Protein AF-0000000081449554 (afdb_homodimer)

Foldseek 3Di:
DPPVPPVVPPPPVVCPPPAQPDFDALQCQVVVVVVPAAQVVGDQDRPDPDPPPPPPDPPDDDDDDPDPPPPPPPDPPPPPVPPPLPPFWDFPDPPPPPVPPPDPPDPPLCQQVVLLVLLVVLPTDTDGDPVPADPLQRLLVLLLNLVVQLQLVLLQVLPDDPPPPSGFAADEDQAAELVVQLVSLVVSSSSVSNSVCSRPPLVPDDSLVNLVLCLQLVLLCQLLVQLLVQCVPVHLPLPDQWTADSSNYIYNLVRHHYDQPVWAPDDPVSVCVRDDALSNVSSVVQNNLCSVLVDDSSLVSLLSLLSSLPCVVPCVSDDPVSVVVSVVSNVSSVSSLVVCCVPVPVPDDSVVSVVSSVVSSVVSVVSSVSLVSVQSSCVRNVRTNDCSPSCSNSVPD/DPPVPPVVPPPPVVPPPPAQPDFDALQCLVVVVVVPAAQVPGDQDRDDPPPPPPCPDPPDDDDDCVDDPPPPPPDPPVPPPCPPPPDFWPFPDPPPPPVPVDDQPDPPLCQQVVLLVLLVVLPTDTDGDPVPADPLQRLLVLLLNLVVQLQLVLLQVLPDDPPPPSGAAADEDQEAELVVQLVSLVVSSSSVSNSVCSRPPLVPDDSLVNLVLCLQLVLLCQLLVQLLVQCVPVHLPLPDQWTADSSNYIYNLVRHHYDQPVWAPDDPVSVCVRDDASSNVSSVVQNNLCSVLVDDSSLVSLLSLLSSLPCPVPCVSDDPVSVVVSVVSNVSSVSSLVVCCVPVPVPDDSVVSVVSSVVSSVVSVVSVVSLVSVQSSCVNNVRTNHCSPSCSNSVPD

Organism: NCBI:txid290746

Nearest PDB structures (foldseek):
  9beq-assembly1_A  TM=7.292E-01  e=2.921E-02  Homo sapiens
  8ch8-assembly1_A  TM=5.381E-01  e=1.999E-02  Homo sapiens
  8f5y-assembly1_A  TM=5.276E-01  e=3.531E-02  Homo sapiens
  8svt-assembly1_B  TM=5.145E-01  e=9.112E-02  Homo sapiens
  8svr-assembly1_A  TM=4.822E-01  e=3.276E-01  Homo sapiens

InterPro domains:
  IPR000536 Nuclear hormone receptor, ligand-binding domain [PF00104] (173-381)
  IPR000536 Nuclear hormone receptor, ligand-binding domain [PS51843] (132-397)
  IPR000536 Nuclear hormone receptor, ligand-binding domain [SM00430] (183-368)
  IPR013088 Zinc finger, NHR/GATA-type [G3DSA:3.30.50.10] (13-66)
  IPR035500 Nuclear hormone receptor-like domain superfamily [G3DSA:1.10.565.10] (162-394)
  IPR035500 Nuclear hormone receptor-like domain superfamily [SSF48508] (166-395)
  IPR051152 Caenorhabditis elegans Orphan Nuclear Receptors [PTHR45680] (16-388)

Structure (mmCIF, N/CA/C/O backbone):
data_AF-0000000081449554-model_v1
#
loop_
_entity.id
_entity.type
_entity.pdbx_description
1 polymer 'NR LBD domain-containing protein'
#
loop_
_atom_site.group_PDB
_atom_site.id
_atom_site.type_symbol
_atom_site.label_atom_id
_atom_site.label_alt_id
_atom_site.label_comp_id
_atom_site.label_asym_id
_atom_site.label_entity_id
_atom_site.label_seq_id
_atom_site.pdbx_PDB_ins_code
_atom_site.Cartn_x
_atom_site.Cartn_y
_atom_site.Cartn_z
_atom_site.occupancy
_atom_site.B_iso_or_equiv
_atom_site.auth_seq_id
_atom_site.auth_comp_id
_atom_site.auth_asym_id
_atom_site.auth_atom_id
_atom_site.pdbx_PDB_model_num
ATOM 1 N N . MET A 1 1 ? -59.5 10.688 22.969 1 19.78 1 MET A N 1
ATOM 2 C CA . MET A 1 1 ? -58.781 9.461 22.703 1 19.78 1 MET A CA 1
ATOM 3 C C . MET A 1 1 ? -58.5 9.289 21.203 1 19.78 1 MET A C 1
ATOM 5 O O . MET A 1 1 ? -57.469 8.727 20.812 1 19.78 1 MET A O 1
ATOM 9 N N . ASP A 1 2 ? -59.469 9.609 20.312 1 19.92 2 ASP A N 1
ATOM 10 C CA . ASP A 1 2 ? -59.719 9.344 18.891 1 19.92 2 ASP A CA 1
ATOM 11 C C . ASP A 1 2 ? -58.781 10.156 18 1 19.92 2 ASP A C 1
ATOM 13 O O . ASP A 1 2 ? -58.406 9.703 16.922 1 19.92 2 ASP A O 1
ATOM 17 N N . THR A 1 3 ? -58.656 11.344 18.219 1 21.67 3 THR A N 1
ATOM 18 C CA . THR A 1 3 ? -58.156 12.352 17.297 1 21.67 3 THR A CA 1
ATOM 19 C C . THR A 1 3 ? -56.656 12.102 16.984 1 21.67 3 THR A C 1
ATOM 21 O O . THR A 1 3 ? -56.094 12.758 16.109 1 21.67 3 THR A O 1
ATOM 24 N N . ILE A 1 4 ? -56 11.57 17.969 1 20.39 4 ILE A N 1
ATOM 25 C CA . ILE A 1 4 ? -54.562 11.461 17.828 1 20.39 4 ILE A CA 1
ATOM 26 C C . ILE A 1 4 ? -54.219 10.555 16.656 1 20.39 4 ILE A C 1
ATOM 28 O O . ILE A 1 4 ? -53.094 10.555 16.156 1 20.39 4 ILE A O 1
ATOM 32 N N . LEU A 1 5 ? -55.156 9.727 16.188 1 21.58 5 LEU A N 1
ATOM 33 C CA . LEU A 1 5 ? -55.031 8.648 15.219 1 21.58 5 LEU A CA 1
ATOM 34 C C . LEU A 1 5 ? -54.875 9.211 13.805 1 21.58 5 LEU A C 1
ATOM 36 O O . LEU A 1 5 ? -54.406 8.516 12.906 1 21.58 5 LEU A O 1
ATOM 40 N N . GLU A 1 6 ? -55.625 10.312 13.469 1 21.84 6 GLU A N 1
ATOM 41 C CA . GLU A 1 6 ? -55.938 10.734 12.102 1 21.84 6 GLU A CA 1
ATOM 42 C C . GLU A 1 6 ? -54.656 11.109 11.352 1 21.84 6 GLU A C 1
ATOM 44 O O . GLU A 1 6 ? -54.562 10.945 10.133 1 21.84 6 GLU A O 1
ATOM 49 N N . LEU A 1 7 ? -53.875 11.922 12.008 1 22.88 7 LEU A N 1
ATOM 50 C CA . LEU A 1 7 ? -52.875 12.602 11.211 1 22.88 7 LEU A CA 1
ATOM 51 C C . LEU A 1 7 ? -51.906 11.602 10.586 1 22.88 7 LEU A C 1
ATOM 53 O O . LEU A 1 7 ? -51 11.984 9.828 1 22.88 7 LEU A O 1
ATOM 57 N N . PHE A 1 8 ? -51.875 10.406 11.109 1 23.97 8 PHE A N 1
ATOM 58 C CA . PHE A 1 8 ? -50.812 9.453 10.734 1 23.97 8 PHE A CA 1
ATOM 59 C C . PHE A 1 8 ? -51.094 8.883 9.344 1 23.97 8 PHE A C 1
ATOM 61 O O . PHE A 1 8 ? -50.344 8.047 8.852 1 23.97 8 PHE A O 1
ATOM 68 N N . HIS A 1 9 ? -52.344 9.016 8.781 1 22.59 9 HIS A N 1
ATOM 69 C CA . HIS A 1 9 ? -52.812 8.281 7.613 1 22.59 9 HIS A CA 1
ATOM 70 C C . HIS A 1 9 ? -52.219 8.836 6.324 1 22.59 9 HIS A C 1
ATOM 72 O O . HIS A 1 9 ? -52.688 8.539 5.23 1 22.59 9 HIS A O 1
ATOM 78 N N . VAL A 1 10 ? -51.812 10.055 6.281 1 23.67 10 VAL A N 1
ATOM 79 C CA . VAL A 1 10 ? -51.594 10.453 4.898 1 23.67 10 VAL A CA 1
ATOM 80 C C . VAL A 1 10 ? -50.688 9.438 4.215 1 23.67 10 VAL A C 1
ATOM 82 O O . VAL A 1 10 ? -49.531 9.234 4.641 1 23.67 10 VAL A O 1
ATOM 85 N N . GLU A 1 11 ? -51.219 8.461 3.512 1 24.45 11 GLU A N 1
ATOM 86 C CA . GLU A 1 11 ? -50.75 7.383 2.633 1 24.45 11 GLU A CA 1
ATOM 87 C C . GLU A 1 11 ? -49.812 7.91 1.554 1 24.45 11 GLU A C 1
ATOM 89 O O . GLU A 1 11 ? -50.25 8.352 0.492 1 24.45 11 GLU A O 1
ATOM 94 N N . HIS A 1 12 ? -49.156 9.008 1.671 1 23.81 12 HIS A N 1
ATOM 95 C CA . HIS A 1 12 ? -48.375 9.352 0.476 1 23.81 12 HIS A CA 1
ATOM 96 C C . HIS A 1 12 ? -47.688 8.125 -0.1 1 23.81 12 HIS A C 1
ATOM 98 O O . HIS A 1 12 ? -46.781 7.574 0.523 1 23.81 12 HIS A O 1
ATOM 104 N N . VAL A 1 13 ? -48.438 7.273 -0.812 1 22.92 13 VAL A N 1
ATOM 105 C CA . VAL A 1 13 ? -48.094 6.207 -1.741 1 22.92 13 VAL A CA 1
ATOM 106 C C . VAL A 1 13 ? -46.906 6.648 -2.617 1 22.92 13 VAL A C 1
ATOM 108 O O . VAL A 1 13 ? -47.031 7.609 -3.379 1 22.92 13 VAL A O 1
ATOM 111 N N . LEU A 1 14 ? -45.812 6.762 -2.068 1 24.5 14 LEU A N 1
ATOM 112 C CA . LEU A 1 14 ? -44.656 7 -2.908 1 24.5 14 LEU A CA 1
ATOM 113 C C . LEU A 1 14 ? -44.719 6.18 -4.191 1 24.5 14 LEU A C 1
ATOM 115 O O . LEU A 1 14 ? -44.812 4.949 -4.145 1 24.5 14 LEU A O 1
ATOM 119 N N . HIS A 1 15 ? -45.438 6.535 -5.164 1 24.03 15 HIS A N 1
ATOM 120 C CA . HIS A 1 15 ? -45.531 5.949 -6.496 1 24.03 15 HIS A CA 1
ATOM 121 C C . HIS A 1 15 ? -44.125 5.629 -7.059 1 24.03 15 HIS A C 1
ATOM 123 O O . HIS A 1 15 ? -43.375 6.539 -7.355 1 24.03 15 HIS A O 1
ATOM 129 N N . PHE A 1 16 ? -43.531 4.523 -6.527 1 24.06 16 PHE A N 1
ATOM 130 C CA . PHE A 1 16 ? -42.438 3.787 -7.141 1 24.06 16 PHE A CA 1
ATOM 131 C C . PHE A 1 16 ? -42.719 3.5 -8.609 1 24.06 16 PHE A C 1
ATOM 133 O O . PHE A 1 16 ? -43.594 2.707 -8.93 1 24.06 16 PHE A O 1
ATOM 140 N N . PHE A 1 17 ? -42.656 4.43 -9.438 1 24.98 17 PHE A N 1
ATOM 141 C CA . PHE A 1 17 ? -42.781 4.035 -10.836 1 24.98 17 PHE A CA 1
ATOM 142 C C . PHE A 1 17 ? -41.906 2.84 -11.141 1 24.98 17 PHE A C 1
ATOM 144 O O . PHE A 1 17 ? -40.781 2.746 -10.617 1 24.98 17 PHE A O 1
ATOM 151 N N . ASP A 1 18 ? -42.25 1.552 -11.578 1 24.7 18 ASP A N 1
ATOM 152 C CA . ASP A 1 18 ? -41.969 0.13 -11.75 1 24.7 18 ASP A CA 1
ATOM 153 C C . ASP A 1 18 ? -40.562 -0.083 -12.336 1 24.7 18 ASP A C 1
ATOM 155 O O . ASP A 1 18 ? -39.844 -1.004 -11.93 1 24.7 18 ASP A O 1
ATOM 159 N N . ASP A 1 19 ? -40.125 0.378 -13.484 1 24.48 19 ASP A N 1
ATOM 160 C CA . ASP A 1 19 ? -39.188 -0.241 -14.414 1 24.48 19 ASP A CA 1
ATOM 161 C C . ASP A 1 19 ? -37.75 -0.054 -13.945 1 24.48 19 ASP A C 1
ATOM 163 O O . ASP A 1 19 ? -36.906 -0.886 -14.234 1 24.48 19 ASP A O 1
ATOM 167 N N . LYS A 1 20 ? -37.188 1.206 -13.664 1 27.17 20 LYS A N 1
ATOM 168 C CA . LYS A 1 20 ? -35.781 1.51 -13.648 1 27.17 20 LYS A CA 1
ATOM 169 C C . LYS A 1 20 ? -35.156 1.249 -12.273 1 27.17 20 LYS A C 1
ATOM 171 O O . LYS A 1 20 ? -35 2.174 -11.477 1 27.17 20 LYS A O 1
ATOM 176 N N . ARG A 1 21 ? -35.344 0.184 -11.477 1 26.97 21 ARG A N 1
ATOM 177 C CA . ARG A 1 21 ? -34.781 -0.137 -10.172 1 26.97 21 ARG A CA 1
ATOM 178 C C . ARG A 1 21 ? -33.281 -0.452 -10.273 1 26.97 21 ARG A C 1
ATOM 180 O O . ARG A 1 21 ? -32.906 -1.46 -10.875 1 26.97 21 ARG A O 1
ATOM 187 N N . VAL A 1 22 ? -32.406 0.409 -10.258 1 29.09 22 VAL A N 1
ATOM 188 C CA . VAL A 1 22 ? -30.969 0.361 -10.438 1 29.09 22 VAL A CA 1
ATOM 189 C C . VAL A 1 22 ? -30.344 -0.522 -9.359 1 29.09 22 VAL A C 1
ATOM 191 O O . VAL A 1 22 ? -30.766 -0.482 -8.195 1 29.09 22 VAL A O 1
ATOM 194 N N . MET A 1 23 ? -29.578 -1.649 -9.719 1 28.06 23 MET A N 1
ATOM 195 C CA . MET A 1 23 ? -28.859 -2.734 -9.07 1 28.06 23 MET A CA 1
ATOM 196 C C . MET A 1 23 ? -27.984 -2.203 -7.934 1 28.06 23 MET A C 1
ATOM 198 O O . MET A 1 23 ? -27.281 -1.201 -8.102 1 28.06 23 MET A O 1
ATOM 202 N N . CYS A 1 24 ? -28.203 -2.547 -6.758 1 33 24 CYS A N 1
ATOM 203 C CA . CYS A 1 24 ? -27.484 -2.281 -5.52 1 33 24 CYS A CA 1
ATOM 204 C C . CYS A 1 24 ? -26.031 -2.736 -5.637 1 33 24 CYS A C 1
ATOM 206 O O . CYS A 1 24 ? -25.766 -3.895 -5.957 1 33 24 CYS A O 1
ATOM 208 N N . ARG A 1 25 ? -25.078 -2.068 -5.98 1 30.28 25 ARG A N 1
ATOM 209 C CA . ARG A 1 25 ? -23.688 -2.482 -6.176 1 30.28 25 ARG A CA 1
ATOM 210 C C . ARG A 1 25 ? -23.172 -3.236 -4.961 1 30.28 25 ARG A C 1
ATOM 212 O O . ARG A 1 25 ? -23.672 -3.064 -3.852 1 30.28 25 ARG A O 1
ATOM 219 N N . SER A 1 26 ? -22.156 -4.211 -5.066 1 29.3 26 SER A N 1
ATOM 220 C CA . SER A 1 26 ? -21.547 -5.293 -4.309 1 29.3 26 SER A CA 1
ATOM 221 C C . SER A 1 26 ? -20.969 -4.781 -2.992 1 29.3 26 SER A C 1
ATOM 223 O O . SER A 1 26 ? -20.719 -5.562 -2.068 1 29.3 26 SER A O 1
ATOM 225 N N . CYS A 1 27 ? -20.453 -3.678 -2.844 1 34.38 27 CYS A N 1
ATOM 226 C CA . CYS A 1 27 ? -19.641 -3.213 -1.733 1 34.38 27 CYS A CA 1
ATOM 227 C C . CYS A 1 27 ? -20.344 -3.416 -0.402 1 34.38 27 CYS A C 1
ATOM 229 O O . CYS A 1 27 ? -19.703 -3.68 0.617 1 34.38 27 CYS A O 1
ATOM 231 N N . ARG A 1 28 ? -21.656 -2.996 -0.348 1 35.38 28 ARG A N 1
ATOM 232 C CA . ARG A 1 28 ? -22.344 -3.033 0.94 1 35.38 28 ARG A CA 1
ATOM 233 C C . ARG A 1 28 ? -22.938 -4.414 1.209 1 35.38 28 ARG A C 1
ATOM 235 O O . ARG A 1 28 ? -23.844 -4.559 2.031 1 35.38 28 ARG A O 1
ATOM 242 N N . ILE A 1 29 ? -22.547 -5.395 0.579 1 34.38 29 ILE A N 1
ATOM 243 C CA . ILE A 1 29 ? -23.234 -6.676 0.599 1 34.38 29 ILE A CA 1
ATOM 244 C C . ILE A 1 29 ? -23.016 -7.363 1.944 1 34.38 29 ILE A C 1
ATOM 246 O O . ILE A 1 29 ? -23.969 -7.875 2.551 1 34.38 29 ILE A O 1
ATOM 250 N N . LYS A 1 30 ? -21.812 -7.328 2.336 1 34.22 30 LYS A N 1
ATOM 251 C CA . LYS A 1 30 ? -21.578 -8.102 3.547 1 34.22 30 LYS A CA 1
ATOM 252 C C . LYS A 1 30 ? -22.312 -7.508 4.742 1 34.22 30 LYS A C 1
ATOM 254 O O . LYS A 1 30 ? -22.938 -8.234 5.52 1 34.22 30 LYS A O 1
ATOM 259 N N . LYS A 1 31 ? -22.203 -6.191 4.91 1 35.5 31 LYS A N 1
ATOM 260 C CA . LYS A 1 31 ? -22.984 -5.559 5.977 1 35.5 31 LYS A CA 1
ATOM 261 C C . LYS A 1 31 ? -24.484 -5.711 5.73 1 35.5 31 LYS A C 1
ATOM 263 O O . LYS A 1 31 ? -25.25 -5.926 6.672 1 35.5 31 LYS A O 1
ATOM 268 N N . CYS A 1 32 ? -24.797 -5.617 4.406 1 40.78 32 CYS A N 1
ATOM 269 C CA . CYS A 1 32 ? -26.188 -5.852 4.047 1 40.78 32 CYS A CA 1
ATOM 270 C C . CYS A 1 32 ? -26.594 -7.281 4.367 1 40.78 32 CYS A C 1
ATOM 272 O O . CYS A 1 32 ? -27.688 -7.516 4.891 1 40.78 32 CYS A O 1
ATOM 274 N N . TYR A 1 33 ? -25.719 -8.18 4.078 1 40.09 33 TYR A N 1
ATOM 275 C CA . TYR A 1 33 ? -25.922 -9.594 4.379 1 40.09 33 TYR A CA 1
ATOM 276 C C . TYR A 1 33 ? -25.969 -9.828 5.883 1 40.09 33 TYR A C 1
ATOM 278 O O . TYR A 1 33 ? -26.844 -10.539 6.383 1 40.09 33 TYR A O 1
ATOM 286 N N . SER A 1 34 ? -25.062 -9.281 6.477 1 40.12 34 SER A N 1
ATOM 287 C CA . SER A 1 34 ? -25.031 -9.484 7.922 1 40.12 34 SER A CA 1
ATOM 288 C C . SER A 1 34 ? -26.219 -8.805 8.602 1 40.12 34 SER A C 1
ATOM 290 O O . SER A 1 34 ? -26.609 -9.18 9.703 1 40.12 34 SER A O 1
ATOM 292 N N . ALA A 1 35 ? -26.703 -7.785 7.746 1 39.78 35 ALA A N 1
ATOM 293 C CA . ALA A 1 35 ? -27.906 -7.098 8.211 1 39.78 35 ALA A CA 1
ATOM 294 C C . ALA A 1 35 ? -29.172 -7.82 7.734 1 39.78 35 ALA A C 1
ATOM 296 O O . ALA A 1 35 ? -30.281 -7.328 7.926 1 39.78 35 ALA A O 1
ATOM 297 N N . GLY A 1 36 ? -29.062 -8.969 7.016 1 37.09 36 GLY A N 1
ATOM 298 C CA . GLY A 1 36 ? -30.141 -9.906 6.75 1 37.09 36 GLY A CA 1
ATOM 299 C C . GLY A 1 36 ? -30.688 -9.797 5.34 1 37.09 36 GLY A C 1
ATOM 300 O O . GLY A 1 36 ? -31.812 -10.25 5.062 1 37.09 36 GLY A O 1
ATOM 301 N N . MET A 1 37 ? -30.031 -9.086 4.383 1 41.72 37 MET A N 1
ATOM 302 C CA . MET A 1 37 ? -30.531 -9.008 3.014 1 41.72 37 MET A CA 1
ATOM 303 C C . MET A 1 37 ? -30.312 -10.328 2.275 1 41.72 37 MET A C 1
ATOM 305 O O . MET A 1 37 ? -29.219 -10.914 2.361 1 41.72 37 MET A O 1
ATOM 309 N N . LYS A 1 38 ? -31.344 -11.008 1.675 1 42.53 38 LYS A N 1
ATOM 310 C CA . LYS A 1 38 ? -31.312 -12.281 0.958 1 42.53 38 LYS A CA 1
ATOM 311 C C . LYS A 1 38 ? -31.062 -12.07 -0.531 1 42.53 38 LYS A C 1
ATOM 313 O O . LYS A 1 38 ? -31.438 -11.039 -1.095 1 42.53 38 LYS A O 1
ATOM 318 N N . PRO A 1 39 ? -30.266 -12.906 -1.15 1 41.44 39 PRO A N 1
ATOM 319 C CA . PRO A 1 39 ? -29.922 -12.906 -2.572 1 41.44 39 PRO A CA 1
ATOM 320 C C . PRO A 1 39 ? -31.125 -12.664 -3.477 1 41.44 39 PRO A C 1
ATOM 322 O O . PRO A 1 39 ? -31 -11.992 -4.508 1 41.44 39 PRO A O 1
ATOM 325 N N . GLU A 1 40 ? -32.156 -13.305 -3.254 1 41.19 40 GLU A N 1
ATOM 326 C CA . GLU A 1 40 ? -33.375 -13.32 -4.066 1 41.19 40 GLU A CA 1
ATOM 327 C C . GLU A 1 40 ? -33.969 -11.922 -4.227 1 41.19 40 GLU A C 1
ATOM 329 O O . GLU A 1 40 ? -34.812 -11.688 -5.086 1 41.19 40 GLU A O 1
ATOM 334 N N . GLU A 1 41 ? -33.594 -11.031 -3.363 1 37.31 41 GLU A N 1
ATOM 335 C CA . GLU A 1 41 ? -34.188 -9.695 -3.355 1 37.31 41 GLU A CA 1
ATOM 336 C C . GLU A 1 41 ? -33.406 -8.742 -4.254 1 37.31 41 GLU A C 1
ATOM 338 O O . GLU A 1 41 ? -33.781 -7.586 -4.426 1 37.31 41 GLU A O 1
ATOM 343 N N . VAL A 1 42 ? -32.344 -9.141 -4.742 1 36.19 42 VAL A N 1
ATOM 344 C CA . VAL A 1 42 ? -31.5 -8.367 -5.664 1 36.19 42 VAL A CA 1
ATOM 345 C C . VAL A 1 42 ? -32 -8.578 -7.094 1 36.19 42 VAL A C 1
ATOM 347 O O . VAL A 1 42 ? -32.094 -9.711 -7.566 1 36.19 42 VAL A O 1
ATOM 350 N N . GLN A 1 43 ? -32.781 -7.707 -7.668 1 31.69 43 GLN A N 1
ATOM 351 C CA . GLN A 1 43 ? -33.312 -7.828 -9.023 1 31.69 43 GLN A CA 1
ATOM 352 C C . GLN A 1 43 ? -32.188 -7.668 -10.055 1 31.69 43 GLN A C 1
ATOM 354 O O . GLN A 1 43 ? -31.438 -6.695 -10.016 1 31.69 43 GLN A O 1
ATOM 359 N N . VAL A 1 44 ? -31.938 -8.711 -10.742 1 28.8 44 VAL A N 1
ATOM 360 C CA . VAL A 1 44 ? -30.891 -8.953 -11.742 1 28.8 44 VAL A CA 1
ATOM 361 C C . VAL A 1 44 ? -31.188 -8.125 -12.992 1 28.8 44 VAL A C 1
ATOM 363 O O . VAL A 1 44 ? -30.25 -7.625 -13.633 1 28.8 44 VAL A O 1
ATOM 366 N N . SER A 1 45 ? -32.375 -8.164 -13.648 1 26.08 45 SER A N 1
ATOM 367 C CA . SER A 1 45 ? -32.531 -7.961 -15.086 1 26.08 45 SER A CA 1
ATOM 368 C C . SER A 1 45 ? -32.781 -6.492 -15.414 1 26.08 45 SER A C 1
ATOM 370 O O . SER A 1 45 ? -33.812 -5.918 -15.016 1 26.08 45 SER A O 1
ATOM 372 N N . ARG A 1 46 ? -31.922 -5.543 -15.148 1 30.47 46 ARG A N 1
ATOM 373 C CA . ARG A 1 46 ? -32.281 -4.242 -15.703 1 30.47 46 ARG A CA 1
ATOM 374 C C . ARG A 1 46 ? -32.281 -4.277 -17.219 1 30.47 46 ARG A C 1
ATOM 376 O O . ARG A 1 46 ? -31.406 -4.883 -17.844 1 30.47 46 ARG A O 1
ATOM 383 N N . GLU A 1 47 ? -33.406 -3.986 -17.984 1 26.03 47 GLU A N 1
ATOM 384 C CA . GLU A 1 47 ? -33.5 -3.832 -19.438 1 26.03 47 GLU A CA 1
ATOM 385 C C . GLU A 1 47 ? -32.469 -2.809 -19.938 1 26.03 47 GLU A C 1
ATOM 387 O O . GLU A 1 47 ? -32.281 -1.769 -19.297 1 26.03 47 GLU A O 1
ATOM 392 N N . THR A 1 48 ? -31.531 -3.117 -20.688 1 24.69 48 THR A N 1
ATOM 393 C CA . THR A 1 48 ? -30.516 -2.375 -21.422 1 24.69 48 THR A CA 1
ATOM 394 C C . THR A 1 48 ? -31.141 -1.224 -22.203 1 24.69 48 THR A C 1
ATOM 396 O O . THR A 1 48 ? -32.125 -1.422 -22.938 1 24.69 48 THR A O 1
ATOM 399 N N . PRO A 1 49 ? -31.062 0.05 -21.688 1 24.62 49 PRO A N 1
ATOM 400 C CA . PRO A 1 49 ? -31.578 1.095 -22.562 1 24.62 49 PRO A CA 1
ATOM 401 C C . PRO A 1 49 ? -31.25 0.842 -24.031 1 24.62 49 PRO A C 1
ATOM 403 O O . PRO A 1 49 ? -30.219 0.226 -24.344 1 24.62 49 PRO A O 1
ATOM 406 N N . SER A 1 50 ? -32.188 0.904 -24.953 1 23.8 50 SER A N 1
ATOM 407 C CA . SER A 1 50 ? -32.125 0.792 -26.391 1 23.8 50 SER A CA 1
ATOM 408 C C . SER A 1 50 ? -31.031 1.716 -26.953 1 23.8 50 SER A C 1
ATOM 410 O O . SER A 1 50 ? -30.953 2.881 -26.562 1 23.8 50 SER A O 1
ATOM 412 N N . LYS A 1 51 ? -29.938 1.191 -27.5 1 25.33 51 LYS A N 1
ATOM 413 C CA . LYS A 1 51 ? -28.922 1.797 -28.359 1 25.33 51 LYS A CA 1
ATOM 414 C C . LYS A 1 51 ? -29.562 2.721 -29.391 1 25.33 51 LYS A C 1
ATOM 416 O O . LYS A 1 51 ? -30.375 2.279 -30.203 1 25.33 51 LYS A O 1
ATOM 421 N N . ALA A 1 52 ? -29.797 3.967 -29.156 1 23.03 52 ALA A N 1
ATOM 422 C CA . ALA A 1 52 ? -30.031 4.809 -30.328 1 23.03 52 ALA A CA 1
ATOM 423 C C . ALA A 1 52 ? -29.047 4.496 -31.438 1 23.03 52 ALA A C 1
ATOM 425 O O . ALA A 1 52 ? -27.844 4.355 -31.188 1 23.03 52 ALA A O 1
ATOM 426 N N . GLN A 1 53 ? -29.406 3.879 -32.656 1 20.73 53 GLN A N 1
ATOM 427 C CA . GLN A 1 53 ? -28.906 3.436 -33.969 1 20.73 53 GLN A CA 1
ATOM 428 C C . GLN A 1 53 ? -28.047 4.516 -34.625 1 20.73 53 GLN A C 1
ATOM 430 O O . GLN A 1 53 ? -28.578 5.465 -35.188 1 20.73 53 GLN A O 1
ATOM 435 N N . GLN A 1 54 ? -27.234 5.375 -33.969 1 21 54 GLN A N 1
ATOM 436 C CA . GLN A 1 54 ? -26.594 6.242 -34.969 1 21 54 GLN A CA 1
ATOM 437 C C . GLN A 1 54 ? -25.969 5.43 -36.094 1 21 54 GLN A C 1
ATOM 439 O O . GLN A 1 54 ? -25.219 4.488 -35.812 1 21 54 GLN A O 1
ATOM 444 N N . SER A 1 55 ? -26.516 5.355 -37.281 1 19.41 55 SER A N 1
ATOM 445 C CA . SER A 1 55 ? -26.203 4.867 -38.625 1 19.41 55 SER A CA 1
ATOM 446 C C . SER A 1 55 ? -24.844 5.367 -39.094 1 19.41 55 SER A C 1
ATOM 448 O O . SER A 1 55 ? -24.719 5.918 -40.188 1 19.41 55 SER A O 1
ATOM 450 N N . LEU A 1 56 ? -23.859 5.699 -38.25 1 21.89 56 LEU A N 1
ATOM 451 C CA . LEU A 1 56 ? -22.75 6.184 -39.094 1 21.89 56 LEU A CA 1
ATOM 452 C C . LEU A 1 56 ? -22.359 5.152 -40.125 1 21.89 56 LEU A C 1
ATOM 454 O O . LEU A 1 56 ? -22.266 3.961 -39.844 1 21.89 56 LEU A O 1
ATOM 458 N N . SER A 1 57 ? -22.609 5.363 -41.406 1 19.84 57 SER A N 1
ATOM 459 C CA . SER A 1 57 ? -22.281 4.738 -42.656 1 19.84 57 SER A CA 1
ATOM 460 C C . SER A 1 57 ? -20.797 4.387 -42.719 1 19.84 57 SER A C 1
ATOM 462 O O . SER A 1 57 ? -19.938 5.227 -42.438 1 19.84 57 SER A O 1
ATOM 464 N N . PRO A 1 58 ? -20.438 3.062 -42.594 1 22.3 58 PRO A N 1
ATOM 465 C CA . PRO A 1 58 ? -19.141 2.404 -42.75 1 22.3 58 PRO A CA 1
ATOM 466 C C . PRO A 1 58 ? -18.469 2.775 -44.062 1 22.3 58 PRO A C 1
ATOM 468 O O . PRO A 1 58 ? -18.969 2.447 -45.156 1 22.3 58 PRO A O 1
ATOM 471 N N . ASN A 1 59 ? -18.125 4.09 -44.344 1 19.83 59 ASN A N 1
ATOM 472 C CA . ASN A 1 59 ? -17.438 4.164 -45.625 1 19.83 59 ASN A CA 1
ATOM 473 C C . ASN A 1 59 ? -16.297 3.145 -45.719 1 19.83 59 ASN A C 1
ATOM 475 O O . ASN A 1 59 ? -15.539 2.982 -44.75 1 19.83 59 ASN A O 1
ATOM 479 N N . THR A 1 60 ? -16.25 2.205 -46.719 1 19.47 60 THR A N 1
ATOM 480 C CA . THR A 1 60 ? -15.664 0.993 -47.281 1 19.47 60 THR A CA 1
ATOM 481 C C . THR A 1 60 ? -14.188 1.196 -47.594 1 19.47 60 THR A C 1
ATOM 483 O O . THR A 1 60 ? -13.516 0.286 -48.094 1 19.47 60 THR A O 1
ATOM 486 N N . ASN A 1 61 ? -13.508 2.404 -47.438 1 19.38 61 ASN A N 1
ATOM 487 C CA . ASN A 1 61 ? -12.453 2.348 -48.438 1 19.38 61 ASN A CA 1
ATOM 488 C C . ASN A 1 61 ? -11.492 1.186 -48.188 1 19.38 61 ASN A C 1
ATOM 490 O O . ASN A 1 61 ? -11.312 0.768 -47.031 1 19.38 61 ASN A O 1
ATOM 494 N N . SER A 1 62 ? -10.805 0.584 -49.25 1 18.66 62 SER A N 1
ATOM 495 C CA . SER A 1 62 ? -10.203 -0.615 -49.812 1 18.66 62 SER A CA 1
ATOM 496 C C . SER A 1 62 ? -8.82 -0.871 -49.219 1 18.66 62 SER A C 1
ATOM 498 O O . SER A 1 62 ? -8.359 -2.014 -49.188 1 18.66 62 SER A O 1
ATOM 500 N N . PRO A 1 63 ? -7.992 0.155 -48.781 1 20.64 63 PRO A N 1
ATOM 501 C CA . PRO A 1 63 ? -6.707 -0.088 -49.438 1 20.64 63 PRO A CA 1
ATOM 502 C C . PRO A 1 63 ? -6.055 -1.396 -49 1 20.64 63 PRO A C 1
ATOM 504 O O . PRO A 1 63 ? -6.391 -1.933 -47.938 1 20.64 63 PRO A O 1
ATOM 507 N N . ASP A 1 64 ? -4.914 -1.79 -49.719 1 18.92 64 ASP A N 1
ATOM 508 C CA . ASP A 1 64 ? -4.098 -2.863 -50.281 1 18.92 64 ASP A CA 1
ATOM 509 C C . ASP A 1 64 ? -3.254 -3.533 -49.188 1 18.92 64 ASP A C 1
ATOM 511 O O . ASP A 1 64 ? -3.188 -3.051 -48.062 1 18.92 64 ASP A O 1
ATOM 515 N N . ASP A 1 65 ? -1.866 -3.559 -49.406 1 19.48 65 ASP A N 1
ATOM 516 C CA . ASP A 1 65 ? -0.87 -4.605 -49.594 1 19.48 65 ASP A CA 1
ATOM 517 C C . ASP A 1 65 ? -0.089 -4.875 -48.312 1 19.48 65 ASP A C 1
ATOM 519 O O . ASP A 1 65 ? 0.73 -4.055 -47.906 1 19.48 65 ASP A O 1
ATOM 523 N N . ILE A 1 66 ? -0.702 -5.191 -47.312 1 19.16 66 ILE A N 1
ATOM 524 C CA . ILE A 1 66 ? 0.026 -5.336 -46.062 1 19.16 66 ILE A CA 1
ATOM 525 C C . ILE A 1 66 ? 1.146 -6.359 -46.219 1 19.16 66 ILE A C 1
ATOM 527 O O . ILE A 1 66 ? 0.889 -7.527 -46.5 1 19.16 66 ILE A O 1
ATOM 531 N N . ILE A 1 67 ? 2.398 -5.84 -46.531 1 19.52 67 ILE A N 1
ATOM 532 C CA . ILE A 1 67 ? 3.629 -6.57 -46.812 1 19.52 67 ILE A CA 1
ATOM 533 C C . ILE A 1 67 ? 3.918 -7.551 -45.688 1 19.52 67 ILE A C 1
ATOM 535 O O . ILE A 1 67 ? 3.701 -7.238 -44.531 1 19.52 67 ILE A O 1
ATOM 539 N N . THR A 1 68 ? 4.125 -8.781 -45.969 1 20.12 68 THR A N 1
ATOM 540 C CA . THR A 1 68 ? 4.461 -10.102 -45.438 1 20.12 68 THR A CA 1
ATOM 541 C C . THR A 1 68 ? 5.75 -10.055 -44.625 1 20.12 68 THR A C 1
ATOM 543 O O . THR A 1 68 ? 6.332 -11.094 -44.312 1 20.12 68 THR A O 1
ATOM 546 N N . MET A 1 69 ? 6.031 -8.961 -43.75 1 18.95 69 MET A N 1
ATOM 547 C CA . MET A 1 69 ? 7.418 -9.016 -43.312 1 18.95 69 MET A CA 1
ATOM 548 C C . MET A 1 69 ? 7.723 -10.352 -42.656 1 18.95 69 MET A C 1
ATOM 550 O O . MET A 1 69 ? 6.934 -10.844 -41.844 1 18.95 69 MET A O 1
ATOM 554 N N . SER A 1 70 ? 8.609 -11.195 -43.125 1 20.31 70 SER A N 1
ATOM 555 C CA . SER A 1 70 ? 9.312 -12.453 -42.875 1 20.31 70 SER A CA 1
ATOM 556 C C . SER A 1 70 ? 10.07 -12.414 -41.562 1 20.31 70 SER A C 1
ATOM 558 O O . SER A 1 70 ? 11.164 -11.852 -41.469 1 20.31 70 SER A O 1
ATOM 560 N N . THR A 1 71 ? 9.578 -11.781 -40.469 1 20.27 71 THR A N 1
ATOM 561 C CA . THR A 1 71 ? 10.492 -11.57 -39.344 1 20.27 71 THR A CA 1
ATOM 562 C C . THR A 1 71 ? 11.031 -12.898 -38.844 1 20.27 71 THR A C 1
ATOM 564 O O . THR A 1 71 ? 10.258 -13.812 -38.531 1 20.27 71 THR A O 1
ATOM 567 N N . ASN A 1 72 ? 12.281 -13.305 -39.156 1 19.62 72 ASN A N 1
ATOM 568 C CA . ASN A 1 72 ? 13.156 -14.383 -38.688 1 19.62 72 ASN A CA 1
ATOM 569 C C . ASN A 1 72 ? 13.297 -14.391 -37.156 1 19.62 72 ASN A C 1
ATOM 571 O O . ASN A 1 72 ? 13.867 -13.469 -36.594 1 19.62 72 ASN A O 1
ATOM 575 N N . ASP A 1 73 ? 12.336 -14.711 -36.406 1 21.34 73 ASP A N 1
ATOM 576 C CA . ASP A 1 73 ? 12.156 -14.758 -34.969 1 21.34 73 ASP A CA 1
ATOM 577 C C . ASP A 1 73 ? 13.188 -15.688 -34.312 1 21.34 73 ASP A C 1
ATOM 579 O O . ASP A 1 73 ? 13.055 -16.906 -34.375 1 21.34 73 ASP A O 1
ATOM 583 N N . ALA A 1 74 ? 14.492 -15.391 -34.375 1 23.98 74 ALA A N 1
ATOM 584 C CA . ALA A 1 74 ? 15.562 -16.125 -33.688 1 23.98 74 ALA A CA 1
ATOM 585 C C . ALA A 1 74 ? 15.227 -16.391 -32.25 1 23.98 74 ALA A C 1
ATOM 587 O O . ALA A 1 74 ? 14.547 -15.594 -31.594 1 23.98 74 ALA A O 1
ATOM 588 N N . GLY A 1 75 ? 15.367 -17.625 -31.781 1 23.09 75 GLY A N 1
ATOM 589 C CA . GLY A 1 75 ? 15.094 -18.469 -30.641 1 23.09 75 GLY A CA 1
ATOM 590 C C . GLY A 1 75 ? 15.719 -17.969 -29.359 1 23.09 75 GLY A C 1
ATOM 591 O O . GLY A 1 75 ? 16.938 -17.766 -29.297 1 23.09 75 GLY A O 1
ATOM 592 N N . ILE A 1 76 ? 15.242 -17.016 -28.734 1 23.5 76 ILE A N 1
ATOM 593 C CA . ILE A 1 76 ? 15.742 -16.516 -27.453 1 23.5 76 ILE A CA 1
ATOM 594 C C . ILE A 1 76 ? 16 -17.672 -26.5 1 23.5 76 ILE A C 1
ATOM 596 O O . ILE A 1 76 ? 15.055 -18.359 -26.078 1 23.5 76 ILE A O 1
ATOM 600 N N . THR A 1 77 ? 17.062 -18.5 -26.625 1 23.86 77 THR A N 1
ATOM 601 C CA . THR A 1 77 ? 17.547 -19.516 -25.703 1 23.86 77 THR A CA 1
ATOM 602 C C . THR A 1 77 ? 17.844 -18.906 -24.344 1 23.86 77 THR A C 1
ATOM 604 O O . THR A 1 77 ? 18.75 -18.078 -24.219 1 23.86 77 THR A O 1
ATOM 607 N N . SER A 1 78 ? 16.969 -18.422 -23.656 1 26.31 78 SER A N 1
ATOM 608 C CA . SER A 1 78 ? 17.203 -17.984 -22.281 1 26.31 78 SER A CA 1
ATOM 609 C C . SER A 1 78 ? 18 -19.016 -21.5 1 26.31 78 SER A C 1
ATOM 611 O O . SER A 1 78 ? 17.609 -20.188 -21.422 1 26.31 78 SER A O 1
ATOM 613 N N . GLN A 1 79 ? 19.297 -19 -21.547 1 25.56 79 GLN A N 1
ATOM 614 C CA . GLN A 1 79 ? 20.188 -19.781 -20.688 1 25.56 79 GLN A CA 1
ATOM 615 C C . GLN A 1 79 ? 19.797 -19.641 -19.219 1 25.56 79 GLN A C 1
ATOM 617 O O . GLN A 1 79 ? 19.969 -18.578 -18.625 1 25.56 79 GLN A O 1
ATOM 622 N N . ILE A 1 80 ? 18.688 -20.156 -18.828 1 27.05 80 ILE A N 1
ATOM 623 C CA . ILE A 1 80 ? 18.328 -20.375 -17.422 1 27.05 80 ILE A CA 1
ATOM 624 C C . ILE A 1 80 ? 19.516 -21.016 -16.688 1 27.05 80 ILE A C 1
ATOM 626 O O . ILE A 1 80 ? 19.969 -22.094 -17.062 1 27.05 80 ILE A O 1
ATOM 630 N N . HIS A 1 81 ? 20.422 -20.297 -16.266 1 26.66 81 HIS A N 1
ATOM 631 C CA . HIS A 1 81 ? 21.438 -20.891 -15.391 1 26.66 81 HIS A CA 1
ATOM 632 C C . HIS A 1 81 ? 20.828 -21.875 -14.414 1 26.66 81 HIS A C 1
ATOM 634 O O . HIS A 1 81 ? 19.875 -21.547 -13.695 1 26.66 81 HIS A O 1
ATOM 640 N N . GLU A 1 82 ? 20.703 -23.172 -14.734 1 29.17 82 GLU A N 1
ATOM 641 C CA . GLU A 1 82 ? 20.297 -24.375 -14.016 1 29.17 82 GLU A CA 1
ATOM 642 C C . GLU A 1 82 ? 20.953 -24.438 -12.633 1 29.17 82 GLU A C 1
ATOM 644 O O . GLU A 1 82 ? 22.156 -24.641 -12.523 1 29.17 82 GLU A O 1
ATOM 649 N N . ILE A 1 83 ? 20.719 -23.594 -11.805 1 29.86 83 ILE A N 1
ATOM 650 C CA . ILE A 1 83 ? 21.156 -24.031 -10.484 1 29.86 83 ILE A CA 1
ATOM 651 C C . ILE A 1 83 ? 20.734 -25.469 -10.242 1 29.86 83 ILE A C 1
ATOM 653 O O . ILE A 1 83 ? 19.578 -25.828 -10.453 1 29.86 83 ILE A O 1
ATOM 657 N N . SER A 1 84 ? 21.609 -26.453 -10.336 1 29.48 84 SER A N 1
ATOM 658 C CA . SER A 1 84 ? 21.469 -27.891 -10.109 1 29.48 84 SER A CA 1
ATOM 659 C C . SER A 1 84 ? 20.562 -28.172 -8.922 1 29.48 84 SER A C 1
ATOM 661 O O . SER A 1 84 ? 20.891 -27.828 -7.785 1 29.48 84 SER A O 1
ATOM 663 N N . SER A 1 85 ? 19.344 -28.109 -8.945 1 32.34 85 SER A N 1
ATOM 664 C CA . SER A 1 85 ? 18.203 -28.359 -8.086 1 32.34 85 SER A CA 1
ATOM 665 C C . SER A 1 85 ? 18.297 -29.734 -7.414 1 32.34 85 SER A C 1
ATOM 667 O O . SER A 1 85 ? 17.438 -30.094 -6.617 1 32.34 85 SER A O 1
ATOM 669 N N . THR A 1 86 ? 19.031 -30.75 -7.996 1 32.88 86 THR A N 1
ATOM 670 C CA . THR A 1 86 ? 18.781 -32.125 -7.609 1 32.88 86 THR A CA 1
ATOM 671 C C . THR A 1 86 ? 18.922 -32.312 -6.098 1 32.88 86 THR A C 1
ATOM 673 O O . THR A 1 86 ? 18.141 -33 -5.473 1 32.88 86 THR A O 1
ATOM 676 N N . SER A 1 87 ? 20.188 -32.094 -5.527 1 35.53 87 SER A N 1
ATOM 677 C CA . SER A 1 87 ? 20.609 -32.75 -4.293 1 35.53 87 SER A CA 1
ATOM 678 C C . SER A 1 87 ? 20.062 -32.031 -3.066 1 35.53 87 SER A C 1
ATOM 680 O O . SER A 1 87 ? 20.359 -32.406 -1.932 1 35.53 87 SER A O 1
ATOM 682 N N . LEU A 1 88 ? 19.5 -30.906 -3.271 1 36.69 88 LEU A N 1
ATOM 683 C CA . LEU A 1 88 ? 19.5 -30.094 -2.057 1 36.69 88 LEU A CA 1
ATOM 684 C C . LEU A 1 88 ? 18.422 -30.547 -1.091 1 36.69 88 LEU A C 1
ATOM 686 O O . LEU A 1 88 ? 18.547 -30.375 0.124 1 36.69 88 LEU A O 1
ATOM 690 N N . CYS A 1 89 ? 17.156 -30.469 -1.454 1 36.44 89 CYS A N 1
ATOM 691 C CA . CYS A 1 89 ? 16.125 -30.797 -0.474 1 36.44 89 CYS A CA 1
ATOM 692 C C . CYS A 1 89 ? 15.484 -32.156 -0.777 1 36.44 89 CYS A C 1
ATOM 694 O O . CYS A 1 89 ? 14.984 -32.375 -1.881 1 36.44 89 CYS A O 1
ATOM 696 N N . SER A 1 90 ? 16.031 -33.25 -0.261 1 38 90 SER A N 1
ATOM 697 C CA . SER A 1 90 ? 15.359 -34.562 -0.354 1 38 90 SER A CA 1
ATOM 698 C C . SER A 1 90 ? 14.062 -34.562 0.442 1 38 90 SER A C 1
ATOM 700 O O . SER A 1 90 ? 13.984 -33.969 1.518 1 38 90 SER A O 1
ATOM 702 N N . THR A 1 91 ? 13.008 -34.438 -0.2 1 38.97 91 THR A N 1
ATOM 703 C CA . THR A 1 91 ? 11.758 -34.656 0.515 1 38.97 91 THR A CA 1
ATOM 704 C C . THR A 1 91 ? 11.477 -36.156 0.65 1 38.97 91 THR A C 1
ATOM 706 O O . THR A 1 91 ? 11.602 -36.906 -0.32 1 38.97 91 THR A O 1
ATOM 709 N N . SER A 1 92 ? 11.773 -36.906 1.618 1 32.69 92 SER A N 1
ATOM 710 C CA . SER A 1 92 ? 11.336 -38.281 1.769 1 32.69 92 SER A CA 1
ATOM 711 C C . SER A 1 92 ? 9.82 -38.406 1.647 1 32.69 92 SER A C 1
ATOM 713 O O . SER A 1 92 ? 9.266 -39.5 1.778 1 32.69 92 SER A O 1
ATOM 715 N N . ASN A 1 93 ? 9.023 -37.531 2.014 1 34.72 93 ASN A N 1
ATOM 716 C CA . ASN A 1 93 ? 7.672 -38 2.295 1 34.72 93 ASN A CA 1
ATOM 717 C C . ASN A 1 93 ? 6.914 -38.344 1.011 1 34.72 93 ASN A C 1
ATOM 719 O O . ASN A 1 93 ? 7.074 -37.656 -0.004 1 34.72 93 ASN A O 1
ATOM 723 N N . ALA A 1 94 ? 6.402 -39.656 0.785 1 31.09 94 ALA A N 1
ATOM 724 C CA . ALA A 1 94 ? 5.371 -40.219 -0.09 1 31.09 94 ALA A CA 1
ATOM 725 C C . ALA A 1 94 ? 4.164 -39.281 -0.178 1 31.09 94 ALA A C 1
ATOM 727 O O . ALA A 1 94 ? 3.449 -39.094 0.808 1 31.09 94 ALA A O 1
ATOM 728 N N . TYR A 1 95 ? 4.207 -38.281 -0.811 1 28.59 95 TYR A N 1
ATOM 729 C CA . TYR A 1 95 ? 2.982 -37.562 -1.135 1 28.59 95 TYR A CA 1
ATOM 730 C C . TYR A 1 95 ? 1.943 -38.5 -1.747 1 28.59 95 TYR A C 1
ATOM 732 O O . TYR A 1 95 ? 2.146 -39.031 -2.84 1 28.59 95 TYR A O 1
ATOM 740 N N . GLN A 1 96 ? 1.327 -39.406 -1.027 1 28.7 96 GLN A N 1
ATOM 741 C CA . GLN A 1 96 ? 0.087 -39.969 -1.546 1 28.7 96 GLN A CA 1
ATOM 742 C C . GLN A 1 96 ? -0.945 -38.875 -1.816 1 28.7 96 GLN A C 1
ATOM 744 O O . GLN A 1 96 ? -1.542 -38.344 -0.884 1 28.7 96 GLN A O 1
ATOM 749 N N . GLY A 1 97 ? -0.72 -37.938 -2.631 1 29.81 97 GLY A N 1
ATOM 750 C CA . GLY A 1 97 ? -1.723 -37.031 -3.152 1 29.81 97 GLY A CA 1
ATOM 751 C C . GLY A 1 97 ? -3.041 -37.719 -3.473 1 29.81 97 GLY A C 1
ATOM 752 O O . GLY A 1 97 ? -3.189 -38.312 -4.535 1 29.81 97 GLY A O 1
ATOM 753 N N . ASN A 1 98 ? -3.605 -38.5 -2.602 1 26.91 98 ASN A N 1
ATOM 754 C CA . ASN A 1 98 ? -5 -38.781 -2.906 1 26.91 98 ASN A CA 1
ATOM 755 C C . ASN A 1 98 ? -5.77 -37.531 -3.311 1 26.91 98 ASN A C 1
ATOM 757 O O . ASN A 1 98 ? -5.941 -36.625 -2.504 1 26.91 98 ASN A O 1
ATOM 761 N N . ILE A 1 99 ? -5.617 -37.094 -4.539 1 30.28 99 ILE A N 1
ATOM 762 C CA . ILE A 1 99 ? -6.402 -36.094 -5.25 1 30.28 99 ILE A CA 1
ATOM 763 C C . ILE A 1 99 ? -7.887 -36.312 -4.945 1 30.28 99 ILE A C 1
ATOM 765 O O . ILE A 1 99 ? -8.477 -37.312 -5.328 1 30.28 99 ILE A O 1
ATOM 769 N N . TYR A 1 100 ? -8.359 -36.125 -3.787 1 29.02 100 TYR A N 1
ATOM 770 C CA . TYR A 1 100 ? -9.797 -35.969 -3.58 1 29.02 100 TYR A CA 1
ATOM 771 C C . TYR A 1 100 ? -10.438 -35.125 -4.676 1 29.02 100 TYR A C 1
ATOM 773 O O . TYR A 1 100 ? -10.414 -33.906 -4.605 1 29.02 100 TYR A O 1
ATOM 781 N N . LEU A 1 101 ? -10.164 -35.25 -5.895 1 29.81 101 LEU A N 1
ATOM 782 C CA . LEU A 1 101 ? -10.984 -34.656 -6.938 1 29.81 101 LEU A CA 1
ATOM 783 C C . LEU A 1 101 ? -12.461 -34.969 -6.734 1 29.81 101 LEU A C 1
ATOM 785 O O . LEU A 1 101 ? -13.25 -34.938 -7.68 1 29.81 101 LEU A O 1
ATOM 789 N N . ARG A 1 102 ? -12.883 -35.875 -5.738 1 29.77 102 ARG A N 1
ATOM 790 C CA . ARG A 1 102 ? -14.211 -36.375 -6.047 1 29.77 102 ARG A CA 1
ATOM 791 C C . ARG A 1 102 ? -15.195 -35.219 -6.301 1 29.77 102 ARG A C 1
ATOM 793 O O . ARG A 1 102 ? -14.883 -34.062 -6.031 1 29.77 102 ARG A O 1
ATOM 800 N N . ASN A 1 103 ? -16.688 -35.594 -6.031 1 28.11 103 ASN A N 1
ATOM 801 C CA . ASN A 1 103 ? -18 -35.094 -6.445 1 28.11 103 ASN A CA 1
ATOM 802 C C . ASN A 1 103 ? -18.266 -33.719 -5.895 1 28.11 103 ASN A C 1
ATOM 804 O O . ASN A 1 103 ? -18.375 -33.531 -4.68 1 28.11 103 ASN A O 1
ATOM 808 N N . SER A 1 104 ? -17.859 -32.688 -6.504 1 32.16 104 SER A N 1
ATOM 809 C CA . SER A 1 104 ? -17.859 -31.234 -6.434 1 32.16 104 SER A CA 1
ATOM 810 C C . SER A 1 104 ? -19.234 -30.672 -6.105 1 32.16 104 SER A C 1
ATOM 812 O O . SER A 1 104 ? -19.438 -29.453 -6.113 1 32.16 104 SER A O 1
ATOM 814 N N . ASN A 1 105 ? -20.328 -31.406 -6.141 1 29.86 105 ASN A N 1
ATOM 815 C CA . ASN A 1 105 ? -21.578 -30.672 -6.254 1 29.86 105 ASN A CA 1
ATOM 816 C C . ASN A 1 105 ? -21.891 -29.875 -4.984 1 29.86 105 ASN A C 1
ATOM 818 O O . ASN A 1 105 ? -22.703 -28.953 -5 1 29.86 105 ASN A O 1
ATOM 822 N N . SER A 1 106 ? -22.109 -30.547 -3.738 1 30.23 106 SER A N 1
ATOM 823 C CA . SER A 1 106 ? -22.875 -29.906 -2.682 1 30.23 106 SER A CA 1
ATOM 824 C C . SER A 1 106 ? -22.031 -28.859 -1.958 1 30.23 106 SER A C 1
ATOM 826 O O . SER A 1 106 ? -20.906 -29.125 -1.547 1 30.23 106 SER A O 1
ATOM 828 N N . ILE A 1 107 ? -22.234 -27.578 -1.997 1 34.19 107 ILE A N 1
ATOM 829 C CA . ILE A 1 107 ? -21.828 -26.359 -1.295 1 34.19 107 ILE A CA 1
ATOM 830 C C . ILE A 1 107 ? -21.828 -26.609 0.211 1 34.19 107 ILE A C 1
ATOM 832 O O . ILE A 1 107 ? -22.703 -26.094 0.928 1 34.19 107 ILE A O 1
ATOM 836 N N . SER A 1 108 ? -21.859 -27.844 0.857 1 32.78 108 SER A N 1
ATOM 837 C CA . SER A 1 108 ? -22.109 -28.047 2.281 1 32.78 108 SER A CA 1
ATOM 838 C C . SER A 1 108 ? -21.094 -27.312 3.131 1 32.78 108 SER A C 1
ATOM 840 O O . SER A 1 108 ? -20.016 -26.953 2.645 1 32.78 108 SER A O 1
ATOM 842 N N . PRO A 1 109 ? -21.25 -27.094 4.523 1 38.81 109 PRO A N 1
ATOM 843 C CA . PRO A 1 109 ? -20.422 -26.672 5.652 1 38.81 109 PRO A CA 1
ATOM 844 C C . PRO A 1 109 ? -18.969 -27.141 5.531 1 38.81 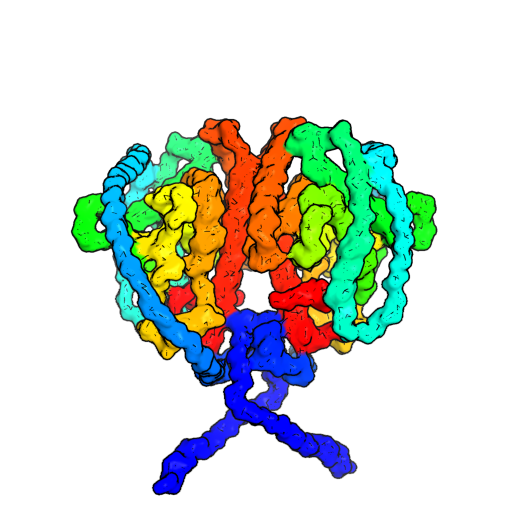109 PRO A C 1
ATOM 846 O O . PRO A 1 109 ? -18.172 -26.938 6.445 1 38.81 109 PRO A O 1
ATOM 849 N N . PHE A 1 110 ? -18.469 -27.906 4.57 1 38.16 110 PHE A N 1
ATOM 850 C CA . PHE A 1 110 ? -17.312 -28.703 4.227 1 38.16 110 PHE A CA 1
ATOM 851 C C . PHE A 1 110 ? -16.156 -27.812 3.783 1 38.16 110 PHE A C 1
ATOM 853 O O . PHE A 1 110 ? -14.992 -28.234 3.797 1 38.16 110 PHE A O 1
ATOM 860 N N . ILE A 1 111 ? -16.422 -26.625 3.445 1 43.59 111 ILE A N 1
ATOM 861 C CA . ILE A 1 111 ? -15.383 -25.844 2.789 1 43.59 111 ILE A CA 1
ATOM 862 C C . ILE A 1 111 ? -14.383 -25.359 3.826 1 43.59 111 ILE A C 1
ATOM 864 O O . ILE A 1 111 ? -13.172 -25.406 3.6 1 43.59 111 ILE A O 1
ATOM 868 N N . ARG A 1 112 ? -14.836 -24.656 5 1 49.25 112 ARG A N 1
ATOM 869 C CA . ARG A 1 112 ? -13.883 -24.266 6.031 1 49.25 112 ARG A CA 1
ATOM 870 C C . ARG A 1 112 ? -13.031 -25.453 6.48 1 49.25 112 ARG A C 1
ATOM 872 O O . ARG A 1 112 ? -11.828 -25.297 6.711 1 49.25 112 ARG A O 1
ATOM 879 N N . SER A 1 113 ? -13.625 -26.531 6.457 1 61.53 113 SER A N 1
ATOM 880 C CA . SER A 1 113 ? -12.992 -27.781 6.867 1 61.53 113 SER A CA 1
ATOM 881 C C . SER A 1 113 ? -11.945 -28.234 5.848 1 61.53 113 SER A C 1
ATOM 883 O O . SER A 1 113 ? -10.914 -28.797 6.219 1 61.53 113 SER A O 1
ATOM 885 N N . LYS A 1 114 ? -12.031 -27.578 4.699 1 73.94 114 LYS A N 1
ATOM 886 C CA . LYS A 1 114 ? -11.141 -28.125 3.678 1 73.94 114 LYS A CA 1
ATOM 887 C C . LYS A 1 114 ? -9.758 -27.484 3.754 1 73.94 114 LYS A C 1
ATOM 889 O O . LYS A 1 114 ? -8.742 -28.172 3.674 1 73.94 114 LYS A O 1
ATOM 894 N N . LEU A 1 115 ? -9.781 -26.156 4.012 1 81.75 115 LEU A N 1
ATOM 895 C CA . LEU A 1 115 ? -8.484 -25.5 4.109 1 81.75 115 LEU A CA 1
ATOM 896 C C . LEU A 1 115 ? -7.715 -26 5.324 1 81.75 115 LEU A C 1
ATOM 898 O O . LEU A 1 115 ? -6.508 -26.219 5.25 1 81.75 115 LEU A O 1
ATOM 902 N N . HIS A 1 116 ? -8.477 -26.219 6.332 1 83.38 116 HIS A N 1
ATOM 903 C CA . HIS A 1 116 ? -7.867 -26.766 7.543 1 83.38 116 HIS A CA 1
ATOM 904 C C . HIS A 1 116 ? -7.254 -28.125 7.293 1 83.38 116 HIS A C 1
ATOM 906 O O . HIS A 1 116 ? -6.148 -28.422 7.762 1 83.38 116 HIS A O 1
ATOM 912 N N . GLN A 1 117 ? -7.926 -28.812 6.555 1 84.06 117 GLN A N 1
ATOM 913 C CA . GLN A 1 117 ? -7.449 -30.156 6.238 1 84.06 117 GLN A CA 1
ATOM 914 C C . GLN A 1 117 ? -6.219 -30.109 5.34 1 84.06 117 GLN A C 1
ATOM 916 O O . GLN A 1 117 ? -5.273 -30.875 5.527 1 84.06 117 GLN A O 1
ATOM 921 N N . ILE A 1 118 ? -6.242 -29.203 4.418 1 85.75 118 ILE A N 1
ATOM 922 C CA . ILE A 1 118 ? -5.121 -29.047 3.502 1 85.75 118 ILE A CA 1
ATOM 923 C C . ILE A 1 118 ? -3.863 -28.672 4.281 1 85.75 118 ILE A C 1
ATOM 925 O O . ILE A 1 118 ? -2.799 -29.266 4.082 1 85.75 118 ILE A O 1
ATOM 929 N N . ILE A 1 119 ? -4.035 -27.781 5.184 1 87.69 119 ILE A N 1
ATOM 930 C CA . ILE A 1 119 ? -2.896 -27.266 5.934 1 87.69 119 ILE A CA 1
ATOM 931 C C . ILE A 1 119 ? -2.441 -28.297 6.965 1 87.69 119 ILE A C 1
ATOM 933 O O . ILE A 1 119 ? -1.241 -28.5 7.156 1 87.69 119 ILE A O 1
ATOM 937 N N . GLU A 1 120 ? -3.379 -28.969 7.547 1 82.62 120 GLU A N 1
ATOM 938 C CA . GLU A 1 120 ? -3.074 -29.984 8.555 1 82.62 120 GLU A CA 1
ATOM 939 C C . GLU A 1 120 ? -2.355 -31.188 7.934 1 82.62 120 GLU A C 1
ATOM 941 O O . GLU A 1 120 ? -1.459 -31.766 8.547 1 82.62 120 GLU A O 1
ATOM 946 N N . ASN A 1 121 ? -2.711 -31.422 6.801 1 80.5 121 ASN A N 1
ATOM 947 C CA . ASN A 1 121 ? -2.172 -32.594 6.145 1 80.5 121 ASN A CA 1
ATOM 948 C C . ASN A 1 121 ? -0.837 -32.312 5.465 1 80.5 121 ASN A C 1
ATOM 950 O O . ASN A 1 121 ? -0.145 -33.219 5.027 1 80.5 121 ASN A O 1
ATOM 954 N N . CYS A 1 122 ? -0.615 -31 5.375 1 79.44 122 CYS A N 1
ATOM 955 C CA . CYS A 1 122 ? 0.638 -30.625 4.723 1 79.44 122 CYS A CA 1
ATOM 956 C C . CYS A 1 122 ? 1.825 -30.875 5.648 1 79.44 122 CYS A C 1
ATOM 958 O O . CYS A 1 122 ? 1.938 -30.234 6.699 1 79.44 122 CYS A O 1
ATOM 960 N N . SER A 1 123 ? 2.32 -32.094 5.832 1 66.06 123 SER A N 1
ATOM 961 C CA . SER A 1 123 ? 3.395 -32.438 6.762 1 66.06 123 SER A CA 1
ATOM 962 C C . SER A 1 123 ? 4.719 -32.625 6.031 1 66.06 123 SER A C 1
ATOM 964 O O . SER A 1 123 ? 5.16 -33.75 5.805 1 66.06 123 SER A O 1
ATOM 966 N N . VAL A 1 124 ? 5.016 -31.531 5.293 1 69.38 124 VAL A N 1
ATOM 967 C CA . VAL A 1 124 ? 6.324 -31.688 4.66 1 69.38 124 VAL A CA 1
ATOM 968 C C . VAL A 1 124 ? 7.418 -31.203 5.605 1 69.38 124 VAL A C 1
ATOM 970 O O . VAL A 1 124 ? 7.309 -30.109 6.18 1 69.38 124 VAL A O 1
ATOM 973 N N . ASN A 1 125 ? 8.25 -32.125 5.953 1 68 125 ASN A N 1
ATOM 974 C CA . ASN A 1 125 ? 9.43 -31.734 6.715 1 68 125 ASN A CA 1
ATOM 975 C C . ASN A 1 125 ? 10.602 -31.406 5.801 1 68 125 ASN A C 1
ATOM 977 O O . ASN A 1 125 ? 11.258 -32.312 5.27 1 68 125 ASN A O 1
ATOM 981 N N . TYR A 1 126 ? 10.688 -30.125 5.582 1 71.56 126 TYR A N 1
ATOM 982 C CA . TYR A 1 126 ? 11.82 -29.656 4.785 1 71.56 126 TYR A CA 1
ATOM 983 C C . TYR A 1 126 ? 13.117 -29.75 5.578 1 71.56 126 TYR A C 1
ATOM 985 O O . TYR A 1 126 ? 13.18 -29.328 6.73 1 71.56 126 TYR A O 1
ATOM 993 N N . ILE A 1 127 ? 14.031 -30.578 5.055 1 73.62 127 ILE A N 1
ATOM 994 C CA . ILE A 1 127 ? 15.367 -30.578 5.637 1 73.62 127 ILE A CA 1
ATOM 995 C C . ILE A 1 127 ? 16.328 -29.797 4.742 1 73.62 127 ILE A C 1
ATOM 997 O O . ILE A 1 127 ? 16.516 -30.156 3.578 1 73.62 127 ILE A O 1
ATOM 1001 N N . PHE A 1 128 ? 16.719 -28.672 5.254 1 77 128 PHE A N 1
ATOM 1002 C CA . PHE A 1 128 ? 17.625 -27.844 4.477 1 77 128 PHE A CA 1
ATOM 1003 C C . PHE A 1 128 ? 19.062 -28.078 4.883 1 77 128 PHE A C 1
ATOM 1005 O O . PHE A 1 128 ? 19.375 -28.172 6.07 1 77 128 PHE A O 1
ATOM 1012 N N . ASP A 1 129 ? 19.859 -28.406 3.922 1 77.31 129 ASP A N 1
ATOM 1013 C CA . ASP A 1 129 ? 21.297 -28.453 4.156 1 77.31 129 ASP A CA 1
ATOM 1014 C C . ASP A 1 129 ? 21.844 -27.062 4.441 1 77.31 129 ASP A C 1
ATOM 1016 O O . ASP A 1 129 ? 21.906 -26.219 3.545 1 77.31 129 ASP A O 1
ATOM 1020 N N . GLU A 1 130 ? 22.234 -26.859 5.617 1 78.62 130 GLU A N 1
ATOM 1021 C CA . GLU A 1 130 ? 22.688 -25.547 6.078 1 78.62 130 GLU A CA 1
ATOM 1022 C C . GLU A 1 130 ? 23.859 -25.047 5.25 1 78.62 130 GLU A C 1
ATOM 1024 O O . GLU A 1 130 ? 24.062 -23.844 5.105 1 78.62 130 GLU A O 1
ATOM 1029 N N . THR A 1 131 ? 24.547 -25.938 4.742 1 82.12 131 THR A N 1
ATOM 1030 C CA . THR A 1 131 ? 25.734 -25.547 3.984 1 82.12 131 THR A CA 1
ATOM 1031 C C . THR A 1 131 ? 25.344 -24.906 2.662 1 82.12 131 THR A C 1
ATOM 1033 O O . THR A 1 131 ? 26.156 -24.219 2.039 1 82.12 131 THR A O 1
ATOM 1036 N N . THR A 1 132 ? 24.109 -25.094 2.35 1 82.75 132 THR A N 1
ATOM 1037 C CA . THR A 1 132 ? 23.641 -24.547 1.081 1 82.75 132 THR A CA 1
ATOM 1038 C C . THR A 1 132 ? 23.031 -23.172 1.28 1 82.75 132 THR A C 1
ATOM 1040 O O . THR A 1 132 ? 22.812 -22.438 0.314 1 82.75 132 THR A O 1
ATOM 1043 N N . LEU A 1 133 ? 22.875 -22.859 2.467 1 87.44 133 LEU A N 1
ATOM 1044 C CA . LEU A 1 133 ? 22.266 -21.562 2.754 1 87.44 133 LEU A CA 1
ATOM 1045 C C . LEU A 1 133 ? 23.328 -20.469 2.779 1 87.44 133 LEU A C 1
ATOM 1047 O O . LEU A 1 133 ? 24.453 -20.688 3.229 1 87.44 133 LEU A O 1
ATOM 1051 N N . SER A 1 134 ? 22.969 -19.391 2.176 1 90.88 134 SER A N 1
ATOM 1052 C CA . SER A 1 134 ? 23.844 -18.234 2.273 1 90.88 134 SER A CA 1
ATOM 1053 C C . SER A 1 134 ? 24.016 -17.781 3.721 1 90.88 134 SER A C 1
ATOM 1055 O O . SER A 1 134 ? 23.031 -17.734 4.477 1 90.88 134 SER A O 1
ATOM 1057 N N . PRO A 1 135 ? 25.172 -17.5 4.102 1 92.06 135 PRO A N 1
ATOM 1058 C CA . PRO A 1 135 ? 25.375 -17.016 5.469 1 92.06 135 PRO A CA 1
ATOM 1059 C C . PRO A 1 135 ? 24.766 -15.633 5.691 1 92.06 135 PRO A C 1
ATOM 1061 O O . PRO A 1 135 ? 24.484 -15.25 6.832 1 92.06 135 PRO A O 1
ATOM 1064 N N . HIS A 1 136 ? 24.594 -14.93 4.594 1 94.12 136 HIS A N 1
ATOM 1065 C CA . HIS A 1 136 ? 24.203 -13.531 4.734 1 94.12 136 HIS A CA 1
ATOM 1066 C C . HIS A 1 136 ? 22.703 -13.352 4.523 1 94.12 136 HIS A C 1
ATOM 1068 O O . HIS A 1 136 ? 22.125 -12.375 4.992 1 94.12 136 HIS A O 1
ATOM 1074 N N . TYR A 1 137 ? 22.109 -14.25 3.814 1 96.56 137 TYR A N 1
ATOM 1075 C CA . TYR A 1 137 ? 20.672 -14.172 3.586 1 96.56 137 TYR A CA 1
ATOM 1076 C C . TYR A 1 137 ? 20.062 -15.57 3.502 1 96.56 137 TYR A C 1
ATOM 1078 O O . TYR A 1 137 ? 19.438 -15.922 2.504 1 96.56 137 TYR A O 1
ATOM 1086 N N . PRO A 1 138 ? 20.172 -16.359 4.598 1 96.19 138 PRO A N 1
ATOM 1087 C CA . PRO A 1 138 ? 19.719 -17.75 4.617 1 96.19 138 PRO A CA 1
ATOM 1088 C C . PRO A 1 138 ? 18.20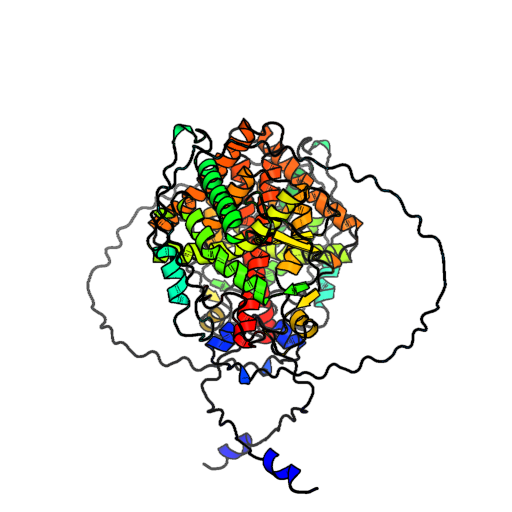3 -17.891 4.48 1 96.19 138 PRO A C 1
ATOM 1090 O O . PRO A 1 138 ? 17.719 -18.844 3.865 1 96.19 138 PRO A O 1
ATOM 1093 N N . THR A 1 139 ? 17.422 -16.953 5.051 1 96.69 139 THR A N 1
ATOM 1094 C CA . THR A 1 139 ? 15.969 -17.016 5.004 1 96.69 139 THR A CA 1
ATOM 1095 C C . THR A 1 139 ? 15.477 -16.922 3.564 1 96.69 139 THR A C 1
ATOM 1097 O O . THR A 1 139 ? 14.602 -17.688 3.156 1 96.69 139 THR A O 1
ATOM 1100 N N . LEU A 1 140 ? 16.062 -16.062 2.834 1 97.75 140 LEU A N 1
ATOM 1101 C CA . LEU A 1 140 ? 15.664 -15.859 1.448 1 97.75 140 LEU A CA 1
ATOM 1102 C C . LEU A 1 140 ? 16 -17.078 0.599 1 97.75 140 LEU A C 1
ATOM 1104 O O . LEU A 1 140 ? 15.234 -17.453 -0.286 1 97.75 140 LEU A O 1
ATOM 1108 N N . VAL A 1 141 ? 17.094 -17.719 0.92 1 96.62 141 VAL A N 1
ATOM 1109 C CA . VAL A 1 141 ? 17.5 -18.906 0.188 1 96.62 141 VAL A CA 1
ATOM 1110 C C . VAL A 1 141 ? 16.531 -20.062 0.506 1 96.62 141 VAL A C 1
ATOM 1112 O O . VAL A 1 141 ? 16.141 -20.812 -0.386 1 96.62 141 VAL A O 1
ATOM 1115 N N . GLN A 1 142 ? 16.188 -20.156 1.718 1 94.94 142 GLN A N 1
ATOM 1116 C CA . GLN A 1 142 ? 15.227 -21.172 2.111 1 94.94 142 GLN A CA 1
ATOM 1117 C C . GLN A 1 142 ? 13.898 -20.984 1.398 1 94.94 142 GLN A C 1
ATOM 1119 O O . GLN A 1 142 ? 13.289 -21.953 0.929 1 94.94 142 GLN A O 1
ATOM 1124 N N . MET A 1 143 ? 13.414 -19.797 1.354 1 96.69 143 MET A N 1
ATOM 1125 C CA . MET A 1 143 ? 12.164 -19.484 0.666 1 96.69 143 MET A CA 1
ATOM 1126 C C . MET A 1 143 ? 12.273 -19.797 -0.822 1 96.69 143 MET A C 1
ATOM 1128 O O . MET A 1 143 ? 11.312 -20.297 -1.425 1 96.69 143 MET A O 1
ATOM 1132 N N . TYR A 1 144 ? 13.414 -19.531 -1.326 1 96.44 144 TYR A N 1
ATOM 1133 C CA . TYR A 1 144 ? 13.695 -19.844 -2.721 1 96.44 144 TYR A CA 1
ATOM 1134 C C . TYR A 1 144 ? 13.539 -21.344 -2.973 1 96.44 144 TYR A C 1
ATOM 1136 O O . TYR A 1 144 ? 12.914 -21.75 -3.953 1 96.44 144 TYR A O 1
ATOM 1144 N N . MET A 1 145 ? 14.039 -22.141 -2.129 1 93.94 145 MET A N 1
ATOM 1145 C CA . MET A 1 145 ? 13.945 -23.594 -2.254 1 93.94 145 MET A CA 1
ATOM 1146 C C . MET A 1 145 ? 12.492 -24.062 -2.154 1 93.94 145 MET A C 1
ATOM 1148 O O . MET A 1 145 ? 12.062 -24.938 -2.908 1 93.94 145 MET A O 1
ATOM 1152 N N . GLY A 1 146 ? 11.789 -23.453 -1.221 1 94.25 146 GLY A N 1
ATOM 1153 C CA . GLY A 1 146 ? 10.367 -23.766 -1.117 1 94.25 146 GLY A CA 1
ATOM 1154 C C . GLY A 1 146 ? 9.586 -23.422 -2.373 1 94.25 146 GLY A C 1
ATOM 1155 O O . GLY A 1 146 ? 8.773 -24.219 -2.838 1 94.25 146 GLY A O 1
ATOM 1156 N N . TYR A 1 147 ? 9.875 -22.312 -2.943 1 96.5 147 TYR A N 1
ATOM 1157 C CA . TYR A 1 147 ? 9.188 -21.844 -4.148 1 96.5 147 TYR A CA 1
ATOM 1158 C C . TYR A 1 147 ? 9.5 -22.75 -5.332 1 96.5 147 TYR A C 1
ATOM 1160 O O . TYR A 1 147 ? 8.617 -23.062 -6.137 1 96.5 147 TYR A O 1
ATOM 1168 N N . HIS A 1 148 ? 10.672 -23.219 -5.453 1 94.75 148 HIS A N 1
ATOM 1169 C CA . HIS A 1 148 ? 11.055 -24.078 -6.566 1 94.75 148 HIS A CA 1
ATOM 1170 C C . HIS A 1 148 ? 10.43 -25.469 -6.43 1 94.75 148 HIS A C 1
ATOM 1172 O O . HIS A 1 148 ? 10.148 -26.125 -7.434 1 94.75 148 HIS A O 1
ATOM 1178 N N . ARG A 1 149 ? 10.195 -25.859 -5.262 1 92.62 149 ARG A N 1
ATOM 1179 C CA . ARG A 1 149 ? 9.453 -27.094 -5.066 1 92.62 149 ARG A CA 1
ATOM 1180 C C . ARG A 1 149 ? 8.016 -26.953 -5.547 1 92.62 149 ARG A C 1
ATOM 1182 O O . ARG A 1 149 ? 7.445 -27.891 -6.109 1 92.62 149 ARG A O 1
ATOM 1189 N N . LEU A 1 150 ? 7.5 -25.781 -5.246 1 95.5 150 LEU A N 1
ATOM 1190 C CA . LEU A 1 150 ? 6.164 -25.5 -5.758 1 95.5 150 LEU A CA 1
ATOM 1191 C C . LEU A 1 150 ? 6.141 -25.562 -7.281 1 95.5 150 LEU A C 1
ATOM 1193 O O . LEU A 1 150 ? 5.23 -26.156 -7.871 1 95.5 150 LEU A O 1
ATOM 1197 N N . LEU A 1 151 ? 7.137 -24.984 -7.91 1 94.25 151 LEU A N 1
ATOM 1198 C CA . LEU A 1 151 ? 7.211 -24.984 -9.367 1 94.25 151 LEU A CA 1
ATOM 1199 C C . LEU A 1 151 ? 7.332 -26.406 -9.906 1 94.25 151 LEU A C 1
ATOM 1201 O O . LEU A 1 151 ? 6.676 -26.766 -10.891 1 94.25 151 LEU A O 1
ATOM 1205 N N . ALA A 1 152 ? 8.133 -27.203 -9.25 1 91.25 152 ALA A N 1
ATOM 1206 C CA . ALA A 1 152 ? 8.297 -28.609 -9.664 1 91.25 152 ALA A CA 1
ATOM 1207 C C . ALA A 1 152 ? 6.996 -29.375 -9.516 1 91.25 152 ALA A C 1
ATOM 1209 O O . ALA A 1 152 ? 6.652 -30.188 -10.383 1 91.25 152 ALA A O 1
ATOM 1210 N N . ARG A 1 153 ? 6.344 -29.109 -8.492 1 90.25 153 ARG A N 1
ATOM 1211 C CA . ARG A 1 153 ? 5.051 -29.766 -8.281 1 90.25 153 ARG A CA 1
ATOM 1212 C C . ARG A 1 153 ? 4.055 -29.359 -9.367 1 90.25 153 ARG A C 1
ATOM 1214 O O . ARG A 1 153 ? 3.295 -30.203 -9.852 1 90.25 153 ARG A O 1
ATOM 1221 N N . ARG A 1 154 ? 4.055 -28.141 -9.688 1 92.56 154 ARG A N 1
ATOM 1222 C CA . ARG A 1 154 ? 3.16 -27.656 -10.727 1 92.56 154 ARG A CA 1
ATOM 1223 C C . ARG A 1 154 ? 3.461 -28.312 -12.07 1 92.56 154 ARG A C 1
ATOM 1225 O O . ARG A 1 154 ? 2.547 -28.594 -12.844 1 92.56 154 ARG A O 1
ATOM 1232 N N . ASP A 1 155 ? 4.703 -28.594 -12.336 1 90 155 ASP A N 1
ATOM 1233 C CA . ASP A 1 155 ? 5.082 -29.297 -13.562 1 90 155 ASP A CA 1
ATOM 1234 C C . ASP A 1 155 ? 4.504 -30.703 -13.586 1 90 155 ASP A C 1
ATOM 1236 O O . ASP A 1 155 ? 4.137 -31.219 -14.641 1 90 155 ASP A O 1
ATOM 1240 N N . GLN A 1 156 ? 4.336 -31.266 -12.445 1 86.38 156 GLN A N 1
ATOM 1241 C CA . GLN A 1 156 ? 3.818 -32.625 -12.336 1 86.38 156 GLN A CA 1
ATOM 1242 C C . GLN A 1 156 ? 2.295 -32.625 -12.422 1 86.38 156 GLN A C 1
ATOM 1244 O O . GLN A 1 156 ? 1.71 -33.5 -13.055 1 86.38 156 GLN A O 1
ATOM 1249 N N . ILE A 1 157 ? 1.697 -31.656 -11.797 1 87.75 157 ILE A N 1
ATOM 1250 C CA . ILE A 1 157 ? 0.244 -31.641 -11.672 1 87.75 157 ILE A CA 1
ATOM 1251 C C . ILE A 1 157 ? -0.384 -31.172 -12.984 1 87.75 157 ILE A C 1
ATOM 1253 O O . ILE A 1 157 ? -1.431 -31.672 -13.391 1 87.75 157 ILE A O 1
ATOM 1257 N N . PHE A 1 158 ? 0.248 -30.203 -13.602 1 88.25 158 PHE A N 1
ATOM 1258 C CA . PHE A 1 158 ? -0.361 -29.594 -14.781 1 88.25 158 PHE A CA 1
ATOM 1259 C C . PHE A 1 158 ? 0.343 -30.047 -16.047 1 88.25 158 PHE A C 1
ATOM 1261 O O . PHE A 1 158 ? 0.364 -29.328 -17.047 1 88.25 158 PHE A O 1
ATOM 1268 N N . ILE A 1 159 ? 0.833 -31.25 -15.977 1 79.06 159 ILE A N 1
ATOM 1269 C CA . ILE A 1 159 ? 1.491 -31.828 -17.141 1 79.06 159 ILE A CA 1
ATOM 1270 C C . ILE A 1 159 ? 0.461 -32.094 -18.25 1 79.06 159 ILE A C 1
ATOM 1272 O O . ILE A 1 159 ? -0.632 -32.594 -17.969 1 79.06 159 ILE A O 1
ATOM 1276 N N . ARG A 1 160 ? 0.698 -31.438 -19.391 1 71.5 160 ARG A N 1
ATOM 1277 C CA . ARG A 1 160 ? -0.172 -31.688 -20.531 1 71.5 160 ARG A CA 1
ATOM 1278 C C . ARG A 1 160 ? 0.176 -33 -21.203 1 71.5 160 ARG A C 1
ATOM 1280 O O . ARG A 1 160 ? 1.329 -33.438 -21.172 1 71.5 160 ARG A O 1
ATOM 1287 N N . PRO A 1 161 ? -0.988 -33.406 -21.844 1 63.31 161 PRO A N 1
ATOM 1288 C CA . PRO A 1 161 ? -0.756 -34.625 -22.609 1 63.31 161 PRO A CA 1
ATOM 1289 C C . PRO A 1 161 ? 0.242 -34.438 -23.75 1 63.31 161 PRO A C 1
ATOM 1291 O O . PRO A 1 161 ? 0.299 -33.344 -24.359 1 63.31 161 PRO A O 1
ATOM 1294 N N . PHE A 1 162 ? 1.519 -35.094 -23.688 1 59.28 162 PHE A N 1
ATOM 1295 C CA . PHE A 1 162 ? 2.506 -35.156 -24.766 1 59.28 162 PHE A CA 1
ATOM 1296 C C . PHE A 1 162 ? 3.783 -34.438 -24.375 1 59.28 162 PHE A C 1
ATOM 1298 O O . PHE A 1 162 ? 4.66 -34.188 -25.203 1 59.28 162 PHE A O 1
ATOM 1305 N N . SER A 1 163 ? 3.586 -33.906 -23.188 1 62.03 163 SER A N 1
ATOM 1306 C CA . SER A 1 163 ? 4.836 -33.281 -22.766 1 62.03 163 SER A CA 1
ATOM 1307 C C . SER A 1 163 ? 5.891 -34.344 -22.438 1 62.03 163 SER A C 1
ATOM 1309 O O . SER A 1 163 ? 5.645 -35.25 -21.641 1 62.03 163 SER A O 1
ATOM 1311 N N . ASN A 1 164 ? 6.785 -34.531 -23.266 1 58.88 164 ASN A N 1
ATOM 1312 C CA . ASN A 1 164 ? 7.809 -35.562 -23.094 1 58.88 164 ASN A CA 1
ATOM 1313 C C . ASN A 1 164 ? 8.766 -35.219 -21.953 1 58.88 164 ASN A C 1
ATOM 1315 O O . ASN A 1 164 ? 9.484 -36.094 -21.453 1 58.88 164 ASN A O 1
ATOM 1319 N N . GLU A 1 165 ? 8.844 -34 -21.609 1 63 165 GLU A N 1
ATOM 1320 C CA . GLU A 1 165 ? 9.969 -33.625 -20.75 1 63 165 GLU A CA 1
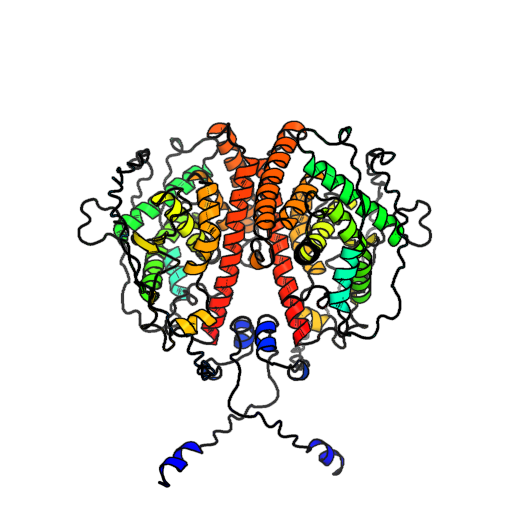ATOM 1321 C C . GLU A 1 165 ? 9.508 -33.375 -19.312 1 63 165 GLU A C 1
ATOM 1323 O O . GLU A 1 165 ? 10.297 -32.938 -18.484 1 63 165 GLU A O 1
ATOM 1328 N N . GLY A 1 166 ? 8.227 -33.75 -18.969 1 68.75 166 GLY A N 1
ATOM 1329 C CA . GLY A 1 166 ? 7.809 -33.625 -17.578 1 68.75 166 GLY A CA 1
ATOM 1330 C C . GLY A 1 166 ? 7.688 -32.188 -17.141 1 68.75 166 GLY A C 1
ATOM 1331 O O . GLY A 1 166 ? 7.754 -31.875 -15.945 1 68.75 166 GLY A O 1
ATOM 1332 N N . ILE A 1 167 ? 7.793 -31.234 -17.969 1 78.06 167 ILE A N 1
ATOM 1333 C CA . ILE A 1 167 ? 7.684 -29.812 -17.688 1 78.06 167 ILE A CA 1
ATOM 1334 C C . ILE A 1 167 ? 6.43 -29.25 -18.344 1 78.06 167 ILE A C 1
ATOM 1336 O O . ILE A 1 167 ? 5.977 -29.766 -19.375 1 78.06 167 ILE A O 1
ATOM 1340 N N . ARG A 1 168 ? 5.879 -28.266 -17.797 1 83.44 168 ARG A N 1
ATOM 1341 C CA . ARG A 1 168 ? 4.703 -27.594 -18.328 1 83.44 168 ARG A CA 1
ATOM 1342 C C . ARG A 1 168 ? 4.988 -27.016 -19.719 1 83.44 168 ARG A C 1
ATOM 1344 O O . ARG A 1 168 ? 6.078 -26.5 -19.953 1 83.44 168 ARG A O 1
ATOM 1351 N N . ILE A 1 169 ? 4.023 -27.25 -20.516 1 84.75 169 ILE A N 1
ATOM 1352 C CA . ILE A 1 169 ? 4.066 -26.625 -21.844 1 84.75 169 ILE A CA 1
ATOM 1353 C C . ILE A 1 169 ? 3.191 -25.375 -21.859 1 84.75 169 ILE A C 1
ATOM 1355 O O . ILE A 1 169 ? 2.064 -25.391 -21.359 1 84.75 169 ILE A O 1
ATOM 1359 N N . TYR A 1 170 ? 3.732 -24.328 -22.375 1 88.38 170 TYR A N 1
ATOM 1360 C CA . TYR A 1 170 ? 3.027 -23.062 -22.406 1 88.38 170 TYR A CA 1
ATOM 1361 C C . TYR A 1 170 ? 2.377 -22.828 -23.766 1 88.38 170 TYR A C 1
ATOM 1363 O O . TYR A 1 170 ? 3.061 -22.812 -24.797 1 88.38 170 TYR A O 1
ATOM 1371 N N . THR A 1 171 ? 1.01 -22.75 -23.75 1 90.94 171 THR A N 1
ATOM 1372 C CA . THR A 1 171 ? 0.242 -22.672 -24.984 1 90.94 171 THR A CA 1
ATOM 1373 C C . THR A 1 171 ? -0.677 -21.453 -24.969 1 90.94 171 THR A C 1
ATOM 1375 O O . THR A 1 171 ? -1.362 -21.203 -23.984 1 90.94 171 THR A O 1
ATOM 1378 N N . LEU A 1 172 ? -0.714 -20.797 -26.094 1 94.12 172 LEU A N 1
ATOM 1379 C CA . LEU A 1 172 ? -1.604 -19.641 -26.234 1 94.12 172 LEU A CA 1
ATOM 1380 C C . LEU A 1 172 ? -3.055 -20.094 -26.359 1 94.12 172 LEU A C 1
ATOM 1382 O O . LEU A 1 172 ? -3.363 -21.016 -27.125 1 94.12 172 LEU A O 1
ATOM 1386 N N . GLN A 1 173 ? -3.889 -19.531 -25.5 1 93.69 173 GLN A N 1
ATOM 1387 C CA . GLN A 1 173 ? -5.324 -19.797 -25.531 1 93.69 173 GLN A CA 1
ATOM 1388 C C . GLN A 1 173 ? -6.113 -18.516 -25.828 1 93.69 173 GLN A C 1
ATOM 1390 O O . GLN A 1 173 ? -5.668 -17.422 -25.5 1 93.69 173 GLN A O 1
ATOM 1395 N N . ASP A 1 174 ? -7.293 -18.719 -26.344 1 92.06 174 ASP A N 1
ATOM 1396 C CA . ASP A 1 174 ? -8.109 -17.562 -26.703 1 92.06 174 ASP A CA 1
ATOM 1397 C C . ASP A 1 174 ? -9.25 -17.359 -25.703 1 92.06 174 ASP A C 1
ATOM 1399 O O . ASP A 1 174 ? -9.719 -16.25 -25.5 1 92.06 174 ASP A O 1
ATOM 1403 N N . VAL A 1 175 ? -9.656 -18.516 -25.203 1 94 175 VAL A N 1
ATOM 1404 C CA . VAL A 1 175 ? -10.836 -18.453 -24.344 1 94 175 VAL A CA 1
ATOM 1405 C C . VAL A 1 175 ? -10.445 -18.719 -22.891 1 94 175 VAL A C 1
ATOM 1407 O O . VAL A 1 175 ? -9.93 -19.797 -22.578 1 94 175 VAL A O 1
ATOM 1410 N N . PHE A 1 176 ? -10.703 -17.766 -22.078 1 92.94 176 PHE A N 1
ATOM 1411 C CA . PHE A 1 176 ? -10.461 -17.891 -20.641 1 92.94 176 PHE A CA 1
ATOM 1412 C C . PHE A 1 176 ? -11.703 -18.406 -19.922 1 92.94 176 PHE A C 1
ATOM 1414 O O . PHE A 1 176 ? -12.648 -17.641 -19.688 1 92.94 176 PHE A O 1
ATOM 1421 N N . ASN A 1 177 ? -11.656 -19.656 -19.578 1 91.75 177 ASN A N 1
ATOM 1422 C CA . ASN A 1 177 ? -12.758 -20.266 -18.859 1 91.75 177 ASN A CA 1
ATOM 1423 C C . ASN A 1 177 ? -12.609 -20.062 -17.344 1 91.75 177 ASN A C 1
ATOM 1425 O O . ASN A 1 177 ? -11.742 -20.672 -16.719 1 91.75 177 ASN A O 1
ATOM 1429 N N . VAL A 1 178 ? -13.523 -19.344 -16.734 1 89.31 178 VAL A N 1
ATOM 1430 C CA . VAL A 1 178 ? -13.414 -18.938 -15.336 1 89.31 178 VAL A CA 1
ATOM 1431 C C . VAL A 1 178 ? -13.562 -20.156 -14.438 1 89.31 178 VAL A C 1
ATOM 1433 O O . VAL A 1 178 ? -12.914 -20.25 -13.391 1 89.31 178 VAL A O 1
ATOM 1436 N N . HIS A 1 179 ? -14.375 -21.031 -14.859 1 88.12 179 HIS A N 1
ATOM 1437 C CA . HIS A 1 179 ? -14.57 -22.234 -14.062 1 88.12 179 HIS A CA 1
ATOM 1438 C C . HIS A 1 179 ? -13.305 -23.094 -14.039 1 88.12 179 HIS A C 1
ATOM 1440 O O . HIS A 1 179 ? -12.906 -23.594 -12.984 1 88.12 179 HIS A O 1
ATOM 1446 N N . LYS A 1 180 ? -12.734 -23.234 -15.133 1 87.81 180 LYS A N 1
ATOM 1447 C CA . LYS A 1 180 ? -11.484 -24 -15.219 1 87.81 180 LYS A CA 1
ATOM 1448 C C . LYS A 1 180 ? -10.383 -23.312 -14.406 1 87.81 180 LYS A C 1
ATOM 1450 O O . LYS A 1 180 ? -9.586 -24 -13.758 1 87.81 180 LYS A O 1
ATOM 1455 N N . PHE A 1 181 ? -10.406 -22.094 -14.484 1 90.56 181 PHE A N 1
ATOM 1456 C CA . PHE A 1 181 ? -9.43 -21.312 -13.742 1 90.56 181 PHE A CA 1
ATOM 1457 C C . PHE A 1 181 ? -9.594 -21.516 -12.242 1 90.56 181 PHE A C 1
ATOM 1459 O O . PHE A 1 181 ? -8.609 -21.719 -11.523 1 90.56 181 PHE A O 1
ATOM 1466 N N . ALA A 1 182 ? -10.781 -21.469 -11.789 1 87.88 182 ALA A N 1
ATOM 1467 C CA . ALA A 1 182 ? -11.062 -21.688 -10.375 1 87.88 182 ALA A CA 1
ATOM 1468 C C . ALA A 1 182 ? -10.609 -23.078 -9.938 1 87.88 182 ALA A C 1
ATOM 1470 O O . ALA A 1 182 ? -10.031 -23.234 -8.859 1 87.88 182 ALA A O 1
ATOM 1471 N N . ASN A 1 183 ? -10.883 -24.047 -10.766 1 86.62 183 ASN A N 1
ATOM 1472 C CA . ASN A 1 183 ? -10.508 -25.406 -10.438 1 86.62 183 ASN A CA 1
ATOM 1473 C C . ASN A 1 183 ? -8.992 -25.594 -10.406 1 86.62 183 ASN A C 1
ATOM 1475 O O . ASN A 1 183 ? -8.469 -26.328 -9.57 1 86.62 183 ASN A O 1
ATOM 1479 N N . MET A 1 184 ? -8.352 -24.969 -11.32 1 89.38 184 MET A N 1
ATOM 1480 C CA . MET A 1 184 ? -6.895 -25 -11.352 1 89.38 184 MET A CA 1
ATOM 1481 C C . MET A 1 184 ? -6.309 -24.422 -10.07 1 89.38 184 MET A C 1
ATOM 1483 O O . MET A 1 184 ? -5.363 -24.969 -9.508 1 89.38 184 MET A O 1
ATOM 1487 N N . ASN A 1 185 ? -6.871 -23.344 -9.633 1 88.94 185 ASN A N 1
ATOM 1488 C CA . ASN A 1 185 ? -6.406 -22.719 -8.398 1 88.94 185 ASN A CA 1
ATOM 1489 C C . ASN A 1 185 ? -6.645 -23.625 -7.195 1 88.94 185 ASN A C 1
ATOM 1491 O O . ASN A 1 185 ? -5.844 -23.641 -6.258 1 88.94 185 ASN A O 1
ATOM 1495 N N . ARG A 1 186 ? -7.684 -24.359 -7.242 1 86.75 186 ARG A N 1
ATOM 1496 C CA . ARG A 1 186 ? -7.977 -25.297 -6.164 1 86.75 186 ARG A CA 1
ATOM 1497 C C . ARG A 1 186 ? -6.918 -26.391 -6.086 1 86.75 186 ARG A C 1
ATOM 1499 O O . ARG A 1 186 ? -6.5 -26.781 -4.996 1 86.75 186 ARG A O 1
ATOM 1506 N N . LEU A 1 187 ? -6.531 -26.828 -7.199 1 87.12 187 LEU A N 1
ATOM 1507 C CA . LEU A 1 187 ? -5.535 -27.891 -7.277 1 87.12 187 LEU A CA 1
ATOM 1508 C C . LEU A 1 187 ? -4.176 -27.406 -6.793 1 87.12 187 LEU A C 1
ATOM 1510 O O . LEU A 1 187 ? -3.367 -28.188 -6.289 1 87.12 187 LEU A O 1
ATOM 1514 N N . ASP A 1 188 ? -4.008 -26.156 -6.895 1 93 188 ASP A N 1
ATOM 1515 C CA . ASP A 1 188 ? -2.711 -25.562 -6.582 1 93 188 ASP A CA 1
ATOM 1516 C C . ASP A 1 188 ? -2.576 -25.297 -5.086 1 93 188 ASP A C 1
ATOM 1518 O O . ASP A 1 188 ? -1.475 -25.047 -4.586 1 93 188 ASP A O 1
ATOM 1522 N N . LEU A 1 189 ? -3.639 -25.359 -4.32 1 91.5 189 LEU A N 1
ATOM 1523 C CA . LEU A 1 189 ? -3.664 -24.984 -2.912 1 91.5 189 LEU A CA 1
ATOM 1524 C C . LEU A 1 189 ? -2.715 -25.844 -2.094 1 91.5 189 LEU A C 1
ATOM 1526 O O . LEU A 1 189 ? -1.994 -25.344 -1.229 1 91.5 189 LEU A O 1
ATOM 1530 N N . ASP A 1 190 ? -2.684 -27.094 -2.434 1 89.44 190 ASP A N 1
ATOM 1531 C CA . ASP A 1 190 ? -1.822 -28.031 -1.7 1 89.44 190 ASP A CA 1
ATOM 1532 C C . ASP A 1 190 ? -0.35 -27.656 -1.881 1 89.44 190 ASP A C 1
ATOM 1534 O O . ASP A 1 190 ? 0.429 -27.719 -0.926 1 89.44 190 ASP A O 1
ATOM 1538 N N . GLY A 1 191 ? -0.065 -27.359 -3.107 1 93.06 191 GLY A N 1
ATOM 1539 C CA . GLY A 1 191 ? 1.31 -26.969 -3.389 1 93.06 191 GLY A CA 1
ATOM 1540 C C . GLY A 1 191 ? 1.735 -25.703 -2.668 1 93.06 191 GLY A C 1
ATOM 1541 O O . GLY A 1 191 ? 2.865 -25.609 -2.184 1 93.06 191 GLY A O 1
ATOM 1542 N N . ILE A 1 192 ? 0.86 -24.797 -2.574 1 95.44 192 ILE A N 1
ATOM 1543 C CA . ILE A 1 192 ? 1.154 -23.531 -1.902 1 95.44 192 ILE A CA 1
ATOM 1544 C C . ILE A 1 192 ? 1.303 -23.766 -0.401 1 95.44 192 ILE A C 1
ATOM 1546 O O . ILE A 1 192 ? 2.186 -23.188 0.24 1 95.44 192 ILE A O 1
ATOM 1550 N N . ALA A 1 193 ? 0.443 -24.578 0.109 1 93.75 193 ALA A N 1
ATOM 1551 C CA . ALA A 1 193 ? 0.55 -24.938 1.522 1 93.75 193 ALA A CA 1
ATOM 1552 C C . ALA A 1 193 ? 1.896 -25.594 1.824 1 93.75 193 ALA A C 1
ATOM 1554 O O . ALA A 1 193 ? 2.545 -25.25 2.82 1 93.75 193 ALA A O 1
ATOM 1555 N N . GLU A 1 194 ? 2.293 -26.438 0.961 1 93.31 194 GLU A N 1
ATOM 1556 C CA . GLU A 1 194 ? 3.584 -27.094 1.126 1 93.31 194 GLU A CA 1
ATOM 1557 C C . GLU A 1 194 ? 4.734 -26.094 1.035 1 93.31 194 GLU A C 1
ATOM 1559 O O . GLU A 1 194 ? 5.699 -26.188 1.798 1 93.31 194 GLU A O 1
ATOM 1564 N N . MET A 1 195 ? 4.68 -25.219 0.134 1 95.75 195 MET A N 1
ATOM 1565 C CA . MET A 1 195 ? 5.695 -24.188 -0.009 1 95.75 195 MET A CA 1
ATOM 1566 C C . MET A 1 195 ? 5.867 -23.406 1.292 1 95.75 195 MET A C 1
ATOM 1568 O O . MET A 1 195 ? 6.992 -23.141 1.723 1 95.75 195 MET A O 1
ATOM 1572 N N . LEU A 1 196 ? 4.75 -23.094 1.922 1 96.06 196 LEU A N 1
ATOM 1573 C CA . LEU A 1 196 ? 4.793 -22.266 3.119 1 96.06 196 LEU A CA 1
ATOM 1574 C C . LEU A 1 196 ? 5.449 -23.016 4.277 1 96.06 196 LEU A C 1
ATOM 1576 O O . LEU A 1 196 ? 6.039 -22.391 5.164 1 96.06 196 LEU A O 1
ATOM 1580 N N . GLU A 1 197 ? 5.414 -24.312 4.219 1 93.25 197 GLU A N 1
ATOM 1581 C CA . GLU A 1 197 ? 6.094 -25.094 5.242 1 93.25 197 GLU A CA 1
ATOM 1582 C C . GLU A 1 197 ? 7.605 -24.906 5.168 1 93.25 197 GLU A C 1
ATOM 1584 O O . GLU A 1 197 ? 8.312 -25.125 6.16 1 93.25 197 GLU A O 1
ATOM 1589 N N . ALA A 1 198 ? 8.039 -24.484 4.051 1 92.5 198 ALA A N 1
ATOM 1590 C CA . ALA A 1 198 ? 9.469 -24.234 3.873 1 92.5 198 ALA A CA 1
ATOM 1591 C C . ALA A 1 198 ? 9.836 -22.828 4.324 1 92.5 198 ALA A C 1
ATOM 1593 O O . ALA A 1 198 ? 11.016 -22.516 4.523 1 92.5 198 ALA A O 1
ATOM 1594 N N . PHE A 1 199 ? 8.836 -21.906 4.395 1 95.19 199 PHE A N 1
ATOM 1595 C CA . PHE A 1 199 ? 9.117 -20.547 4.812 1 95.19 199 PHE A CA 1
ATOM 1596 C C . PHE A 1 199 ? 9.406 -20.484 6.305 1 95.19 199 PHE A C 1
ATOM 1598 O O . PHE A 1 199 ? 8.648 -21.016 7.113 1 95.19 199 PHE A O 1
ATOM 1605 N N . PRO A 1 200 ? 10.461 -19.859 6.672 1 93.25 200 PRO A N 1
ATOM 1606 C CA . PRO A 1 200 ? 10.875 -19.875 8.078 1 93.25 200 PRO A CA 1
ATOM 1607 C C . PRO A 1 200 ? 9.789 -19.359 9.016 1 93.25 200 PRO A C 1
ATOM 1609 O O . PRO A 1 200 ? 9.188 -18.297 8.758 1 93.25 200 PRO A O 1
ATOM 1612 N N . GLY A 1 201 ? 9.531 -20.141 10.07 1 93 201 GLY A N 1
ATOM 1613 C CA . GLY A 1 201 ? 8.602 -19.766 11.117 1 93 201 GLY A CA 1
ATOM 1614 C C . GLY A 1 201 ? 7.219 -20.359 10.93 1 93 201 GLY A C 1
ATOM 1615 O O . GLY A 1 201 ? 6.508 -20.609 11.906 1 93 201 GLY A O 1
ATOM 1616 N N . TYR A 1 202 ? 6.84 -20.562 9.688 1 94.75 202 TYR A N 1
ATOM 1617 C CA . TYR A 1 202 ? 5.477 -20.984 9.391 1 94.75 202 TYR A CA 1
ATOM 1618 C C . TYR A 1 202 ? 5.191 -22.359 9.977 1 94.75 202 TYR A C 1
ATOM 1620 O O . TYR A 1 202 ? 4.141 -22.578 10.578 1 94.75 202 TYR A O 1
ATOM 1628 N N . LYS A 1 203 ? 6.09 -23.266 9.883 1 91.38 203 LYS A N 1
ATOM 1629 C CA . LYS A 1 203 ? 5.91 -24.656 10.281 1 91.38 203 LYS A CA 1
ATOM 1630 C C . LYS A 1 203 ? 5.68 -24.766 11.789 1 91.38 203 LYS A C 1
ATOM 1632 O O . LYS A 1 203 ? 5.102 -25.75 12.258 1 91.38 203 LYS A O 1
ATOM 1637 N N . TYR A 1 204 ? 6.062 -23.797 12.547 1 90.88 204 TYR A N 1
ATOM 1638 C CA . TYR A 1 204 ? 6.012 -23.906 14 1 90.88 204 TYR A CA 1
ATOM 1639 C C . TYR A 1 204 ? 4.738 -23.266 14.547 1 90.88 204 TYR A C 1
ATOM 1641 O O . TYR A 1 204 ? 4.465 -23.344 15.742 1 90.88 204 TYR A O 1
ATOM 1649 N N . LEU A 1 205 ? 3.936 -22.703 13.664 1 94 205 LEU A N 1
ATOM 1650 C CA . LEU A 1 205 ? 2.695 -22.062 14.102 1 94 205 LEU A CA 1
ATOM 1651 C C . LEU A 1 205 ? 1.639 -23.109 14.43 1 94 205 LEU A C 1
ATOM 1653 O O . LEU A 1 205 ? 1.681 -24.234 13.898 1 94 205 LEU A O 1
ATOM 1657 N N . VAL A 1 206 ? 0.73 -22.75 15.297 1 93.25 206 VAL A N 1
ATOM 1658 C CA . VAL A 1 206 ? -0.431 -23.594 15.547 1 93.25 206 VAL A CA 1
ATOM 1659 C C . VAL A 1 206 ? -1.352 -23.594 14.328 1 93.25 206 VAL A C 1
ATOM 1661 O O . VAL A 1 206 ? -1.313 -22.656 13.523 1 93.25 206 VAL A O 1
ATOM 1664 N N . ILE A 1 207 ? -2.18 -24.547 14.234 1 90.12 207 ILE A N 1
ATOM 1665 C CA . ILE A 1 207 ? -2.945 -24.797 13.016 1 90.12 207 ILE A CA 1
ATOM 1666 C C . ILE A 1 207 ? -3.857 -23.609 12.727 1 90.12 207 ILE A C 1
ATOM 1668 O O . ILE A 1 207 ? -3.998 -23.188 11.57 1 90.12 207 ILE A O 1
ATOM 1672 N N . ASP A 1 208 ? -4.465 -23.062 13.734 1 89.31 208 ASP A N 1
ATOM 1673 C CA . ASP A 1 208 ? -5.383 -21.938 13.539 1 89.31 208 ASP A CA 1
ATOM 1674 C C . ASP A 1 208 ? -4.648 -20.719 12.984 1 89.31 208 ASP A C 1
ATOM 1676 O O . ASP A 1 208 ? -5.176 -20 12.133 1 89.31 208 ASP A O 1
ATOM 1680 N N . GLU A 1 209 ? -3.471 -20.516 13.438 1 93.88 209 GLU A N 1
ATOM 1681 C CA . GLU A 1 209 ? -2.674 -19.391 12.961 1 93.88 209 GLU A CA 1
ATOM 1682 C C . GLU A 1 209 ? -2.131 -19.641 11.562 1 93.88 209 GLU A C 1
ATOM 1684 O O . GLU A 1 209 ? -2.061 -18.734 10.734 1 93.88 209 GLU A O 1
ATOM 1689 N N . LYS A 1 210 ? -1.822 -20.906 11.258 1 93.25 210 LYS A N 1
ATOM 1690 C CA . LYS A 1 210 ? -1.41 -21.266 9.906 1 93.25 210 LYS A CA 1
ATOM 1691 C C . LYS A 1 210 ? -2.514 -20.984 8.898 1 93.25 210 LYS A C 1
ATOM 1693 O O . LYS A 1 210 ? -2.254 -20.422 7.828 1 93.25 210 LYS A O 1
ATOM 1698 N N . VAL A 1 211 ? -3.672 -21.359 9.344 1 91.56 211 VAL A N 1
ATOM 1699 C CA . VAL A 1 211 ? -4.824 -21.188 8.469 1 91.56 211 VAL A CA 1
ATOM 1700 C C . VAL A 1 211 ? -5.086 -19.703 8.242 1 91.56 211 VAL A C 1
ATOM 1702 O O . VAL A 1 211 ? -5.316 -19.266 7.113 1 91.56 211 VAL A O 1
ATOM 1705 N N . SER A 1 212 ? -4.98 -18.938 9.297 1 91.5 212 SER A N 1
ATOM 1706 C CA . SER A 1 212 ? -5.207 -17.5 9.195 1 91.5 212 SER A CA 1
ATOM 1707 C C . SER A 1 212 ? -4.16 -16.844 8.312 1 91.5 212 SER A C 1
ATOM 1709 O O . SER A 1 212 ? -4.488 -15.992 7.477 1 91.5 212 SER A O 1
ATOM 1711 N N . LEU A 1 213 ? -2.965 -17.266 8.461 1 94.38 213 LEU A N 1
ATOM 1712 C CA . LEU A 1 213 ? -1.873 -16.719 7.664 1 94.38 213 LEU A CA 1
ATOM 1713 C C . LEU A 1 213 ? -2.01 -17.109 6.199 1 94.38 213 LEU A C 1
ATOM 1715 O O . LEU A 1 213 ? -1.777 -16.297 5.305 1 94.38 213 LEU A O 1
ATOM 1719 N N . PHE A 1 214 ? -2.396 -18.312 5.977 1 93.81 214 PHE A N 1
ATOM 1720 C CA . PHE A 1 214 ? -2.588 -18.812 4.617 1 93.81 214 PHE A CA 1
ATOM 1721 C C . PHE A 1 214 ? -3.678 -18.016 3.9 1 93.81 214 PHE A C 1
ATOM 1723 O O . PHE A 1 214 ? -3.502 -17.609 2.752 1 93.81 214 PHE A O 1
ATOM 1730 N N . LYS A 1 215 ? -4.719 -17.797 4.531 1 90.19 215 LYS A N 1
ATOM 1731 C CA . LYS A 1 215 ? -5.852 -17.078 3.959 1 90.19 215 LYS A CA 1
ATOM 1732 C C . LYS A 1 215 ? -5.453 -15.672 3.543 1 90.19 215 LYS A C 1
ATOM 1734 O O . LYS A 1 215 ? -5.812 -15.211 2.455 1 90.19 215 LYS A O 1
ATOM 1739 N N . GLN A 1 216 ? -4.742 -15.078 4.367 1 89.19 216 GLN A N 1
ATOM 1740 C CA . GLN A 1 216 ? -4.324 -13.711 4.105 1 89.19 216 GLN A CA 1
ATOM 1741 C C . GLN A 1 216 ? -3.293 -13.648 2.982 1 89.19 216 GLN A C 1
ATOM 1743 O O . GLN A 1 216 ? -3.303 -12.727 2.17 1 89.19 216 GLN A O 1
ATOM 1748 N N . PHE A 1 217 ? -2.492 -14.602 2.938 1 94.94 217 PHE A N 1
ATOM 1749 C CA . PHE A 1 217 ? -1.366 -14.648 2.012 1 94.94 217 PHE A CA 1
ATOM 1750 C C . PHE A 1 217 ? -1.831 -15.023 0.611 1 94.94 217 PHE A C 1
ATOM 1752 O O . PHE A 1 217 ? -1.34 -14.484 -0.38 1 94.94 217 PHE A O 1
ATOM 1759 N N . TYR A 1 218 ? -2.75 -15.875 0.502 1 94.06 218 TYR A N 1
ATOM 1760 C CA . TYR A 1 218 ? -3.084 -16.578 -0.728 1 94.06 218 TYR A CA 1
ATOM 1761 C C . TYR A 1 218 ? -3.453 -15.602 -1.838 1 94.06 218 TYR A C 1
ATOM 1763 O O . TYR A 1 218 ? -2.904 -15.672 -2.939 1 94.06 218 TYR A O 1
ATOM 1771 N N . SER A 1 219 ? -4.344 -14.703 -1.564 1 92.62 219 SER A N 1
ATOM 1772 C CA . SER A 1 219 ? -4.801 -13.781 -2.604 1 92.62 219 SER A CA 1
ATOM 1773 C C . SER A 1 219 ? -3.664 -12.898 -3.104 1 92.62 219 SER A C 1
ATOM 1775 O O . SER A 1 219 ? -3.566 -12.625 -4.301 1 92.62 219 SER A O 1
ATOM 1777 N N . HIS A 1 220 ? -2.84 -12.477 -2.176 1 96 220 HIS A N 1
ATOM 1778 C CA . HIS A 1 220 ? -1.689 -11.664 -2.553 1 96 220 HIS A CA 1
ATOM 1779 C C . HIS A 1 220 ? -0.718 -12.453 -3.424 1 96 220 HIS A C 1
ATOM 1781 O O . HIS A 1 220 ? -0.262 -11.961 -4.457 1 96 220 HIS A O 1
ATOM 1787 N N . PHE A 1 221 ? -0.527 -13.641 -2.982 1 97.44 221 PHE A N 1
ATOM 1788 C CA . PHE A 1 221 ? 0.4 -14.516 -3.689 1 97.44 221 PHE A CA 1
ATOM 1789 C C . PHE A 1 221 ? -0.105 -14.812 -5.094 1 97.44 221 PHE A C 1
ATOM 1791 O O . PHE A 1 221 ? 0.648 -14.719 -6.066 1 97.44 221 PHE A O 1
ATOM 1798 N N . LEU A 1 222 ? -1.31 -15.164 -5.176 1 95.06 222 LEU A N 1
ATOM 1799 C CA . LEU A 1 222 ? -1.92 -15.516 -6.453 1 95.06 222 LEU A CA 1
ATOM 1800 C C . LEU A 1 222 ? -1.719 -14.398 -7.477 1 95.06 222 LEU A C 1
ATOM 1802 O O . LEU A 1 222 ? -1.293 -14.656 -8.609 1 95.06 222 LEU A O 1
ATOM 1806 N N . ILE A 1 223 ? -1.904 -13.211 -7.062 1 96.19 223 ILE A N 1
ATOM 1807 C CA . ILE A 1 223 ? -1.865 -12.078 -7.973 1 96.19 223 ILE A CA 1
ATOM 1808 C C . ILE A 1 223 ? -0.416 -11.727 -8.305 1 96.19 223 ILE A C 1
ATOM 1810 O O . ILE A 1 223 ? -0.039 -11.648 -9.469 1 96.19 223 ILE A O 1
ATOM 1814 N N . LEU A 1 224 ? 0.361 -11.586 -7.32 1 98.38 224 LEU A N 1
ATOM 1815 C CA . LEU A 1 224 ? 1.735 -11.141 -7.523 1 98.38 224 LEU A CA 1
ATOM 1816 C C . LEU A 1 224 ? 2.547 -12.203 -8.258 1 98.38 224 LEU A C 1
ATOM 1818 O O . LEU A 1 224 ? 3.326 -11.883 -9.156 1 98.38 224 LEU A O 1
ATOM 1822 N N . GLU A 1 225 ? 2.355 -13.398 -7.938 1 98.25 225 GLU A N 1
ATOM 1823 C CA . GLU A 1 225 ? 3.123 -14.469 -8.562 1 98.25 225 GLU A CA 1
ATOM 1824 C C . GLU A 1 225 ? 2.762 -14.625 -10.031 1 98.25 225 GLU A C 1
ATOM 1826 O O . GLU A 1 225 ? 3.623 -14.922 -10.867 1 98.25 225 GLU A O 1
ATOM 1831 N N . ARG A 1 226 ? 1.509 -14.461 -10.297 1 96.56 226 ARG A N 1
ATOM 1832 C CA . ARG A 1 226 ? 1.1 -14.594 -11.695 1 96.56 226 ARG A CA 1
ATOM 1833 C C . ARG A 1 226 ? 1.767 -13.531 -12.562 1 96.56 226 ARG A C 1
ATOM 1835 O O . ARG A 1 226 ? 2.186 -13.812 -13.688 1 96.56 226 ARG A O 1
ATOM 1842 N N . ILE A 1 227 ? 1.835 -12.398 -12.039 1 97.75 227 ILE A N 1
ATOM 1843 C CA . ILE A 1 227 ? 2.486 -11.32 -12.766 1 97.75 227 ILE A CA 1
ATOM 1844 C C . ILE A 1 227 ? 3.982 -11.602 -12.883 1 97.75 227 ILE A C 1
ATOM 1846 O O . ILE A 1 227 ? 4.57 -11.438 -13.953 1 97.75 227 ILE A O 1
ATOM 1850 N N . TYR A 1 228 ? 4.562 -12.094 -11.812 1 98.25 228 TYR A N 1
ATOM 1851 C CA . TYR A 1 228 ? 5.988 -12.398 -11.789 1 98.25 228 TYR A CA 1
ATOM 1852 C C . TYR A 1 228 ? 6.32 -13.539 -12.734 1 98.25 228 TYR A C 1
ATOM 1854 O O . TYR A 1 228 ? 7.281 -13.461 -13.508 1 98.25 228 TYR A O 1
ATOM 1862 N N . GLU A 1 229 ? 5.535 -14.547 -12.672 1 96.12 229 GLU A N 1
ATOM 1863 C CA . GLU A 1 229 ? 5.797 -15.703 -13.531 1 96.12 229 GLU A CA 1
ATOM 1864 C C . GLU A 1 229 ? 5.645 -15.344 -15.008 1 96.12 229 GLU A C 1
ATOM 1866 O O . GLU A 1 229 ? 6.355 -15.883 -15.859 1 96.12 229 GLU A O 1
ATOM 1871 N N . SER A 1 230 ? 4.711 -14.516 -15.281 1 96.31 230 SER A N 1
ATOM 1872 C CA . SER A 1 230 ? 4.551 -14.062 -16.656 1 96.31 230 SER A CA 1
ATOM 1873 C C . SER A 1 230 ? 5.793 -13.32 -17.141 1 96.31 230 SER A C 1
ATOM 1875 O O . SER A 1 230 ? 6.262 -13.547 -18.25 1 96.31 230 SER A O 1
ATOM 1877 N N . TYR A 1 231 ? 6.281 -12.461 -16.312 1 96.56 231 TYR A N 1
ATOM 1878 C CA . TYR A 1 231 ? 7.535 -11.781 -16.625 1 96.56 231 TYR A CA 1
ATOM 1879 C C . TYR A 1 231 ? 8.68 -12.781 -16.734 1 96.56 231 TYR A C 1
ATOM 1881 O O . TYR A 1 231 ? 9.461 -12.727 -17.688 1 96.56 231 TYR A O 1
ATOM 1889 N N . ARG A 1 232 ? 8.781 -13.672 -15.797 1 95.25 232 ARG A N 1
ATOM 1890 C CA . ARG A 1 232 ? 9.891 -14.609 -15.727 1 95.25 232 ARG A CA 1
ATOM 1891 C C . ARG A 1 232 ? 9.938 -15.492 -16.969 1 95.25 232 ARG A C 1
ATOM 1893 O O . ARG A 1 232 ? 11.008 -15.781 -17.5 1 95.25 232 ARG A O 1
ATOM 1900 N N . LEU A 1 233 ? 8.828 -15.844 -17.438 1 93.06 233 LEU A N 1
ATOM 1901 C CA . LEU A 1 233 ? 8.727 -16.797 -18.531 1 93.06 233 LEU A CA 1
ATOM 1902 C C . LEU A 1 233 ? 8.75 -16.078 -19.875 1 93.06 233 LEU A C 1
ATOM 1904 O O . LEU A 1 233 ? 9.273 -16.609 -20.859 1 93.06 233 LEU A O 1
ATOM 1908 N N . LEU A 1 234 ? 8.164 -14.875 -19.922 1 93.25 234 LEU A N 1
ATOM 1909 C CA . LEU A 1 234 ? 7.977 -14.227 -21.203 1 93.25 234 LEU A CA 1
ATOM 1910 C C . LEU A 1 234 ? 9.008 -13.125 -21.422 1 93.25 234 LEU A C 1
ATOM 1912 O O . LEU A 1 234 ? 9.148 -12.609 -22.531 1 93.25 234 LEU A O 1
ATOM 1916 N N . GLY A 1 235 ? 9.672 -12.711 -20.438 1 92.5 235 GLY A N 1
ATOM 1917 C CA . GLY A 1 235 ? 10.758 -11.75 -20.578 1 92.5 235 GLY A CA 1
ATOM 1918 C C . GLY A 1 235 ? 10.344 -10.32 -20.297 1 92.5 235 GLY A C 1
ATOM 1919 O O . GLY A 1 235 ? 9.328 -10.086 -19.641 1 92.5 235 GLY A O 1
ATOM 1920 N N . THR A 1 236 ? 11.172 -9.359 -20.766 1 91 236 THR A N 1
ATOM 1921 C CA . THR A 1 236 ? 11.039 -7.984 -20.312 1 91 236 THR A CA 1
ATOM 1922 C C . THR A 1 236 ? 10.445 -7.105 -21.406 1 91 236 THR A C 1
ATOM 1924 O O . THR A 1 236 ? 10.297 -5.895 -21.234 1 91 236 THR A O 1
ATOM 1927 N N . ARG A 1 237 ? 10.039 -7.695 -22.484 1 91.31 237 ARG A N 1
ATOM 1928 C CA . ARG A 1 237 ? 9.438 -6.875 -23.531 1 91.31 237 ARG A CA 1
ATOM 1929 C C . ARG A 1 237 ? 8.133 -6.254 -23.062 1 91.31 237 ARG A C 1
ATOM 1931 O O . ARG A 1 237 ? 7.184 -6.969 -22.719 1 91.31 237 ARG A O 1
ATOM 1938 N N . ILE A 1 238 ? 8.008 -4.953 -23.078 1 88.38 238 ILE A N 1
ATOM 1939 C CA . ILE A 1 238 ? 6.887 -4.219 -22.484 1 88.38 238 ILE A CA 1
ATOM 1940 C C . ILE A 1 238 ? 5.656 -4.359 -23.375 1 88.38 238 ILE A C 1
ATOM 1942 O O . ILE A 1 238 ? 4.523 -4.277 -22.906 1 88.38 238 ILE A O 1
ATOM 1946 N N . ASP A 1 239 ? 5.848 -4.652 -24.641 1 86 239 ASP A N 1
ATOM 1947 C CA . ASP A 1 239 ? 4.742 -4.742 -25.594 1 86 239 ASP A CA 1
ATOM 1948 C C . ASP A 1 239 ? 4.082 -6.117 -25.547 1 86 239 ASP A C 1
ATOM 1950 O O . ASP A 1 239 ? 3.018 -6.324 -26.125 1 86 239 ASP A O 1
ATOM 1954 N N . ASP A 1 240 ? 4.668 -7.043 -24.812 1 87.88 240 ASP A N 1
ATOM 1955 C CA . ASP A 1 240 ? 4.074 -8.359 -24.625 1 87.88 240 ASP A CA 1
ATOM 1956 C C . ASP A 1 240 ? 2.951 -8.312 -23.594 1 87.88 240 ASP A C 1
ATOM 1958 O O . ASP A 1 240 ? 3.207 -8.188 -22.391 1 87.88 240 ASP A O 1
ATOM 1962 N N . GLN A 1 241 ? 1.811 -8.422 -24.047 1 88.62 241 GLN A N 1
ATOM 1963 C CA . GLN A 1 241 ? 0.624 -8.266 -23.203 1 88.62 241 GLN A CA 1
ATOM 1964 C C . GLN A 1 241 ? 0.023 -9.617 -22.844 1 88.62 241 GLN A C 1
ATOM 1966 O O . GLN A 1 241 ? -1.196 -9.797 -22.891 1 88.62 241 GLN A O 1
ATOM 1971 N N . LYS A 1 242 ? 0.829 -10.539 -22.516 1 94.06 242 LYS A N 1
ATOM 1972 C CA . LYS A 1 242 ? 0.366 -11.891 -22.203 1 94.06 242 LYS A CA 1
ATOM 1973 C C . LYS A 1 242 ? 0.53 -12.203 -20.719 1 94.06 242 LYS A C 1
ATOM 1975 O O . LYS A 1 242 ? 1.41 -11.648 -20.062 1 94.06 242 LYS A O 1
ATOM 1980 N N . ILE A 1 243 ? -0.323 -12.984 -20.25 1 94.88 243 ILE A N 1
ATOM 1981 C CA . ILE A 1 243 ? -0.246 -13.516 -18.891 1 94.88 243 ILE A CA 1
ATOM 1982 C C . ILE A 1 243 ? -0.196 -15.039 -18.938 1 94.88 243 ILE A C 1
ATOM 1984 O O . ILE A 1 243 ? -0.854 -15.664 -19.766 1 94.88 243 ILE A O 1
ATOM 1988 N N . VAL A 1 244 ? 0.578 -15.617 -18.062 1 95.06 244 VAL A N 1
ATOM 1989 C CA . VAL A 1 244 ? 0.752 -17.062 -17.984 1 95.06 244 VAL A CA 1
ATOM 1990 C C . VAL A 1 244 ? 0.068 -17.609 -16.734 1 95.06 244 VAL A C 1
ATOM 1992 O O . VAL A 1 244 ? 0.288 -17.094 -15.633 1 95.06 244 VAL A O 1
ATOM 1995 N N . LEU A 1 245 ? -0.739 -18.578 -16.922 1 94.19 245 LEU A N 1
ATOM 1996 C CA . LEU A 1 245 ? -1.4 -19.219 -15.781 1 94.19 245 LEU A CA 1
ATOM 1997 C C . LEU A 1 245 ? -0.586 -20.406 -15.273 1 94.19 245 LEU A C 1
ATOM 1999 O O . LEU A 1 245 ? 0.384 -20.812 -15.914 1 94.19 245 LEU A O 1
ATOM 2003 N N . VAL A 1 246 ? -1.017 -20.922 -14.18 1 93 246 VAL A N 1
ATOM 2004 C CA . VAL A 1 246 ? -0.244 -21.938 -13.461 1 93 246 VAL A CA 1
ATOM 2005 C C . VAL A 1 246 ? -0.19 -23.219 -14.281 1 93 246 VAL A C 1
ATOM 2007 O O . VAL A 1 246 ? 0.789 -23.969 -14.219 1 93 246 VAL A O 1
ATOM 2010 N N . ASN A 1 247 ? -1.167 -23.5 -15.086 1 90.56 247 ASN A N 1
ATOM 2011 C CA . ASN A 1 247 ? -1.237 -24.734 -15.844 1 90.56 247 ASN A CA 1
ATOM 2012 C C . ASN A 1 247 ? -0.498 -24.625 -17.172 1 90.56 247 ASN A C 1
ATOM 2014 O O . ASN A 1 247 ? -0.5 -25.562 -17.984 1 90.56 247 ASN A O 1
ATOM 2018 N N . GLY A 1 248 ? 0.042 -23.406 -17.453 1 91.19 248 GLY A N 1
ATOM 2019 C CA . GLY A 1 248 ? 0.783 -23.219 -18.688 1 91.19 248 GLY A CA 1
ATOM 2020 C C . GLY A 1 248 ? -0.017 -22.5 -19.766 1 91.19 248 GLY A C 1
ATOM 2021 O O . GLY A 1 248 ? 0.53 -22.109 -20.797 1 91.19 248 GLY A O 1
ATOM 2022 N N . ASP A 1 249 ? -1.268 -22.297 -19.531 1 93.19 249 ASP A N 1
ATOM 2023 C CA . ASP A 1 249 ? -2.053 -21.516 -20.484 1 93.19 249 ASP A CA 1
ATOM 2024 C C . ASP A 1 249 ? -1.589 -20.062 -20.531 1 93.19 249 ASP A C 1
ATOM 2026 O O . ASP A 1 249 ? -1.291 -19.469 -19.5 1 93.19 249 ASP A O 1
ATOM 2030 N N . VAL A 1 250 ? -1.483 -19.594 -21.703 1 95.25 250 VAL A N 1
ATOM 2031 C CA . VAL A 1 250 ? -1.069 -18.203 -21.938 1 95.25 250 VAL A CA 1
ATOM 2032 C C . VAL A 1 250 ? -2.197 -17.438 -22.609 1 95.25 250 VAL A C 1
ATOM 2034 O O . VAL A 1 250 ? -2.844 -17.938 -23.531 1 95.25 250 VAL A O 1
ATOM 2037 N N . TYR A 1 251 ? -2.447 -16.266 -22.094 1 95.38 251 TYR A N 1
ATOM 2038 C CA . TYR A 1 251 ? -3.527 -15.445 -22.641 1 95.38 251 TYR A CA 1
ATOM 2039 C C . TYR A 1 251 ? -3.037 -14.047 -22.984 1 95.38 251 TYR A C 1
ATOM 2041 O O . TYR A 1 251 ? -2.238 -13.461 -22.25 1 95.38 251 TYR A O 1
ATOM 2049 N N . GLU A 1 252 ? -3.598 -13.57 -24.094 1 94.38 252 GLU A N 1
ATOM 2050 C CA . GLU A 1 252 ? -3.539 -12.125 -24.297 1 94.38 252 GLU A CA 1
ATOM 2051 C C . GLU A 1 252 ? -4.617 -11.406 -23.5 1 94.38 252 GLU A C 1
ATOM 2053 O O . GLU A 1 252 ? -5.789 -11.414 -23.875 1 94.38 252 GLU A O 1
ATOM 2058 N N . TYR A 1 253 ? -4.211 -10.703 -22.422 1 90.88 253 TYR A N 1
ATOM 2059 C CA . TYR A 1 253 ? -5.172 -10.273 -21.406 1 90.88 253 TYR A CA 1
ATOM 2060 C C . TYR A 1 253 ? -6.07 -9.164 -21.938 1 90.88 253 TYR A C 1
ATOM 2062 O O . TYR A 1 253 ? -7.148 -8.922 -21.391 1 90.88 253 TYR A O 1
ATOM 2070 N N . GLN A 1 254 ? -5.758 -8.5 -22.984 1 87.56 254 GLN A N 1
ATOM 2071 C CA . GLN A 1 254 ? -6.582 -7.43 -23.531 1 87.56 254 GLN A CA 1
ATOM 2072 C C . GLN A 1 254 ? -7.672 -7.984 -24.438 1 87.56 254 GLN A C 1
ATOM 2074 O O . GLN A 1 254 ? -8.75 -7.402 -24.547 1 87.56 254 GLN A O 1
ATOM 2079 N N . THR A 1 255 ? -7.371 -9.133 -25.047 1 88.62 255 THR A N 1
ATOM 2080 C CA . THR A 1 255 ? -8.266 -9.586 -26.109 1 88.62 255 THR A CA 1
ATOM 2081 C C . THR A 1 255 ? -8.906 -10.922 -25.734 1 88.62 255 THR A C 1
ATOM 2083 O O . THR A 1 255 ? -9.828 -11.383 -26.406 1 88.62 255 THR A O 1
ATOM 2086 N N . MET A 1 256 ? -8.469 -11.547 -24.719 1 89.12 256 MET A N 1
ATOM 2087 C CA . MET A 1 256 ? -9 -12.859 -24.359 1 89.12 256 MET A CA 1
ATOM 2088 C C . MET A 1 256 ? -10.508 -12.797 -24.156 1 89.12 256 MET A C 1
ATOM 2090 O O . MET A 1 256 ? -11.031 -11.82 -23.609 1 89.12 256 MET A O 1
ATOM 2094 N N . LYS A 1 257 ? -11.148 -13.828 -24.672 1 89.75 257 LYS A N 1
ATOM 2095 C CA . LYS A 1 257 ? -12.578 -13.977 -24.422 1 89.75 257 LYS A CA 1
ATOM 2096 C C . LYS A 1 257 ? -12.836 -14.695 -23.109 1 89.75 257 LYS A C 1
ATOM 2098 O O . LYS A 1 257 ? -12.164 -15.672 -22.781 1 89.75 257 LYS A O 1
ATOM 2103 N N . VAL A 1 258 ? -13.727 -14.148 -22.375 1 89.31 258 VAL A N 1
ATOM 2104 C CA . VAL A 1 258 ? -14.055 -14.727 -21.062 1 89.31 258 VAL A CA 1
ATOM 2105 C C . VAL A 1 258 ? -15.312 -15.586 -21.188 1 89.31 258 VAL A C 1
ATOM 2107 O O . VAL A 1 258 ? -16.328 -15.141 -21.734 1 89.31 258 VAL A O 1
ATOM 2110 N N . ASP A 1 259 ? -15.195 -16.828 -20.734 1 91.62 259 ASP A N 1
ATOM 2111 C CA . ASP A 1 259 ? -16.297 -17.781 -20.734 1 91.62 259 ASP A CA 1
ATOM 2112 C C . ASP A 1 259 ? -16.797 -18.047 -19.312 1 91.62 259 ASP A C 1
ATOM 2114 O O . ASP A 1 259 ? -16.062 -18.594 -18.484 1 91.62 259 ASP A O 1
ATOM 2118 N N . ILE A 1 260 ? -18.062 -17.688 -19.047 1 90.12 260 ILE A N 1
ATOM 2119 C CA . ILE A 1 260 ? -18.656 -17.891 -17.734 1 90.12 260 ILE A CA 1
ATOM 2120 C C . ILE A 1 260 ? -19.938 -18.703 -17.875 1 90.12 260 ILE A C 1
ATOM 2122 O O . ILE A 1 260 ? -20.781 -18.688 -16.969 1 90.12 260 ILE A O 1
ATOM 2126 N N . GLN A 1 261 ? -20.156 -19.328 -18.891 1 87.81 261 GLN A N 1
ATOM 2127 C CA . GLN A 1 261 ? -21.422 -19.953 -19.234 1 87.81 261 GLN A CA 1
ATOM 2128 C C . GLN A 1 261 ? -21.781 -21.047 -18.234 1 87.81 261 GLN A C 1
ATOM 2130 O O . GLN A 1 261 ? -22.953 -21.219 -17.875 1 87.81 261 GLN A O 1
ATOM 2135 N N . GLU A 1 262 ? -20.859 -21.656 -17.719 1 87.62 262 GLU A N 1
ATOM 2136 C CA . GLU A 1 262 ? -21.109 -22.781 -16.812 1 87.62 262 GLU A CA 1
ATOM 2137 C C . GLU A 1 262 ? -21.422 -22.297 -15.406 1 87.62 262 GLU A C 1
ATOM 2139 O O . GLU A 1 262 ? -21.922 -23.047 -14.578 1 87.62 262 GLU A O 1
ATOM 2144 N N . ILE A 1 263 ? -21.141 -21.016 -15.242 1 88.19 263 ILE A N 1
ATOM 2145 C CA . ILE A 1 263 ? -21.172 -20.641 -13.828 1 88.19 263 ILE A CA 1
ATOM 2146 C C . ILE A 1 263 ? -22.078 -19.438 -13.633 1 88.19 263 ILE A C 1
ATOM 2148 O O . ILE A 1 263 ? -22.281 -18.969 -12.5 1 88.19 263 ILE A O 1
ATOM 2152 N N . SER A 1 264 ? -22.578 -18.922 -14.633 1 89.25 264 SER A N 1
ATOM 2153 C CA . SER A 1 264 ? -23.438 -17.75 -14.5 1 89.25 264 SER A CA 1
ATOM 2154 C C . SER A 1 264 ? -24.516 -17.75 -15.57 1 89.25 264 SER A C 1
ATOM 2156 O O . SER A 1 264 ? -24.312 -18.219 -16.688 1 89.25 264 SER A O 1
ATOM 2158 N N . ASP A 1 265 ? -25.672 -17.172 -15.156 1 86.94 265 ASP A N 1
ATOM 2159 C CA . ASP A 1 265 ? -26.766 -17 -16.109 1 86.94 265 ASP A CA 1
ATOM 2160 C C . ASP A 1 265 ? -26.656 -15.641 -16.812 1 86.94 265 ASP A C 1
ATOM 2162 O O . ASP A 1 265 ? -27.406 -15.367 -17.75 1 86.94 265 ASP A O 1
ATOM 2166 N N . MET A 1 266 ? -25.719 -14.953 -16.375 1 85.38 266 MET A N 1
ATOM 2167 C CA . MET A 1 266 ? -25.5 -13.633 -16.953 1 85.38 266 MET A CA 1
ATOM 2168 C C . MET A 1 266 ? -24.484 -13.703 -18.094 1 85.38 266 MET A C 1
ATOM 2170 O O . MET A 1 266 ? -23.672 -14.633 -18.156 1 85.38 266 MET A O 1
ATOM 2174 N N . SER A 1 267 ? -24.609 -12.664 -19.031 1 86.06 267 SER A N 1
ATOM 2175 C CA . SER A 1 267 ? -23.594 -12.555 -20.062 1 86.06 267 SER A CA 1
ATOM 2176 C C . SER A 1 267 ? -22.281 -12.016 -19.5 1 86.06 267 SER A C 1
ATOM 2178 O O . SER A 1 267 ? -22.281 -11.352 -18.453 1 86.06 267 SER A O 1
ATOM 2180 N N . PRO A 1 268 ? -21.188 -12.305 -20.203 1 83.62 268 PRO A N 1
ATOM 2181 C CA . PRO A 1 268 ? -19.906 -11.758 -19.75 1 83.62 268 PRO A CA 1
ATOM 2182 C C . PRO A 1 268 ? -19.906 -10.234 -19.656 1 83.62 268 PRO A C 1
ATOM 2184 O O . PRO A 1 268 ? -19.297 -9.672 -18.734 1 83.62 268 PRO A O 1
ATOM 2187 N N . GLU A 1 269 ? -20.625 -9.625 -20.5 1 82.5 269 GLU A N 1
ATOM 2188 C CA . GLU A 1 269 ? -20.688 -8.164 -20.5 1 82.5 269 GLU A CA 1
ATOM 2189 C C . GLU A 1 269 ? -21.438 -7.641 -19.281 1 82.5 269 GLU A C 1
ATOM 2191 O O . GLU A 1 269 ? -21.047 -6.625 -18.688 1 82.5 269 GLU A O 1
ATOM 2196 N N . GLN A 1 270 ? -22.391 -8.438 -18.875 1 80.69 270 GLN A N 1
ATOM 2197 C CA . GLN A 1 270 ? -23.156 -8.055 -17.703 1 80.69 270 GLN A CA 1
ATOM 2198 C C . GLN A 1 270 ? -22.328 -8.203 -16.422 1 80.69 270 GLN A C 1
ATOM 2200 O O . GLN A 1 270 ? -22.359 -7.336 -15.555 1 80.69 270 GLN A O 1
ATOM 2205 N N . VAL A 1 271 ? -21.578 -9.258 -16.406 1 78.88 271 VAL A N 1
ATOM 2206 C CA . VAL A 1 271 ? -20.75 -9.516 -15.234 1 78.88 271 VAL A CA 1
ATOM 2207 C C . VAL A 1 271 ? -19.625 -8.5 -15.172 1 78.88 271 VAL A C 1
ATOM 2209 O O . VAL A 1 271 ? -19.266 -8.023 -14.086 1 78.88 271 VAL A O 1
ATOM 2212 N N . ASP A 1 272 ? -19.141 -8.102 -16.312 1 79.88 272 ASP A N 1
ATOM 2213 C CA . ASP A 1 272 ? -18.016 -7.172 -16.406 1 79.88 272 ASP A CA 1
ATOM 2214 C C . ASP A 1 272 ? -18.406 -5.793 -15.875 1 79.88 272 ASP A C 1
ATOM 2216 O O . ASP A 1 272 ? -17.547 -5.02 -15.453 1 79.88 272 ASP A O 1
ATOM 2220 N N . ALA A 1 273 ? -19.609 -5.602 -15.883 1 75.5 273 ALA A N 1
ATOM 2221 C CA . ALA A 1 273 ? -20.094 -4.312 -15.398 1 75.5 273 ALA A CA 1
ATOM 2222 C C . ALA A 1 273 ? -20.016 -4.238 -13.875 1 75.5 273 ALA A C 1
ATOM 2224 O O . ALA A 1 273 ? -19.859 -3.154 -13.305 1 75.5 273 ALA A O 1
ATOM 2225 N N . TYR A 1 274 ? -20.016 -5.477 -13.297 1 73.25 274 TYR A N 1
ATOM 2226 C CA . TYR A 1 274 ? -20.094 -5.492 -11.836 1 73.25 274 TYR A CA 1
ATOM 2227 C C . TYR A 1 274 ? -18.812 -6.027 -11.227 1 73.25 274 TYR A C 1
ATOM 2229 O O . TYR A 1 274 ? -18.422 -5.633 -10.125 1 73.25 274 TYR A O 1
ATOM 2237 N N . ILE A 1 275 ? -18.266 -6.898 -11.867 1 77.06 275 ILE A N 1
ATOM 2238 C CA . ILE A 1 275 ? -17.078 -7.562 -11.359 1 77.06 275 ILE A CA 1
ATOM 2239 C C . ILE A 1 275 ? -15.938 -7.426 -12.375 1 77.06 275 ILE A C 1
ATOM 2241 O O . ILE A 1 275 ? -16.094 -7.809 -13.539 1 77.06 275 ILE A O 1
ATOM 2245 N N . LYS A 1 276 ? -14.984 -6.68 -11.938 1 78 276 LYS A N 1
ATOM 2246 C CA . LYS A 1 276 ? -13.758 -6.66 -12.734 1 78 276 LYS A CA 1
ATOM 2247 C C . LYS A 1 276 ? -12.719 -7.617 -12.164 1 78 276 LYS A C 1
ATOM 2249 O O . LYS A 1 276 ? -11.992 -7.27 -11.227 1 78 276 LYS A O 1
ATOM 2254 N N . PRO A 1 277 ? -12.695 -8.711 -12.773 1 78.25 277 PRO A N 1
ATOM 2255 C CA . PRO A 1 277 ? -11.805 -9.719 -12.203 1 78.25 277 PRO A CA 1
ATOM 2256 C C . PRO A 1 277 ? -10.344 -9.281 -12.188 1 78.25 277 PRO A C 1
ATOM 2258 O O . PRO A 1 277 ? -9.898 -8.578 -13.094 1 78.25 277 PRO A O 1
ATOM 2261 N N . TRP A 1 278 ? -9.609 -9.719 -11.211 1 85.19 278 TRP A N 1
ATOM 2262 C CA . TRP A 1 278 ? -8.234 -9.281 -10.992 1 85.19 278 TRP A CA 1
ATOM 2263 C C . TRP A 1 278 ? -7.348 -9.68 -12.172 1 85.19 278 TRP A C 1
ATOM 2265 O O . TRP A 1 278 ? -6.383 -8.992 -12.492 1 85.19 278 TRP A O 1
ATOM 2275 N N . PHE A 1 279 ? -7.625 -10.766 -12.883 1 84.12 279 PHE A N 1
ATOM 2276 C CA . PHE A 1 279 ? -6.754 -11.273 -13.938 1 84.12 279 PHE A CA 1
ATOM 2277 C C . PHE A 1 279 ? -6.801 -10.375 -15.164 1 84.12 279 PHE A C 1
ATOM 2279 O O . PHE A 1 279 ? -5.938 -10.461 -16.047 1 84.12 279 PHE A O 1
ATOM 2286 N N . LYS A 1 280 ? -7.805 -9.531 -15.211 1 83.5 280 LYS A N 1
ATOM 2287 C CA . LYS A 1 280 ? -7.859 -8.539 -16.281 1 83.5 280 LYS A CA 1
ATOM 2288 C C . LYS A 1 280 ? -7.172 -7.246 -15.867 1 83.5 280 LYS A C 1
ATOM 2290 O O . LYS A 1 280 ? -6.566 -6.566 -16.703 1 83.5 280 LYS A O 1
ATOM 2295 N N . ILE A 1 281 ? -7.211 -6.977 -14.609 1 89.38 281 ILE A N 1
ATOM 2296 C CA . ILE A 1 281 ? -6.754 -5.68 -14.125 1 89.38 281 ILE A CA 1
ATOM 2297 C C . ILE A 1 281 ? -5.277 -5.762 -13.742 1 89.38 281 ILE A C 1
ATOM 2299 O O . ILE A 1 281 ? -4.504 -4.84 -14.023 1 89.38 281 ILE A O 1
ATOM 2303 N N . ALA A 1 282 ? -4.875 -6.836 -13.141 1 94.38 282 ALA A N 1
ATOM 2304 C CA . ALA A 1 282 ? -3.529 -6.953 -12.578 1 94.38 282 ALA A CA 1
ATOM 2305 C C . ALA A 1 282 ? -2.471 -6.84 -13.672 1 94.38 282 ALA A C 1
ATOM 2307 O O . ALA A 1 282 ? -1.52 -6.062 -13.547 1 94.38 282 ALA A O 1
ATOM 2308 N N . PRO A 1 283 ? -2.674 -7.535 -14.781 1 94.62 283 PRO A N 1
ATOM 2309 C CA . PRO A 1 283 ? -1.648 -7.41 -15.82 1 94.62 283 PRO A CA 1
ATOM 2310 C C . PRO A 1 283 ? -1.568 -6.004 -16.406 1 94.62 283 PRO A C 1
ATOM 2312 O O . PRO A 1 283 ? -0.477 -5.523 -16.719 1 94.62 283 PRO A O 1
ATOM 2315 N N . ARG A 1 284 ? -2.637 -5.363 -16.5 1 90.38 284 ARG A N 1
ATOM 2316 C CA . ARG A 1 284 ? -2.666 -4.012 -17.047 1 90.38 284 ARG A CA 1
ATOM 2317 C C . ARG A 1 284 ? -1.902 -3.041 -16.156 1 90.38 284 ARG A C 1
ATOM 2319 O O . ARG A 1 284 ? -1.252 -2.117 -16.656 1 90.38 284 ARG A O 1
ATOM 2326 N N . LYS A 1 285 ? -1.932 -3.344 -14.969 1 91.62 285 LYS A N 1
ATOM 2327 C CA . LYS A 1 285 ? -1.381 -2.389 -14.016 1 91.62 285 LYS A CA 1
ATOM 2328 C C . LYS A 1 285 ? 0.036 -2.777 -13.602 1 91.62 285 LYS A C 1
ATOM 2330 O O . LYS A 1 285 ? 0.856 -1.913 -13.289 1 91.62 285 LYS A O 1
ATOM 2335 N N . MET A 1 286 ? 0.326 -4.078 -13.641 1 96 286 MET A N 1
ATOM 2336 C CA . MET A 1 286 ? 1.506 -4.508 -12.898 1 96 286 MET A CA 1
ATOM 2337 C C . MET A 1 286 ? 2.549 -5.113 -13.828 1 96 286 MET A C 1
ATOM 2339 O O . MET A 1 286 ? 3.715 -5.254 -13.461 1 96 286 MET A O 1
ATOM 2343 N N . LEU A 1 287 ? 2.188 -5.449 -15.016 1 96.31 287 LEU A N 1
ATOM 2344 C CA . LEU A 1 287 ? 3.15 -6.133 -15.875 1 96.31 287 LEU A CA 1
ATOM 2345 C C . LEU A 1 287 ? 4.273 -5.188 -16.281 1 96.31 287 LEU A C 1
ATOM 2347 O O . LEU A 1 287 ? 5.449 -5.566 -16.25 1 96.31 287 LEU A O 1
ATOM 2351 N N . GLU A 1 288 ? 3.914 -4.008 -16.656 1 93.5 288 GLU A N 1
ATOM 2352 C CA . GLU A 1 288 ? 4.938 -3.062 -17.094 1 93.5 288 GLU A CA 1
ATOM 2353 C C . GLU A 1 288 ? 5.91 -2.734 -15.969 1 93.5 288 GLU A C 1
ATOM 2355 O O . GLU A 1 288 ? 7.125 -2.855 -16.141 1 93.5 288 GLU A O 1
ATOM 2360 N N . PRO A 1 289 ? 5.395 -2.332 -14.836 1 95 289 PRO A N 1
ATOM 2361 C CA . PRO A 1 289 ? 6.344 -2.066 -13.75 1 95 289 PRO A CA 1
ATOM 2362 C C . PRO A 1 289 ? 7.152 -3.299 -13.359 1 95 289 PRO A C 1
ATOM 2364 O O . PRO A 1 289 ? 8.328 -3.182 -12.984 1 95 289 PRO A O 1
ATOM 2367 N N . MET A 1 290 ? 6.578 -4.48 -13.438 1 97.38 290 MET A N 1
ATOM 2368 C CA . MET A 1 290 ? 7.293 -5.723 -13.141 1 97.38 290 MET A CA 1
ATOM 2369 C C . MET A 1 290 ? 8.43 -5.945 -14.141 1 97.38 290 MET A C 1
ATOM 2371 O O . MET A 1 290 ? 9.555 -6.23 -13.742 1 97.38 290 MET A O 1
ATOM 2375 N N . LYS A 1 291 ? 8.125 -5.781 -15.352 1 96.75 291 LYS A N 1
ATOM 2376 C CA . LYS A 1 291 ? 9.109 -5.996 -16.406 1 96.75 291 LYS A CA 1
ATOM 2377 C C . LYS A 1 291 ? 10.227 -4.953 -16.344 1 96.75 291 LYS A C 1
ATOM 2379 O O . LYS A 1 291 ? 11.391 -5.266 -16.594 1 96.75 291 LYS A O 1
ATOM 2384 N N . LYS A 1 292 ? 9.891 -3.754 -15.992 1 95 292 LYS A N 1
ATOM 2385 C CA . LYS A 1 292 ? 10.883 -2.689 -15.875 1 95 292 LYS A CA 1
ATOM 2386 C C . LYS A 1 292 ? 11.82 -2.941 -14.703 1 95 292 LYS A C 1
ATOM 2388 O O . LYS A 1 292 ? 13.031 -2.738 -14.812 1 95 292 LYS A O 1
ATOM 2393 N N . LEU A 1 293 ? 11.242 -3.367 -13.641 1 96.75 293 LEU A N 1
ATOM 2394 C CA . LEU A 1 293 ? 12.055 -3.678 -12.469 1 96.75 293 LEU A CA 1
ATOM 2395 C C . LEU A 1 293 ? 12.898 -4.926 -12.711 1 96.75 293 LEU A C 1
ATOM 2397 O O . LEU A 1 293 ? 14.039 -5.004 -12.25 1 96.75 293 LEU A O 1
ATOM 2401 N N . ALA A 1 294 ? 12.297 -5.906 -13.375 1 97.19 294 ALA A N 1
ATOM 2402 C CA . ALA A 1 294 ? 12.953 -7.18 -13.648 1 97.19 294 ALA A CA 1
ATOM 2403 C C . ALA A 1 294 ? 13.555 -7.766 -12.375 1 97.19 294 ALA A C 1
ATOM 2405 O O . ALA A 1 294 ? 14.766 -8.023 -12.305 1 97.19 294 ALA A O 1
ATOM 2406 N N . PRO A 1 295 ? 12.703 -7.996 -11.414 1 97.81 295 PRO A N 1
ATOM 2407 C CA . PRO A 1 295 ? 13.219 -8.484 -10.133 1 97.81 295 PRO A CA 1
ATOM 2408 C C . PRO A 1 295 ? 13.867 -9.867 -10.25 1 97.81 295 PRO A C 1
ATOM 2410 O O . PRO A 1 295 ? 13.414 -10.695 -11.039 1 97.81 295 PRO A O 1
ATOM 2413 N N . THR A 1 296 ? 14.898 -10.094 -9.438 1 97.75 296 THR A N 1
ATOM 2414 C CA . THR A 1 296 ? 15.469 -11.43 -9.305 1 97.75 296 THR A CA 1
ATOM 2415 C C . THR A 1 296 ? 14.547 -12.336 -8.484 1 97.75 296 THR A C 1
ATOM 2417 O O . THR A 1 296 ? 13.609 -11.859 -7.848 1 97.75 296 THR A O 1
ATOM 2420 N N . GLU A 1 297 ? 14.797 -13.555 -8.531 1 97.44 297 GLU A N 1
ATOM 2421 C CA . GLU A 1 297 ? 14.008 -14.5 -7.746 1 97.44 297 GLU A CA 1
ATOM 2422 C C . GLU A 1 297 ? 14.141 -14.219 -6.25 1 97.44 297 GLU A C 1
ATOM 2424 O O . GLU A 1 297 ? 13.172 -14.336 -5.504 1 97.44 297 GLU A O 1
ATOM 2429 N N . THR A 1 298 ? 15.328 -13.852 -5.848 1 97.81 298 THR A N 1
ATOM 2430 C CA . THR A 1 298 ? 15.57 -13.547 -4.441 1 97.81 298 THR A CA 1
ATOM 2431 C C . THR A 1 298 ? 14.727 -12.344 -4.004 1 97.81 298 THR A C 1
ATOM 2433 O O . THR A 1 298 ? 14.164 -12.344 -2.906 1 97.81 298 THR A O 1
ATOM 2436 N N . GLU A 1 299 ? 14.641 -11.312 -4.824 1 98.5 299 GLU A N 1
ATOM 2437 C CA . GLU A 1 299 ? 13.781 -10.164 -4.547 1 98.5 299 GLU A CA 1
ATOM 2438 C C . GLU A 1 299 ? 12.32 -10.578 -4.418 1 98.5 299 GLU A C 1
ATOM 2440 O O . GLU A 1 299 ? 11.602 -10.07 -3.557 1 98.5 299 GLU A O 1
ATOM 2445 N N . MET A 1 300 ? 11.938 -11.539 -5.234 1 98.69 300 MET A N 1
ATOM 2446 C CA . MET A 1 300 ? 10.547 -11.984 -5.184 1 98.69 300 MET A CA 1
ATOM 2447 C C . MET A 1 300 ? 10.289 -12.828 -3.939 1 98.69 300 MET A C 1
ATOM 2449 O O . MET A 1 300 ? 9.203 -12.781 -3.367 1 98.69 300 MET A O 1
ATOM 2453 N N . MET A 1 301 ? 11.312 -13.594 -3.512 1 98.62 301 MET A N 1
ATOM 2454 C CA . MET A 1 301 ? 11.172 -14.297 -2.24 1 98.62 301 MET A CA 1
ATOM 2455 C C . MET A 1 301 ? 10.992 -13.32 -1.09 1 98.62 301 MET A C 1
ATOM 2457 O O . MET A 1 301 ? 10.156 -13.539 -0.208 1 98.62 301 MET A O 1
ATOM 2461 N N . PHE A 1 302 ? 11.781 -12.25 -1.166 1 98.75 302 PHE A N 1
ATOM 2462 C CA . PHE A 1 302 ? 11.586 -11.188 -0.191 1 98.75 302 PHE A CA 1
ATOM 2463 C C . PHE A 1 302 ? 10.141 -10.695 -0.215 1 98.75 302 PHE A C 1
ATOM 2465 O O . PHE A 1 302 ? 9.5 -10.578 0.833 1 98.75 302 PHE A O 1
ATOM 2472 N N . ALA A 1 303 ? 9.648 -10.398 -1.381 1 98.75 303 ALA A N 1
ATOM 2473 C CA . ALA A 1 303 ? 8.289 -9.891 -1.511 1 98.75 303 ALA A CA 1
ATOM 2474 C C . ALA A 1 303 ? 7.273 -10.867 -0.922 1 98.75 303 ALA A C 1
ATOM 2476 O O . ALA A 1 303 ? 6.387 -10.469 -0.164 1 98.75 303 ALA A O 1
ATOM 2477 N N . PHE A 1 304 ? 7.418 -12.125 -1.231 1 98.69 304 PHE A N 1
ATOM 2478 C CA . PHE A 1 304 ? 6.492 -13.141 -0.744 1 98.69 304 PHE A CA 1
ATOM 2479 C C . PHE A 1 304 ? 6.551 -13.242 0.776 1 98.69 304 PHE A C 1
ATOM 2481 O O . PHE A 1 304 ? 5.512 -13.273 1.441 1 98.69 304 PHE A O 1
ATOM 2488 N N . GLY A 1 305 ? 7.734 -13.289 1.28 1 98.56 305 GLY A N 1
ATOM 2489 C CA . GLY A 1 305 ? 7.883 -13.352 2.727 1 98.56 305 GLY A CA 1
ATOM 2490 C C . GLY A 1 305 ? 7.355 -12.117 3.434 1 98.56 305 GLY A C 1
ATOM 2491 O O . GLY A 1 305 ? 6.719 -12.219 4.484 1 98.56 305 GLY A O 1
ATOM 2492 N N . TYR A 1 306 ? 7.617 -10.977 2.803 1 98.19 306 TYR A N 1
ATOM 2493 C CA . TYR A 1 306 ? 7.203 -9.703 3.391 1 98.19 306 TYR A CA 1
ATOM 2494 C C . TYR A 1 306 ? 5.684 -9.594 3.428 1 98.19 306 TYR A C 1
ATOM 2496 O O . TYR A 1 306 ? 5.121 -9.031 4.375 1 98.19 306 TYR A O 1
ATOM 2504 N N . ILE A 1 307 ? 5.059 -10.109 2.434 1 97.44 307 ILE A N 1
ATOM 2505 C CA . ILE A 1 307 ? 3.604 -10.156 2.371 1 97.44 307 ILE A CA 1
ATOM 2506 C C . ILE A 1 307 ? 3.074 -11.172 3.375 1 97.44 307 ILE A C 1
ATOM 2508 O O . ILE A 1 307 ? 2.113 -10.898 4.098 1 97.44 307 ILE A O 1
ATOM 2512 N N . LEU A 1 308 ? 3.684 -12.289 3.438 1 97.75 308 LEU A N 1
ATOM 2513 C CA . LEU A 1 308 ? 3.242 -13.367 4.312 1 97.75 308 LEU A CA 1
ATOM 2514 C C . LEU A 1 308 ? 3.178 -12.898 5.762 1 97.75 308 LEU A C 1
ATOM 2516 O O . LEU A 1 308 ? 2.176 -13.117 6.449 1 97.75 308 LEU A O 1
ATOM 2520 N N . TRP A 1 309 ? 4.172 -12.211 6.164 1 97.5 309 TRP A N 1
ATOM 2521 C CA . TRP A 1 309 ? 4.312 -11.898 7.582 1 97.5 309 TRP A CA 1
ATOM 2522 C C . TRP A 1 309 ? 3.758 -10.516 7.895 1 97.5 309 TRP A C 1
ATOM 2524 O O . TRP A 1 309 ? 3.98 -9.984 8.984 1 97.5 309 TRP A O 1
ATOM 2534 N N . ASN A 1 310 ? 3.07 -9.945 6.941 1 94.5 310 ASN A N 1
ATOM 2535 C CA . ASN A 1 310 ? 2.33 -8.719 7.215 1 94.5 310 ASN A CA 1
ATOM 2536 C C . ASN A 1 310 ? 0.968 -9.016 7.836 1 94.5 310 ASN A C 1
ATOM 2538 O O . ASN A 1 310 ? -0.044 -9.055 7.133 1 94.5 310 ASN A O 1
ATOM 2542 N N . ILE A 1 311 ? 0.917 -9.062 9.148 1 92 311 ILE A N 1
ATOM 2543 C CA . ILE A 1 311 ? -0.313 -9.5 9.797 1 92 311 ILE A CA 1
ATOM 2544 C C . ILE A 1 311 ? -0.929 -8.344 10.57 1 92 311 ILE A C 1
ATOM 2546 O O . ILE A 1 311 ? -1.729 -8.555 11.484 1 92 311 ILE A O 1
ATOM 2550 N N . GLN A 1 312 ? -0.632 -7.18 10.242 1 82.12 312 GLN A N 1
ATOM 2551 C CA . GLN A 1 312 ? -1.038 -6.004 11.008 1 82.12 312 GLN A CA 1
ATOM 2552 C C . GLN A 1 312 ? -2.559 -5.875 11.047 1 82.12 312 GLN A C 1
ATOM 2554 O O . GLN A 1 312 ? -3.131 -5.555 12.094 1 82.12 312 GLN A O 1
ATOM 2559 N N . GLU A 1 313 ? -3.18 -6.219 10 1 77.94 313 GLU A N 1
ATOM 2560 C CA . GLU A 1 313 ? -4.629 -6.055 9.922 1 77.94 313 GLU A CA 1
ATOM 2561 C C . GLU A 1 313 ? -5.352 -7.18 10.656 1 77.94 313 GLU A C 1
ATOM 2563 O O . GLU A 1 313 ? -6.512 -7.031 11.047 1 77.94 313 GLU A O 1
ATOM 2568 N N . ASN A 1 314 ? -4.691 -8.227 10.914 1 81.12 314 ASN A N 1
ATOM 2569 C CA . ASN A 1 314 ? -5.32 -9.391 11.531 1 81.12 314 ASN A CA 1
ATOM 2570 C C . ASN A 1 314 ? -4.602 -9.812 12.805 1 81.12 314 ASN A C 1
ATOM 2572 O O . ASN A 1 314 ? -4.523 -11 13.125 1 81.12 314 ASN A O 1
ATOM 2576 N N . GLU A 1 315 ? -4.125 -8.859 13.484 1 86.75 315 GLU A N 1
ATOM 2577 C CA . GLU A 1 315 ? -3.307 -9.156 14.656 1 86.75 315 GLU A CA 1
ATOM 2578 C C . GLU A 1 315 ? -4.109 -9.906 15.719 1 86.75 315 GLU A C 1
ATOM 2580 O O . GLU A 1 315 ? -3.561 -10.711 16.469 1 86.75 315 GLU A O 1
ATOM 2585 N N . SER A 1 316 ? -5.363 -9.656 15.766 1 85.94 316 SER A N 1
ATOM 2586 C CA . SER A 1 316 ? -6.223 -10.234 16.797 1 85.94 316 SER A CA 1
ATOM 2587 C C . SER A 1 316 ? -6.332 -11.75 16.641 1 85.94 316 SER A C 1
ATOM 2589 O O . SER A 1 316 ? -6.719 -12.445 17.578 1 85.94 316 SER A O 1
ATOM 2591 N N . LYS A 1 317 ? -5.941 -12.289 15.547 1 89.81 317 LYS A N 1
ATOM 2592 C CA . LYS A 1 317 ? -6.074 -13.719 15.266 1 89.81 317 LYS A CA 1
ATOM 2593 C C . LYS A 1 317 ? -4.809 -14.477 15.656 1 89.81 317 LYS A C 1
ATOM 2595 O O . LYS A 1 317 ? -4.762 -15.703 15.562 1 89.81 317 LYS A O 1
ATOM 2600 N N . PHE A 1 318 ? -3.852 -13.703 16.156 1 93.75 318 PHE A N 1
ATOM 2601 C CA . PHE A 1 318 ? -2.555 -14.305 16.438 1 93.75 318 PHE A CA 1
ATOM 2602 C C . PHE A 1 318 ? -2.156 -14.062 17.891 1 93.75 318 PHE A C 1
ATOM 2604 O O . PHE A 1 318 ? -2.537 -13.055 18.484 1 93.75 318 PHE A O 1
ATOM 2611 N N . CYS A 1 319 ? -1.441 -15.008 18.422 1 94.5 319 CYS A N 1
ATOM 2612 C CA . CYS A 1 319 ? -0.914 -14.82 19.766 1 94.5 319 CYS A CA 1
ATOM 2613 C C . CYS A 1 319 ? 0.211 -13.789 19.766 1 94.5 319 CYS A C 1
ATOM 2615 O O . CYS A 1 319 ? 0.799 -13.5 18.719 1 94.5 319 CYS A O 1
ATOM 2617 N N . PRO A 1 320 ? 0.543 -13.242 20.891 1 92.88 320 PRO A N 1
ATOM 2618 C CA . PRO A 1 320 ? 1.554 -12.18 20.969 1 92.88 320 PRO A CA 1
ATOM 2619 C C . PRO A 1 320 ? 2.926 -12.641 20.484 1 92.88 320 PRO A C 1
ATOM 2621 O O . PRO A 1 320 ? 3.656 -11.859 19.859 1 92.88 320 PRO A O 1
ATOM 2624 N N . GLU A 1 321 ? 3.246 -13.852 20.734 1 94 321 GLU A N 1
ATOM 2625 C CA . GLU A 1 321 ? 4.535 -14.383 20.297 1 94 321 GLU A CA 1
ATOM 2626 C C . GLU A 1 321 ? 4.637 -14.414 18.766 1 94 321 GLU A C 1
ATOM 2628 O O . GLU A 1 321 ? 5.676 -14.07 18.203 1 94 321 GLU A O 1
ATOM 2633 N N . THR A 1 322 ? 3.512 -14.781 18.172 1 96.06 322 THR A N 1
ATOM 2634 C CA . THR A 1 322 ? 3.477 -14.828 16.703 1 96.06 322 THR A CA 1
ATOM 2635 C C . THR A 1 322 ? 3.561 -13.422 16.125 1 96.06 322 THR A C 1
ATOM 2637 O O . THR A 1 322 ? 4.215 -13.211 15.102 1 96.06 322 THR A O 1
ATOM 2640 N N . ILE A 1 323 ? 2.926 -12.523 16.812 1 95.31 323 ILE A N 1
ATOM 2641 C CA . ILE A 1 323 ? 2.953 -11.133 16.375 1 95.31 323 ILE A CA 1
ATOM 2642 C C . ILE A 1 323 ? 4.383 -10.602 16.422 1 95.31 323 ILE A C 1
ATOM 2644 O O . ILE A 1 323 ? 4.855 -9.977 15.469 1 95.31 323 ILE A O 1
ATOM 2648 N N . LEU A 1 324 ? 5.035 -10.906 17.484 1 94.88 324 LEU A N 1
ATOM 2649 C CA . LEU A 1 324 ? 6.418 -10.477 17.656 1 94.88 324 LEU A CA 1
ATOM 2650 C C . LEU A 1 324 ? 7.32 -11.148 16.625 1 94.88 324 LEU A C 1
ATOM 2652 O O . LEU A 1 324 ? 8.188 -10.5 16.031 1 94.88 324 LEU A O 1
ATOM 2656 N N . PHE A 1 325 ? 7.09 -12.359 16.391 1 96.88 325 PHE A N 1
ATOM 2657 C CA . PHE A 1 325 ? 7.871 -13.094 15.398 1 96.88 325 PHE A CA 1
ATOM 2658 C C . PHE A 1 325 ? 7.688 -12.492 14.008 1 96.88 325 PHE A C 1
ATOM 2660 O O . PHE A 1 325 ? 8.656 -12.312 13.273 1 96.88 325 PHE A O 1
ATOM 2667 N N . ALA A 1 326 ? 6.465 -12.234 13.672 1 97.25 326 ALA A N 1
ATOM 2668 C CA . ALA A 1 326 ? 6.152 -11.672 12.367 1 97.25 326 ALA A CA 1
ATOM 2669 C C . ALA A 1 326 ? 6.863 -10.336 12.156 1 97.25 326 ALA A C 1
ATOM 2671 O O . ALA A 1 326 ? 7.422 -10.078 11.094 1 97.25 326 ALA A O 1
ATOM 2672 N N . LYS A 1 327 ? 6.867 -9.523 13.172 1 94.44 327 LYS A N 1
ATOM 2673 C CA . LYS A 1 327 ? 7.555 -8.234 13.109 1 94.44 327 LYS A CA 1
ATOM 2674 C C . LYS A 1 327 ? 9.055 -8.422 12.922 1 94.44 327 LYS A C 1
ATOM 2676 O O . LYS A 1 327 ? 9.672 -7.75 12.094 1 94.44 327 LYS A O 1
ATOM 2681 N N . ASN A 1 328 ? 9.641 -9.312 13.648 1 96.25 328 ASN A N 1
ATOM 2682 C CA . ASN A 1 328 ? 11.07 -9.594 13.547 1 96.25 328 ASN A CA 1
ATOM 2683 C C . ASN A 1 328 ? 11.43 -10.18 12.18 1 96.25 328 ASN A C 1
ATOM 2685 O O . ASN A 1 328 ? 12.469 -9.836 11.609 1 96.25 328 ASN A O 1
ATOM 2689 N N . MET A 1 329 ? 10.57 -11.062 11.727 1 97.69 329 MET A N 1
ATOM 2690 C CA . MET A 1 329 ? 10.805 -11.688 10.43 1 97.69 329 MET A CA 1
ATOM 2691 C C . MET A 1 329 ? 10.812 -10.648 9.32 1 97.69 329 MET A C 1
ATOM 2693 O O . MET A 1 329 ? 11.664 -10.688 8.43 1 97.69 329 MET A O 1
ATOM 2697 N N . ARG A 1 330 ? 9.945 -9.719 9.367 1 96.75 330 ARG A N 1
ATOM 2698 C CA . ARG A 1 330 ? 9.906 -8.672 8.352 1 96.75 330 ARG A CA 1
ATOM 2699 C C . ARG A 1 330 ? 11.156 -7.805 8.406 1 96.75 330 ARG A C 1
ATOM 2701 O O . ARG A 1 330 ? 11.719 -7.445 7.371 1 96.75 330 ARG A O 1
ATOM 2708 N N . SER A 1 331 ? 11.594 -7.559 9.602 1 96 331 SER A N 1
ATOM 2709 C CA . SER A 1 331 ? 12.828 -6.809 9.766 1 96 331 SER A CA 1
ATOM 2710 C C . SER A 1 331 ? 14.023 -7.594 9.227 1 96 331 SER A C 1
ATOM 2712 O O . SER A 1 331 ? 14.883 -7.035 8.547 1 96 331 SER A O 1
ATOM 2714 N N . MET A 1 332 ? 14 -8.844 9.539 1 97.44 332 MET A N 1
ATOM 2715 C CA . MET A 1 332 ? 15.086 -9.719 9.094 1 97.44 332 MET A CA 1
ATOM 2716 C C . MET A 1 332 ? 15.117 -9.828 7.574 1 97.44 332 MET A C 1
ATOM 2718 O O . MET A 1 332 ? 16.188 -9.828 6.969 1 97.44 332 MET A O 1
ATOM 2722 N N . LEU A 1 333 ? 14.016 -9.898 6.98 1 98.5 333 LEU A N 1
ATOM 2723 C CA . LEU A 1 333 ? 13.938 -10 5.527 1 98.5 333 LEU A CA 1
ATOM 2724 C C . LEU A 1 333 ? 14.5 -8.75 4.863 1 98.5 333 LEU A C 1
ATOM 2726 O O . LEU A 1 333 ? 15.203 -8.844 3.852 1 98.5 333 LEU A O 1
ATOM 2730 N N . LEU A 1 334 ? 14.227 -7.621 5.445 1 98.25 334 LEU A N 1
ATOM 2731 C CA . LEU A 1 334 ? 14.789 -6.375 4.926 1 98.25 334 LEU A CA 1
ATOM 2732 C C . LEU A 1 334 ? 16.312 -6.363 5.074 1 98.25 334 LEU A C 1
ATOM 2734 O O . LEU A 1 334 ? 17.016 -5.922 4.168 1 98.25 334 LEU A O 1
ATOM 2738 N N . ASP A 1 335 ? 16.781 -6.871 6.176 1 98.19 335 ASP A N 1
ATOM 2739 C CA . ASP A 1 335 ? 18.219 -6.941 6.406 1 98.19 335 ASP A CA 1
ATOM 2740 C C . ASP A 1 335 ? 18.891 -7.898 5.426 1 98.19 335 ASP A C 1
ATOM 2742 O O . ASP A 1 335 ? 19.953 -7.594 4.879 1 98.19 335 ASP A O 1
ATOM 2746 N N . GLU A 1 336 ? 18.266 -9 5.223 1 98.44 336 GLU A N 1
ATOM 2747 C CA . GLU A 1 336 ? 18.828 -9.977 4.297 1 98.44 336 GLU A CA 1
ATOM 2748 C C . GLU A 1 336 ? 18.781 -9.461 2.859 1 98.44 336 GLU A C 1
ATOM 2750 O O . GLU A 1 336 ? 19.703 -9.719 2.08 1 98.44 336 GLU A O 1
ATOM 2755 N N . LEU A 1 337 ? 17.734 -8.742 2.52 1 98.62 337 LEU A N 1
ATOM 2756 C CA . LEU A 1 337 ? 17.672 -8.148 1.186 1 98.62 337 LEU A CA 1
ATOM 2757 C C . LEU A 1 337 ? 18.797 -7.129 0.999 1 98.62 337 LEU A C 1
ATOM 2759 O O . LEU A 1 337 ? 19.406 -7.055 -0.071 1 98.62 337 LEU A O 1
ATOM 2763 N N . SER A 1 338 ? 19.031 -6.367 2.033 1 98.06 338 SER A N 1
ATOM 2764 C CA . SER A 1 338 ? 20.125 -5.41 2.002 1 98.06 338 SER A CA 1
ATOM 2765 C C . SER A 1 338 ? 21.469 -6.109 1.783 1 98.06 338 SER A C 1
ATOM 2767 O O . SER A 1 338 ? 22.281 -5.664 0.973 1 98.06 338 SER A O 1
ATOM 2769 N N . ALA A 1 339 ? 21.641 -7.191 2.518 1 97.94 339 ALA A N 1
ATOM 2770 C CA . ALA A 1 339 ? 22.859 -7.977 2.361 1 97.94 339 ALA A CA 1
ATOM 2771 C C . ALA A 1 339 ? 22.969 -8.539 0.948 1 97.94 339 ALA A C 1
ATOM 2773 O O . ALA A 1 339 ? 24.047 -8.5 0.339 1 97.94 339 ALA A O 1
ATOM 2774 N N . TYR A 1 340 ? 21.906 -9.016 0.443 1 98.12 340 TYR A N 1
ATOM 2775 C CA . TYR A 1 340 ? 21.859 -9.555 -0.911 1 98.12 340 TYR A CA 1
ATOM 2776 C C . TYR A 1 340 ? 22.281 -8.508 -1.932 1 98.12 340 TYR A C 1
ATOM 2778 O O . TYR A 1 340 ? 23.094 -8.797 -2.82 1 98.12 340 TYR A O 1
ATOM 2786 N N . TYR A 1 341 ? 21.719 -7.254 -1.797 1 97.44 341 TYR A N 1
ATOM 2787 C CA . TYR A 1 341 ? 22.078 -6.191 -2.729 1 97.44 341 TYR A CA 1
ATOM 2788 C C . TYR A 1 341 ? 23.562 -5.859 -2.637 1 97.44 341 TYR A C 1
ATOM 2790 O O . TYR A 1 341 ? 24.219 -5.629 -3.656 1 97.44 341 TYR A O 1
ATOM 2798 N N . LYS A 1 342 ? 24.078 -5.879 -1.495 1 96.19 342 LYS A N 1
ATOM 2799 C CA . LYS A 1 342 ? 25.484 -5.504 -1.284 1 96.19 342 LYS A CA 1
ATOM 2800 C C . LYS A 1 342 ? 26.422 -6.562 -1.851 1 96.19 342 LYS A C 1
ATOM 2802 O O . LYS A 1 342 ? 27.484 -6.23 -2.393 1 96.19 342 LYS A O 1
ATOM 2807 N N . ILE A 1 343 ? 26 -7.781 -1.786 1 96.44 343 ILE A N 1
ATOM 2808 C CA . ILE A 1 343 ? 26.891 -8.891 -2.107 1 96.44 343 ILE A CA 1
ATOM 2809 C C . ILE A 1 343 ? 26.719 -9.289 -3.568 1 96.44 343 ILE A C 1
ATOM 2811 O O . ILE A 1 343 ? 27.688 -9.438 -4.305 1 96.44 343 ILE A O 1
ATOM 2815 N N . GLU A 1 344 ? 25.484 -9.438 -3.984 1 95.69 344 GLU A N 1
ATOM 2816 C CA . GLU A 1 344 ? 25.203 -10.039 -5.285 1 95.69 344 GLU A CA 1
ATOM 2817 C C . GLU A 1 344 ? 24.969 -8.977 -6.348 1 95.69 344 GLU A C 1
ATOM 2819 O O . GLU A 1 344 ? 25.188 -9.219 -7.539 1 95.69 344 GLU A O 1
ATOM 2824 N N . LEU A 1 345 ? 24.438 -7.801 -5.906 1 95.94 345 LEU A N 1
ATOM 2825 C CA . LEU A 1 345 ? 24.109 -6.75 -6.863 1 95.94 345 LEU A CA 1
ATOM 2826 C C . LEU A 1 345 ? 24.688 -5.41 -6.422 1 95.94 345 LEU A C 1
ATOM 2828 O O . LEU A 1 345 ? 23.969 -4.41 -6.344 1 95.94 345 LEU A O 1
ATOM 2832 N N . PRO A 1 346 ? 25.984 -5.312 -6.281 1 92.88 346 PRO A N 1
ATOM 2833 C CA . PRO A 1 346 ? 26.578 -4.113 -5.691 1 92.88 346 PRO A CA 1
ATOM 2834 C C . PRO A 1 346 ? 26.484 -2.896 -6.605 1 92.88 346 PRO A C 1
ATOM 2836 O O . PRO A 1 346 ? 26.547 -1.759 -6.133 1 92.88 346 PRO A O 1
ATOM 2839 N N . THR A 1 347 ? 26.297 -3.094 -7.859 1 93.38 347 THR A N 1
ATOM 2840 C CA . THR A 1 347 ? 26.281 -1.982 -8.805 1 93.38 347 THR A CA 1
ATOM 2841 C C . THR A 1 347 ? 24.875 -1.394 -8.922 1 93.38 347 THR A C 1
ATOM 2843 O O . THR A 1 347 ? 24.703 -0.302 -9.469 1 93.38 347 THR A O 1
ATOM 2846 N N . LEU A 1 348 ? 23.953 -2.098 -8.461 1 93.19 348 LEU A N 1
ATOM 2847 C CA . LEU A 1 348 ? 22.578 -1.638 -8.594 1 93.19 348 LEU A CA 1
ATOM 2848 C C . LEU A 1 348 ? 22.156 -0.807 -7.379 1 93.19 348 LEU A C 1
ATOM 2850 O O . LEU A 1 348 ? 22.734 -0.958 -6.297 1 93.19 348 LEU A O 1
ATOM 2854 N N . ASN A 1 349 ? 21.281 0.129 -7.609 1 96 349 ASN A N 1
ATOM 2855 C CA . ASN A 1 349 ? 20.703 0.944 -6.543 1 96 349 ASN A CA 1
ATOM 2856 C C . ASN A 1 349 ? 19.672 0.164 -5.734 1 96 349 ASN A C 1
ATOM 2858 O O . ASN A 1 349 ? 18.5 0.143 -6.086 1 96 349 ASN A O 1
ATOM 2862 N N . GLY A 1 350 ? 20.172 -0.381 -4.586 1 96.06 350 GLY A N 1
ATOM 2863 C CA . GLY A 1 350 ? 19.297 -1.2 -3.762 1 96.06 350 GLY A CA 1
ATOM 2864 C C . GLY A 1 350 ? 18.109 -0.442 -3.225 1 96.06 350 GLY A C 1
ATOM 2865 O O . GLY A 1 350 ? 17.016 -1.008 -3.082 1 96.06 350 GLY A O 1
ATOM 2866 N N . VAL A 1 351 ? 18.281 0.84 -2.979 1 96.88 351 VAL A N 1
ATOM 2867 C CA . VAL A 1 351 ? 17.203 1.681 -2.447 1 96.88 351 VAL A CA 1
ATOM 2868 C C . VAL A 1 351 ? 16.109 1.842 -3.496 1 96.88 351 VAL A C 1
ATOM 2870 O O . VAL A 1 351 ? 14.922 1.677 -3.195 1 96.88 351 VAL A O 1
ATOM 2873 N N . ARG A 1 352 ? 16.469 2.082 -4.68 1 96.62 352 ARG A N 1
ATOM 2874 C CA . ARG A 1 352 ? 15.508 2.213 -5.766 1 96.62 352 ARG A CA 1
ATOM 2875 C C . ARG A 1 352 ? 14.773 0.899 -6.008 1 96.62 352 ARG A C 1
ATOM 2877 O O . ARG A 1 352 ? 13.547 0.885 -6.156 1 96.62 352 ARG A O 1
ATOM 2884 N N . ARG A 1 353 ? 15.516 -0.155 -5.984 1 97.62 353 ARG A N 1
ATOM 2885 C CA . ARG A 1 353 ? 14.945 -1.46 -6.301 1 97.62 353 ARG A CA 1
ATOM 2886 C C . ARG A 1 353 ? 13.922 -1.879 -5.246 1 97.62 353 ARG A C 1
ATOM 2888 O O . ARG A 1 353 ? 12.828 -2.332 -5.586 1 97.62 353 ARG A O 1
ATOM 2895 N N . VAL A 1 354 ? 14.281 -1.647 -4.008 1 97.69 354 VAL A N 1
ATOM 2896 C CA . VAL A 1 354 ? 13.344 -2.029 -2.957 1 97.69 354 VAL A CA 1
ATOM 2897 C C . VAL A 1 354 ? 12.117 -1.112 -3 1 97.69 354 VAL A C 1
ATOM 2899 O O . VAL A 1 354 ? 10.992 -1.56 -2.775 1 97.69 354 VAL A O 1
ATOM 2902 N N . GLY A 1 355 ? 12.312 0.152 -3.246 1 97.06 355 GLY A N 1
ATOM 2903 C CA . GLY A 1 355 ? 11.18 1.054 -3.41 1 97.06 355 GLY A CA 1
ATOM 2904 C C . GLY A 1 355 ? 10.211 0.602 -4.484 1 97.06 355 GLY A C 1
ATOM 2905 O O . GLY A 1 355 ? 9 0.58 -4.258 1 97.06 355 GLY A O 1
ATOM 2906 N N . GLU A 1 356 ? 10.703 0.191 -5.59 1 97.06 356 GLU A N 1
ATOM 2907 C CA . GLU A 1 356 ? 9.875 -0.268 -6.703 1 97.06 356 GLU A CA 1
ATOM 2908 C C . GLU A 1 356 ? 9.219 -1.606 -6.383 1 97.06 356 GLU A C 1
ATOM 2910 O O . GLU A 1 356 ? 8.078 -1.854 -6.785 1 97.06 356 GLU A O 1
ATOM 2915 N N . LEU A 1 357 ? 9.914 -2.41 -5.668 1 98 357 LEU A N 1
ATOM 2916 C CA . LEU A 1 357 ? 9.352 -3.682 -5.227 1 98 357 LEU A CA 1
ATOM 2917 C C . LEU A 1 357 ? 8.18 -3.455 -4.281 1 98 357 LEU A C 1
ATOM 2919 O O . LEU A 1 357 ? 7.145 -4.117 -4.398 1 98 357 LEU A O 1
ATOM 2923 N N . MET A 1 358 ? 8.43 -2.547 -3.391 1 97.56 358 MET A N 1
ATOM 2924 C CA . MET A 1 358 ? 7.367 -2.207 -2.449 1 97.56 358 MET A CA 1
ATOM 2925 C C . MET A 1 358 ? 6.156 -1.63 -3.178 1 97.56 358 MET A C 1
ATOM 2927 O O . MET A 1 358 ? 5.016 -1.867 -2.779 1 97.56 358 MET A O 1
ATOM 2931 N N . ASP A 1 359 ? 6.344 -0.967 -4.234 1 96.25 359 ASP A N 1
ATOM 2932 C CA . ASP A 1 359 ? 5.254 -0.451 -5.059 1 96.25 359 ASP A CA 1
ATOM 2933 C C . ASP A 1 359 ? 4.434 -1.589 -5.656 1 96.25 359 ASP A C 1
ATOM 2935 O O . ASP A 1 359 ? 3.201 -1.521 -5.691 1 96.25 359 ASP A O 1
ATOM 2939 N N . LEU A 1 360 ? 5.121 -2.523 -6.105 1 97.19 360 LEU A N 1
ATOM 2940 C CA . LEU A 1 360 ? 4.438 -3.684 -6.668 1 97.19 360 LEU A CA 1
ATOM 2941 C C . LEU A 1 360 ? 3.594 -4.387 -5.609 1 97.19 360 LEU A C 1
ATOM 2943 O O . LEU A 1 360 ? 2.459 -4.785 -5.879 1 97.19 360 LEU A O 1
ATOM 2947 N N . MET A 1 361 ? 4.145 -4.477 -4.449 1 97.12 361 MET A N 1
ATOM 2948 C CA . MET A 1 361 ? 3.406 -5.105 -3.357 1 97.12 361 MET A CA 1
ATOM 2949 C C . MET A 1 361 ? 2.191 -4.27 -2.969 1 97.12 361 MET A C 1
ATOM 2951 O O . MET A 1 361 ? 1.129 -4.816 -2.664 1 97.12 361 MET A O 1
ATOM 2955 N N . ASN A 1 362 ? 2.379 -3.033 -2.988 1 94.44 362 ASN A N 1
ATOM 2956 C CA . ASN A 1 362 ? 1.267 -2.143 -2.678 1 94.44 362 ASN A CA 1
ATOM 2957 C C . ASN A 1 362 ? 0.16 -2.244 -3.723 1 94.44 362 ASN A C 1
ATOM 2959 O O . ASN A 1 362 ? -1.024 -2.201 -3.387 1 94.44 362 ASN A O 1
ATOM 2963 N N . MET A 1 363 ? 0.553 -2.324 -4.953 1 94.31 363 MET A N 1
ATOM 2964 C CA . MET A 1 363 ? -0.432 -2.516 -6.012 1 94.31 363 MET A CA 1
ATOM 2965 C C . MET A 1 363 ? -1.179 -3.832 -5.828 1 94.31 363 MET A C 1
ATOM 2967 O O . MET A 1 363 ? -2.389 -3.902 -6.059 1 94.31 363 MET A O 1
ATOM 2971 N N . THR A 1 364 ? -0.489 -4.793 -5.43 1 96.56 364 THR A N 1
ATOM 2972 C CA . THR A 1 364 ? -1.1 -6.09 -5.148 1 96.56 364 THR A CA 1
ATOM 2973 C C . THR A 1 364 ? -2.131 -5.969 -4.031 1 96.56 364 THR A C 1
ATOM 2975 O O . THR A 1 364 ? -3.234 -6.512 -4.137 1 96.56 364 THR A O 1
ATOM 2978 N N . GLU A 1 365 ? -1.723 -5.27 -3.076 1 93.44 365 GLU A N 1
ATOM 2979 C CA . GLU A 1 365 ? -2.631 -5.066 -1.951 1 93.44 365 GLU A CA 1
ATOM 2980 C C . GLU A 1 365 ? -3.922 -4.391 -2.4 1 93.44 365 GLU A C 1
ATOM 2982 O O . GLU A 1 365 ? -5.016 -4.785 -1.985 1 93.44 365 GLU A O 1
ATOM 2987 N N . LYS A 1 366 ? -3.809 -3.465 -3.203 1 89.69 366 LYS A N 1
ATOM 2988 C CA . LYS A 1 366 ? -4.984 -2.764 -3.713 1 89.69 366 LYS A CA 1
ATOM 2989 C C . LYS A 1 366 ? -5.875 -3.701 -4.523 1 89.69 366 LYS A C 1
ATOM 2991 O O . LYS A 1 366 ? -7.102 -3.65 -4.414 1 89.69 366 LYS A O 1
ATOM 2996 N N . LEU A 1 367 ? -5.27 -4.488 -5.27 1 92.19 367 LEU A N 1
ATOM 2997 C CA . LEU A 1 367 ? -6.016 -5.43 -6.094 1 92.19 367 LEU A CA 1
ATOM 2998 C C . LEU A 1 367 ? -6.707 -6.48 -5.234 1 92.19 367 LEU A C 1
ATOM 3000 O O . LEU A 1 367 ? -7.812 -6.922 -5.551 1 92.19 367 LEU A O 1
ATOM 3004 N N . VAL A 1 368 ? -6.059 -6.871 -4.184 1 91.5 368 VAL A N 1
ATOM 3005 C CA . VAL A 1 368 ? -6.652 -7.828 -3.26 1 91.5 368 VAL A CA 1
ATOM 3006 C C . VAL A 1 368 ? -7.867 -7.203 -2.576 1 91.5 368 VAL A C 1
ATOM 3008 O O . VAL A 1 368 ? -8.898 -7.859 -2.398 1 91.5 368 VAL A O 1
ATOM 3011 N N . MET A 1 369 ? -7.727 -5.961 -2.223 1 85.38 369 MET A N 1
ATOM 3012 C CA . MET A 1 369 ? -8.859 -5.266 -1.62 1 85.38 369 MET A CA 1
ATOM 3013 C C . MET A 1 369 ? -10.039 -5.203 -2.59 1 85.38 369 MET A C 1
ATOM 3015 O O . MET A 1 369 ? -11.188 -5.406 -2.191 1 85.38 369 MET A O 1
ATOM 3019 N N . GLN A 1 370 ? -9.766 -4.973 -3.797 1 84.12 370 GLN A N 1
ATOM 3020 C CA . GLN A 1 370 ? -10.805 -4.961 -4.82 1 84.12 370 GLN A CA 1
ATOM 3021 C C . GLN A 1 370 ? -11.414 -6.344 -5 1 84.12 370 GLN A C 1
ATOM 3023 O O . GLN A 1 370 ? -12.633 -6.477 -5.156 1 84.12 370 GLN A O 1
ATOM 3028 N N . ARG A 1 371 ? -10.594 -7.293 -5.043 1 86.94 371 ARG A N 1
ATOM 3029 C CA . ARG A 1 371 ? -11.07 -8.672 -5.148 1 86.94 371 ARG A CA 1
ATOM 3030 C C . ARG A 1 371 ? -11.992 -9.023 -3.99 1 86.94 371 ARG A C 1
ATOM 3032 O O . ARG A 1 371 ? -13.023 -9.664 -4.188 1 86.94 371 ARG A O 1
ATOM 3039 N N . ASN A 1 372 ? -11.586 -8.648 -2.85 1 82.62 372 ASN A N 1
ATOM 3040 C CA . ASN A 1 372 ? -12.406 -8.914 -1.672 1 82.62 372 ASN A CA 1
ATOM 3041 C C . ASN A 1 372 ? -13.766 -8.242 -1.778 1 82.62 372 ASN A C 1
ATOM 3043 O O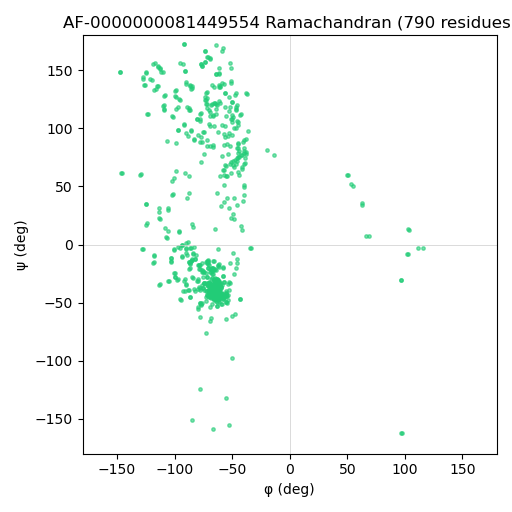 . ASN A 1 372 ? -14.773 -8.797 -1.337 1 82.62 372 ASN A O 1
ATOM 3047 N N . GLU A 1 373 ? -13.781 -7.109 -2.354 1 77.44 373 GLU A N 1
ATOM 3048 C CA . GLU A 1 373 ? -15.047 -6.441 -2.611 1 77.44 373 GLU A CA 1
ATOM 3049 C C . GLU A 1 373 ? -15.906 -7.238 -3.59 1 77.44 373 GLU A C 1
ATOM 3051 O O . GLU A 1 373 ? -17.109 -7.371 -3.402 1 77.44 373 GLU A O 1
ATOM 3056 N N . HIS A 1 374 ? -15.289 -7.777 -4.559 1 80.38 374 HIS A N 1
ATOM 3057 C CA . HIS A 1 374 ? -16 -8.586 -5.543 1 80.38 374 HIS A CA 1
ATOM 3058 C C . HIS A 1 374 ? -16.547 -9.859 -4.914 1 80.38 374 HIS A C 1
ATOM 3060 O O . HIS A 1 374 ? -17.641 -10.32 -5.273 1 80.38 374 HIS A O 1
ATOM 3066 N N . ILE A 1 375 ? -15.727 -10.406 -4.105 1 80.44 375 ILE A N 1
ATOM 3067 C CA . ILE A 1 375 ? -16.156 -11.609 -3.404 1 80.44 375 ILE A CA 1
ATOM 3068 C C . ILE A 1 375 ? -17.406 -11.297 -2.574 1 80.44 375 ILE A C 1
ATOM 3070 O O . ILE A 1 375 ? -18.375 -12.062 -2.586 1 80.44 375 ILE A O 1
ATOM 3074 N N . LEU A 1 376 ? -17.375 -10.227 -1.95 1 74.62 376 LEU A N 1
ATOM 3075 C CA . LEU A 1 376 ? -18.5 -9.812 -1.136 1 74.62 376 LEU A CA 1
ATOM 3076 C C . LEU A 1 376 ? -19.734 -9.555 -2.006 1 74.62 376 LEU A C 1
ATOM 3078 O O . LEU A 1 376 ? -20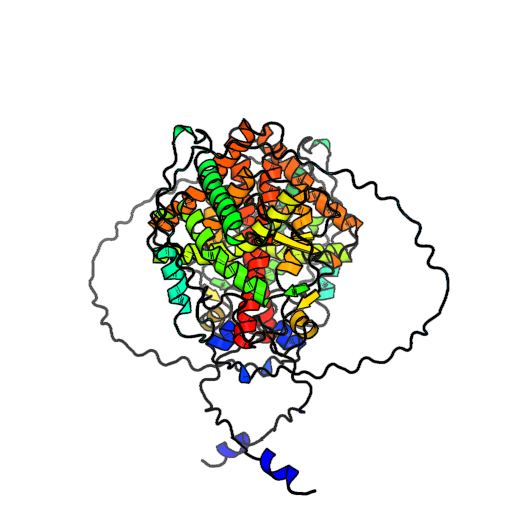.844 -9.969 -1.662 1 74.62 376 LEU A O 1
ATOM 3082 N N . LEU A 1 377 ? -19.547 -8.969 -3.154 1 73.88 377 LEU A N 1
ATOM 3083 C CA . LEU A 1 377 ? -20.625 -8.695 -4.082 1 73.88 377 LEU A CA 1
ATOM 3084 C C . LEU A 1 377 ? -21.219 -10 -4.617 1 73.88 377 LEU A C 1
ATOM 3086 O O . LEU A 1 377 ? -22.453 -10.133 -4.715 1 73.88 377 LEU A O 1
ATOM 3090 N N . ASN A 1 378 ? -20.406 -10.867 -4.902 1 78.81 378 ASN A N 1
ATOM 3091 C CA . ASN A 1 378 ? -20.875 -12.156 -5.402 1 78.81 378 ASN A CA 1
ATOM 3092 C C . ASN A 1 378 ? -21.641 -12.93 -4.34 1 78.81 378 ASN A C 1
ATOM 3094 O O . ASN A 1 378 ? -22.578 -13.672 -4.656 1 78.81 378 ASN A O 1
ATOM 3098 N N . LYS A 1 379 ? -21.25 -12.812 -3.111 1 73.06 379 LYS A N 1
ATOM 3099 C CA . LYS A 1 379 ? -21.953 -13.469 -2.012 1 73.06 379 LYS A CA 1
ATOM 3100 C C . LYS A 1 379 ? -23.359 -12.914 -1.859 1 73.06 379 LYS A C 1
ATOM 3102 O O . LYS A 1 379 ? -24.297 -13.656 -1.558 1 73.06 379 LYS A O 1
ATOM 3107 N N . ILE A 1 380 ? -23.391 -11.727 -2.189 1 66.31 380 ILE A N 1
ATOM 3108 C CA . ILE A 1 380 ? -24.672 -11.055 -1.997 1 66.31 380 ILE A CA 1
ATOM 3109 C C . ILE A 1 380 ? -25.562 -11.266 -3.219 1 66.31 380 ILE A C 1
ATOM 3111 O O . ILE A 1 380 ? -26.734 -11.625 -3.086 1 66.31 380 ILE A O 1
ATOM 3115 N N . PHE A 1 381 ? -25.047 -11.125 -4.418 1 73 381 PHE A N 1
ATOM 3116 C CA . PHE A 1 381 ? -25.859 -11.062 -5.633 1 73 381 PHE A CA 1
ATOM 3117 C C . PHE A 1 381 ? -25.797 -12.383 -6.387 1 73 381 PHE A C 1
ATOM 3119 O O . PHE A 1 381 ? -26.578 -12.602 -7.32 1 73 381 PHE A O 1
ATOM 3126 N N . LYS A 1 382 ? -24.938 -13.164 -5.988 1 78.56 382 LYS A N 1
ATOM 3127 C CA . LYS A 1 382 ? -24.797 -14.508 -6.555 1 78.56 382 LYS A CA 1
ATOM 3128 C C . LYS A 1 382 ? -24.672 -14.445 -8.078 1 78.56 382 LYS A C 1
ATOM 3130 O O . LYS A 1 382 ? -25.406 -15.117 -8.797 1 78.56 382 LYS A O 1
ATOM 3135 N N . TYR A 1 383 ? -23.75 -13.625 -8.484 1 80.06 383 TYR A N 1
ATOM 3136 C CA . TYR A 1 383 ? -23.469 -13.523 -9.914 1 80.06 383 TYR A CA 1
ATOM 3137 C C . TYR A 1 383 ? -23 -14.859 -10.477 1 80.06 383 TYR A C 1
ATOM 3139 O O . TYR A 1 383 ? -23.25 -15.172 -11.641 1 80.06 383 TYR A O 1
ATOM 3147 N N . PHE A 1 384 ? -22.312 -15.547 -9.609 1 84 384 PHE A N 1
ATOM 3148 C CA . PHE A 1 384 ? -21.828 -16.875 -9.992 1 84 384 PHE A CA 1
ATOM 3149 C C . PHE A 1 384 ? -22.5 -17.953 -9.164 1 84 384 PHE A C 1
ATOM 3151 O O . PHE A 1 384 ? -22.625 -17.828 -7.941 1 84 384 PHE A O 1
ATOM 3158 N N . LYS A 1 385 ? -22.859 -18.953 -9.875 1 81.25 385 LYS A N 1
ATOM 3159 C CA . LYS A 1 385 ? -23.516 -20.094 -9.234 1 81.25 385 LYS A CA 1
ATOM 3160 C C . LYS A 1 385 ? -22.516 -20.984 -8.516 1 81.25 385 LYS A C 1
ATOM 3162 O O . LYS A 1 385 ? -22.891 -21.766 -7.648 1 81.25 385 LYS A O 1
ATOM 3167 N N . LYS A 1 386 ? -21.328 -20.844 -8.938 1 77.25 386 LYS A N 1
ATOM 3168 C CA . LYS A 1 386 ? -20.25 -21.625 -8.344 1 77.25 386 LYS A CA 1
ATOM 3169 C C . LYS A 1 386 ? -19.25 -20.734 -7.617 1 77.25 386 LYS A C 1
ATOM 3171 O O . LYS A 1 386 ? -19.156 -19.531 -7.898 1 77.25 386 LYS A O 1
ATOM 3176 N N . ASP A 1 387 ? -18.562 -21.328 -6.613 1 75.25 387 ASP A N 1
ATOM 3177 C CA . ASP A 1 387 ? -17.594 -20.562 -5.828 1 75.25 387 ASP A CA 1
ATOM 3178 C C . ASP A 1 387 ? -16.281 -20.375 -6.602 1 75.25 387 ASP A C 1
ATOM 3180 O O . ASP A 1 387 ? -15.32 -21.125 -6.398 1 75.25 387 ASP A O 1
ATOM 3184 N N . VAL A 1 388 ? -16.312 -19.328 -7.336 1 77.75 388 VAL A N 1
ATOM 3185 C CA . VAL A 1 388 ? -15.156 -19.078 -8.188 1 77.75 388 VAL A CA 1
ATOM 3186 C C . VAL A 1 388 ? -14.102 -18.312 -7.398 1 77.75 388 VAL A C 1
ATOM 3188 O O . VAL A 1 388 ? -12.922 -18.297 -7.777 1 77.75 388 VAL A O 1
ATOM 3191 N N . PHE A 1 389 ? -14.492 -17.719 -6.262 1 70.62 389 PHE A N 1
ATOM 3192 C CA . PHE A 1 389 ? -13.57 -16.906 -5.477 1 70.62 389 PHE A CA 1
ATOM 3193 C C . PHE A 1 389 ? -13.039 -17.688 -4.281 1 70.62 389 PHE A C 1
ATOM 3195 O O . PHE A 1 389 ? -12.141 -17.219 -3.584 1 70.62 389 PHE A O 1
ATOM 3202 N N . PHE A 1 390 ? -13.461 -18.812 -4.07 1 68.06 390 PHE A N 1
ATOM 3203 C CA . PHE A 1 390 ? -13.109 -19.656 -2.93 1 68.06 390 PHE A CA 1
ATOM 3204 C C . PHE A 1 390 ? -13.562 -19 -1.626 1 68.06 390 PHE A C 1
ATOM 3206 O O . PHE A 1 390 ? -12.812 -18.969 -0.65 1 68.06 390 PHE A O 1
ATOM 3213 N N . HIS A 1 391 ? -14.625 -18.375 -1.708 1 62.59 391 HIS A N 1
ATOM 3214 C CA . HIS A 1 391 ? -15.164 -17.688 -0.54 1 62.59 391 HIS A CA 1
ATOM 3215 C C . HIS A 1 391 ? -15.328 -18.656 0.633 1 62.59 391 HIS A C 1
ATOM 3217 O O . HIS A 1 391 ? -15.07 -18.281 1.781 1 62.59 391 HIS A O 1
ATOM 3223 N N . GLY A 1 392 ? -15.789 -19.734 0.321 1 58.44 392 GLY A N 1
ATOM 3224 C CA . GLY A 1 392 ? -15.969 -20.719 1.379 1 58.44 392 GLY A CA 1
ATOM 3225 C C . GLY A 1 392 ? -14.664 -21.141 2.029 1 58.44 392 GLY A C 1
ATOM 3226 O O . GLY A 1 392 ? -14.625 -21.422 3.225 1 58.44 392 GLY A O 1
ATOM 3227 N N . LEU A 1 393 ? -13.688 -21.094 1.197 1 59.69 393 LEU A N 1
ATOM 3228 C CA . LEU A 1 393 ? -12.383 -21.484 1.709 1 59.69 393 LEU A CA 1
ATOM 3229 C C . LEU A 1 393 ? -11.734 -20.344 2.479 1 59.69 393 LEU A C 1
ATOM 3231 O O . LEU A 1 393 ? -11.016 -20.562 3.453 1 59.69 393 LEU A O 1
ATOM 3235 N N . PHE A 1 394 ? -12.07 -19.234 2.016 1 61.16 394 PHE A N 1
ATOM 3236 C CA . PHE A 1 394 ? -11.383 -18.094 2.594 1 61.16 394 PHE A CA 1
ATOM 3237 C C . PHE A 1 394 ? -12.352 -17.219 3.379 1 61.16 394 PHE A C 1
ATOM 3239 O O . PHE A 1 394 ? -11.961 -16.172 3.9 1 61.16 394 PHE A O 1
ATOM 3246 N N . ASP A 1 395 ? -13.469 -17.766 3.963 1 54.75 395 ASP A N 1
ATOM 3247 C CA . ASP A 1 395 ? -14.508 -17.047 4.703 1 54.75 395 ASP A CA 1
ATOM 3248 C C . ASP A 1 395 ? -13.992 -15.688 5.168 1 54.75 395 ASP A C 1
ATOM 3250 O O . ASP A 1 395 ? -13.055 -15.609 5.961 1 54.75 395 ASP A O 1
ATOM 3254 N N . ILE A 1 396 ? -14.023 -14.812 4.324 1 45.88 396 ILE A N 1
ATOM 3255 C CA . ILE A 1 396 ? -13.742 -13.445 4.75 1 45.88 396 ILE A CA 1
ATOM 3256 C C . ILE A 1 396 ? -14.672 -13.055 5.891 1 45.88 396 ILE A C 1
ATOM 3258 O O . ILE A 1 396 ? -15.898 -13.062 5.727 1 45.88 396 ILE A O 1
ATOM 3262 N N . ASP A 1 397 ? -14.367 -13.336 7.18 1 42.44 397 ASP A N 1
ATOM 3263 C CA . ASP A 1 397 ? -15.109 -12.883 8.352 1 42.44 397 ASP A CA 1
ATOM 3264 C C . ASP A 1 397 ? -15.219 -11.359 8.383 1 42.44 397 ASP A C 1
ATOM 3266 O O . ASP A 1 397 ? -14.273 -10.664 8.016 1 42.44 397 ASP A O 1
ATOM 3270 N N . MET B 1 1 ? -57.875 -15.586 -23.812 1 19.66 1 MET B N 1
ATOM 3271 C CA . MET B 1 1 ? -57.469 -14.219 -23.5 1 19.66 1 MET B CA 1
ATOM 3272 C C . MET B 1 1 ? -57.312 -14.031 -22 1 19.66 1 MET B C 1
ATOM 3274 O O . MET B 1 1 ? -56.375 -13.344 -21.547 1 19.66 1 MET B O 1
ATOM 3278 N N . ASP B 1 2 ? -58.281 -14.477 -21.141 1 20 2 ASP B N 1
ATOM 3279 C CA . ASP B 1 2 ? -58.625 -14.195 -19.75 1 20 2 ASP B CA 1
ATOM 3280 C C . ASP B 1 2 ? -57.656 -14.891 -18.797 1 20 2 ASP B C 1
ATOM 3282 O O . ASP B 1 2 ? -57.344 -14.367 -17.719 1 20 2 ASP B O 1
ATOM 3286 N N . THR B 1 3 ? -57.438 -16.109 -18.953 1 21.89 3 THR B N 1
ATOM 3287 C CA . THR B 1 3 ? -56.875 -17.031 -17.969 1 21.89 3 THR B CA 1
ATOM 3288 C C . THR B 1 3 ? -55.438 -16.656 -17.672 1 21.89 3 THR B C 1
ATOM 3290 O O . THR B 1 3 ? -54.781 -17.266 -16.812 1 21.89 3 THR B O 1
ATOM 3293 N N . ILE B 1 4 ? -54.812 -16.094 -18.672 1 20.48 4 ILE B N 1
ATOM 3294 C CA . ILE B 1 4 ? -53.375 -15.82 -18.547 1 20.48 4 ILE B CA 1
ATOM 3295 C C . ILE B 1 4 ? -53.156 -14.844 -17.391 1 20.48 4 ILE B C 1
ATOM 3297 O O . ILE B 1 4 ? -52.031 -14.695 -16.922 1 20.48 4 ILE B O 1
ATOM 3301 N N . LEU B 1 5 ? -54.219 -14.133 -17 1 21.5 5 LEU B N 1
ATOM 3302 C CA . LEU B 1 5 ? -54.25 -13.016 -16.047 1 21.5 5 LEU B CA 1
ATOM 3303 C C . LEU B 1 5 ? -54.031 -13.516 -14.625 1 21.5 5 LEU B C 1
ATOM 3305 O O . LEU B 1 5 ? -53.625 -12.758 -13.75 1 21.5 5 LEU B O 1
ATOM 3309 N N . GLU B 1 6 ? -54.719 -14.656 -14.281 1 21.89 6 GLU B N 1
ATOM 3310 C CA . GLU B 1 6 ? -54.969 -15.039 -12.898 1 21.89 6 GLU B CA 1
ATOM 3311 C C . GLU B 1 6 ? -53.656 -15.273 -12.148 1 21.89 6 GLU B C 1
ATOM 3313 O O . GLU B 1 6 ? -53.594 -15.094 -10.93 1 21.89 6 GLU B O 1
ATOM 3318 N N . LEU B 1 7 ? -52.844 -16.047 -12.773 1 23 7 LEU B N 1
ATOM 3319 C CA . LEU B 1 7 ? -51.781 -16.594 -11.969 1 23 7 LEU B CA 1
ATOM 3320 C C . LEU B 1 7 ? -50.906 -15.484 -11.406 1 23 7 LEU B C 1
ATOM 3322 O O . LEU B 1 7 ? -49.938 -15.758 -10.688 1 23 7 LEU B O 1
ATOM 3326 N N . PHE B 1 8 ? -51 -14.305 -11.961 1 24.45 8 PHE B N 1
ATOM 3327 C CA . PHE B 1 8 ? -50.094 -13.211 -11.656 1 24.45 8 PHE B CA 1
ATOM 3328 C C . PHE B 1 8 ? -50.375 -12.641 -10.273 1 24.45 8 PHE B C 1
ATOM 3330 O O . PHE B 1 8 ? -49.688 -11.742 -9.812 1 24.45 8 PHE B O 1
ATOM 3337 N N . HIS B 1 9 ? -51.625 -12.781 -9.703 1 22.95 9 HIS B N 1
ATOM 3338 C CA . HIS B 1 9 ? -52.125 -12.008 -8.57 1 22.95 9 HIS B CA 1
ATOM 3339 C C . HIS B 1 9 ? -51.5 -12.492 -7.262 1 22.95 9 HIS B C 1
ATOM 3341 O O . HIS B 1 9 ? -52 -12.172 -6.184 1 22.95 9 HIS B O 1
ATOM 3347 N N . VAL B 1 10 ? -51.125 -13.719 -7.188 1 23.81 10 VAL B N 1
ATOM 3348 C CA . VAL B 1 10 ? -50.906 -14.055 -5.789 1 23.81 10 VAL B CA 1
ATOM 3349 C C . VAL B 1 10 ? -50 -12.992 -5.141 1 23.81 10 VAL B C 1
ATOM 3351 O O . VAL B 1 10 ? -48.875 -12.805 -5.555 1 23.81 10 VAL B O 1
ATOM 3354 N N . GLU B 1 11 ? -50.594 -11.992 -4.504 1 24.48 11 GLU B N 1
ATOM 3355 C CA . GLU B 1 11 ? -50.156 -10.883 -3.648 1 24.48 11 GLU B CA 1
ATOM 3356 C C . GLU B 1 11 ? -49.219 -11.359 -2.545 1 24.48 11 GLU B C 1
ATOM 3358 O O . GLU B 1 11 ? -49.688 -11.805 -1.489 1 24.48 11 GLU B O 1
ATOM 3363 N N . HIS B 1 12 ? -48.562 -12.461 -2.635 1 23.56 12 HIS B N 1
ATOM 3364 C CA . HIS B 1 12 ? -47.812 -12.75 -1.423 1 23.56 12 HIS B CA 1
ATOM 3365 C C . HIS B 1 12 ? -47.125 -11.5 -0.881 1 23.56 12 HIS B C 1
ATOM 3367 O O . HIS B 1 12 ? -46.219 -10.961 -1.508 1 23.56 12 HIS B O 1
ATOM 3373 N N . VAL B 1 13 ? -47.906 -10.633 -0.23 1 22.72 13 VAL B N 1
ATOM 3374 C CA . VAL B 1 13 ? -47.594 -9.539 0.682 1 22.72 13 VAL B CA 1
ATOM 3375 C C . VAL B 1 13 ? -46.438 -9.961 1.601 1 22.72 13 VAL B C 1
ATOM 3377 O O . VAL B 1 13 ? -46.562 -10.906 2.377 1 22.72 13 VAL B O 1
ATOM 3380 N N . LEU B 1 14 ? -45.312 -10.062 1.067 1 24.44 14 LEU B N 1
ATOM 3381 C CA . LEU B 1 14 ? -44.156 -10.273 1.952 1 24.44 14 LEU B CA 1
ATOM 3382 C C . LEU B 1 14 ? -44.312 -9.461 3.234 1 24.44 14 LEU B C 1
ATOM 3384 O O . LEU B 1 14 ? -44.438 -8.234 3.186 1 24.44 14 LEU B O 1
ATOM 3388 N N . HIS B 1 15 ? -45.031 -9.82 4.191 1 23.75 15 HIS B N 1
ATOM 3389 C CA . HIS B 1 15 ? -45.156 -9.25 5.527 1 23.75 15 HIS B CA 1
ATOM 3390 C C . HIS B 1 15 ? -43.812 -8.922 6.141 1 23.75 15 HIS B C 1
ATOM 3392 O O . HIS B 1 15 ? -43.031 -9.828 6.434 1 23.75 15 HIS B O 1
ATOM 3398 N N . PHE B 1 16 ? -43.188 -7.785 5.633 1 24.06 16 PHE B N 1
ATOM 3399 C CA . PHE B 1 16 ? -42.125 -7.055 6.289 1 24.06 16 PHE B CA 1
ATOM 3400 C C . PHE B 1 16 ? -42.438 -6.816 7.758 1 24.06 16 PHE B C 1
ATOM 3402 O O . PHE B 1 16 ? -43.344 -6.059 8.086 1 24.06 16 PHE B O 1
ATOM 3409 N N . PHE B 1 17 ? -42.406 -7.758 8.555 1 24.48 17 PHE B N 1
ATOM 3410 C CA . PHE B 1 17 ? -42.531 -7.395 9.961 1 24.48 17 PHE B CA 1
ATOM 3411 C C . PHE B 1 17 ? -41.625 -6.203 10.297 1 24.48 17 PHE B C 1
ATOM 3413 O O . PHE B 1 17 ? -40.531 -6.086 9.773 1 24.48 17 PHE B O 1
ATOM 3420 N N . ASP B 1 18 ? -42 -4.938 10.789 1 24.58 18 ASP B N 1
ATOM 3421 C CA . ASP B 1 18 ? -41.75 -3.508 10.969 1 24.58 18 ASP B CA 1
ATOM 3422 C C . ASP B 1 18 ? -40.344 -3.256 11.516 1 24.58 18 ASP B C 1
ATOM 3424 O O . ASP B 1 18 ? -39.688 -2.312 11.102 1 24.58 18 ASP B O 1
ATOM 3428 N N . ASP B 1 19 ? -39.875 -3.686 12.688 1 24.14 19 ASP B N 1
ATOM 3429 C CA . ASP B 1 19 ? -38.969 -3.01 13.617 1 24.14 19 ASP B CA 1
ATOM 3430 C C . ASP B 1 19 ? -37.531 -3.127 13.156 1 24.14 19 ASP B C 1
ATOM 3432 O O . ASP B 1 19 ? -36.688 -2.271 13.477 1 24.14 19 ASP B O 1
ATOM 3436 N N . LYS B 1 20 ? -36.906 -4.32 12.859 1 26.34 20 LYS B N 1
ATOM 3437 C CA . LYS B 1 20 ? -35.469 -4.594 12.852 1 26.34 20 LYS B CA 1
ATOM 3438 C C . LYS B 1 20 ? -34.844 -4.305 11.484 1 26.34 20 LYS B C 1
ATOM 3440 O O . LYS B 1 20 ? -34.594 -5.223 10.703 1 26.34 20 LYS B O 1
ATOM 3445 N N . ARG B 1 21 ? -35.125 -3.301 10.695 1 27.64 21 ARG B N 1
ATOM 3446 C CA . ARG B 1 21 ? -34.531 -3.02 9.391 1 27.64 21 ARG B CA 1
ATOM 3447 C C . ARG B 1 21 ? -33.094 -2.539 9.523 1 27.64 21 ARG B C 1
ATOM 3449 O O . ARG B 1 21 ? -32.844 -1.479 10.102 1 27.64 21 ARG B O 1
ATOM 3456 N N . VAL B 1 22 ? -32.094 -3.293 9.523 1 28.67 22 VAL B N 1
ATOM 3457 C CA . VAL B 1 22 ? -30.672 -3.135 9.734 1 28.67 22 VAL B CA 1
ATOM 3458 C C . VAL B 1 22 ? -30.078 -2.186 8.688 1 28.67 22 VAL B C 1
ATOM 3460 O O . VAL B 1 22 ? -30.484 -2.225 7.523 1 28.67 22 VAL B O 1
ATOM 3463 N N . MET B 1 23 ? -29.375 -1.032 9.062 1 28.42 23 MET B N 1
ATOM 3464 C CA . MET B 1 23 ? -28.703 0.101 8.422 1 28.42 23 MET B CA 1
ATOM 3465 C C . MET B 1 23 ? -27.797 -0.367 7.289 1 28.42 23 MET B C 1
ATOM 3467 O O . MET B 1 23 ? -27.047 -1.331 7.445 1 28.42 23 MET B O 1
ATOM 3471 N N . CYS B 1 24 ? -28.047 -0.014 6.086 1 33 24 CYS B N 1
ATOM 3472 C CA . CYS B 1 24 ? -27.297 -0.221 4.852 1 33 24 CYS B CA 1
ATOM 3473 C C . CYS B 1 24 ? -25.875 0.276 4.988 1 33 24 CYS B C 1
ATOM 3475 O O . CYS B 1 24 ? -25.641 1.434 5.34 1 33 24 CYS B O 1
ATOM 3477 N N . ARG B 1 25 ? -24.875 -0.349 5.32 1 30.28 25 ARG B N 1
ATOM 3478 C CA . ARG B 1 25 ? -23.5 0.071 5.559 1 30.28 25 ARG B CA 1
ATOM 3479 C C . ARG B 1 25 ? -22.969 0.88 4.383 1 30.28 25 ARG B C 1
ATOM 3481 O O . ARG B 1 25 ? -23.453 0.76 3.26 1 30.28 25 ARG B O 1
ATOM 3488 N N . SER B 1 26 ? -21.906 1.806 4.516 1 29.56 26 SER B N 1
ATOM 3489 C CA . SER B 1 26 ? -21.281 2.926 3.818 1 29.56 26 SER B CA 1
ATOM 3490 C C . SER B 1 26 ? -20.75 2.498 2.455 1 29.56 26 SER B C 1
ATOM 3492 O O . SER B 1 26 ? -20.594 3.326 1.555 1 29.56 26 SER B O 1
ATOM 3494 N N . CYS B 1 27 ? -20.203 1.411 2.229 1 34.88 27 CYS B N 1
ATOM 3495 C CA . CYS B 1 27 ? -19.406 1.001 1.073 1 34.88 27 CYS B CA 1
ATOM 3496 C C . CYS B 1 27 ? -20.172 1.228 -0.223 1 34.88 27 CYS B C 1
ATOM 3498 O O . CYS B 1 27 ? -19.594 1.574 -1.247 1 34.88 27 CYS B O 1
ATOM 3500 N N . ARG B 1 28 ? -21.453 0.726 -0.273 1 35.28 28 ARG B N 1
ATOM 3501 C CA . ARG B 1 28 ? -22.203 0.75 -1.523 1 35.28 28 ARG B CA 1
ATOM 3502 C C . ARG B 1 28 ? -22.891 2.098 -1.723 1 35.28 28 ARG B C 1
ATOM 3504 O O . ARG B 1 28 ? -23.812 2.217 -2.527 1 35.28 28 ARG B O 1
ATOM 3511 N N . ILE B 1 29 ? -22.562 3.064 -1.056 1 35.16 29 ILE B N 1
ATOM 3512 C CA . ILE B 1 29 ? -23.328 4.312 -1.044 1 35.16 29 ILE B CA 1
ATOM 3513 C C . ILE B 1 29 ? -23.172 5.02 -2.387 1 35.16 29 ILE B C 1
ATOM 3515 O O . ILE B 1 29 ? -24.156 5.48 -2.971 1 35.16 29 ILE B O 1
ATOM 3519 N N . LYS B 1 30 ? -21.953 5.055 -2.811 1 34.25 30 LYS B N 1
ATOM 3520 C CA . LYS B 1 30 ? -21.781 5.844 -4.027 1 34.25 30 LYS B CA 1
ATOM 3521 C C . LYS B 1 30 ? -22.516 5.211 -5.203 1 34.25 30 LYS B C 1
ATOM 3523 O O . LYS B 1 30 ? -23.188 5.91 -5.961 1 34.25 30 LYS B O 1
ATOM 3528 N N . LYS B 1 31 ? -22.344 3.885 -5.355 1 36.06 31 LYS B N 1
ATOM 3529 C CA . LYS B 1 31 ? -23.109 3.219 -6.406 1 36.06 31 LYS B CA 1
ATOM 3530 C C . LYS B 1 31 ? -24.609 3.289 -6.129 1 36.06 31 LYS B C 1
ATOM 3532 O O . LYS B 1 31 ? -25.406 3.465 -7.051 1 36.06 31 LYS B O 1
ATOM 3537 N N . CYS B 1 32 ? -24.906 3.162 -4.809 1 40.88 32 CYS B N 1
ATOM 3538 C CA . CYS B 1 32 ? -26.312 3.318 -4.418 1 40.88 32 CYS B CA 1
ATOM 3539 C C . CYS B 1 32 ? -26.812 4.719 -4.738 1 40.88 32 CYS B C 1
ATOM 3541 O O . CYS B 1 32 ? -27.922 4.887 -5.238 1 40.88 32 CYS B O 1
ATOM 3543 N N . TYR B 1 33 ? -25.938 5.664 -4.496 1 40.47 33 TYR B N 1
ATOM 3544 C CA . TYR B 1 33 ? -26.266 7.055 -4.805 1 40.47 33 TYR B CA 1
ATOM 3545 C C . TYR B 1 33 ? -26.359 7.27 -6.309 1 40.47 33 TYR B C 1
ATOM 3547 O O . TYR B 1 33 ? -27.297 7.914 -6.789 1 40.47 33 TYR B O 1
ATOM 3555 N N . SER B 1 34 ? -25.422 6.75 -6.914 1 40.47 34 SER B N 1
ATOM 3556 C CA . SER B 1 34 ? -25.438 6.934 -8.359 1 40.47 34 SER B CA 1
ATOM 3557 C C . SER B 1 34 ? -26.594 6.18 -8.992 1 40.47 34 SER B C 1
ATOM 3559 O O . SER B 1 34 ? -27.031 6.516 -10.102 1 40.47 34 SER B O 1
ATOM 3561 N N . ALA B 1 35 ? -27.031 5.164 -8.109 1 39.38 35 ALA B N 1
ATOM 3562 C CA . ALA B 1 35 ? -28.203 4.406 -8.531 1 39.38 35 ALA B CA 1
ATOM 3563 C C . ALA B 1 35 ? -29.484 5.059 -8.031 1 39.38 35 ALA B C 1
ATOM 3565 O O . ALA B 1 35 ? -30.578 4.5 -8.172 1 39.38 35 ALA B O 1
ATOM 3566 N N . GLY B 1 36 ? -29.406 6.203 -7.324 1 37.75 36 GLY B N 1
ATOM 3567 C CA . GLY B 1 36 ? -30.531 7.082 -7.031 1 37.75 36 GLY B CA 1
ATOM 3568 C C . GLY B 1 36 ? -31.047 6.93 -5.617 1 37.75 36 GLY B C 1
ATOM 3569 O O . GLY B 1 36 ? -32.188 7.32 -5.324 1 37.75 36 GLY B O 1
ATOM 3570 N N . MET B 1 37 ? -30.328 6.273 -4.695 1 42.34 37 MET B N 1
ATOM 3571 C CA . MET B 1 37 ? -30.797 6.156 -3.318 1 42.34 37 MET B CA 1
ATOM 3572 C C . MET B 1 37 ? -30.672 7.488 -2.586 1 42.34 37 MET B C 1
ATOM 3574 O O . MET B 1 37 ? -29.641 8.164 -2.688 1 42.34 37 MET B O 1
ATOM 3578 N N . LYS B 1 38 ? -31.75 8.094 -1.966 1 43.28 38 LYS B N 1
ATOM 3579 C CA . LYS B 1 38 ? -31.828 9.367 -1.251 1 43.28 38 LYS B CA 1
ATOM 3580 C C . LYS B 1 38 ? -31.531 9.18 0.236 1 43.28 38 LYS B C 1
ATOM 3582 O O . LYS B 1 38 ? -31.875 8.141 0.812 1 43.28 38 LYS B O 1
ATOM 3587 N N . PRO B 1 39 ? -30.781 10.062 0.816 1 42.78 39 PRO B N 1
ATOM 3588 C CA . PRO B 1 39 ? -30.438 10.086 2.238 1 42.78 39 PRO B CA 1
ATOM 3589 C C . PRO B 1 39 ? -31.625 9.789 3.145 1 42.78 39 PRO B C 1
ATOM 3591 O O . PRO B 1 39 ? -31.469 9.133 4.18 1 42.78 39 PRO B O 1
ATOM 3594 N N . GLU B 1 40 ? -32.688 10.375 2.916 1 41.97 40 GLU B N 1
ATOM 3595 C CA . GLU B 1 40 ? -33.906 10.336 3.729 1 41.97 40 GLU B CA 1
ATOM 3596 C C . GLU B 1 40 ? -34.406 8.906 3.883 1 41.97 40 GLU B C 1
ATOM 3598 O O . GLU B 1 40 ? -35.25 8.625 4.746 1 41.97 40 GLU B O 1
ATOM 3603 N N . GLU B 1 41 ? -33.969 8.055 2.992 1 38.09 41 GLU B N 1
ATOM 3604 C CA . GLU B 1 41 ? -34.469 6.688 2.982 1 38.09 41 GLU B CA 1
ATOM 3605 C C . GLU B 1 41 ? -33.625 5.781 3.873 1 38.09 41 GLU B C 1
ATOM 3607 O O . GLU B 1 41 ? -33.938 4.605 4.051 1 38.09 41 GLU B O 1
ATOM 3612 N N . VAL B 1 42 ? -32.594 6.242 4.324 1 36.91 42 VAL B N 1
ATOM 3613 C CA . VAL B 1 42 ? -31.703 5.52 5.234 1 36.91 42 VAL B CA 1
ATOM 3614 C C . VAL B 1 42 ? -32.188 5.699 6.672 1 36.91 42 VAL B C 1
ATOM 3616 O O . VAL B 1 42 ? -32.375 6.824 7.141 1 36.91 42 VAL B O 1
ATOM 3619 N N . GLN B 1 43 ? -32.906 4.812 7.234 1 31.95 43 GLN B N 1
ATOM 3620 C CA . GLN B 1 43 ? -33.406 4.906 8.602 1 31.95 43 GLN B CA 1
ATOM 3621 C C . GLN B 1 43 ? -32.25 4.781 9.609 1 31.95 43 GLN B C 1
ATOM 3623 O O . GLN B 1 43 ? -31.469 3.832 9.555 1 31.95 43 GLN B O 1
ATOM 3628 N N . VAL B 1 44 ? -32 5.859 10.234 1 29.34 44 VAL B N 1
ATOM 3629 C CA . VAL B 1 44 ? -30.953 6.113 11.219 1 29.34 44 VAL B CA 1
ATOM 3630 C C . VAL B 1 44 ? -31.234 5.301 12.484 1 29.34 44 VAL B C 1
ATOM 3632 O O . VAL B 1 44 ? -30.297 4.824 13.141 1 29.34 44 VAL B O 1
ATOM 3635 N N . SER B 1 45 ? -32.438 5.344 13.094 1 26.36 45 SER B N 1
ATOM 3636 C CA . SER B 1 45 ? -32.656 5.129 14.523 1 26.36 45 SER B CA 1
ATOM 3637 C C . SER B 1 45 ? -32.844 3.648 14.836 1 26.36 45 SER B C 1
ATOM 3639 O O . SER B 1 45 ? -33.844 3.043 14.422 1 26.36 45 SER B O 1
ATOM 3641 N N . ARG B 1 46 ? -31.938 2.734 14.555 1 30.67 46 ARG B N 1
ATOM 3642 C CA . ARG B 1 46 ? -32.25 1.42 15.102 1 30.67 46 ARG B CA 1
ATOM 3643 C C . ARG B 1 46 ? -32.281 1.46 16.625 1 30.67 46 ARG B C 1
ATOM 3645 O O . ARG B 1 46 ? -31.422 2.105 17.25 1 30.67 46 ARG B O 1
ATOM 3652 N N . GLU B 1 47 ? -33.375 1.136 17.328 1 26.7 47 GLU B N 1
ATOM 3653 C CA . GLU B 1 47 ? -33.469 1.005 18.781 1 26.7 47 GLU B CA 1
ATOM 3654 C C . GLU B 1 47 ? -32.375 0.06 19.297 1 26.7 47 GLU B C 1
ATOM 3656 O O . GLU B 1 47 ? -32.094 -0.961 18.672 1 26.7 47 GLU B O 1
ATOM 3661 N N . THR B 1 48 ? -31.5 0.425 20.078 1 25.05 48 THR B N 1
ATOM 3662 C CA . THR B 1 48 ? -30.438 -0.216 20.844 1 25.05 48 THR B CA 1
ATOM 3663 C C . THR B 1 48 ? -30.969 -1.458 21.562 1 25.05 48 THR B C 1
ATOM 3665 O O . THR B 1 48 ? -31.984 -1.4 22.25 1 25.05 48 THR B O 1
ATOM 3668 N N . PRO B 1 49 ? -30.703 -2.699 20.969 1 25.25 49 PRO B N 1
ATOM 3669 C CA . PRO B 1 49 ? -31.156 -3.816 21.797 1 25.25 49 PRO B CA 1
ATOM 3670 C C . PRO B 1 49 ? -30.953 -3.559 23.297 1 25.25 49 PRO B C 1
ATOM 3672 O O . PRO B 1 49 ? -30.047 -2.836 23.688 1 25.25 49 PRO B O 1
ATOM 3675 N N . SER B 1 50 ? -31.969 -3.748 24.109 1 24.41 50 SER B N 1
ATOM 3676 C CA . SER B 1 50 ? -31.953 -3.658 25.562 1 24.41 50 SER B CA 1
ATOM 3677 C C . SER B 1 50 ? -30.812 -4.48 26.156 1 24.41 50 SER B C 1
ATOM 3679 O O . SER B 1 50 ? -30.609 -5.633 25.781 1 24.41 50 SER B O 1
ATOM 3681 N N . LYS B 1 51 ? -29.75 -3.877 26.688 1 25.53 51 LYS B N 1
ATOM 3682 C CA . LYS B 1 51 ? -28.719 -4.426 27.562 1 25.53 51 LYS B CA 1
ATOM 3683 C C . LYS B 1 51 ? -29.312 -5.414 28.562 1 25.53 51 LYS B C 1
ATOM 3685 O O . LYS B 1 51 ? -30.203 -5.059 29.344 1 25.53 51 LYS B O 1
ATOM 3690 N N . ALA B 1 52 ? -29.375 -6.691 28.266 1 24.62 52 ALA B N 1
ATOM 3691 C CA . ALA B 1 52 ? -29.594 -7.586 29.406 1 24.62 52 ALA B CA 1
ATOM 3692 C C . ALA B 1 52 ? -28.75 -7.172 30.594 1 24.62 52 ALA B C 1
ATOM 3694 O O . ALA B 1 52 ? -27.547 -6.887 30.453 1 24.62 52 ALA B O 1
ATOM 3695 N N . GLN B 1 53 ? -29.266 -6.656 31.812 1 21.17 53 GLN B N 1
ATOM 3696 C CA . GLN B 1 53 ? -28.875 -6.195 33.156 1 21.17 53 GLN B CA 1
ATOM 3697 C C . GLN B 1 53 ? -27.953 -7.195 33.812 1 21.17 53 GLN B C 1
ATOM 3699 O O . GLN B 1 53 ? -28.406 -8.219 34.344 1 21.17 53 GLN B O 1
ATOM 3704 N N . GLN B 1 54 ? -26.938 -7.879 33.188 1 21.05 54 GLN B N 1
ATOM 3705 C CA . GLN B 1 54 ? -26.219 -8.68 34.188 1 21.05 54 GLN B CA 1
ATOM 3706 C C . GLN B 1 54 ? -25.812 -7.836 35.375 1 21.05 54 GLN B C 1
ATOM 3708 O O . GLN B 1 54 ? -25.234 -6.754 35.219 1 21.05 54 GLN B O 1
ATOM 3713 N N . SER B 1 55 ? -26.438 -7.996 36.531 1 19.91 55 SER B N 1
ATOM 3714 C CA . SER B 1 55 ? -26.281 -7.539 37.906 1 19.91 55 SER B CA 1
ATOM 3715 C C . SER B 1 55 ? -24.875 -7.809 38.438 1 19.91 55 SER B C 1
ATOM 3717 O O . SER B 1 55 ? -24.562 -8.922 38.875 1 19.91 55 SER B O 1
ATOM 3719 N N . LEU B 1 56 ? -23.781 -7.805 37.656 1 21.73 56 LEU B N 1
ATOM 3720 C CA . LEU B 1 56 ? -22.594 -8.031 38.469 1 21.73 56 LEU B CA 1
ATOM 3721 C C . LEU B 1 56 ? -22.578 -7.113 39.688 1 21.73 56 LEU B C 1
ATOM 3723 O O . LEU B 1 56 ? -22.828 -5.91 39.562 1 21.73 56 LEU B O 1
ATOM 3727 N N . SER B 1 57 ? -22.766 -7.629 40.844 1 19.94 57 SER B N 1
ATOM 3728 C CA . SER B 1 57 ? -22.656 -7.098 42.188 1 19.94 57 SER B CA 1
ATOM 3729 C C . SER B 1 57 ? -21.344 -6.336 42.375 1 19.94 57 SER B C 1
ATOM 3731 O O . SER B 1 57 ? -20.297 -6.746 41.875 1 19.94 57 SER B O 1
ATOM 3733 N N . PRO B 1 58 ? -21.359 -5.039 42.906 1 22.42 58 PRO B N 1
ATOM 3734 C CA . PRO B 1 58 ? -20.438 -3.949 43.219 1 22.42 58 PRO B CA 1
ATOM 3735 C C . PRO B 1 58 ? -19.359 -4.363 44.219 1 22.42 58 PRO B C 1
ATOM 3737 O O . PRO B 1 58 ? -18.609 -3.516 44.719 1 22.42 58 PRO B O 1
ATOM 3740 N N . ASN B 1 59 ? -18.812 -5.668 44.281 1 20.86 59 ASN B N 1
ATOM 3741 C CA . ASN B 1 59 ? -18.078 -5.746 45.531 1 20.86 59 ASN B CA 1
ATOM 3742 C C . ASN B 1 59 ? -17.109 -4.582 45.688 1 20.86 59 ASN B C 1
ATOM 3744 O O . ASN B 1 59 ? -16.469 -4.168 44.75 1 20.86 59 ASN B O 1
ATOM 3748 N N . THR B 1 60 ? -16.938 -3.918 46.938 1 19.27 60 THR B N 1
ATOM 3749 C CA . THR B 1 60 ? -16.594 -2.727 47.719 1 19.27 60 THR B CA 1
ATOM 3750 C C . THR B 1 60 ? -15.078 -2.531 47.75 1 19.27 60 THR B C 1
ATOM 3752 O O . THR B 1 60 ? -14.602 -1.433 48.031 1 19.27 60 THR B O 1
ATOM 3755 N N . ASN B 1 61 ? -14.172 -3.59 47.781 1 19.73 61 ASN B N 1
ATOM 3756 C CA . ASN B 1 61 ? -13.188 -3.312 48.844 1 19.73 61 ASN B CA 1
ATOM 3757 C C . ASN B 1 61 ? -12.336 -2.09 48.469 1 19.73 61 ASN B C 1
ATOM 3759 O O . ASN B 1 61 ? -12.289 -1.673 47.312 1 19.73 61 ASN B O 1
ATOM 3763 N N . SER B 1 62 ? -11.062 -2.041 49.188 1 20.02 62 SER B N 1
ATOM 3764 C CA . SER B 1 62 ? -10.352 -1.077 50.031 1 20.02 62 SER B CA 1
ATOM 3765 C C . SER B 1 62 ? -9.555 -0.091 49.188 1 20.02 62 SER B C 1
ATOM 3767 O O . SER B 1 62 ? -9.32 -0.332 48 1 20.02 62 SER B O 1
ATOM 3769 N N . PRO B 1 63 ? -8.391 0.423 49.844 1 20.7 63 PRO B N 1
ATOM 3770 C CA . PRO B 1 63 ? -7.777 1.727 50.094 1 20.7 63 PRO B CA 1
ATOM 3771 C C . PRO B 1 63 ? -6.875 2.193 48.969 1 20.7 63 PRO B C 1
ATOM 3773 O O . PRO B 1 63 ? -6.312 1.367 48.219 1 20.7 63 PRO B O 1
ATOM 3776 N N . ASP B 1 64 ? -6.969 3.432 48.594 1 19.98 64 ASP B N 1
ATOM 3777 C CA . ASP B 1 64 ? -6.551 4.461 47.656 1 19.98 64 ASP B CA 1
ATOM 3778 C C . ASP B 1 64 ? -5.062 4.762 47.781 1 19.98 64 ASP B C 1
ATOM 3780 O O . ASP B 1 64 ? -4.562 5.73 47.219 1 19.98 64 ASP B O 1
ATOM 3784 N N . ASP B 1 65 ? -4.207 3.947 48.469 1 20.44 65 ASP B N 1
ATOM 3785 C CA . ASP B 1 65 ? -3.059 4.758 48.844 1 20.44 65 ASP B CA 1
ATOM 3786 C C . ASP B 1 65 ? -2.258 5.199 47.625 1 20.44 65 ASP B C 1
ATOM 3788 O O . ASP B 1 65 ? -1.713 4.367 46.906 1 20.44 65 ASP B O 1
ATOM 3792 N N . ILE B 1 66 ? -2.641 6.266 46.969 1 20.31 66 ILE B N 1
ATOM 3793 C CA . ILE B 1 66 ? -2.131 6.953 45.812 1 20.31 66 ILE B CA 1
ATOM 3794 C C . ILE B 1 66 ? -0.711 7.449 46.062 1 20.31 66 ILE B C 1
ATOM 3796 O O . ILE B 1 66 ? -0.505 8.367 46.875 1 20.31 66 ILE B O 1
ATOM 3800 N N . ILE B 1 67 ? 0.236 6.5 46.375 1 20.95 67 ILE B N 1
ATOM 3801 C CA . ILE B 1 67 ? 1.541 7.051 46.719 1 20.95 67 ILE B CA 1
ATOM 3802 C C . ILE B 1 67 ? 1.989 8.031 45.656 1 20.95 67 ILE B C 1
ATOM 3804 O O . ILE B 1 67 ? 1.7 7.844 44.469 1 20.95 67 ILE B O 1
ATOM 3808 N N . THR B 1 68 ? 2.617 9.156 46.031 1 20.11 68 THR B N 1
ATOM 3809 C CA . THR B 1 68 ? 3.174 10.477 45.75 1 20.11 68 THR B CA 1
ATOM 3810 C C . THR B 1 68 ? 4.332 10.367 44.75 1 20.11 68 THR B C 1
ATOM 3812 O O . THR B 1 68 ? 5.434 9.953 45.125 1 20.11 68 THR B O 1
ATOM 3815 N N . MET B 1 69 ? 4.215 9.586 43.656 1 19.44 69 MET B N 1
ATOM 3816 C CA . MET B 1 69 ? 5.453 9.492 42.875 1 19.44 69 MET B CA 1
ATOM 3817 C C . MET B 1 69 ? 5.945 10.875 42.469 1 19.44 69 MET B C 1
ATOM 3819 O O . MET B 1 69 ? 5.195 11.656 41.875 1 19.44 69 MET B O 1
ATOM 3823 N N . SER B 1 70 ? 6.91 11.453 43.094 1 19.97 70 SER B N 1
ATOM 3824 C CA . SER B 1 70 ? 7.676 12.68 42.906 1 19.97 70 SER B CA 1
ATOM 3825 C C . SER B 1 70 ? 8.305 12.711 41.5 1 19.97 70 SER B C 1
ATOM 3827 O O . SER B 1 70 ? 9.156 11.883 41.188 1 19.97 70 SER B O 1
ATOM 3829 N N . THR B 1 71 ? 7.535 12.82 40.438 1 20.05 71 THR B N 1
ATOM 3830 C CA . THR B 1 71 ? 7.891 12.883 39.031 1 20.05 71 THR B CA 1
ATOM 3831 C C . THR B 1 71 ? 8.852 14.039 38.781 1 20.05 71 THR B C 1
ATOM 3833 O O . THR B 1 71 ? 8.469 15.211 38.875 1 20.05 71 THR B O 1
ATOM 3836 N N . ASN B 1 72 ? 10.086 14 39.25 1 19.86 72 ASN B N 1
ATOM 3837 C CA . ASN B 1 72 ? 11.047 15.023 38.875 1 19.86 72 ASN B CA 1
ATOM 3838 C C . ASN B 1 72 ? 11.156 15.164 37.375 1 19.86 72 ASN B C 1
ATOM 3840 O O . ASN B 1 72 ? 11.555 14.219 36.688 1 19.86 72 ASN B O 1
ATOM 3844 N N . ASP B 1 73 ? 10.266 15.797 36.688 1 21.47 73 ASP B N 1
ATOM 3845 C CA . ASP B 1 73 ? 9.977 16.141 35.312 1 21.47 73 ASP B CA 1
ATOM 3846 C C . ASP B 1 73 ? 11.141 16.906 34.688 1 21.47 73 ASP B C 1
ATOM 3848 O O . ASP B 1 73 ? 11.266 18.125 34.875 1 21.47 73 ASP B O 1
ATOM 3852 N N . ALA B 1 74 ? 12.391 16.453 34.75 1 24.73 74 ALA B N 1
ATOM 3853 C CA . ALA B 1 74 ? 13.477 17.172 34.094 1 24.73 74 ALA B CA 1
ATOM 3854 C C . ALA B 1 74 ? 13.148 17.484 32.656 1 24.73 74 ALA B C 1
ATOM 3856 O O . ALA B 1 74 ? 12.492 16.688 31.969 1 24.73 74 ALA B O 1
ATOM 3857 N N . GLY B 1 75 ? 13.164 18.766 32.25 1 23.09 75 GLY B N 1
ATOM 3858 C CA . GLY B 1 75 ? 12.883 19.594 31.109 1 23.09 75 GLY B CA 1
ATOM 3859 C C . GLY B 1 75 ? 13.57 19.125 29.844 1 23.09 75 GLY B C 1
ATOM 3860 O O . GLY B 1 75 ? 14.781 18.875 29.844 1 23.09 75 GLY B O 1
ATOM 3861 N N . ILE B 1 76 ? 13.078 18.25 29.125 1 23.47 76 ILE B N 1
ATOM 3862 C CA . ILE B 1 76 ? 13.594 17.797 27.844 1 23.47 76 ILE B CA 1
ATOM 3863 C C . ILE B 1 76 ? 13.906 19 26.953 1 23.47 76 ILE B C 1
ATOM 3865 O O . ILE B 1 76 ? 12.992 19.703 26.516 1 23.47 76 ILE B O 1
ATOM 3869 N N . THR B 1 77 ? 14.867 19.859 27.219 1 23.83 77 THR B N 1
ATOM 3870 C CA . THR B 1 77 ? 15.352 20.906 26.344 1 23.83 77 THR B CA 1
ATOM 3871 C C . THR B 1 77 ? 15.773 20.344 24.984 1 23.83 77 THR B C 1
ATOM 3873 O O . THR B 1 77 ? 16.75 19.594 24.906 1 23.83 77 THR B O 1
ATOM 3876 N N . SER B 1 78 ? 14.945 19.75 24.297 1 25.47 78 SER B N 1
ATOM 3877 C CA . SER B 1 78 ? 15.297 19.328 22.938 1 25.47 78 SER B CA 1
ATOM 3878 C C . SER B 1 78 ? 16.016 20.438 22.188 1 25.47 78 SER B C 1
ATOM 3880 O O . SER B 1 78 ? 15.508 21.562 22.094 1 25.47 78 SER B O 1
ATOM 3882 N N . GLN B 1 79 ? 17.281 20.547 22.297 1 25.34 79 GLN B N 1
ATOM 3883 C CA . GLN B 1 79 ? 18.125 21.406 21.469 1 25.34 79 GLN B CA 1
ATOM 3884 C C . GLN B 1 79 ? 17.781 21.266 20 1 25.34 79 GLN B C 1
ATOM 3886 O O . GLN B 1 79 ? 18.047 20.219 19.391 1 25.34 79 GLN B O 1
ATOM 3891 N N . ILE B 1 80 ? 16.656 21.719 19.562 1 26.83 80 ILE B N 1
ATOM 3892 C CA . ILE B 1 80 ? 16.344 21.938 18.156 1 26.83 80 ILE B CA 1
ATOM 3893 C C . ILE B 1 80 ? 17.516 22.641 17.484 1 26.83 80 ILE B C 1
ATOM 3895 O O . ILE B 1 80 ? 17.906 23.75 17.891 1 26.83 80 ILE B O 1
ATOM 3899 N N . HIS B 1 81 ? 18.5 22 17.078 1 26.17 81 HIS B N 1
ATOM 3900 C CA . HIS B 1 81 ? 19.531 22.625 16.25 1 26.17 81 HIS B CA 1
ATOM 3901 C C . HIS B 1 81 ? 18.922 23.641 15.281 1 26.17 81 HIS B C 1
ATOM 3903 O O . HIS B 1 81 ? 17.953 23.328 14.578 1 26.17 81 HIS B O 1
ATOM 3909 N N . GLU B 1 82 ? 18.922 24.922 15.578 1 28.09 82 GLU B N 1
ATOM 3910 C CA . GLU B 1 82 ? 18.562 26.141 14.852 1 28.09 82 GLU B CA 1
ATOM 3911 C C . GLU B 1 82 ? 19.109 26.109 13.43 1 28.09 82 GLU B C 1
ATOM 3913 O O . GLU B 1 82 ? 20.328 26.234 13.219 1 28.09 82 GLU B O 1
ATOM 3918 N N . ILE B 1 83 ? 18.797 25.234 12.648 1 28.17 83 ILE B N 1
ATOM 3919 C CA . ILE B 1 83 ? 19.172 25.547 11.273 1 28.17 83 ILE B CA 1
ATOM 3920 C C . ILE B 1 83 ? 18.781 27 10.961 1 28.17 83 ILE B C 1
ATOM 3922 O O . ILE B 1 83 ? 17.656 27.422 11.195 1 28.17 83 ILE B O 1
ATOM 3926 N N . SER B 1 84 ? 19.719 27.906 10.906 1 28.5 84 SER B N 1
ATOM 3927 C CA . SER B 1 84 ? 19.656 29.328 10.555 1 28.5 84 SER B CA 1
ATOM 3928 C C . SER B 1 84 ? 18.703 29.562 9.383 1 28.5 84 SER B C 1
ATOM 3930 O O . SER B 1 84 ? 18.938 29.062 8.281 1 28.5 84 SER B O 1
ATOM 3932 N N . SER B 1 85 ? 17.469 29.672 9.469 1 30.81 85 SER B N 1
ATOM 3933 C CA . SER B 1 85 ? 16.281 30.016 8.68 1 30.81 85 SER B CA 1
ATOM 3934 C C . SER B 1 85 ? 16.516 31.281 7.863 1 30.81 85 SER B C 1
ATOM 3936 O O . SER B 1 85 ? 15.594 31.797 7.242 1 30.81 85 SER B O 1
ATOM 3938 N N . THR B 1 86 ? 17.562 32.125 8.133 1 30.09 86 THR B N 1
ATOM 3939 C CA . THR B 1 86 ? 17.453 33.5 7.637 1 30.09 86 THR B CA 1
ATOM 3940 C C . THR B 1 86 ? 17.078 33.5 6.16 1 30.09 86 THR B C 1
ATOM 3942 O O . THR B 1 86 ? 16.141 34.219 5.766 1 30.09 86 THR B O 1
ATOM 3945 N N . SER B 1 87 ? 18.188 33.656 5.164 1 33.31 87 SER B N 1
ATOM 3946 C CA . SER B 1 87 ? 18.266 34.406 3.904 1 33.31 87 SER B CA 1
ATOM 3947 C C . SER B 1 87 ? 17.656 33.594 2.762 1 33.31 87 SER B C 1
ATOM 3949 O O . SER B 1 87 ? 17.766 33.969 1.597 1 33.31 87 SER B O 1
ATOM 3951 N N . LEU B 1 88 ? 17.234 32.438 3.049 1 34 88 LEU B N 1
ATOM 3952 C CA . LEU B 1 88 ? 17.234 31.625 1.832 1 34 88 LEU B CA 1
ATOM 3953 C C . LEU B 1 88 ? 16.109 32.062 0.893 1 34 88 LEU B C 1
ATOM 3955 O O . LEU B 1 88 ? 16.281 32.031 -0.329 1 34 88 LEU B O 1
ATOM 3959 N N . CYS B 1 89 ? 14.836 31.703 1.183 1 34.34 89 CYS B N 1
ATOM 3960 C CA . CYS B 1 89 ? 13.789 31.969 0.195 1 34.34 89 CYS B CA 1
ATOM 3961 C C . CYS B 1 89 ? 13.031 33.25 0.532 1 34.34 89 CYS B C 1
ATOM 3963 O O . CYS B 1 89 ? 12.484 33.375 1.628 1 34.34 89 CYS B O 1
ATOM 3965 N N . SER B 1 90 ? 13.492 34.438 0.088 1 33.66 90 SER B N 1
ATOM 3966 C CA . SER B 1 90 ? 12.719 35.656 0.214 1 33.66 90 SER B CA 1
ATOM 3967 C C . SER B 1 90 ? 11.422 35.562 -0.575 1 33.66 90 SER B C 1
ATOM 3969 O O . SER B 1 90 ? 11.398 35.062 -1.703 1 33.66 90 SER B O 1
ATOM 3971 N N . THR B 1 91 ? 10.406 35.25 0.013 1 35.94 91 THR B N 1
ATOM 3972 C CA . THR B 1 91 ? 9.141 35.375 -0.7 1 35.94 91 THR B CA 1
ATOM 3973 C C . THR B 1 91 ? 8.711 36.844 -0.741 1 35.94 91 THR B C 1
ATOM 3975 O O . THR B 1 91 ? 8.711 37.531 0.286 1 35.94 91 THR B O 1
ATOM 3978 N N . SER B 1 92 ? 8.969 37.688 -1.671 1 31.19 92 SER B N 1
ATOM 3979 C CA . SER B 1 92 ? 8.406 39.031 -1.754 1 31.19 92 SER B CA 1
ATOM 3980 C C . SER B 1 92 ? 6.883 39 -1.66 1 31.19 92 SER B C 1
ATOM 3982 O O . SER B 1 92 ? 6.227 40.062 -1.682 1 31.19 92 SER B O 1
ATOM 3984 N N . ASN B 1 93 ? 6.176 38.125 -2.207 1 32.69 93 ASN B N 1
ATOM 3985 C CA . ASN B 1 93 ? 4.801 38.531 -2.486 1 32.69 93 ASN B CA 1
ATOM 3986 C C . ASN B 1 93 ? 3.977 38.625 -1.204 1 32.69 93 ASN B C 1
ATOM 3988 O O . ASN B 1 93 ? 4.168 37.844 -0.274 1 32.69 93 ASN B O 1
ATOM 3992 N N . ALA B 1 94 ? 3.355 39.875 -0.849 1 29.33 94 ALA B N 1
ATOM 3993 C CA . ALA B 1 94 ? 2.287 40.219 0.078 1 29.33 94 ALA B CA 1
ATOM 3994 C C . ALA B 1 94 ? 1.162 39.188 0.052 1 29.33 94 ALA B C 1
ATOM 3996 O O . ALA B 1 94 ? 0.507 39 -0.976 1 29.33 94 ALA B O 1
ATOM 3997 N N . TYR B 1 95 ? 1.262 38.156 0.649 1 27.41 95 TYR B N 1
ATOM 3998 C CA . TYR B 1 95 ? 0.084 37.344 0.908 1 27.41 95 TYR B CA 1
ATOM 3999 C C . TYR B 1 95 ? -1.043 38.188 1.506 1 27.41 95 TYR B C 1
ATOM 4001 O O . TYR B 1 95 ? -0.92 38.688 2.621 1 27.41 95 TYR B O 1
ATOM 4009 N N . GLN B 1 96 ? -1.698 39.062 0.787 1 27.92 96 GLN B N 1
ATOM 4010 C CA . GLN B 1 96 ? -2.994 39.531 1.269 1 27.92 96 GLN B CA 1
ATOM 4011 C C . GLN B 1 96 ? -3.936 38.375 1.532 1 27.92 96 GLN B C 1
ATOM 4013 O O . GLN B 1 96 ? -4.465 37.75 0.594 1 27.92 96 GLN B O 1
ATOM 4018 N N . GLY B 1 97 ? -3.645 37.469 2.354 1 28.97 97 GLY B N 1
ATOM 4019 C CA . GLY B 1 97 ? -4.562 36.469 2.871 1 28.97 97 GLY B CA 1
ATOM 4020 C C . GLY B 1 97 ? -5.945 37.031 3.16 1 28.97 97 GLY B C 1
ATOM 4021 O O . GLY B 1 97 ? -6.16 37.656 4.188 1 28.97 97 GLY B O 1
ATOM 4022 N N . ASN B 1 98 ? -6.574 37.719 2.246 1 26.41 98 ASN B N 1
ATOM 4023 C CA . ASN B 1 98 ? -7.996 37.906 2.51 1 26.41 98 ASN B CA 1
ATOM 4024 C C . ASN B 1 98 ? -8.648 36.594 2.992 1 26.41 98 ASN B C 1
ATOM 4026 O O . ASN B 1 98 ? -8.703 35.625 2.254 1 26.41 98 ASN B O 1
ATOM 4030 N N . ILE B 1 99 ? -8.484 36.281 4.254 1 29.45 99 ILE B N 1
ATOM 4031 C CA . ILE B 1 99 ? -9.172 35.25 5.02 1 29.45 99 ILE B CA 1
ATOM 4032 C C . ILE B 1 99 ? -10.656 35.25 4.656 1 29.45 99 ILE B C 1
ATOM 4034 O O . ILE B 1 99 ? -11.383 36.188 4.961 1 29.45 99 ILE B O 1
ATOM 4038 N N . TYR B 1 100 ? -11.07 34.938 3.486 1 29.03 100 TYR B N 1
ATOM 4039 C CA . TYR B 1 100 ? -12.477 34.625 3.246 1 29.03 100 TYR B CA 1
ATOM 4040 C C . TYR B 1 100 ? -13.047 33.781 4.375 1 29.03 100 TYR B C 1
ATOM 4042 O O . TYR B 1 100 ? -12.93 32.531 4.355 1 29.03 100 TYR B O 1
ATOM 4050 N N . LEU B 1 101 ? -12.734 33.938 5.582 1 28.95 101 LEU B N 1
ATOM 4051 C CA . LEU B 1 101 ? -13.445 33.25 6.66 1 28.95 101 LEU B CA 1
ATOM 4052 C C . LEU B 1 101 ? -14.953 33.469 6.527 1 28.95 101 LEU B C 1
ATOM 4054 O O . LEU B 1 101 ? -15.703 33.188 7.465 1 28.95 101 LEU B O 1
ATOM 4058 N N . ARG B 1 102 ? -15.445 34.469 5.707 1 29.88 102 ARG B N 1
ATOM 4059 C CA . ARG B 1 102 ? -16.766 34.875 6.18 1 29.88 102 ARG B CA 1
ATOM 4060 C C . ARG B 1 102 ? -17.719 33.688 6.277 1 29.88 102 ARG B C 1
ATOM 4062 O O . ARG B 1 102 ? -18.047 33.25 7.375 1 29.88 102 ARG B O 1
ATOM 4069 N N . ASN B 1 103 ? -19.141 33.938 5.617 1 28.14 103 ASN B N 1
ATOM 4070 C CA . ASN B 1 103 ? -20.469 33.406 5.906 1 28.14 103 ASN B CA 1
ATOM 4071 C C . ASN B 1 103 ? -20.578 31.938 5.477 1 28.14 103 ASN B C 1
ATOM 4073 O O . ASN B 1 103 ? -20.531 31.625 4.285 1 28.14 103 ASN B O 1
ATOM 4077 N N . SER B 1 104 ? -20.188 31 6.234 1 32.16 104 SER B N 1
ATOM 4078 C CA . SER B 1 104 ? -20.078 29.547 6.332 1 32.16 104 SER B CA 1
ATOM 4079 C C . SER B 1 104 ? -21.375 28.859 5.91 1 32.16 104 SER B C 1
ATOM 4081 O O . SER B 1 104 ? -21.484 27.641 5.969 1 32.16 104 SER B O 1
ATOM 4083 N N . ASN B 1 105 ? -22.562 29.5 5.891 1 30.19 105 ASN B N 1
ATOM 4084 C CA . ASN B 1 105 ? -23.75 28.672 5.996 1 30.19 105 ASN B CA 1
ATOM 4085 C C . ASN B 1 105 ? -23.969 27.828 4.742 1 30.19 105 ASN B C 1
ATOM 4087 O O . ASN B 1 105 ? -24.672 26.812 4.777 1 30.19 105 ASN B O 1
ATOM 4091 N N . SER B 1 106 ? -24.281 28.469 3.482 1 30.55 106 SER B N 1
ATOM 4092 C CA . SER B 1 106 ? -25 27.734 2.439 1 30.55 106 SER B CA 1
ATOM 4093 C C . SER B 1 106 ? -24.078 26.766 1.716 1 30.55 106 SER B C 1
ATOM 4095 O O . SER B 1 106 ? -22.969 27.125 1.301 1 30.55 106 SER B O 1
ATOM 4097 N N . ILE B 1 107 ? -24.172 25.469 1.768 1 34.53 107 ILE B N 1
ATOM 4098 C CA . ILE B 1 107 ? -23.672 24.297 1.069 1 34.53 107 ILE B CA 1
ATOM 4099 C C . ILE B 1 107 ? -23.688 24.531 -0.438 1 34.53 107 ILE B C 1
ATOM 4101 O O . ILE B 1 107 ? -24.25 23.734 -1.193 1 34.53 107 ILE B O 1
ATOM 4105 N N . SER B 1 108 ? -23.875 25.766 -1.092 1 32.84 108 SER B N 1
ATOM 4106 C CA . SER B 1 108 ? -24.141 25.938 -2.514 1 32.84 108 SER B CA 1
ATOM 4107 C C . SER B 1 108 ? -23.047 25.328 -3.367 1 32.84 108 SER B C 1
ATOM 4109 O O . SER B 1 108 ? -21.938 25.094 -2.883 1 32.84 108 SER B O 1
ATOM 4111 N N . PRO B 1 109 ? -23.156 25.156 -4.754 1 38.75 109 PRO B N 1
ATOM 4112 C CA . PRO B 1 109 ? -22.281 24.844 -5.887 1 38.75 109 PRO B CA 1
ATOM 4113 C C . PRO B 1 109 ? -20.875 25.438 -5.738 1 38.75 109 PRO B C 1
ATOM 4115 O O . PRO B 1 109 ? -20.047 25.281 -6.637 1 38.75 109 PRO B O 1
ATOM 4118 N N . PHE B 1 110 ? -20.453 26.203 -4.766 1 38.91 110 PHE B N 1
ATOM 4119 C CA . PHE B 1 110 ? -19.344 27.094 -4.418 1 38.91 110 PHE B CA 1
ATOM 4120 C C . PHE B 1 110 ? -18.125 26.297 -3.982 1 38.91 110 PHE B C 1
ATOM 4122 O O . PHE B 1 110 ? -17 26.797 -4.02 1 38.91 110 PHE B O 1
ATOM 4129 N N . ILE B 1 111 ? -18.312 25.078 -3.641 1 45.03 111 ILE B N 1
ATOM 4130 C CA . ILE B 1 111 ? -17.203 24.391 -2.992 1 45.03 111 ILE B CA 1
ATOM 4131 C C . ILE B 1 111 ? -16.172 23.984 -4.039 1 45.03 111 ILE B C 1
ATOM 4133 O O . ILE B 1 111 ? -14.961 24.141 -3.824 1 45.03 111 ILE B O 1
ATOM 4137 N N . ARG B 1 112 ? -16.562 23.281 -5.227 1 49.94 112 ARG B N 1
ATOM 4138 C CA . ARG B 1 112 ? -15.594 22.953 -6.273 1 49.94 112 ARG B CA 1
ATOM 4139 C C . ARG B 1 112 ? -14.852 24.219 -6.723 1 49.94 112 ARG B C 1
ATOM 4141 O O . ARG B 1 112 ? -13.641 24.172 -6.961 1 49.94 112 ARG B O 1
ATOM 4148 N N . SER B 1 113 ? -15.539 25.219 -6.691 1 62.28 113 SER B N 1
ATOM 4149 C CA . SER B 1 113 ? -15.008 26.516 -7.105 1 62.28 113 SER B CA 1
ATOM 4150 C C . SER B 1 113 ? -13.992 27.047 -6.09 1 62.28 113 SER B C 1
ATOM 4152 O O . SER B 1 113 ? -13 27.672 -6.469 1 62.28 113 SER B O 1
ATOM 4154 N N . LYS B 1 114 ? -14.031 26.391 -4.949 1 74.19 114 LYS B N 1
ATOM 4155 C CA . LYS B 1 114 ? -13.18 27 -3.93 1 74.19 114 LYS B CA 1
ATOM 4156 C C . LYS B 1 114 ? -11.758 26.453 -4.008 1 74.19 114 LYS B C 1
ATOM 4158 O O . LYS B 1 114 ? -10.789 27.203 -3.928 1 74.19 114 LYS B O 1
ATOM 4163 N N . LEU B 1 115 ? -11.688 25.109 -4.273 1 82.06 115 LEU B N 1
ATOM 4164 C CA . LEU B 1 115 ? -10.344 24.547 -4.375 1 82.06 115 LEU B CA 1
ATOM 4165 C C . LEU B 1 115 ? -9.609 25.109 -5.59 1 82.06 115 LEU B C 1
ATOM 4167 O O . LEU B 1 115 ? -8.422 25.406 -5.512 1 82.06 115 LEU B O 1
ATOM 4171 N N . HIS B 1 116 ? -10.383 25.297 -6.59 1 83.56 116 HIS B N 1
ATOM 4172 C CA . HIS B 1 116 ? -9.812 25.859 -7.801 1 83.56 116 HIS B CA 1
ATOM 4173 C C . HIS B 1 116 ? -9.289 27.281 -7.547 1 83.56 116 HIS B C 1
ATOM 4175 O O . HIS B 1 116 ? -8.203 27.641 -8.016 1 83.56 116 HIS B O 1
ATOM 4181 N N . GLN B 1 117 ? -10 27.906 -6.809 1 84.44 117 GLN B N 1
ATOM 4182 C CA . GLN B 1 117 ? -9.609 29.281 -6.492 1 84.44 117 GLN B CA 1
ATOM 4183 C C . GLN B 1 117 ? -8.383 29.312 -5.59 1 84.44 117 GLN B C 1
ATOM 4185 O O . GLN B 1 117 ? -7.488 30.141 -5.773 1 84.44 117 GLN B O 1
ATOM 4190 N N . ILE B 1 118 ? -8.367 28.406 -4.672 1 86.06 118 ILE B N 1
ATOM 4191 C CA . ILE B 1 118 ? -7.238 28.328 -3.754 1 86.06 118 ILE B CA 1
ATOM 4192 C C . ILE B 1 118 ? -5.957 28.031 -4.535 1 86.06 118 ILE B C 1
ATOM 4194 O O . ILE B 1 118 ? -4.938 28.703 -4.328 1 86.06 118 ILE B O 1
ATOM 4198 N N . ILE B 1 119 ? -6.062 27.141 -5.441 1 88.06 119 ILE B N 1
ATOM 4199 C CA . ILE B 1 119 ? -4.891 26.703 -6.195 1 88.06 119 ILE B CA 1
ATOM 4200 C C . ILE B 1 119 ? -4.504 27.766 -7.219 1 88.06 119 ILE B C 1
ATOM 4202 O O . ILE B 1 119 ? -3.32 28.062 -7.406 1 88.06 119 ILE B O 1
ATOM 4206 N N . GLU B 1 120 ? -5.473 28.391 -7.797 1 83.19 120 GLU B N 1
ATOM 4207 C CA . GLU B 1 120 ? -5.234 29.422 -8.797 1 83.19 120 GLU B CA 1
ATOM 4208 C C . GLU B 1 120 ? -4.598 30.656 -8.164 1 83.19 120 GLU B C 1
ATOM 4210 O O . GLU B 1 120 ? -3.736 31.297 -8.773 1 83.19 120 GLU B O 1
ATOM 4215 N N . ASN B 1 121 ? -4.965 30.875 -7.047 1 81.19 121 ASN B N 1
ATOM 4216 C CA . ASN B 1 121 ? -4.508 32.094 -6.383 1 81.19 121 ASN B CA 1
ATOM 4217 C C . ASN B 1 121 ? -3.158 31.891 -5.707 1 81.19 121 ASN B C 1
ATOM 4219 O O . ASN B 1 121 ? -2.525 32.844 -5.27 1 81.19 121 ASN B O 1
ATOM 4223 N N . CYS B 1 122 ? -2.84 30.594 -5.609 1 79.81 122 CYS B N 1
ATOM 4224 C CA . CYS B 1 122 ? -1.575 30.312 -4.945 1 79.81 122 CYS B CA 1
ATOM 4225 C C . CYS B 1 122 ? -0.396 30.578 -5.871 1 79.81 122 CYS B C 1
ATOM 4227 O O . CYS B 1 122 ? -0.25 29.938 -6.906 1 79.81 122 CYS B O 1
ATOM 4229 N N . SER B 1 123 ? -0.055 31.828 -6.207 1 65.94 123 SER B N 1
ATOM 4230 C CA . SER B 1 123 ? 1.026 32.156 -7.133 1 65.94 123 SER B CA 1
ATOM 4231 C C . SER B 1 123 ? 2.299 32.531 -6.383 1 65.94 123 SER B C 1
ATOM 4233 O O . SER B 1 123 ? 2.545 33.719 -6.133 1 65.94 123 SER B O 1
ATOM 4235 N N . VAL B 1 124 ? 2.754 31.469 -5.656 1 68.75 124 VAL B N 1
ATOM 4236 C CA . VAL B 1 124 ? 4.027 31.781 -5.016 1 68.75 124 VAL B CA 1
ATOM 4237 C C . VAL B 1 124 ? 5.18 31.422 -5.953 1 68.75 124 VAL B C 1
ATOM 4239 O O . VAL B 1 124 ? 5.195 30.344 -6.535 1 68.75 124 VAL B O 1
ATOM 4242 N N . ASN B 1 125 ? 5.914 32.438 -6.297 1 67.81 125 ASN B N 1
ATOM 4243 C CA . ASN B 1 125 ? 7.133 32.156 -7.055 1 67.81 125 ASN B CA 1
ATOM 4244 C C . ASN B 1 125 ? 8.312 31.891 -6.133 1 67.81 125 ASN B C 1
ATOM 4246 O O . ASN B 1 125 ? 8.945 32.812 -5.613 1 67.81 125 ASN B O 1
ATOM 4250 N N . TYR B 1 126 ? 8.438 30.609 -5.902 1 71.44 126 TYR B N 1
ATOM 4251 C CA . TYR B 1 126 ? 9.594 30.203 -5.109 1 71.44 126 TYR B CA 1
ATOM 4252 C C . TYR B 1 126 ? 10.883 30.391 -5.895 1 71.44 126 TYR B C 1
ATOM 4254 O O . TYR B 1 126 ? 10.992 29.938 -7.039 1 71.44 126 TYR B O 1
ATOM 4262 N N . ILE B 1 127 ? 11.727 31.297 -5.375 1 73.81 127 ILE B N 1
ATOM 4263 C CA . ILE B 1 127 ? 13.055 31.406 -5.957 1 73.81 127 ILE B CA 1
ATOM 4264 C C . ILE B 1 127 ? 14.07 30.672 -5.07 1 73.81 127 ILE B C 1
ATOM 4266 O O . ILE B 1 127 ? 14.25 31.031 -3.904 1 73.81 127 ILE B O 1
ATOM 4270 N N . PHE B 1 128 ? 14.539 29.578 -5.582 1 77.31 128 PHE B N 1
ATOM 4271 C CA . PHE B 1 128 ? 15.5 28.797 -4.816 1 77.31 128 PHE B CA 1
ATOM 4272 C C . PHE B 1 128 ? 16.922 29.156 -5.23 1 77.31 128 PHE B C 1
ATOM 4274 O O . PHE B 1 128 ? 17.219 29.266 -6.422 1 77.31 128 PHE B O 1
ATOM 4281 N N . ASP B 1 129 ? 17.688 29.531 -4.277 1 77.88 129 ASP B N 1
ATOM 4282 C CA . ASP B 1 129 ? 19.125 29.672 -4.523 1 77.88 129 ASP B CA 1
ATOM 4283 C C . ASP B 1 129 ? 19.781 28.328 -4.809 1 77.88 129 ASP B C 1
ATOM 4285 O O . ASP B 1 129 ? 19.891 27.484 -3.916 1 77.88 129 ASP B O 1
ATOM 4289 N N . GLU B 1 130 ? 20.188 28.156 -5.984 1 78.81 130 GLU B N 1
ATOM 4290 C CA . GLU B 1 130 ? 20.734 26.891 -6.445 1 78.81 130 GLU B CA 1
ATOM 4291 C C . GLU B 1 130 ? 21.938 26.469 -5.605 1 78.81 130 GLU B C 1
ATOM 4293 O O . GLU B 1 130 ? 22.219 25.281 -5.461 1 78.81 130 GLU B O 1
ATOM 4298 N N . THR B 1 131 ? 22.547 27.422 -5.102 1 82.88 131 THR B N 1
ATOM 4299 C CA . THR B 1 131 ? 23.766 27.125 -4.336 1 82.88 131 THR B CA 1
ATOM 4300 C C . THR B 1 131 ? 23.406 26.438 -3.014 1 82.88 131 THR B C 1
ATOM 4302 O O . THR B 1 131 ? 24.266 25.812 -2.387 1 82.88 131 THR B O 1
ATOM 4305 N N . THR B 1 132 ? 22.172 26.531 -2.701 1 84 132 THR B N 1
ATOM 4306 C CA . THR B 1 132 ? 21.734 25.953 -1.435 1 84 132 THR B CA 1
ATOM 4307 C C . THR B 1 132 ? 21.234 24.531 -1.638 1 84 132 THR B C 1
ATOM 4309 O O . THR B 1 132 ? 21.062 23.781 -0.672 1 84 132 THR B O 1
ATOM 4312 N N . LEU B 1 133 ? 21.094 24.219 -2.824 1 88.19 133 LEU B N 1
ATOM 4313 C CA . LEU B 1 133 ? 20.594 22.891 -3.121 1 88.19 133 LEU B CA 1
ATOM 4314 C C . LEU B 1 133 ? 21.719 21.875 -3.141 1 88.19 133 LEU B C 1
ATOM 4316 O O . LEU B 1 133 ? 22.828 22.188 -3.588 1 88.19 133 LEU B O 1
ATOM 4320 N N . SER B 1 134 ? 21.453 20.766 -2.539 1 91.31 134 SER B N 1
ATOM 4321 C CA . SER B 1 134 ? 22.422 19.688 -2.631 1 91.31 134 SER B CA 1
ATOM 4322 C C . SER B 1 134 ? 22.625 19.25 -4.078 1 91.31 134 SER B C 1
ATOM 4324 O O . SER B 1 134 ? 21.672 19.125 -4.84 1 91.31 134 SER B O 1
ATOM 4326 N N . PRO B 1 135 ? 23.812 19.062 -4.453 1 92.31 135 PRO B N 1
ATOM 4327 C CA . PRO B 1 135 ? 24.062 18.594 -5.82 1 92.31 135 PRO B CA 1
ATOM 4328 C C . PRO B 1 135 ? 23.562 17.172 -6.047 1 92.31 135 PRO B C 1
ATOM 4330 O O . PRO B 1 135 ? 23.312 16.766 -7.188 1 92.31 135 PRO B O 1
ATOM 4333 N N . HIS B 1 136 ? 23.422 16.453 -4.945 1 94.44 136 HIS B N 1
ATOM 4334 C CA . HIS B 1 136 ? 23.141 15.031 -5.09 1 94.44 136 HIS B CA 1
ATOM 4335 C C . HIS B 1 136 ? 21.672 14.734 -4.883 1 94.44 136 HIS B C 1
ATOM 4337 O O . HIS B 1 136 ? 21.156 13.719 -5.359 1 94.44 136 HIS B O 1
ATOM 4343 N N . TYR B 1 137 ? 21.016 15.578 -4.164 1 96.75 137 TYR B N 1
ATOM 4344 C CA . TYR B 1 137 ? 19.578 15.406 -3.939 1 96.75 137 TYR B CA 1
ATOM 4345 C C . TYR B 1 137 ? 18.875 16.75 -3.859 1 96.75 137 TYR B C 1
ATOM 4347 O O . TYR B 1 137 ? 18.219 17.047 -2.861 1 96.75 137 TYR B O 1
ATOM 4355 N N . PRO B 1 138 ? 18.922 17.547 -4.945 1 96.38 138 PRO B N 1
ATOM 4356 C CA . PRO B 1 138 ? 18.375 18.906 -4.965 1 96.38 138 PRO B CA 1
ATOM 4357 C C . PRO B 1 138 ? 16.859 18.922 -4.828 1 96.38 138 PRO B C 1
ATOM 4359 O O . PRO B 1 138 ? 16.297 19.844 -4.215 1 96.38 138 PRO B O 1
ATOM 4362 N N . THR B 1 139 ? 16.156 17.922 -5.398 1 96.81 139 THR B N 1
ATOM 4363 C CA . THR B 1 139 ? 14.695 17.875 -5.352 1 96.81 139 THR B CA 1
ATOM 4364 C C . THR B 1 139 ? 14.203 17.75 -3.914 1 96.81 139 THR B C 1
ATOM 4366 O O . THR B 1 139 ? 13.273 18.438 -3.506 1 96.81 139 THR B O 1
ATOM 4369 N N . LEU B 1 140 ? 14.852 16.922 -3.186 1 97.88 140 LEU B N 1
ATOM 4370 C CA . LEU B 1 140 ? 14.469 16.703 -1.799 1 97.88 140 LEU B CA 1
ATOM 4371 C C . LEU B 1 140 ? 14.719 17.938 -0.952 1 97.88 140 LEU B C 1
ATOM 4373 O O . LEU B 1 140 ? 13.922 18.266 -0.065 1 97.88 140 LEU B O 1
ATOM 4377 N N . VAL B 1 141 ? 15.758 18.656 -1.271 1 96.88 141 VAL B N 1
ATOM 4378 C CA . VAL B 1 141 ? 16.078 19.875 -0.542 1 96.88 141 VAL B CA 1
ATOM 4379 C C . VAL B 1 141 ? 15.031 20.953 -0.859 1 96.88 141 VAL B C 1
ATOM 4381 O O . VAL B 1 141 ? 14.594 21.672 0.032 1 96.88 141 VAL B O 1
ATOM 4384 N N . GLN B 1 142 ? 14.68 21.016 -2.07 1 95.19 142 GLN B N 1
ATOM 4385 C CA . GLN B 1 142 ? 13.648 21.969 -2.465 1 95.19 142 GLN B CA 1
ATOM 4386 C C . GLN B 1 142 ? 12.328 21.688 -1.749 1 95.19 142 GLN B C 1
ATOM 4388 O O . GLN B 1 142 ? 11.664 22.609 -1.281 1 95.19 142 GLN B O 1
ATOM 4393 N N . MET B 1 143 ? 11.945 20.453 -1.698 1 96.81 143 MET B N 1
ATOM 4394 C CA . MET B 1 143 ? 10.719 20.062 -1.008 1 96.81 143 MET B CA 1
ATOM 4395 C C . MET B 1 143 ? 10.805 20.375 0.48 1 96.81 143 MET B C 1
ATOM 4397 O O . MET B 1 143 ? 9.82 20.797 1.086 1 96.81 143 MET B O 1
ATOM 4401 N N . TYR B 1 144 ? 11.969 20.188 0.985 1 96.69 144 TYR B N 1
ATOM 4402 C CA . TYR B 1 144 ? 12.227 20.531 2.377 1 96.69 144 TYR B CA 1
ATOM 4403 C C . TYR B 1 144 ? 11.961 22.016 2.631 1 96.69 144 TYR B C 1
ATOM 4405 O O . TYR B 1 144 ? 11.312 22.375 3.615 1 96.69 144 TYR B O 1
ATOM 4413 N N . MET B 1 145 ? 12.398 22.844 1.785 1 94.25 145 MET B N 1
ATOM 4414 C CA . MET B 1 145 ? 12.195 24.281 1.914 1 94.25 145 MET B CA 1
ATOM 4415 C C . MET B 1 145 ? 10.719 24.641 1.818 1 94.25 145 MET B C 1
ATOM 4417 O O . MET B 1 145 ? 10.227 25.484 2.576 1 94.25 145 MET B O 1
ATOM 4421 N N . GLY B 1 146 ? 10.055 23.984 0.882 1 94.56 146 GLY B N 1
ATOM 4422 C CA . GLY B 1 146 ? 8.625 24.188 0.785 1 94.56 146 GLY B CA 1
ATOM 4423 C C . GLY B 1 146 ? 7.875 23.797 2.043 1 94.56 146 GLY B C 1
ATOM 4424 O O . GLY B 1 146 ? 7.004 24.531 2.512 1 94.56 146 GLY B O 1
ATOM 4425 N N . TYR B 1 147 ? 8.242 22.703 2.619 1 96.69 147 TYR B N 1
ATOM 4426 C CA . TYR B 1 147 ? 7.594 22.188 3.826 1 96.69 147 TYR B CA 1
ATOM 4427 C C . TYR B 1 147 ? 7.852 23.125 5.012 1 96.69 147 TYR B C 1
ATOM 4429 O O . TYR B 1 147 ? 6.953 23.359 5.82 1 96.69 147 TYR B O 1
ATOM 4437 N N . HIS B 1 148 ? 8.984 23.656 5.125 1 95.06 148 HIS B N 1
ATOM 4438 C CA . HIS B 1 148 ? 9.312 24.531 6.234 1 95.06 148 HIS B CA 1
ATOM 4439 C C . HIS B 1 148 ? 8.594 25.875 6.105 1 95.06 148 HIS B C 1
ATOM 4441 O O . HIS B 1 148 ? 8.266 26.516 7.109 1 95.06 148 HIS B O 1
ATOM 4447 N N . ARG B 1 149 ? 8.32 26.25 4.934 1 92.81 149 ARG B N 1
ATOM 4448 C CA . ARG B 1 149 ? 7.484 27.438 4.742 1 92.81 149 ARG B CA 1
ATOM 4449 C C . ARG B 1 149 ? 6.062 27.188 5.23 1 92.81 149 ARG B C 1
ATOM 4451 O O . ARG B 1 149 ? 5.43 28.094 5.793 1 92.81 149 ARG B O 1
ATOM 4458 N N . LEU B 1 150 ? 5.637 26 4.938 1 95.62 150 LEU B N 1
ATOM 4459 C CA . LEU B 1 150 ? 4.324 25.625 5.457 1 95.62 150 LEU B CA 1
ATOM 4460 C C . LEU B 1 150 ? 4.305 25.688 6.98 1 95.62 150 LEU B C 1
ATOM 4462 O O . LEU B 1 150 ? 3.357 26.203 7.574 1 95.62 150 LEU B O 1
ATOM 4466 N N . LEU B 1 151 ? 5.344 25.172 7.605 1 94.38 151 LEU B N 1
ATOM 4467 C CA . LEU B 1 151 ? 5.426 25.188 9.062 1 94.38 151 LEU B CA 1
ATOM 4468 C C . LEU B 1 151 ? 5.449 26.609 9.602 1 94.38 151 LEU B C 1
ATOM 4470 O O . LEU B 1 151 ? 4.773 26.922 10.586 1 94.38 151 LEU B O 1
ATOM 4474 N N . ALA B 1 152 ? 6.176 27.469 8.945 1 91.38 152 ALA B N 1
ATOM 4475 C CA . ALA B 1 152 ? 6.246 28.859 9.352 1 91.38 152 ALA B CA 1
ATOM 4476 C C . ALA B 1 152 ? 4.887 29.547 9.219 1 91.38 152 ALA B C 1
ATOM 4478 O O . ALA B 1 152 ? 4.492 30.344 10.078 1 91.38 152 ALA B O 1
ATOM 4479 N N . ARG B 1 153 ? 4.25 29.25 8.188 1 90.56 153 ARG B N 1
ATOM 4480 C CA . ARG B 1 153 ? 2.916 29.797 7.984 1 90.56 153 ARG B CA 1
ATOM 4481 C C . ARG B 1 153 ? 1.957 29.328 9.078 1 90.56 153 ARG B C 1
ATOM 4483 O O . ARG B 1 153 ? 1.143 30.109 9.57 1 90.56 153 ARG B O 1
ATOM 4490 N N . ARG B 1 154 ? 2.049 28.109 9.398 1 92.75 154 ARG B N 1
ATOM 4491 C CA . ARG B 1 154 ? 1.195 27.547 10.438 1 92.75 154 ARG B CA 1
ATOM 4492 C C . ARG B 1 154 ? 1.456 28.234 11.781 1 92.75 154 ARG B C 1
ATOM 4494 O O . ARG B 1 154 ? 0.529 28.453 12.562 1 92.75 154 ARG B O 1
ATOM 4501 N N . ASP B 1 155 ? 2.67 28.609 12.055 1 90.25 155 ASP B N 1
ATOM 4502 C CA . ASP B 1 155 ? 3.006 29.328 13.273 1 90.25 155 ASP B CA 1
ATOM 4503 C C . ASP B 1 155 ? 2.332 30.703 13.297 1 90.25 155 ASP B C 1
ATOM 4505 O O . ASP B 1 155 ? 1.937 31.188 14.359 1 90.25 155 ASP B O 1
ATOM 4509 N N . GLN B 1 156 ? 2.117 31.234 12.156 1 86.88 156 GLN B N 1
ATOM 4510 C CA . GLN B 1 156 ? 1.504 32.562 12.055 1 86.88 156 GLN B CA 1
ATOM 4511 C C . GLN B 1 156 ? -0.017 32.469 12.141 1 86.88 156 GLN B C 1
ATOM 4513 O O . GLN B 1 156 ? -0.657 33.281 12.789 1 86.88 156 GLN B O 1
ATOM 4518 N N . ILE B 1 157 ? -0.552 31.453 11.531 1 88 157 ILE B N 1
ATOM 4519 C CA . ILE B 1 157 ? -2.002 31.344 11.414 1 88 157 ILE B CA 1
ATOM 4520 C C . ILE B 1 157 ? -2.592 30.828 12.719 1 88 157 ILE B C 1
ATOM 4522 O O . ILE B 1 157 ? -3.67 31.25 13.133 1 88 157 ILE B O 1
ATOM 4526 N N . PHE B 1 158 ? -1.889 29.906 13.328 1 88.44 158 PHE B N 1
ATOM 4527 C CA . PHE B 1 158 ? -2.449 29.25 14.508 1 88.44 158 PHE B CA 1
ATOM 4528 C C . PHE B 1 158 ? -1.78 29.75 15.781 1 88.44 158 PHE B C 1
ATOM 4530 O O . PHE B 1 158 ? -1.714 29.031 16.781 1 88.44 158 PHE B O 1
ATOM 4537 N N . ILE B 1 159 ? -1.363 30.984 15.695 1 79.19 159 ILE B N 1
ATOM 4538 C CA . ILE B 1 159 ? -0.75 31.594 16.875 1 79.19 159 ILE B CA 1
ATOM 4539 C C . ILE B 1 159 ? -1.798 31.781 17.969 1 79.19 159 ILE B C 1
ATOM 4541 O O . ILE B 1 159 ? -2.922 32.219 17.688 1 79.19 159 ILE B O 1
ATOM 4545 N N . ARG B 1 160 ? -1.519 31.141 19.109 1 71.69 160 ARG B N 1
ATOM 4546 C CA . ARG B 1 160 ? -2.404 31.328 20.25 1 71.69 160 ARG B CA 1
ATOM 4547 C C . ARG B 1 160 ? -2.15 32.688 20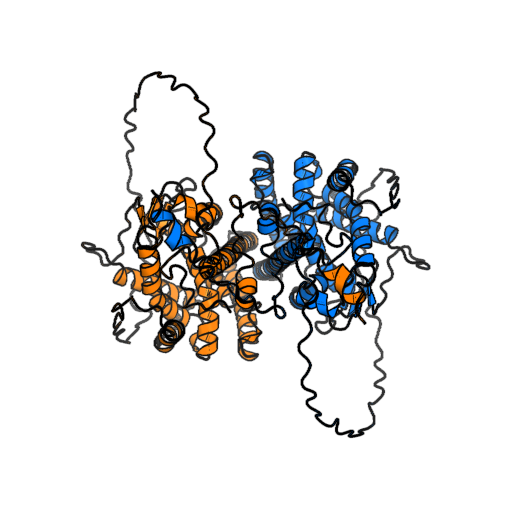.922 1 71.69 160 ARG B C 1
ATOM 4549 O O . ARG B 1 160 ? -1.033 33.188 20.875 1 71.69 160 ARG B O 1
ATOM 4556 N N . PRO B 1 161 ? -3.316 33 21.562 1 63.38 161 PRO B N 1
ATOM 4557 C CA . PRO B 1 161 ? -3.15 34.219 22.312 1 63.38 161 PRO B CA 1
ATOM 4558 C C . PRO B 1 161 ? -2.123 34.094 23.438 1 63.38 161 PRO B C 1
ATOM 4560 O O . PRO B 1 161 ? -1.994 33.031 24.047 1 63.38 161 PRO B O 1
ATOM 4563 N N . PHE B 1 162 ? -0.95 34.875 23.406 1 58.91 162 PHE B N 1
ATOM 4564 C CA . PHE B 1 162 ? 0.036 35 24.469 1 58.91 162 PHE B CA 1
ATOM 4565 C C . PHE B 1 162 ? 1.359 34.344 24.062 1 58.91 162 PHE B C 1
ATOM 4567 O O . PHE B 1 162 ? 2.252 34.188 24.906 1 58.91 162 PHE B O 1
ATOM 4574 N N . SER B 1 163 ? 1.196 33.812 22.891 1 61.38 163 SER B N 1
ATOM 4575 C CA . SER B 1 163 ? 2.49 33.281 22.453 1 61.38 163 SER B CA 1
ATOM 4576 C C . SER B 1 163 ? 3.459 34.406 22.141 1 61.38 163 SER B C 1
ATOM 4578 O O . SER B 1 163 ? 3.133 35.312 21.375 1 61.38 163 SER B O 1
ATOM 4580 N N . ASN B 1 164 ? 4.328 34.688 22.969 1 58.41 164 ASN B N 1
ATOM 4581 C CA . ASN B 1 164 ? 5.266 35.781 22.797 1 58.41 164 ASN B CA 1
ATOM 4582 C C . ASN B 1 164 ? 6.242 35.5 21.656 1 58.41 164 ASN B C 1
ATOM 4584 O O . ASN B 1 164 ? 6.91 36.438 21.188 1 58.41 164 ASN B O 1
ATOM 4588 N N . GLU B 1 165 ? 6.398 34.312 21.297 1 62.59 165 GLU B N 1
ATOM 4589 C CA . GLU B 1 165 ? 7.547 34.031 20.453 1 62.59 165 GLU B CA 1
ATOM 4590 C C . GLU B 1 165 ? 7.113 33.719 19.016 1 62.59 165 GLU B C 1
ATOM 4592 O O . GLU B 1 165 ? 7.938 33.344 18.188 1 62.59 165 GLU B O 1
ATOM 4597 N N . GLY B 1 166 ? 5.797 34.031 18.656 1 68.38 166 GLY B N 1
ATOM 4598 C CA . GLY B 1 166 ? 5.395 33.844 17.281 1 68.38 166 GLY B CA 1
ATOM 4599 C C . GLY B 1 166 ? 5.379 32.406 16.844 1 68.38 166 GLY B C 1
ATOM 4600 O O . GLY B 1 166 ? 5.441 32.094 15.648 1 68.38 166 GLY B O 1
ATOM 4601 N N . ILE B 1 167 ? 5.566 31.469 17.688 1 77.62 167 ILE B N 1
ATOM 4602 C CA . ILE B 1 167 ? 5.551 30.031 17.391 1 77.62 167 ILE B CA 1
ATOM 4603 C C . ILE B 1 167 ? 4.344 29.391 18.062 1 77.62 167 ILE B C 1
ATOM 4605 O O . ILE B 1 167 ? 3.852 29.875 19.078 1 77.62 167 ILE B O 1
ATOM 4609 N N . ARG B 1 168 ? 3.867 28.359 17.516 1 82.81 168 ARG B N 1
ATOM 4610 C CA . ARG B 1 168 ? 2.738 27.609 18.062 1 82.81 168 ARG B CA 1
ATOM 4611 C C . ARG B 1 168 ? 3.068 27.062 19.438 1 82.81 168 ARG B C 1
ATOM 4613 O O . ARG B 1 168 ? 4.195 26.625 19.688 1 82.81 168 ARG B O 1
ATOM 4620 N N . ILE B 1 169 ? 2.084 27.219 20.234 1 85 169 ILE B N 1
ATOM 4621 C CA . ILE B 1 169 ? 2.172 26.609 21.562 1 85 169 ILE B CA 1
ATOM 4622 C C . ILE B 1 169 ? 1.387 25.297 21.578 1 85 169 ILE B C 1
ATOM 4624 O O . ILE B 1 169 ? 0.26 25.234 21.078 1 85 169 ILE B O 1
ATOM 4628 N N . TYR B 1 170 ? 2.006 24.297 22.078 1 88.88 170 TYR B N 1
ATOM 4629 C CA . TYR B 1 170 ? 1.389 22.969 22.125 1 88.88 170 TYR B CA 1
ATOM 4630 C C . TYR B 1 170 ? 0.754 22.703 23.484 1 88.88 170 TYR B C 1
ATOM 4632 O O . TYR B 1 170 ? 1.432 22.75 24.516 1 88.88 170 TYR B O 1
ATOM 4640 N N . THR B 1 171 ? -0.587 22.5 23.453 1 91.06 171 THR B N 1
ATOM 4641 C CA . THR B 1 171 ? -1.345 22.359 24.703 1 91.06 171 THR B CA 1
ATOM 4642 C C . THR B 1 171 ? -2.162 21.078 24.688 1 91.06 171 THR B C 1
ATOM 4644 O O . THR B 1 171 ? -2.828 20.766 23.688 1 91.06 171 THR B O 1
ATOM 4647 N N . LEU B 1 172 ? -2.143 20.406 25.797 1 94.19 172 LEU B N 1
ATOM 4648 C CA . LEU B 1 172 ? -2.941 19.203 25.953 1 94.19 172 LEU B CA 1
ATOM 4649 C C . LEU B 1 172 ? -4.422 19.531 26.078 1 94.19 172 LEU B C 1
ATOM 4651 O O . LEU B 1 172 ? -4.793 20.422 26.844 1 94.19 172 LEU B O 1
ATOM 4655 N N . GLN B 1 173 ? -5.215 18.906 25.234 1 94 173 GLN B N 1
ATOM 4656 C CA . GLN B 1 173 ? -6.664 19.078 25.266 1 94 173 GLN B CA 1
ATOM 4657 C C . GLN B 1 173 ? -7.359 17.75 25.547 1 94 173 GLN B C 1
ATOM 4659 O O . GLN B 1 173 ? -6.84 16.688 25.219 1 94 173 GLN B O 1
ATOM 4664 N N . ASP B 1 174 ? -8.539 17.859 26.078 1 92.25 174 ASP B N 1
ATOM 4665 C CA . ASP B 1 174 ? -9.273 16.641 26.422 1 92.25 174 ASP B CA 1
ATOM 4666 C C . ASP B 1 174 ? -10.398 16.375 25.422 1 92.25 174 ASP B C 1
ATOM 4668 O O . ASP B 1 174 ? -10.781 15.219 25.219 1 92.25 174 ASP B O 1
ATOM 4672 N N . VAL B 1 175 ? -10.898 17.484 24.922 1 94.06 175 VAL B N 1
ATOM 4673 C CA . VAL B 1 175 ? -12.078 17.344 24.078 1 94.06 175 VAL B CA 1
ATOM 4674 C C . VAL B 1 175 ? -11.703 17.656 22.625 1 94.06 175 VAL B C 1
ATOM 4676 O O . VAL B 1 175 ? -11.266 18.766 22.312 1 94.06 175 VAL B O 1
ATOM 4679 N N . PHE B 1 176 ? -11.891 16.688 21.812 1 93.19 176 PHE B N 1
ATOM 4680 C CA . PHE B 1 176 ? -11.664 16.828 20.375 1 93.19 176 PHE B CA 1
ATOM 4681 C C . PHE B 1 176 ? -12.945 17.25 19.656 1 93.19 176 PHE B C 1
ATOM 4683 O O . PHE B 1 176 ? -13.836 16.422 19.422 1 93.19 176 PHE B O 1
ATOM 4690 N N . ASN B 1 177 ? -13 18.5 19.312 1 92.06 177 ASN B N 1
ATOM 4691 C CA . ASN B 1 177 ? -14.148 19.016 18.594 1 92.06 177 ASN B CA 1
ATOM 4692 C C . ASN B 1 177 ? -13.984 18.844 17.078 1 92.06 177 ASN B C 1
ATOM 4694 O O . ASN B 1 177 ? -13.164 19.516 16.453 1 92.06 177 ASN B O 1
ATOM 4698 N N . VAL B 1 178 ? -14.836 18.047 16.469 1 89.44 178 VAL B N 1
ATOM 4699 C CA . VAL B 1 178 ? -14.695 17.656 15.07 1 89.44 178 VAL B CA 1
ATOM 4700 C C . VAL B 1 178 ? -14.938 18.859 14.172 1 89.44 178 VAL B C 1
ATOM 4702 O O . VAL B 1 178 ? -14.305 19 13.125 1 89.44 178 VAL B O 1
ATOM 4705 N N . HIS B 1 179 ? -15.82 19.672 14.602 1 88.25 179 HIS B N 1
ATOM 4706 C CA . HIS B 1 179 ? -16.109 20.875 13.812 1 88.25 179 HIS B CA 1
ATOM 4707 C C . HIS B 1 179 ? -14.914 21.812 13.789 1 88.25 179 HIS B C 1
ATOM 4709 O O . HIS B 1 179 ? -14.555 22.344 12.734 1 88.25 179 HIS B O 1
ATOM 4715 N N . LYS B 1 180 ? -14.344 22.016 14.875 1 88.31 180 LYS B N 1
ATOM 4716 C CA . LYS B 1 180 ? -13.148 22.859 14.961 1 88.31 180 LYS B CA 1
ATOM 4717 C C . LYS B 1 180 ? -12 22.266 14.156 1 88.31 180 LYS B C 1
ATOM 4719 O O . LYS B 1 180 ? -11.258 22.984 13.5 1 88.31 180 LYS B O 1
ATOM 4724 N N . PHE B 1 181 ? -11.938 21.031 14.227 1 91 181 PHE B N 1
ATOM 4725 C CA . PHE B 1 181 ? -10.914 20.312 13.477 1 91 181 PHE B CA 1
ATOM 4726 C C . PHE B 1 181 ? -11.094 20.516 11.977 1 91 181 PHE B C 1
ATOM 4728 O O . PHE B 1 181 ? -10.133 20.797 11.258 1 91 181 PHE B O 1
ATOM 4735 N N . ALA B 1 182 ? -12.281 20.391 11.531 1 88.12 182 ALA B N 1
ATOM 4736 C CA . ALA B 1 182 ? -12.578 20.594 10.117 1 88.12 182 ALA B CA 1
ATOM 4737 C C . ALA B 1 182 ? -12.227 22.016 9.68 1 88.12 182 ALA B C 1
ATOM 4739 O O . ALA B 1 182 ? -11.664 22.219 8.602 1 88.12 182 ALA B O 1
ATOM 4740 N N . ASN B 1 183 ? -12.578 22.953 10.516 1 86.81 183 ASN B N 1
ATOM 4741 C CA . ASN B 1 183 ? -12.297 24.344 10.195 1 86.81 183 ASN B CA 1
ATOM 4742 C C . ASN B 1 183 ? -10.805 24.625 10.164 1 86.81 183 ASN B C 1
ATOM 4744 O O . ASN B 1 183 ? -10.328 25.406 9.328 1 86.81 183 ASN B O 1
ATOM 4748 N N . MET B 1 184 ? -10.117 24.062 11.078 1 89.69 184 MET B N 1
ATOM 4749 C CA . MET B 1 184 ? -8.664 24.188 11.109 1 89.69 184 MET B CA 1
ATOM 4750 C C . MET B 1 184 ? -8.047 23.656 9.82 1 89.69 184 MET B C 1
ATOM 4752 O O . MET B 1 184 ? -7.141 24.281 9.258 1 89.69 184 MET B O 1
ATOM 4756 N N . ASN B 1 185 ? -8.523 22.547 9.375 1 89.25 185 ASN B N 1
ATOM 4757 C CA . ASN B 1 185 ? -8.016 21.953 8.141 1 89.25 185 ASN B CA 1
ATOM 4758 C C . ASN B 1 185 ? -8.32 22.844 6.934 1 89.25 185 ASN B C 1
ATOM 4760 O O . ASN B 1 185 ? -7.52 22.906 5.996 1 89.25 185 ASN B O 1
ATOM 4764 N N . ARG B 1 186 ? -9.414 23.484 6.98 1 86.81 186 ARG B N 1
ATOM 4765 C CA . ARG B 1 186 ? -9.773 24.406 5.902 1 86.81 186 ARG B CA 1
ATOM 4766 C C . ARG B 1 186 ? -8.797 25.562 5.824 1 86.81 186 ARG B C 1
ATOM 4768 O O . ARG B 1 186 ? -8.414 26 4.73 1 86.81 186 ARG B O 1
ATOM 4775 N N . LEU B 1 187 ? -8.453 26.047 6.945 1 87.31 187 LEU B N 1
ATOM 4776 C CA . LEU B 1 187 ? -7.535 27.172 7.02 1 87.31 187 LEU B CA 1
ATOM 4777 C C . LEU B 1 187 ? -6.148 26.781 6.527 1 87.31 187 LEU B C 1
ATOM 4779 O O . LEU B 1 187 ? -5.406 27.609 6.008 1 87.31 187 LEU B O 1
ATOM 4783 N N . ASP B 1 188 ? -5.879 25.547 6.625 1 93.12 188 ASP B N 1
ATOM 4784 C CA . ASP B 1 188 ? -4.547 25.047 6.309 1 93.12 188 ASP B CA 1
ATOM 4785 C C . ASP B 1 188 ? -4.402 24.781 4.812 1 93.12 188 ASP B C 1
ATOM 4787 O O . ASP B 1 188 ? -3.289 24.625 4.309 1 93.12 188 ASP B O 1
ATOM 4791 N N . LEU B 1 189 ? -5.469 24.781 4.051 1 91.62 189 LEU B N 1
ATOM 4792 C CA . LEU B 1 189 ? -5.477 24.391 2.643 1 91.62 189 LEU B CA 1
ATOM 4793 C C . LEU B 1 189 ? -4.594 25.328 1.819 1 91.62 189 LEU B C 1
ATOM 4795 O O . LEU B 1 189 ? -3.84 24.875 0.955 1 91.62 189 LEU B O 1
ATOM 4799 N N . ASP B 1 190 ? -4.652 26.578 2.166 1 89.75 190 ASP B N 1
ATOM 4800 C CA . ASP B 1 190 ? -3.867 27.562 1.43 1 89.75 190 ASP B CA 1
ATOM 4801 C C . ASP B 1 190 ? -2.371 27.312 1.604 1 8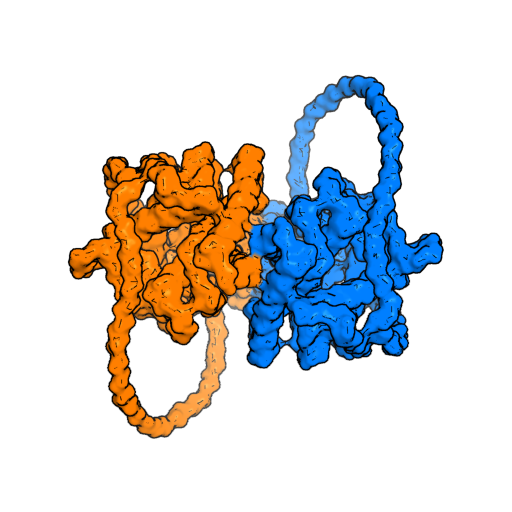9.75 190 ASP B C 1
ATOM 4803 O O . ASP B 1 190 ? -1.603 27.422 0.646 1 89.75 190 ASP B O 1
ATOM 4807 N N . GLY B 1 191 ? -2.059 27.016 2.822 1 93.31 191 GLY B N 1
ATOM 4808 C CA . GLY B 1 191 ? -0.659 26.734 3.096 1 93.31 191 GLY B CA 1
ATOM 4809 C C . GLY B 1 191 ? -0.143 25.5 2.377 1 93.31 191 GLY B C 1
ATOM 4810 O O . GLY B 1 191 ? 0.987 25.484 1.885 1 93.31 191 GLY B O 1
ATOM 4811 N N . ILE B 1 192 ? -0.952 24.516 2.285 1 95.5 192 ILE B N 1
ATOM 4812 C CA . ILE B 1 192 ? -0.567 23.281 1.614 1 95.5 192 ILE B CA 1
ATOM 4813 C C . ILE B 1 192 ? -0.44 23.531 0.112 1 95.5 192 ILE B C 1
ATOM 4815 O O . ILE B 1 192 ? 0.483 23.016 -0.529 1 95.5 192 ILE B O 1
ATOM 4819 N N . ALA B 1 193 ? -1.354 24.281 -0.399 1 93.94 193 ALA B N 1
ATOM 4820 C CA . ALA B 1 193 ? -1.278 24.641 -1.813 1 93.94 193 ALA B CA 1
ATOM 4821 C C . ALA B 1 193 ? 0.015 25.391 -2.123 1 93.94 193 ALA B C 1
ATOM 4823 O O . ALA B 1 193 ? 0.682 25.109 -3.119 1 93.94 193 ALA B O 1
ATOM 4824 N N . GLU B 1 194 ? 0.349 26.266 -1.267 1 93.31 194 GLU B N 1
ATOM 4825 C CA . GLU B 1 194 ? 1.584 27.031 -1.438 1 93.31 194 GLU B CA 1
ATOM 4826 C C . GLU B 1 194 ? 2.807 26.125 -1.348 1 93.31 194 GLU B C 1
ATOM 4828 O O . GLU B 1 194 ? 3.76 26.281 -2.113 1 93.31 194 GLU B O 1
ATOM 4833 N N . MET B 1 195 ? 2.824 25.234 -0.442 1 95.81 195 MET B N 1
ATOM 4834 C CA . MET B 1 195 ? 3.916 24.281 -0.303 1 95.81 195 MET B CA 1
ATOM 4835 C C . MET B 1 195 ? 4.137 23.516 -1.604 1 95.81 195 MET B C 1
ATOM 4837 O O . MET B 1 195 ? 5.277 23.344 -2.039 1 95.81 195 MET B O 1
ATOM 4841 N N . LEU B 1 196 ? 3.049 23.125 -2.229 1 96.12 196 LEU B N 1
ATOM 4842 C CA . LEU B 1 196 ? 3.148 22.297 -3.426 1 96.12 196 LEU B CA 1
ATOM 4843 C C . LEU B 1 196 ? 3.738 23.094 -4.586 1 96.12 196 LEU B C 1
ATOM 4845 O O . LEU B 1 196 ? 4.359 22.516 -5.484 1 96.12 196 LEU B O 1
ATOM 4849 N N . GLU B 1 197 ? 3.613 24.391 -4.523 1 93.38 197 GLU B N 1
ATOM 4850 C CA . GLU B 1 197 ? 4.227 25.234 -5.551 1 93.38 197 GLU B CA 1
ATOM 4851 C C . GLU B 1 197 ? 5.746 25.156 -5.488 1 93.38 197 GLU B C 1
ATOM 4853 O O . GLU B 1 197 ? 6.43 25.406 -6.484 1 93.38 197 GLU B O 1
ATOM 4858 N N . ALA B 1 198 ? 6.215 24.75 -4.375 1 92.69 198 ALA B N 1
ATOM 4859 C CA . ALA B 1 198 ? 7.66 24.609 -4.207 1 92.69 198 ALA B CA 1
ATOM 4860 C C . ALA B 1 198 ? 8.133 23.219 -4.664 1 92.69 198 ALA B C 1
ATOM 4862 O O . ALA B 1 198 ? 9.328 23.016 -4.875 1 92.69 198 ALA B O 1
ATOM 4863 N N . PHE B 1 199 ? 7.195 22.234 -4.719 1 95.31 199 PHE B N 1
ATOM 4864 C CA . PHE B 1 199 ? 7.57 20.891 -5.137 1 95.31 199 PHE B CA 1
ATOM 4865 C C . PHE B 1 199 ? 7.859 20.859 -6.633 1 95.31 199 PHE B C 1
ATOM 4867 O O . PHE B 1 199 ? 7.066 21.344 -7.438 1 95.31 199 PHE B O 1
ATOM 4874 N N . PRO B 1 200 ? 8.953 20.297 -7.004 1 93.31 200 PRO B N 1
ATOM 4875 C CA . PRO B 1 200 ? 9.352 20.328 -8.414 1 93.31 200 PRO B CA 1
ATOM 4876 C C . PRO B 1 200 ? 8.289 19.734 -9.344 1 93.31 200 PRO B C 1
ATOM 4878 O O . PRO B 1 200 ? 7.766 18.656 -9.078 1 93.31 200 PRO B O 1
ATOM 4881 N N . GLY B 1 201 ? 7.988 20.516 -10.398 1 93.19 201 GLY B N 1
ATOM 4882 C CA . GLY B 1 201 ? 7.074 20.078 -11.445 1 93.19 201 GLY B CA 1
ATOM 4883 C C . GLY B 1 201 ? 5.656 20.578 -11.25 1 93.19 201 GLY B C 1
ATOM 4884 O O . GLY B 1 201 ? 4.93 20.781 -12.227 1 93.19 201 GLY B O 1
ATOM 4885 N N . TYR B 1 202 ? 5.262 20.766 -10.016 1 94.88 202 TYR B N 1
ATOM 4886 C CA . TYR B 1 202 ? 3.875 21.094 -9.711 1 94.88 202 TYR B CA 1
ATOM 4887 C C . TYR B 1 202 ? 3.494 22.453 -10.289 1 94.88 202 TYR B C 1
ATOM 4889 O O . TYR B 1 202 ? 2.428 22.594 -10.891 1 94.88 202 TYR B O 1
ATOM 4897 N N . LYS B 1 203 ? 4.328 23.391 -10.188 1 91.69 203 LYS B N 1
ATOM 4898 C CA . LYS B 1 203 ? 4.051 24.781 -10.586 1 91.69 203 LYS B CA 1
ATOM 4899 C C . LYS B 1 203 ? 3.803 24.875 -12.086 1 91.69 203 LYS B C 1
ATOM 4901 O O . LYS B 1 203 ? 3.154 25.812 -12.547 1 91.69 203 LYS B O 1
ATOM 4906 N N . TYR B 1 204 ? 4.258 23.938 -12.852 1 91.19 204 TYR B N 1
ATOM 4907 C CA . TYR B 1 204 ? 4.195 24.031 -14.305 1 91.19 204 TYR B CA 1
ATOM 4908 C C . TYR B 1 204 ? 2.967 23.312 -14.844 1 91.19 204 TYR B C 1
ATOM 4910 O O . TYR B 1 204 ? 2.686 23.375 -16.047 1 91.19 204 TYR B O 1
ATOM 4918 N N . LEU B 1 205 ? 2.209 22.688 -13.969 1 94.06 205 LEU B N 1
ATOM 4919 C CA . LEU B 1 205 ? 1.019 21.953 -14.406 1 94.06 205 LEU B CA 1
ATOM 4920 C C . LEU B 1 205 ? -0.115 22.922 -14.727 1 94.06 205 LEU B C 1
ATOM 4922 O O . LEU B 1 205 ? -0.151 24.047 -14.203 1 94.06 205 LEU B O 1
ATOM 4926 N N . VAL B 1 206 ? -0.997 22.516 -15.578 1 93.38 206 VAL B N 1
ATOM 4927 C CA . VAL B 1 206 ? -2.219 23.266 -15.828 1 93.38 206 VAL B CA 1
ATOM 4928 C C . VAL B 1 206 ? -3.131 23.188 -14.602 1 93.38 206 VAL B C 1
ATOM 4930 O O . VAL B 1 206 ? -3.021 22.266 -13.797 1 93.38 206 VAL B O 1
ATOM 4933 N N . ILE B 1 207 ? -4.016 24.078 -14.492 1 90.38 207 ILE B N 1
ATOM 4934 C CA . ILE B 1 207 ? -4.793 24.281 -13.273 1 90.38 207 ILE B CA 1
ATOM 4935 C C . ILE B 1 207 ? -5.617 23.016 -12.977 1 90.38 207 ILE B C 1
ATOM 4937 O O . ILE B 1 207 ? -5.719 22.594 -11.828 1 90.38 207 ILE B O 1
ATOM 4941 N N . ASP B 1 208 ? -6.188 22.422 -13.992 1 89.75 208 ASP B N 1
ATOM 4942 C CA . ASP B 1 208 ? -7.02 21.25 -13.789 1 89.75 208 ASP B CA 1
ATOM 4943 C C . ASP B 1 208 ? -6.199 20.078 -13.242 1 89.75 208 ASP B C 1
ATOM 4945 O O . ASP B 1 208 ? -6.668 19.328 -12.391 1 89.75 208 ASP B O 1
ATOM 4949 N N . GLU B 1 209 ? -5.012 19.969 -13.711 1 94.06 209 GLU B N 1
ATOM 4950 C CA . GLU B 1 209 ? -4.133 18.891 -13.242 1 94.06 209 GLU B CA 1
ATOM 4951 C C . GLU B 1 209 ? -3.605 19.188 -11.844 1 94.06 209 GLU B C 1
ATOM 4953 O O . GLU B 1 209 ? -3.465 18.281 -11.023 1 94.06 209 GLU B O 1
ATOM 4958 N N . LYS B 1 210 ? -3.391 20.469 -11.547 1 93.31 210 LYS B N 1
ATOM 4959 C CA . LYS B 1 210 ? -3.002 20.859 -10.195 1 93.31 210 LYS B CA 1
ATOM 4960 C C . LYS B 1 210 ? -4.078 20.5 -9.18 1 93.31 210 LYS B C 1
ATOM 4962 O O . LYS B 1 210 ? -3.775 19.953 -8.117 1 93.31 210 LYS B O 1
ATOM 4967 N N . VAL B 1 211 ? -5.258 20.797 -9.625 1 91.75 211 VAL B N 1
ATOM 4968 C CA . VAL B 1 211 ? -6.395 20.531 -8.742 1 91.75 211 VAL B CA 1
ATOM 4969 C C . VAL B 1 211 ? -6.543 19.031 -8.523 1 91.75 211 VAL B C 1
ATOM 4971 O O . VAL B 1 211 ? -6.742 18.578 -7.391 1 91.75 211 VAL B O 1
ATOM 4974 N N . SER B 1 212 ? -6.391 18.281 -9.57 1 91.56 212 SER B N 1
ATOM 4975 C CA . SER B 1 212 ? -6.512 16.828 -9.477 1 91.56 212 SER B CA 1
ATOM 4976 C C . SER B 1 212 ? -5.418 16.234 -8.594 1 91.56 212 SER B C 1
ATOM 4978 O O . SER B 1 212 ? -5.684 15.367 -7.758 1 91.56 212 SER B O 1
ATOM 4980 N N . LEU B 1 213 ? -4.254 16.75 -8.75 1 94.44 213 LEU B N 1
ATOM 4981 C CA . LEU B 1 213 ? -3.123 16.281 -7.961 1 94.44 213 LEU B CA 1
ATOM 4982 C C . LEU B 1 213 ? -3.283 16.656 -6.492 1 94.44 213 LEU B C 1
ATOM 4984 O O . LEU B 1 213 ? -2.986 15.867 -5.602 1 94.44 213 LEU B O 1
ATOM 4988 N N . PHE B 1 214 ? -3.754 17.828 -6.27 1 94 214 PHE B N 1
ATOM 4989 C CA . PHE B 1 214 ? -3.973 18.312 -4.91 1 94 214 PHE B CA 1
ATOM 4990 C C . PHE B 1 214 ? -5 17.453 -4.191 1 94 214 PHE B C 1
ATOM 4992 O O . PHE B 1 214 ? -4.793 17.047 -3.041 1 94 214 PHE B O 1
ATOM 4999 N N . LYS B 1 215 ? -6.027 17.156 -4.816 1 90.12 215 LYS B N 1
ATOM 5000 C CA . LYS B 1 215 ? -7.102 16.344 -4.238 1 90.12 215 LYS B CA 1
ATOM 5001 C C . LYS B 1 215 ? -6.602 14.969 -3.826 1 90.12 215 LYS B C 1
ATOM 5003 O O . LYS B 1 215 ? -6.918 14.484 -2.74 1 90.12 215 LYS B O 1
ATOM 5008 N N . GLN B 1 216 ? -5.844 14.438 -4.648 1 89.25 216 GLN B N 1
ATOM 5009 C CA . GLN B 1 216 ? -5.328 13.094 -4.391 1 89.25 216 GLN B CA 1
ATOM 5010 C C . GLN B 1 216 ? -4.293 13.109 -3.273 1 89.25 216 GLN B C 1
ATOM 5012 O O . GLN B 1 216 ? -4.227 12.18 -2.467 1 89.25 216 GLN B O 1
ATOM 5017 N N . PHE B 1 217 ? -3.57 14.125 -3.23 1 95 217 PHE B N 1
ATOM 5018 C CA . PHE B 1 217 ? -2.447 14.242 -2.311 1 95 217 PHE B CA 1
ATOM 5019 C C . PHE B 1 217 ? -2.932 14.586 -0.906 1 95 217 PHE B C 1
ATOM 5021 O O . PHE B 1 217 ? -2.395 14.078 0.081 1 95 217 PHE B O 1
ATOM 5028 N N . TYR B 1 218 ? -3.91 15.359 -0.799 1 94.06 218 TYR B N 1
ATOM 5029 C CA . TYR B 1 218 ? -4.285 16.047 0.432 1 94.06 218 TYR B CA 1
ATOM 5030 C C . TYR B 1 218 ? -4.578 15.047 1.545 1 94.06 218 TYR B C 1
ATOM 5032 O O . TYR B 1 218 ? -4.027 15.156 2.643 1 94.06 218 TYR B O 1
ATOM 5040 N N . SER B 1 219 ? -5.414 14.078 1.285 1 92.88 219 SER B N 1
ATOM 5041 C CA . SER B 1 219 ? -5.801 13.141 2.328 1 92.88 219 SER B CA 1
ATOM 5042 C C . SER B 1 219 ? -4.602 12.336 2.826 1 92.88 219 SER B C 1
ATOM 5044 O O . SER B 1 219 ? -4.48 12.07 4.023 1 92.88 219 SER B O 1
ATOM 5046 N N . HIS B 1 220 ? -3.752 11.969 1.891 1 96.06 220 HIS B N 1
ATOM 5047 C CA . HIS B 1 220 ? -2.541 11.25 2.268 1 96.06 220 HIS B CA 1
ATOM 5048 C C . HIS B 1 220 ? -1.635 12.109 3.141 1 96.06 220 HIS B C 1
ATOM 5050 O O . HIS B 1 220 ? -1.147 11.656 4.176 1 96.06 220 HIS B O 1
ATOM 5056 N N . PHE B 1 221 ? -1.525 13.328 2.705 1 97.44 221 PHE B N 1
ATOM 5057 C CA . PHE B 1 221 ? -0.667 14.266 3.412 1 97.44 221 PHE B CA 1
ATOM 5058 C C . PHE B 1 221 ? -1.194 14.531 4.816 1 97.44 221 PHE B C 1
ATOM 5060 O O . PHE B 1 221 ? -0.436 14.492 5.789 1 97.44 221 PHE B O 1
ATOM 5067 N N . LEU B 1 222 ? -2.408 14.773 4.895 1 95.19 222 LEU B N 1
ATOM 5068 C CA . LEU B 1 222 ? -3.045 15.078 6.172 1 95.19 222 LEU B CA 1
ATOM 5069 C C . LEU B 1 222 ? -2.762 13.984 7.195 1 95.19 222 LEU B C 1
ATOM 5071 O O . LEU B 1 222 ? -2.357 14.281 8.32 1 95.19 222 LEU B O 1
ATOM 5075 N N . ILE B 1 223 ? -2.873 12.789 6.777 1 96.25 223 ILE B N 1
ATOM 5076 C CA . ILE B 1 223 ? -2.748 11.664 7.695 1 96.25 223 ILE B CA 1
ATOM 5077 C C . ILE B 1 223 ? -1.275 11.422 8.016 1 96.25 223 ILE B C 1
ATOM 5079 O O . ILE B 1 223 ? -0.891 11.367 9.188 1 96.25 223 ILE B O 1
ATOM 5083 N N . LEU B 1 224 ? -0.489 11.328 7.039 1 98.44 224 LEU B N 1
ATOM 5084 C CA . LEU B 1 224 ? 0.915 10.984 7.238 1 98.44 224 LEU B CA 1
ATOM 5085 C C . LEU B 1 224 ? 1.648 12.102 7.969 1 98.44 224 LEU B C 1
ATOM 5087 O O . LEU B 1 224 ? 2.453 11.836 8.867 1 98.44 224 LEU B O 1
ATOM 5091 N N . GLU B 1 225 ? 1.378 13.281 7.637 1 98.31 225 GLU B N 1
ATOM 5092 C CA . GLU B 1 225 ? 2.068 14.414 8.258 1 98.31 225 GLU B CA 1
ATOM 5093 C C . GLU B 1 225 ? 1.702 14.539 9.734 1 98.31 225 GLU B C 1
ATOM 5095 O O . GLU B 1 225 ? 2.543 14.906 10.555 1 98.31 225 GLU B O 1
ATOM 5100 N N . ARG B 1 226 ? 0.466 14.273 10.008 1 96.62 226 ARG B N 1
ATOM 5101 C CA . ARG B 1 226 ? 0.055 14.375 11.406 1 96.62 226 ARG B CA 1
ATOM 5102 C C . ARG B 1 226 ? 0.803 13.367 12.273 1 96.62 226 ARG B C 1
ATOM 5104 O O . ARG B 1 226 ? 1.202 13.688 13.398 1 96.62 226 ARG B O 1
ATOM 5111 N N . ILE B 1 227 ? 0.958 12.242 11.75 1 97.81 227 ILE B N 1
ATOM 5112 C CA . ILE B 1 227 ? 1.692 11.211 12.477 1 97.81 227 ILE B CA 1
ATOM 5113 C C . ILE B 1 227 ? 3.164 11.609 12.578 1 97.81 227 ILE B C 1
ATOM 5115 O O . ILE B 1 227 ? 3.768 11.492 13.648 1 97.81 227 ILE B O 1
ATOM 5119 N N . TYR B 1 228 ? 3.703 12.141 11.508 1 98.25 228 TYR B N 1
ATOM 5120 C CA . TYR B 1 228 ? 5.105 12.547 11.477 1 98.25 228 TYR B CA 1
ATOM 5121 C C . TYR B 1 228 ? 5.355 13.711 12.43 1 98.25 228 TYR B C 1
ATOM 5123 O O . TYR B 1 228 ? 6.324 13.695 13.195 1 98.25 228 TYR B O 1
ATOM 5131 N N . GLU B 1 229 ? 4.504 14.664 12.367 1 96.38 229 GLU B N 1
ATOM 5132 C CA . GLU B 1 229 ? 4.684 15.828 13.227 1 96.38 229 GLU B CA 1
ATOM 5133 C C . GLU B 1 229 ? 4.566 15.453 14.703 1 96.38 229 GLU B C 1
ATOM 5135 O O . GLU B 1 229 ? 5.242 16.031 15.555 1 96.38 229 GLU B O 1
ATOM 5140 N N . SER B 1 230 ? 3.695 14.57 14.977 1 96.5 230 SER B N 1
ATOM 5141 C CA . SER B 1 230 ? 3.574 14.102 16.344 1 96.5 230 SER B CA 1
ATOM 5142 C C . SER B 1 230 ? 4.867 13.445 16.828 1 96.5 230 SER B C 1
ATOM 5144 O O . SER B 1 230 ? 5.324 13.703 17.938 1 96.5 230 SER B O 1
ATOM 5146 N N . TYR B 1 231 ? 5.426 12.625 16 1 96.81 231 TYR B N 1
ATOM 5147 C CA . TYR B 1 231 ? 6.727 12.039 16.297 1 96.81 231 TYR B CA 1
ATOM 5148 C C . TYR B 1 231 ? 7.797 13.117 16.422 1 96.81 231 TYR B C 1
ATOM 5150 O O . TYR B 1 231 ? 8.578 13.117 17.375 1 96.81 231 TYR B O 1
ATOM 5158 N N . ARG B 1 232 ? 7.809 14.008 15.469 1 95.44 232 ARG B N 1
ATOM 5159 C CA . ARG B 1 232 ? 8.852 15.031 15.406 1 95.44 232 ARG B CA 1
ATOM 5160 C C . ARG B 1 232 ? 8.828 15.914 16.641 1 95.44 232 ARG B C 1
ATOM 5162 O O . ARG B 1 232 ? 9.883 16.281 17.172 1 95.44 232 ARG B O 1
ATOM 5169 N N . LEU B 1 233 ? 7.699 16.188 17.125 1 93.38 233 LEU B N 1
ATOM 5170 C CA . LEU B 1 233 ? 7.539 17.125 18.234 1 93.38 233 LEU B CA 1
ATOM 5171 C C . LEU B 1 233 ? 7.621 16.406 19.578 1 93.38 233 LEU B C 1
ATOM 5173 O O . LEU B 1 233 ? 8.125 16.969 20.547 1 93.38 233 LEU B O 1
ATOM 5177 N N . LEU B 1 234 ? 7.129 15.156 19.609 1 93.69 234 LEU B N 1
ATOM 5178 C CA . LEU B 1 234 ? 7 14.5 20.906 1 93.69 234 LEU B CA 1
ATOM 5179 C C . LEU B 1 234 ? 8.109 13.477 21.109 1 93.69 234 LEU B C 1
ATOM 5181 O O . LEU B 1 234 ? 8.297 12.961 22.219 1 93.69 234 LEU B O 1
ATOM 5185 N N . GLY B 1 235 ? 8.805 13.102 20.109 1 93 235 GLY B N 1
ATOM 5186 C CA . GLY B 1 235 ? 9.961 12.234 20.234 1 93 235 GLY B CA 1
ATOM 5187 C C . GLY B 1 235 ? 9.648 10.773 19.969 1 93 235 GLY B C 1
ATOM 5188 O O . GLY B 1 235 ? 8.648 10.461 19.312 1 93 235 GLY B O 1
ATOM 5189 N N . THR B 1 236 ? 10.547 9.891 20.422 1 91.56 236 THR B N 1
ATOM 5190 C CA . THR B 1 236 ? 10.523 8.5 19.969 1 91.56 236 THR B CA 1
ATOM 5191 C C . THR B 1 236 ? 9.992 7.586 21.078 1 91.56 236 THR B C 1
ATOM 5193 O O . THR B 1 236 ? 9.945 6.367 20.906 1 91.56 236 THR B O 1
ATOM 5196 N N . ARG B 1 237 ? 9.547 8.156 22.156 1 91.5 237 ARG B N 1
ATOM 5197 C CA . ARG B 1 237 ? 9.008 7.297 23.203 1 91.5 237 ARG B CA 1
ATOM 5198 C C . ARG B 1 237 ? 7.746 6.586 22.734 1 91.5 237 ARG B C 1
ATOM 5200 O O . ARG B 1 237 ? 6.746 7.234 22.422 1 91.5 237 ARG B O 1
ATOM 5207 N N . ILE B 1 238 ? 7.711 5.281 22.75 1 88.44 238 ILE B N 1
ATOM 5208 C CA . ILE B 1 238 ? 6.648 4.473 22.156 1 88.44 238 ILE B CA 1
ATOM 5209 C C . ILE B 1 238 ? 5.414 4.516 23.062 1 88.44 238 ILE B C 1
ATOM 5211 O O . ILE B 1 238 ? 4.285 4.363 22.578 1 88.44 238 ILE B O 1
ATOM 5215 N N . ASP B 1 239 ? 5.598 4.824 24.312 1 86.38 239 ASP B N 1
ATOM 5216 C CA . ASP B 1 239 ? 4.492 4.828 25.266 1 86.38 239 ASP B CA 1
ATOM 5217 C C . ASP B 1 239 ? 3.732 6.152 25.219 1 86.38 239 ASP B C 1
ATOM 5219 O O . ASP B 1 239 ? 2.66 6.277 25.812 1 86.38 239 ASP B O 1
ATOM 5223 N N . ASP B 1 240 ? 4.246 7.113 24.5 1 88.31 240 ASP B N 1
ATOM 5224 C CA . ASP B 1 240 ? 3.557 8.383 24.312 1 88.31 240 ASP B CA 1
ATOM 5225 C C . ASP B 1 240 ? 2.438 8.258 23.281 1 88.31 240 ASP B C 1
ATOM 5227 O O . ASP B 1 240 ? 2.701 8.195 22.078 1 88.31 240 ASP B O 1
ATOM 5231 N N . GLN B 1 241 ? 1.302 8.266 23.75 1 88.94 241 GLN B N 1
ATOM 5232 C CA . GLN B 1 241 ? 0.133 8.008 22.906 1 88.94 241 GLN B CA 1
ATOM 5233 C C . GLN B 1 241 ? -0.58 9.305 22.547 1 88.94 241 GLN B C 1
ATOM 5235 O O . GLN B 1 241 ? -1.809 9.383 22.609 1 88.94 241 GLN B O 1
ATOM 5240 N N . LYS B 1 242 ? 0.142 10.297 22.203 1 94.38 242 LYS B N 1
ATOM 5241 C CA . LYS B 1 242 ? -0.432 11.602 21.906 1 94.38 242 LYS B CA 1
ATOM 5242 C C . LYS B 1 242 ? -0.293 11.93 20.422 1 94.38 242 LYS B C 1
ATOM 5244 O O . LYS B 1 242 ? 0.63 11.453 19.75 1 94.38 242 LYS B O 1
ATOM 5249 N N . ILE B 1 243 ? -1.213 12.641 19.953 1 95.12 243 ILE B N 1
ATOM 5250 C CA . ILE B 1 243 ? -1.177 13.188 18.594 1 95.12 243 ILE B CA 1
ATOM 5251 C C . ILE B 1 243 ? -1.23 14.711 18.641 1 95.12 243 ILE B C 1
ATOM 5253 O O . ILE B 1 243 ? -1.925 15.281 19.484 1 95.12 243 ILE B O 1
ATOM 5257 N N . VAL B 1 244 ? -0.506 15.352 17.781 1 95.31 244 VAL B N 1
ATOM 5258 C CA . VAL B 1 244 ? -0.433 16.812 17.703 1 95.31 244 VAL B CA 1
ATOM 5259 C C . VAL B 1 244 ? -1.156 17.297 16.453 1 95.31 244 VAL B C 1
ATOM 5261 O O . VAL B 1 244 ? -0.902 16.812 15.352 1 95.31 244 VAL B O 1
ATOM 5264 N N . LEU B 1 245 ? -2.029 18.219 16.641 1 94.38 245 LEU B N 1
ATOM 5265 C CA . LEU B 1 245 ? -2.74 18.812 15.516 1 94.38 245 LEU B CA 1
ATOM 5266 C C . LEU B 1 245 ? -2.016 20.047 15 1 94.38 245 LEU B C 1
ATOM 5268 O O . LEU B 1 245 ? -1.078 20.531 15.641 1 94.38 245 LEU B O 1
ATOM 5272 N N . VAL B 1 246 ? -2.496 20.547 13.914 1 93.25 246 VAL B N 1
ATOM 5273 C CA . VAL B 1 246 ? -1.801 21.625 13.195 1 93.25 246 VAL B CA 1
ATOM 5274 C C . VAL B 1 246 ? -1.842 22.906 14.023 1 93.25 246 VAL B C 1
ATOM 5276 O O . VAL B 1 246 ? -0.921 23.719 13.953 1 93.25 246 VAL B O 1
ATOM 5279 N N . ASN B 1 247 ? -2.84 23.109 14.812 1 90.56 247 ASN B N 1
ATOM 5280 C CA . ASN B 1 247 ? -3 24.344 15.578 1 90.56 247 ASN B CA 1
ATOM 5281 C C . ASN B 1 247 ? -2.25 24.281 16.906 1 90.56 247 ASN B C 1
ATOM 5283 O O . ASN B 1 247 ? -2.314 25.219 17.703 1 90.56 247 ASN B O 1
ATOM 5287 N N . GLY B 1 248 ? -1.624 23.094 17.188 1 91.25 248 GLY B N 1
ATOM 5288 C CA . GLY B 1 248 ? -0.867 22.969 18.422 1 91.25 248 GLY B CA 1
ATOM 5289 C C . GLY B 1 248 ? -1.604 22.188 19.484 1 91.25 248 GLY B C 1
ATOM 5290 O O . GLY B 1 248 ? -1.022 21.828 20.516 1 91.25 248 GLY B O 1
ATOM 5291 N N . ASP B 1 249 ? -2.84 21.875 19.266 1 93.38 249 ASP B N 1
ATOM 5292 C CA . ASP B 1 249 ? -3.559 21.047 20.234 1 93.38 249 ASP B CA 1
ATOM 5293 C C . ASP B 1 249 ? -2.984 19.625 20.266 1 93.38 249 ASP B C 1
ATOM 5295 O O . ASP B 1 249 ? -2.641 19.062 19.219 1 93.38 249 ASP B O 1
ATOM 5299 N N . VAL B 1 250 ? -2.85 19.156 21.438 1 95.56 250 VAL B N 1
ATOM 5300 C CA . VAL B 1 250 ? -2.33 17.812 21.656 1 95.56 250 VAL B CA 1
ATOM 5301 C C . VAL B 1 250 ? -3.393 16.953 22.344 1 95.56 250 VAL B C 1
ATOM 5303 O O . VAL B 1 250 ? -4.07 17.406 23.266 1 95.56 250 VAL B O 1
ATOM 5306 N N . TYR B 1 251 ? -3.564 15.766 21.812 1 95.81 251 TYR B N 1
ATOM 5307 C CA . TYR B 1 251 ? -4.578 14.883 22.375 1 95.81 251 TYR B CA 1
ATOM 5308 C C . TYR B 1 251 ? -3.984 13.516 22.703 1 95.81 251 TYR B C 1
ATOM 5310 O O . TYR B 1 251 ? -3.148 13 21.953 1 95.81 251 TYR B O 1
ATOM 5318 N N . GLU B 1 252 ? -4.496 12.992 23.797 1 94.62 252 GLU B N 1
ATOM 5319 C CA . GLU B 1 252 ? -4.328 11.555 24 1 94.62 252 GLU B CA 1
ATOM 5320 C C . GLU B 1 252 ? -5.355 10.758 23.203 1 94.62 252 GLU B C 1
ATOM 5322 O O . GLU B 1 252 ? -6.523 10.672 23.594 1 94.62 252 GLU B O 1
ATOM 5327 N N . TYR B 1 253 ? -4.883 10.094 22.125 1 91.19 253 TYR B N 1
ATOM 5328 C CA . TYR B 1 253 ? -5.809 9.594 21.125 1 91.19 253 TYR B CA 1
ATOM 5329 C C . TYR B 1 253 ? -6.629 8.43 21.656 1 91.19 253 TYR B C 1
ATOM 5331 O O . TYR B 1 253 ? -7.688 8.109 21.109 1 91.19 253 TYR B O 1
ATOM 5339 N N . GLN B 1 254 ? -6.277 7.781 22.688 1 87.81 254 GLN B N 1
ATOM 5340 C CA . GLN B 1 254 ? -7.027 6.656 23.234 1 87.81 254 GLN B CA 1
ATOM 5341 C C . GLN B 1 254 ? -8.148 7.137 24.156 1 87.81 254 GLN B C 1
ATOM 5343 O O . GLN B 1 254 ? -9.188 6.484 24.281 1 87.81 254 GLN B O 1
ATOM 5348 N N . THR B 1 255 ? -7.941 8.297 24.766 1 88.88 255 THR B N 1
ATOM 5349 C CA . THR B 1 255 ? -8.859 8.688 25.828 1 88.88 255 THR B CA 1
ATOM 5350 C C . THR B 1 255 ? -9.594 9.977 25.453 1 88.88 255 THR B C 1
ATOM 5352 O O . THR B 1 255 ? -10.547 10.359 26.125 1 88.88 255 THR B O 1
ATOM 5355 N N . MET B 1 256 ? -9.211 10.617 24.422 1 89.5 256 MET B N 1
ATOM 5356 C CA . MET B 1 256 ? -9.828 11.891 24.078 1 89.5 256 MET B CA 1
ATOM 5357 C C . MET B 1 256 ? -11.336 11.727 23.875 1 89.5 256 MET B C 1
ATOM 5359 O O . MET B 1 256 ? -11.781 10.711 23.328 1 89.5 256 MET B O 1
ATOM 5363 N N . LYS B 1 257 ? -12.031 12.695 24.391 1 90 257 LYS B N 1
ATOM 5364 C CA . LYS B 1 257 ? -13.469 12.742 24.156 1 90 257 LYS B CA 1
ATOM 5365 C C . LYS B 1 257 ? -13.781 13.445 22.828 1 90 257 LYS B C 1
ATOM 5367 O O . LYS B 1 257 ? -13.164 14.461 22.5 1 90 257 LYS B O 1
ATOM 5372 N N . VAL B 1 258 ? -14.641 12.859 22.109 1 89.5 258 VAL B N 1
ATOM 5373 C CA . VAL B 1 258 ? -15.016 13.422 20.812 1 89.5 258 VAL B CA 1
ATOM 5374 C C . VAL B 1 258 ? -16.328 14.188 20.938 1 89.5 258 VAL B C 1
ATOM 5376 O O . VAL B 1 258 ? -17.312 13.664 21.484 1 89.5 258 VAL B O 1
ATOM 5379 N N . ASP B 1 259 ? -16.312 15.43 20.484 1 91.69 259 ASP B N 1
ATOM 5380 C CA . ASP B 1 259 ? -17.484 16.297 20.484 1 91.69 259 ASP B CA 1
ATOM 5381 C C . ASP B 1 259 ? -18 16.531 19.078 1 91.69 259 ASP B C 1
ATOM 5383 O O . ASP B 1 259 ? -17.312 17.125 18.25 1 91.69 259 ASP B O 1
ATOM 5387 N N . ILE B 1 260 ? -19.234 16.062 18.812 1 90.44 260 ILE B N 1
ATOM 5388 C CA . ILE B 1 260 ? -19.844 16.234 17.5 1 90.44 260 ILE B CA 1
ATOM 5389 C C . ILE B 1 260 ? -21.188 16.953 17.641 1 90.44 260 ILE B C 1
ATOM 5391 O O . ILE B 1 260 ? -22.031 16.891 16.734 1 90.44 260 ILE B O 1
ATOM 5395 N N . GLN B 1 261 ? -21.438 17.578 18.656 1 87.81 261 GLN B N 1
ATOM 5396 C CA . GLN B 1 261 ? -22.766 18.109 19 1 87.81 261 GLN B CA 1
ATOM 5397 C C . GLN B 1 261 ? -23.203 19.172 18 1 87.81 261 GLN B C 1
ATOM 5399 O O . GLN B 1 261 ? -24.375 19.25 17.656 1 87.81 261 GLN B O 1
ATOM 5404 N N . GLU B 1 262 ? -22.328 19.844 17.469 1 87.56 262 GLU B N 1
ATOM 5405 C CA . GLU B 1 262 ? -22.656 20.938 16.562 1 87.56 262 GLU B CA 1
ATOM 5406 C C . GLU B 1 262 ? -22.938 20.422 15.156 1 87.56 262 GLU B C 1
ATOM 5408 O O . GLU B 1 262 ? -23.5 21.141 14.328 1 87.56 262 GLU B O 1
ATOM 5413 N N . ILE B 1 263 ? -22.578 19.172 15 1 88.25 263 ILE B N 1
ATOM 5414 C CA . ILE B 1 263 ? -22.578 18.797 13.594 1 88.25 263 ILE B CA 1
ATOM 5415 C C . ILE B 1 263 ? -23.391 17.531 13.398 1 88.25 263 ILE B C 1
ATOM 5417 O O . ILE B 1 263 ? -23.562 17.062 12.273 1 88.25 263 ILE B O 1
ATOM 5421 N N . SER B 1 264 ? -23.844 16.984 14.398 1 89.06 264 SER B N 1
ATOM 5422 C CA . SER B 1 264 ? -24.625 15.758 14.273 1 89.06 264 SER B CA 1
ATOM 5423 C C . SER B 1 264 ? -25.703 15.68 15.352 1 89.06 264 SER B C 1
ATOM 5425 O O . SER B 1 264 ? -25.516 16.172 16.469 1 89.06 264 SER B O 1
ATOM 5427 N N . ASP B 1 265 ? -26.812 15.023 14.938 1 86.69 265 ASP B N 1
ATOM 5428 C CA . ASP B 1 265 ? -27.875 14.766 15.891 1 86.69 265 ASP B CA 1
ATOM 5429 C C . ASP B 1 265 ? -27.672 13.422 16.594 1 86.69 265 ASP B C 1
ATOM 5431 O O . ASP B 1 265 ? -28.391 13.094 17.531 1 86.69 265 ASP B O 1
ATOM 5435 N N . MET B 1 266 ? -26.656 12.805 16.156 1 85.38 266 MET B N 1
ATOM 5436 C CA . MET B 1 266 ? -26.359 11.5 16.75 1 85.38 266 MET B CA 1
ATOM 5437 C C . MET B 1 266 ? -25.344 11.641 17.875 1 85.38 266 MET B C 1
ATOM 5439 O O . MET B 1 266 ? -24.609 12.625 17.938 1 85.38 266 MET B O 1
ATOM 5443 N N . SER B 1 267 ? -25.406 10.594 18.812 1 86.25 267 SER B N 1
ATOM 5444 C CA . SER B 1 267 ? -24.375 10.555 19.844 1 86.25 267 SER B CA 1
ATOM 5445 C C . SER B 1 267 ? -23.031 10.102 19.281 1 86.25 267 SER B C 1
ATOM 5447 O O . SER B 1 267 ? -22.984 9.445 18.234 1 86.25 267 SER B O 1
ATOM 5449 N N . PRO B 1 268 ? -21.953 10.469 19.969 1 83.94 268 PRO B N 1
ATOM 5450 C CA . PRO B 1 268 ? -20.641 10.016 19.516 1 83.94 268 PRO B CA 1
ATOM 5451 C C . PRO B 1 268 ? -20.531 8.5 19.422 1 83.94 268 PRO B C 1
ATOM 5453 O O . PRO B 1 268 ? -19.891 7.973 18.516 1 83.94 268 PRO B O 1
ATOM 5456 N N . GLU B 1 269 ? -21.219 7.836 20.266 1 82.56 269 GLU B N 1
ATOM 5457 C CA . GLU B 1 269 ? -21.172 6.375 20.266 1 82.56 269 GLU B CA 1
ATOM 5458 C C . GLU B 1 269 ? -21.875 5.801 19.031 1 82.56 269 GLU B C 1
ATOM 5460 O O . GLU B 1 269 ? -21.406 4.82 18.453 1 82.56 269 GLU B O 1
ATOM 5465 N N . GLN B 1 270 ? -22.891 6.527 18.641 1 80.44 270 GLN B N 1
ATOM 5466 C CA . GLN B 1 270 ? -23.625 6.09 17.469 1 80.44 270 GLN B CA 1
ATOM 5467 C C . GLN B 1 270 ? -22.797 6.305 16.203 1 80.44 270 GLN B C 1
ATOM 5469 O O . GLN B 1 270 ? -22.766 5.434 15.32 1 80.44 270 GLN B O 1
ATOM 5474 N N . VAL B 1 271 ? -22.141 7.402 16.188 1 78.88 271 VAL B N 1
ATOM 5475 C CA . VAL B 1 271 ? -21.328 7.723 15.016 1 78.88 271 VAL B CA 1
ATOM 5476 C C . VAL B 1 271 ? -20.125 6.793 14.945 1 78.88 271 VAL B C 1
ATOM 5478 O O . VAL B 1 271 ? -19.734 6.344 13.867 1 78.88 271 VAL B O 1
ATOM 5481 N N . ASP B 1 272 ? -19.609 6.43 16.094 1 80 272 ASP B N 1
ATOM 5482 C CA . ASP B 1 272 ? -18.438 5.578 16.172 1 80 272 ASP B CA 1
ATOM 5483 C C . ASP B 1 272 ? -18.719 4.176 15.641 1 80 272 ASP B C 1
ATOM 5485 O O . ASP B 1 272 ? -17.812 3.463 15.211 1 80 272 ASP B O 1
ATOM 5489 N N . ALA B 1 273 ? -19.906 3.895 15.656 1 75.62 273 ALA B N 1
ATOM 5490 C CA . ALA B 1 273 ? -20.297 2.574 15.172 1 75.62 273 ALA B CA 1
ATOM 5491 C C . ALA B 1 273 ? -20.219 2.508 13.648 1 75.62 273 ALA B C 1
ATOM 5493 O O . ALA B 1 273 ? -19.984 1.438 13.078 1 75.62 273 ALA B O 1
ATOM 5494 N N . TYR B 1 274 ? -20.328 3.746 13.078 1 73.44 274 TYR B N 1
ATOM 5495 C CA . TYR B 1 274 ? -20.406 3.756 11.617 1 73.44 274 TYR B CA 1
ATOM 5496 C C . TYR B 1 274 ? -19.172 4.375 11 1 73.44 274 TYR B C 1
ATOM 5498 O O . TYR B 1 274 ? -18.766 4 9.898 1 73.44 274 TYR B O 1
ATOM 5506 N N . ILE B 1 275 ? -18.688 5.273 11.648 1 77.44 275 ILE B N 1
ATOM 5507 C CA . ILE B 1 275 ? -17.547 6.016 11.141 1 77.44 275 ILE B CA 1
ATOM 5508 C C . ILE B 1 275 ? -16.391 5.945 12.148 1 77.44 275 ILE B C 1
ATOM 5510 O O . ILE B 1 275 ? -16.562 6.309 13.312 1 77.44 275 ILE B O 1
ATOM 5514 N N . LYS B 1 276 ? -15.398 5.27 11.688 1 78.5 276 LYS B N 1
ATOM 5515 C CA . LYS B 1 276 ? -14.164 5.32 12.477 1 78.5 276 LYS B CA 1
ATOM 5516 C C . LYS B 1 276 ? -13.195 6.359 11.914 1 78.5 276 LYS B C 1
ATOM 5518 O O . LYS B 1 276 ? -12.453 6.078 10.969 1 78.5 276 LYS B O 1
ATOM 5523 N N . PRO B 1 277 ? -13.242 7.449 12.539 1 79 277 PRO B N 1
ATOM 5524 C CA . PRO B 1 277 ? -12.445 8.539 11.977 1 79 277 PRO B CA 1
ATOM 5525 C C . PRO B 1 277 ? -10.953 8.219 11.945 1 79 277 PRO B C 1
ATOM 5527 O O . PRO B 1 277 ? -10.438 7.551 12.852 1 79 277 PRO B O 1
ATOM 5530 N N . TRP B 1 278 ? -10.273 8.711 10.961 1 85.62 278 TRP B N 1
ATOM 5531 C CA . TRP B 1 278 ? -8.867 8.391 10.734 1 85.62 278 TRP B CA 1
ATOM 5532 C C . TRP B 1 278 ? -8 8.867 11.898 1 85.62 278 TRP B C 1
ATOM 5534 O O . TRP B 1 278 ? -6.977 8.258 12.211 1 85.62 278 TRP B O 1
ATOM 5544 N N . PHE B 1 279 ? -8.352 9.938 12.625 1 85.12 279 PHE B N 1
ATOM 5545 C CA . PHE B 1 279 ? -7.516 10.516 13.664 1 85.12 279 PHE B CA 1
ATOM 5546 C C . PHE B 1 279 ? -7.488 9.617 14.898 1 85.12 279 PHE B C 1
ATOM 5548 O O . PHE B 1 279 ? -6.633 9.781 15.773 1 85.12 279 PHE B O 1
ATOM 5555 N N . LYS B 1 280 ? -8.414 8.688 14.938 1 84.25 280 LYS B N 1
ATOM 5556 C CA . LYS B 1 280 ? -8.383 7.695 16.016 1 84.25 280 LYS B CA 1
ATOM 5557 C C . LYS B 1 280 ? -7.598 6.457 15.594 1 84.25 280 LYS B C 1
ATOM 5559 O O . LYS B 1 280 ? -6.922 5.832 16.422 1 84.25 280 LYS B O 1
ATOM 5564 N N . ILE B 1 281 ? -7.648 6.18 14.336 1 89.81 281 ILE B N 1
ATOM 5565 C CA . ILE B 1 281 ? -7.098 4.918 13.852 1 89.81 281 ILE B CA 1
ATOM 5566 C C . ILE B 1 281 ? -5.633 5.113 13.469 1 89.81 281 ILE B C 1
ATOM 5568 O O . ILE B 1 281 ? -4.793 4.254 13.734 1 89.81 281 ILE B O 1
ATOM 5572 N N . ALA B 1 282 ? -5.316 6.223 12.859 1 94.56 282 ALA B N 1
ATOM 5573 C CA . ALA B 1 282 ? -3.984 6.441 12.297 1 94.56 282 ALA B CA 1
ATOM 5574 C C . ALA B 1 282 ? -2.916 6.402 13.383 1 94.56 282 ALA B C 1
ATOM 5576 O O . ALA B 1 282 ? -1.91 5.703 13.25 1 94.56 282 ALA B O 1
ATOM 5577 N N . PRO B 1 283 ? -3.158 7.09 14.5 1 94.75 283 PRO B N 1
ATOM 5578 C CA . PRO B 1 283 ? -2.121 7.035 15.539 1 94.75 283 PRO B CA 1
ATOM 5579 C C . PRO B 1 283 ? -1.938 5.633 16.109 1 94.75 283 PRO B C 1
ATOM 5581 O O . PRO B 1 283 ? -0.813 5.234 16.422 1 94.75 283 PRO B O 1
ATOM 5584 N N . ARG B 1 284 ? -2.953 4.914 16.219 1 90.69 284 ARG B N 1
ATOM 5585 C CA . ARG B 1 284 ? -2.885 3.562 16.766 1 90.69 284 ARG B CA 1
ATOM 5586 C C . ARG B 1 284 ? -2.057 2.65 15.867 1 90.69 284 ARG B C 1
ATOM 5588 O O . ARG B 1 284 ? -1.334 1.779 16.359 1 90.69 284 ARG B O 1
ATOM 5595 N N . LYS B 1 285 ? -2.111 2.939 14.68 1 91.81 285 LYS B N 1
ATOM 5596 C CA . LYS B 1 285 ? -1.497 2.025 13.727 1 91.81 285 LYS B CA 1
ATOM 5597 C C . LYS B 1 285 ? -0.115 2.518 13.305 1 91.81 285 LYS B C 1
ATOM 5599 O O . LYS B 1 285 ? 0.762 1.715 12.977 1 91.81 285 LYS B O 1
ATOM 5604 N N . MET B 1 286 ? 0.085 3.842 13.352 1 96.06 286 MET B N 1
ATOM 5605 C CA . MET B 1 286 ? 1.227 4.355 12.602 1 96.06 286 MET B CA 1
ATOM 5606 C C . MET B 1 286 ? 2.227 5.035 13.531 1 96.06 286 MET B C 1
ATOM 5608 O O . MET B 1 286 ? 3.377 5.262 13.148 1 96.06 286 MET B O 1
ATOM 5612 N N . LEU B 1 287 ? 1.843 5.359 14.719 1 96.5 287 LEU B N 1
ATOM 5613 C CA . LEU B 1 287 ? 2.756 6.105 15.57 1 96.5 287 LEU B CA 1
ATOM 5614 C C . LEU B 1 287 ? 3.949 5.246 15.977 1 96.5 287 LEU B C 1
ATOM 5616 O O . LEU B 1 287 ? 5.09 5.707 15.945 1 96.5 287 LEU B O 1
ATOM 5620 N N . GLU B 1 288 ? 3.674 4.031 16.344 1 93.62 288 GLU B N 1
ATOM 5621 C CA . GLU B 1 288 ? 4.762 3.162 16.781 1 93.62 288 GLU B CA 1
ATOM 5622 C C . GLU B 1 288 ? 5.754 2.91 15.656 1 93.62 288 GLU B C 1
ATOM 5624 O O . GLU B 1 288 ? 6.957 3.127 15.812 1 93.62 288 GLU B O 1
ATOM 5629 N N . PRO B 1 289 ? 5.273 2.467 14.516 1 95 289 PRO B N 1
ATOM 5630 C CA . PRO B 1 289 ? 6.238 2.275 13.422 1 95 289 PRO B CA 1
ATOM 5631 C C . PRO B 1 289 ? 6.945 3.568 13.031 1 95 289 PRO B C 1
ATOM 5633 O O . PRO B 1 289 ? 8.117 3.541 12.648 1 95 289 PRO B O 1
ATOM 5636 N N . MET B 1 290 ? 6.277 4.703 13.125 1 97.44 290 MET B N 1
ATOM 5637 C CA . MET B 1 290 ? 6.891 5.996 12.828 1 97.44 290 MET B CA 1
ATOM 5638 C C . MET B 1 290 ? 8.008 6.305 13.812 1 97.44 290 MET B C 1
ATOM 5640 O O . MET B 1 290 ? 9.117 6.672 13.414 1 97.44 290 MET B O 1
ATOM 5644 N N . LYS B 1 291 ? 7.738 6.117 15.023 1 96.94 291 LYS B N 1
ATOM 5645 C CA . LYS B 1 291 ? 8.711 6.41 16.078 1 96.94 291 LYS B CA 1
ATOM 5646 C C . LYS B 1 291 ? 9.898 5.453 16 1 96.94 291 LYS B C 1
ATOM 5648 O O . LYS B 1 291 ? 11.039 5.852 16.25 1 96.94 291 LYS B O 1
ATOM 5653 N N . LYS B 1 292 ? 9.648 4.234 15.664 1 95.19 292 LYS B N 1
ATOM 5654 C CA . LYS B 1 292 ? 10.719 3.248 15.547 1 95.19 292 LYS B CA 1
ATOM 5655 C C . LYS B 1 292 ? 11.625 3.564 14.367 1 95.19 292 LYS B C 1
ATOM 5657 O O . LYS B 1 292 ? 12.852 3.449 14.469 1 95.19 292 LYS B O 1
ATOM 5662 N N . LEU B 1 293 ? 11.016 3.934 13.297 1 96.81 293 LEU B N 1
ATOM 5663 C CA . LEU B 1 293 ? 11.805 4.301 12.125 1 96.81 293 LEU B CA 1
ATOM 5664 C C . LEU B 1 293 ? 12.555 5.605 12.359 1 96.81 293 LEU B C 1
ATOM 5666 O O . LEU B 1 293 ? 13.68 5.773 11.883 1 96.81 293 LEU B O 1
ATOM 5670 N N . ALA B 1 294 ? 11.891 6.535 13.039 1 97.25 294 ALA B N 1
ATOM 5671 C CA . ALA B 1 294 ? 12.453 7.852 13.305 1 97.25 294 ALA B CA 1
ATOM 5672 C C . ALA B 1 294 ? 13.008 8.477 12.031 1 97.25 294 ALA B C 1
ATOM 5674 O O . ALA B 1 294 ? 14.188 8.82 11.953 1 97.25 294 ALA B O 1
ATOM 5675 N N . PRO B 1 295 ? 12.133 8.648 11.078 1 97.88 295 PRO B N 1
ATOM 5676 C CA . PRO B 1 295 ? 12.602 9.172 9.797 1 97.88 295 PRO B CA 1
ATOM 5677 C C . PRO B 1 295 ? 13.148 10.594 9.906 1 97.88 295 PRO B C 1
ATOM 5679 O O . PRO B 1 295 ? 12.641 11.398 10.703 1 97.88 295 PRO B O 1
ATOM 5682 N N . THR B 1 296 ? 14.148 10.898 9.094 1 97.81 296 THR B N 1
ATOM 5683 C CA . THR B 1 296 ? 14.633 12.266 8.953 1 97.81 296 THR B CA 1
ATOM 5684 C C . THR B 1 296 ? 13.641 13.109 8.148 1 97.81 296 THR B C 1
ATOM 5686 O O . THR B 1 296 ? 12.727 12.57 7.523 1 97.81 296 THR B O 1
ATOM 5689 N N . GLU B 1 297 ? 13.812 14.344 8.188 1 97.62 297 GLU B N 1
ATOM 5690 C CA . GLU B 1 297 ? 12.961 15.234 7.406 1 97.62 297 GLU B CA 1
ATOM 5691 C C . GLU B 1 297 ? 13.102 14.969 5.91 1 97.62 297 GLU B C 1
ATOM 5693 O O . GLU B 1 297 ? 12.125 15.016 5.168 1 97.62 297 GLU B O 1
ATOM 5698 N N . THR B 1 298 ? 14.305 14.68 5.504 1 97.94 298 THR B N 1
ATOM 5699 C CA . THR B 1 298 ? 14.555 14.391 4.098 1 97.94 298 THR B CA 1
ATOM 5700 C C . THR B 1 298 ? 13.805 13.141 3.662 1 97.94 298 THR B C 1
ATOM 5702 O O . THR B 1 298 ? 13.242 13.094 2.566 1 97.94 298 THR B O 1
ATOM 5705 N N . GLU B 1 299 ? 13.797 12.109 4.488 1 98.56 299 GLU B N 1
ATOM 5706 C CA . GLU B 1 299 ? 13.023 10.898 4.211 1 98.56 299 GLU B CA 1
ATOM 5707 C C . GLU B 1 299 ? 11.539 11.211 4.09 1 98.56 299 GLU B C 1
ATOM 5709 O O . GLU B 1 299 ? 10.844 10.648 3.236 1 98.56 299 GLU B O 1
ATOM 5714 N N . MET B 1 300 ? 11.078 12.125 4.914 1 98.69 300 MET B N 1
ATOM 5715 C CA . MET B 1 300 ? 9.664 12.469 4.867 1 98.69 300 MET B CA 1
ATOM 5716 C C . MET B 1 300 ? 9.344 13.289 3.619 1 98.69 300 MET B C 1
ATOM 5718 O O . MET B 1 300 ? 8.258 13.164 3.051 1 98.69 300 MET B O 1
ATOM 5722 N N . MET B 1 301 ? 10.312 14.125 3.184 1 98.62 301 MET B N 1
ATOM 5723 C CA . MET B 1 301 ? 10.117 14.82 1.912 1 98.62 301 MET B CA 1
ATOM 5724 C C . MET B 1 301 ? 10 13.82 0.764 1 98.62 301 MET B C 1
ATOM 5726 O O . MET B 1 301 ? 9.148 13.977 -0.113 1 98.62 301 MET B O 1
ATOM 5730 N N . PHE B 1 302 ? 10.859 12.82 0.842 1 98.75 302 PHE B N 1
ATOM 5731 C CA . PHE B 1 302 ? 10.734 11.742 -0.131 1 98.75 302 PHE B CA 1
ATOM 5732 C C . PHE B 1 302 ? 9.328 11.148 -0.104 1 98.75 302 PHE B C 1
ATOM 5734 O O . PHE B 1 302 ? 8.695 10.984 -1.151 1 98.75 302 PHE B O 1
ATOM 5741 N N . ALA B 1 303 ? 8.859 10.828 1.068 1 98.75 303 ALA B N 1
ATOM 5742 C CA . ALA B 1 303 ? 7.535 10.227 1.202 1 98.75 303 ALA B CA 1
ATOM 5743 C C . ALA B 1 303 ? 6.453 11.133 0.614 1 98.75 303 ALA B C 1
ATOM 5745 O O . ALA B 1 303 ? 5.598 10.672 -0.144 1 98.75 303 ALA B O 1
ATOM 5746 N N . PHE B 1 304 ? 6.512 12.391 0.918 1 98.69 304 PHE B N 1
ATOM 5747 C CA . PHE B 1 304 ? 5.52 13.344 0.431 1 98.69 304 PHE B CA 1
ATOM 5748 C C . PHE B 1 304 ? 5.559 13.438 -1.09 1 98.69 304 PHE B C 1
ATOM 5750 O O . PHE B 1 304 ? 4.52 13.391 -1.749 1 98.69 304 PHE B O 1
ATOM 5757 N N . GLY B 1 305 ? 6.734 13.562 -1.603 1 98.56 305 GLY B N 1
ATOM 5758 C CA . GLY B 1 305 ? 6.867 13.625 -3.049 1 98.56 305 GLY B CA 1
ATOM 5759 C C . GLY B 1 305 ? 6.43 12.352 -3.75 1 98.56 305 GLY B C 1
ATOM 5760 O O . GLY B 1 305 ? 5.781 12.406 -4.797 1 98.56 305 GLY B O 1
ATOM 5761 N N . TYR B 1 306 ? 6.781 11.227 -3.115 1 98.25 306 TYR B N 1
ATOM 5762 C CA . TYR B 1 306 ? 6.461 9.93 -3.699 1 98.25 306 TYR B CA 1
ATOM 5763 C C . TYR B 1 306 ? 4.953 9.703 -3.727 1 98.25 306 TYR B C 1
ATOM 5765 O O . TYR B 1 306 ? 4.426 9.102 -4.664 1 98.25 306 TYR B O 1
ATOM 5773 N N . ILE B 1 307 ? 4.289 10.18 -2.734 1 97.56 307 ILE B N 1
ATOM 5774 C CA . ILE B 1 307 ? 2.834 10.117 -2.668 1 97.56 307 ILE B CA 1
ATOM 5775 C C . ILE B 1 307 ? 2.23 11.094 -3.674 1 97.56 307 ILE B C 1
ATOM 5777 O O . ILE B 1 307 ? 1.292 10.75 -4.398 1 97.56 307 ILE B O 1
ATOM 5781 N N . LEU B 1 308 ? 2.76 12.25 -3.74 1 97.81 308 LEU B N 1
ATOM 5782 C CA . LEU B 1 308 ? 2.236 13.289 -4.613 1 97.81 308 LEU B CA 1
ATOM 5783 C C . LEU B 1 308 ? 2.203 12.82 -6.062 1 97.81 308 LEU B C 1
ATOM 5785 O O . LEU B 1 308 ? 1.183 12.961 -6.742 1 97.81 308 LEU B O 1
ATOM 5789 N N . TRP B 1 309 ? 3.25 12.211 -6.465 1 97.56 309 TRP B N 1
ATOM 5790 C CA . TRP B 1 309 ? 3.406 11.914 -7.887 1 97.56 309 TRP B CA 1
ATOM 5791 C C . TRP B 1 309 ? 2.953 10.492 -8.195 1 97.56 309 TRP B C 1
ATOM 5793 O O . TRP B 1 309 ? 3.205 9.977 -9.289 1 97.56 309 TRP B O 1
ATOM 5803 N N . ASN B 1 310 ? 2.305 9.867 -7.242 1 94.62 310 ASN B N 1
ATOM 5804 C CA . ASN B 1 310 ? 1.652 8.594 -7.516 1 94.62 310 ASN B CA 1
ATOM 5805 C C . ASN B 1 310 ? 0.271 8.789 -8.133 1 94.62 310 ASN B C 1
ATOM 5807 O O . ASN B 1 310 ? -0.739 8.766 -7.43 1 94.62 310 ASN B O 1
ATOM 5811 N N . ILE B 1 311 ? 0.219 8.844 -9.453 1 92.06 311 ILE B N 1
ATOM 5812 C CA . ILE B 1 311 ? -1.044 9.188 -10.102 1 92.06 311 ILE B CA 1
ATOM 5813 C C . ILE B 1 311 ? -1.573 7.988 -10.875 1 92.06 311 ILE B C 1
ATOM 5815 O O . ILE B 1 311 ? -2.389 8.141 -11.789 1 92.06 311 ILE B O 1
ATOM 5819 N N . GLN B 1 312 ? -1.184 6.852 -10.547 1 82.56 312 GLN B N 1
ATOM 5820 C CA . GLN B 1 312 ? -1.505 5.648 -11.312 1 82.56 312 GLN B CA 1
ATOM 5821 C C . GLN B 1 312 ? -3.012 5.41 -11.352 1 82.56 312 GLN B C 1
ATOM 5823 O O . GLN B 1 312 ? -3.561 5.055 -12.398 1 82.56 312 GLN B O 1
ATOM 5828 N N . GLU B 1 313 ? -3.654 5.703 -10.297 1 78.12 313 GLU B N 1
ATOM 5829 C CA . GLU B 1 313 ? -5.086 5.434 -10.211 1 78.12 313 GLU B CA 1
ATOM 5830 C C . GLU B 1 313 ? -5.891 6.5 -10.953 1 78.12 313 GLU B C 1
ATOM 5832 O O . GLU B 1 313 ? -7.035 6.262 -11.344 1 78.12 313 GLU B O 1
ATOM 5837 N N . ASN B 1 314 ? -5.316 7.586 -11.211 1 81.5 314 ASN B N 1
ATOM 5838 C CA . ASN B 1 314 ? -6.035 8.703 -11.82 1 81.5 314 ASN B CA 1
ATOM 5839 C C . ASN B 1 314 ? -5.352 9.172 -13.102 1 81.5 314 ASN B C 1
ATOM 5841 O O . ASN B 1 314 ? -5.359 10.367 -13.414 1 81.5 314 ASN B O 1
ATOM 5845 N N . GLU B 1 315 ? -4.809 8.266 -13.781 1 87 315 GLU B N 1
ATOM 5846 C CA . GLU B 1 315 ? -4.02 8.625 -14.953 1 87 315 GLU B CA 1
ATOM 5847 C C . GLU B 1 315 ? -4.879 9.32 -16 1 87 315 GLU B C 1
ATOM 5849 O O . GLU B 1 315 ? -4.391 10.164 -16.766 1 87 315 GLU B O 1
ATOM 5854 N N . SER B 1 316 ? -6.109 8.977 -16.047 1 86 316 SER B N 1
ATOM 5855 C CA . SER B 1 316 ? -7.012 9.492 -17.078 1 86 316 SER B CA 1
ATOM 5856 C C . SER B 1 316 ? -7.227 10.992 -16.922 1 86 316 SER B C 1
ATOM 5858 O O . SER B 1 316 ? -7.672 11.656 -17.859 1 86 316 SER B O 1
ATOM 5860 N N . LYS B 1 317 ? -6.867 11.562 -15.82 1 89.88 317 LYS B N 1
ATOM 5861 C CA . LYS B 1 317 ? -7.105 12.977 -15.539 1 89.88 317 LYS B CA 1
ATOM 5862 C C . LYS B 1 317 ? -5.902 13.828 -15.938 1 89.88 317 LYS B C 1
ATOM 5864 O O . LYS B 1 317 ? -5.941 15.055 -15.836 1 89.88 317 LYS B O 1
ATOM 5869 N N . PHE B 1 318 ? -4.895 13.125 -16.438 1 93.88 318 PHE B N 1
ATOM 5870 C CA . PHE B 1 318 ? -3.646 13.82 -16.719 1 93.88 318 PHE B CA 1
ATOM 5871 C C . PHE B 1 318 ? -3.232 13.617 -18.172 1 93.88 318 PHE B C 1
ATOM 5873 O O . PHE B 1 318 ? -3.539 12.578 -18.766 1 93.88 318 PHE B O 1
ATOM 5880 N N . CYS B 1 319 ? -2.596 14.625 -18.703 1 94.62 319 CYS B N 1
ATOM 5881 C CA . CYS B 1 319 ? -2.061 14.477 -20.047 1 94.62 319 CYS B CA 1
ATOM 5882 C C . CYS B 1 319 ? -0.863 13.539 -20.062 1 94.62 319 CYS B C 1
ATOM 5884 O O . CYS B 1 319 ? -0.257 13.281 -19.016 1 94.62 319 CYS B O 1
ATOM 5886 N N . PRO B 1 320 ? -0.489 13 -21.188 1 93.25 320 PRO B N 1
ATOM 5887 C CA . PRO B 1 320 ? 0.598 12.023 -21.266 1 93.25 320 PRO B CA 1
ATOM 5888 C C . PRO B 1 320 ? 1.934 12.578 -20.781 1 93.25 320 PRO B C 1
ATOM 5890 O O . PRO B 1 320 ? 2.723 11.852 -20.172 1 93.25 320 PRO B O 1
ATOM 5893 N N . GLU B 1 321 ? 2.152 13.828 -21.031 1 94.12 321 GLU B N 1
ATOM 5894 C CA . GLU B 1 321 ? 3.4 14.453 -20.594 1 94.12 321 GLU B CA 1
ATOM 5895 C C . GLU B 1 321 ? 3.506 14.484 -19.078 1 94.12 321 GLU B C 1
ATOM 5897 O O . GLU B 1 321 ? 4.57 14.219 -18.516 1 94.12 321 GLU B O 1
ATOM 5902 N N . THR B 1 322 ? 2.375 14.773 -18.469 1 96.25 322 THR B N 1
ATOM 5903 C CA . THR B 1 322 ? 2.342 14.805 -17 1 96.25 322 THR B CA 1
ATOM 5904 C C . THR B 1 322 ? 2.529 13.406 -16.422 1 96.25 322 THR B C 1
ATOM 5906 O O . THR B 1 322 ? 3.199 13.242 -15.406 1 96.25 322 THR B O 1
ATOM 5909 N N . ILE B 1 323 ? 1.954 12.461 -17.125 1 95.5 323 ILE B N 1
ATOM 5910 C CA . ILE B 1 323 ? 2.08 11.078 -16.688 1 95.5 323 ILE B CA 1
ATOM 5911 C C . ILE B 1 323 ? 3.547 10.648 -16.734 1 95.5 323 ILE B C 1
ATOM 5913 O O . ILE B 1 323 ? 4.062 10.055 -15.797 1 95.5 323 ILE B O 1
ATOM 5917 N N . LEU B 1 324 ? 4.168 11.008 -17.812 1 95.06 324 LEU B N 1
ATOM 5918 C CA . LEU B 1 324 ? 5.578 10.68 -17.984 1 95.06 324 LEU B CA 1
ATOM 5919 C C . LEU B 1 324 ? 6.43 11.406 -16.953 1 95.06 324 LEU B C 1
ATOM 5921 O O . LEU B 1 324 ? 7.344 10.82 -16.359 1 95.06 324 LEU B O 1
ATOM 5925 N N . PHE B 1 325 ? 6.125 12.594 -16.703 1 97 325 PHE B N 1
ATOM 5926 C CA . PHE B 1 325 ? 6.852 13.375 -15.719 1 97 325 PHE B CA 1
ATOM 5927 C C . PHE B 1 325 ? 6.715 12.758 -14.336 1 97 325 PHE B C 1
ATOM 5929 O O . PHE B 1 325 ? 7.699 12.648 -13.602 1 97 325 PHE B O 1
ATOM 5936 N N . ALA B 1 326 ? 5.516 12.414 -13.992 1 97.31 326 ALA B N 1
ATOM 5937 C CA . ALA B 1 326 ? 5.246 11.828 -12.68 1 97.31 326 ALA B CA 1
ATOM 5938 C C . ALA B 1 326 ? 6.051 10.547 -12.477 1 97.31 326 ALA B C 1
ATOM 5940 O O . ALA B 1 326 ? 6.629 10.328 -11.414 1 97.31 326 ALA B O 1
ATOM 5941 N N . LYS B 1 327 ? 6.121 9.727 -13.5 1 94.44 327 LYS B N 1
ATOM 5942 C CA . LYS B 1 327 ? 6.898 8.492 -13.438 1 94.44 327 LYS B CA 1
ATOM 5943 C C . LYS B 1 327 ? 8.383 8.789 -13.25 1 94.44 327 LYS B C 1
ATOM 5945 O O . LYS B 1 327 ? 9.047 8.156 -12.422 1 94.44 327 LYS B O 1
ATOM 5950 N N . ASN B 1 328 ? 8.891 9.719 -13.977 1 96.31 328 ASN B N 1
ATOM 5951 C CA . ASN B 1 328 ? 10.297 10.102 -13.875 1 96.31 328 ASN B CA 1
ATOM 5952 C C . ASN B 1 328 ? 10.617 10.703 -12.516 1 96.31 328 ASN B C 1
ATOM 5954 O O . ASN B 1 328 ? 11.68 10.445 -11.945 1 96.31 328 ASN B O 1
ATOM 5958 N N . MET B 1 329 ? 9.688 11.523 -12.055 1 97.75 329 MET B N 1
ATOM 5959 C CA . MET B 1 329 ? 9.883 12.172 -10.758 1 97.75 329 MET B CA 1
ATOM 5960 C C . MET B 1 329 ? 9.977 11.133 -9.648 1 97.75 329 MET B C 1
ATOM 5962 O O . MET B 1 329 ? 10.82 11.234 -8.758 1 97.75 329 MET B O 1
ATOM 5966 N N . ARG B 1 330 ? 9.188 10.141 -9.688 1 96.88 330 ARG B N 1
ATOM 5967 C CA . ARG B 1 330 ? 9.227 9.094 -8.672 1 96.88 330 ARG B CA 1
ATOM 5968 C C . ARG B 1 330 ? 10.539 8.32 -8.734 1 96.88 330 ARG B C 1
ATOM 5970 O O . ARG B 1 330 ? 11.125 8 -7.695 1 96.88 330 ARG B O 1
ATOM 5977 N N . SER B 1 331 ? 10.977 8.109 -9.93 1 96.12 331 SER B N 1
ATOM 5978 C CA . SER B 1 331 ? 12.273 7.449 -10.094 1 96.12 331 SER B CA 1
ATOM 5979 C C . SER B 1 331 ? 13.406 8.32 -9.562 1 96.12 331 SER B C 1
ATOM 5981 O O . SER B 1 331 ? 14.305 7.828 -8.883 1 96.12 331 SER B O 1
ATOM 5983 N N . MET B 1 332 ? 13.281 9.562 -9.867 1 97.5 332 MET B N 1
ATOM 5984 C CA . MET B 1 332 ? 14.305 10.516 -9.43 1 97.5 332 MET B CA 1
ATOM 5985 C C . MET B 1 332 ? 14.336 10.625 -7.91 1 97.5 332 MET B C 1
ATOM 5987 O O . MET B 1 332 ? 15.406 10.711 -7.309 1 97.5 332 MET B O 1
ATOM 5991 N N . LEU B 1 333 ? 13.234 10.617 -7.312 1 98.5 333 LEU B N 1
ATOM 5992 C CA . LEU B 1 333 ? 13.148 10.711 -5.859 1 98.5 333 LEU B CA 1
ATOM 5993 C C . LEU B 1 333 ? 13.812 9.508 -5.199 1 98.5 333 LEU B C 1
ATOM 5995 O O . LEU B 1 333 ? 14.5 9.648 -4.188 1 98.5 333 LEU B O 1
ATOM 5999 N N . LEU B 1 334 ? 13.625 8.367 -5.781 1 98.31 334 LEU B N 1
ATOM 6000 C CA . LEU B 1 334 ? 14.281 7.168 -5.262 1 98.31 334 LEU B CA 1
ATOM 6001 C C . LEU B 1 334 ? 15.797 7.27 -5.418 1 98.31 334 LEU B C 1
ATOM 6003 O O . LEU B 1 334 ? 16.547 6.887 -4.512 1 98.31 334 LEU B O 1
ATOM 6007 N N . ASP B 1 335 ? 16.219 7.809 -6.52 1 98.25 335 ASP B N 1
ATOM 6008 C CA . ASP B 1 335 ? 17.656 7.984 -6.758 1 98.25 335 ASP B CA 1
ATOM 6009 C C . ASP B 1 335 ? 18.25 8.992 -5.777 1 98.25 335 ASP B C 1
ATOM 6011 O O . ASP B 1 335 ? 19.344 8.766 -5.234 1 98.25 335 ASP B O 1
ATOM 6015 N N . GLU B 1 336 ? 17.547 10.047 -5.562 1 98.44 336 GLU B N 1
ATOM 6016 C CA . GLU B 1 336 ? 18.047 11.062 -4.641 1 98.44 336 GLU B CA 1
ATOM 6017 C C . GLU B 1 336 ? 18.047 10.555 -3.203 1 98.44 336 GLU B C 1
ATOM 6019 O O . GLU B 1 336 ? 18.953 10.875 -2.424 1 98.44 336 GLU B O 1
ATOM 6024 N N . LEU B 1 337 ? 17.047 9.75 -2.859 1 98.62 337 LEU B N 1
ATOM 6025 C CA . LEU B 1 337 ? 17.031 9.156 -1.526 1 98.62 337 LEU B CA 1
ATOM 6026 C C . LEU B 1 337 ? 18.234 8.219 -1.343 1 98.62 337 LEU B C 1
ATOM 6028 O O . LEU B 1 337 ? 18.844 8.195 -0.274 1 98.62 337 LEU B O 1
ATOM 6032 N N . SER B 1 338 ? 18.516 7.48 -2.375 1 98.06 338 SER B N 1
ATOM 6033 C CA . SER B 1 338 ? 19.688 6.609 -2.348 1 98.06 338 SER B CA 1
ATOM 6034 C C . SER B 1 338 ? 20.969 7.41 -2.133 1 98.06 338 SER B C 1
ATOM 6036 O O . SER B 1 338 ? 21.828 7.023 -1.328 1 98.06 338 SER B O 1
ATOM 6038 N N . ALA B 1 339 ? 21.062 8.5 -2.873 1 97.94 339 ALA B N 1
ATOM 6039 C CA . ALA B 1 339 ? 22.219 9.375 -2.721 1 97.94 339 ALA B CA 1
ATOM 6040 C C . ALA B 1 339 ? 22.297 9.945 -1.308 1 97.94 339 ALA B C 1
ATOM 6042 O O . ALA B 1 339 ? 23.375 9.984 -0.704 1 97.94 339 ALA B O 1
ATOM 6043 N N . TYR B 1 340 ? 21.188 10.336 -0.796 1 98.19 340 TYR B N 1
ATOM 6044 C CA . TYR B 1 340 ? 21.109 10.875 0.558 1 98.19 340 TYR B CA 1
ATOM 6045 C C . TYR B 1 340 ? 21.625 9.859 1.577 1 98.19 340 TYR B C 1
ATOM 6047 O O . TYR B 1 340 ? 22.406 10.203 2.463 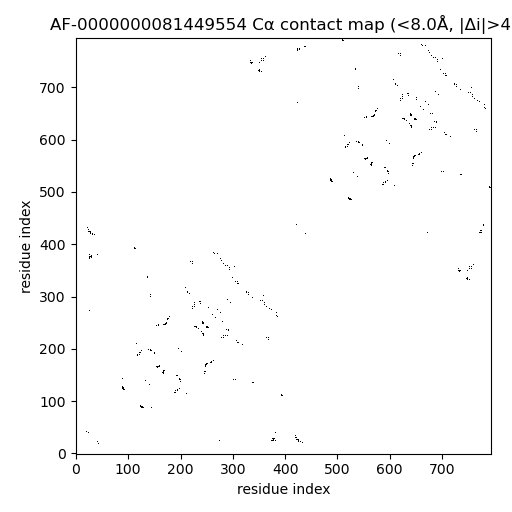1 98.19 340 TYR B O 1
ATOM 6055 N N . TYR B 1 341 ? 21.156 8.578 1.443 1 97.5 341 TYR B N 1
ATOM 6056 C CA . TYR B 1 341 ? 21.594 7.543 2.373 1 97.5 341 TYR B CA 1
ATOM 6057 C C . TYR B 1 341 ? 23.109 7.32 2.273 1 97.5 341 TYR B C 1
ATOM 6059 O O . TYR B 1 341 ? 23.781 7.145 3.289 1 97.5 341 TYR B O 1
ATOM 6067 N N . LYS B 1 342 ? 23.609 7.371 1.13 1 96.19 342 LYS B N 1
ATOM 6068 C CA . LYS B 1 342 ? 25.031 7.109 0.915 1 96.19 342 LYS B CA 1
ATOM 6069 C C . LYS B 1 342 ? 25.891 8.234 1.479 1 96.19 342 LYS B C 1
ATOM 6071 O O . LYS B 1 342 ? 26.969 7.988 2.014 1 96.19 342 LYS B O 1
ATOM 6076 N N . ILE B 1 343 ? 25.375 9.422 1.423 1 96.56 343 ILE B N 1
ATOM 6077 C CA . ILE B 1 343 ? 26.188 10.594 1.741 1 96.56 343 ILE B CA 1
ATOM 6078 C C . ILE B 1 343 ? 25.969 10.984 3.203 1 96.56 343 ILE B C 1
ATOM 6080 O O . ILE B 1 343 ? 26.938 11.203 3.938 1 96.56 343 ILE B O 1
ATOM 6084 N N . GLU B 1 344 ? 24.734 11.031 3.629 1 95.94 344 GLU B N 1
ATOM 6085 C CA . GLU B 1 344 ? 24.422 11.609 4.934 1 95.94 344 GLU B CA 1
ATOM 6086 C C . GLU B 1 344 ? 24.281 10.523 5.996 1 95.94 344 GLU B C 1
ATOM 6088 O O . GLU B 1 344 ? 24.484 10.781 7.184 1 95.94 344 GLU B O 1
ATOM 6093 N N . LEU B 1 345 ? 23.812 9.312 5.547 1 96 345 LEU B N 1
ATOM 6094 C CA . LEU B 1 345 ? 23.578 8.242 6.504 1 96 345 LEU B CA 1
ATOM 6095 C C . LEU B 1 345 ? 24.25 6.949 6.062 1 96 345 LEU B C 1
ATOM 6097 O O . LEU B 1 345 ? 23.609 5.902 5.98 1 96 345 LEU B O 1
ATOM 6101 N N . PRO B 1 346 ? 25.547 6.945 5.926 1 92.81 346 PRO B N 1
ATOM 6102 C CA . PRO B 1 346 ? 26.234 5.797 5.332 1 92.81 346 PRO B CA 1
ATOM 6103 C C . PRO B 1 346 ? 26.234 4.57 6.246 1 92.81 346 PRO B C 1
ATOM 6105 O O . PRO B 1 346 ? 26.375 3.443 5.773 1 92.81 346 PRO B O 1
ATOM 6108 N N . THR B 1 347 ? 26.031 4.746 7.5 1 93.31 347 THR B N 1
ATOM 6109 C CA . THR B 1 347 ? 26.094 3.633 8.445 1 93.31 347 THR B CA 1
ATOM 6110 C C . THR B 1 347 ? 24.734 2.945 8.562 1 93.31 347 THR B C 1
ATOM 6112 O O . THR B 1 347 ? 24.641 1.842 9.102 1 93.31 347 THR B O 1
ATOM 6115 N N . LEU B 1 348 ? 23.75 3.578 8.094 1 93.31 348 LEU B N 1
ATOM 6116 C CA . LEU B 1 348 ? 22.406 3.018 8.227 1 93.31 348 LEU B CA 1
ATOM 6117 C C . LEU B 1 348 ? 22.062 2.156 7.02 1 93.31 348 LEU B C 1
ATOM 6119 O O . LEU B 1 348 ? 22.609 2.35 5.93 1 93.31 348 LEU B O 1
ATOM 6123 N N . ASN B 1 349 ? 21.25 1.149 7.254 1 96 349 ASN B N 1
ATOM 6124 C CA . ASN B 1 349 ? 20.734 0.296 6.191 1 96 349 ASN B CA 1
ATOM 6125 C C . ASN B 1 349 ? 19.641 0.998 5.391 1 96 349 ASN B C 1
ATOM 6127 O O . ASN B 1 349 ? 18.453 0.933 5.75 1 96 349 ASN B O 1
ATOM 6131 N N . GLY B 1 350 ? 20.094 1.579 4.238 1 96 350 GLY B N 1
ATOM 6132 C CA . GLY B 1 350 ? 19.156 2.332 3.418 1 96 350 GLY B CA 1
ATOM 6133 C C . GLY B 1 350 ? 18.016 1.486 2.885 1 96 350 GLY B C 1
ATOM 6134 O O . GLY B 1 350 ? 16.891 1.968 2.752 1 96 350 GLY B O 1
ATOM 6135 N N . VAL B 1 351 ? 18.297 0.224 2.625 1 96.88 351 VAL B N 1
ATOM 6136 C CA . VAL B 1 351 ? 17.281 -0.689 2.098 1 96.88 351 VAL B CA 1
ATOM 6137 C C . VAL B 1 351 ? 16.203 -0.932 3.148 1 96.88 351 VAL B C 1
ATOM 6139 O O . VAL B 1 351 ? 15.008 -0.853 2.852 1 96.88 351 VAL B O 1
ATOM 6142 N N . ARG B 1 352 ? 16.594 -1.137 4.332 1 96.62 352 ARG B N 1
ATOM 6143 C CA . ARG B 1 352 ? 15.648 -1.338 5.422 1 96.62 352 ARG B CA 1
ATOM 6144 C C . ARG B 1 352 ? 14.812 -0.083 5.664 1 96.62 352 ARG B C 1
ATOM 6146 O O . ARG B 1 352 ? 13.594 -0.16 5.82 1 96.62 352 ARG B O 1
ATOM 6153 N N . ARG B 1 353 ? 15.469 1.019 5.645 1 97.69 353 ARG B N 1
ATOM 6154 C CA . ARG B 1 353 ? 14.805 2.277 5.961 1 97.69 353 ARG B CA 1
ATOM 6155 C C . ARG B 1 353 ? 13.75 2.619 4.91 1 97.69 353 ARG B C 1
ATOM 6157 O O . ARG B 1 353 ? 12.625 2.988 5.254 1 97.69 353 ARG B O 1
ATOM 6164 N N . VAL B 1 354 ? 14.125 2.408 3.666 1 97.69 354 VAL B N 1
ATOM 6165 C CA . VAL B 1 354 ? 13.156 2.717 2.617 1 97.69 354 VAL B CA 1
ATOM 6166 C C . VAL B 1 354 ? 12.008 1.715 2.666 1 97.69 354 VAL B C 1
ATOM 6168 O O . VAL B 1 354 ? 10.844 2.08 2.449 1 97.69 354 VAL B O 1
ATOM 6171 N N . GLY B 1 355 ? 12.297 0.468 2.92 1 96.88 355 GLY B N 1
ATOM 6172 C CA . GLY B 1 355 ? 11.234 -0.512 3.092 1 96.88 355 GLY B CA 1
ATOM 6173 C C . GLY B 1 355 ? 10.234 -0.125 4.16 1 96.88 355 GLY B C 1
ATOM 6174 O O . GLY B 1 355 ? 9.023 -0.195 3.939 1 96.88 355 GLY B O 1
ATOM 6175 N N . GLU B 1 356 ? 10.695 0.331 5.25 1 96.94 356 GLU B N 1
ATOM 6176 C CA . GLU B 1 356 ? 9.836 0.733 6.363 1 96.94 356 GLU B CA 1
ATOM 6177 C C . GLU B 1 356 ? 9.086 2.02 6.039 1 96.94 356 GLU B C 1
ATOM 6179 O O . GLU B 1 356 ? 7.93 2.186 6.441 1 96.94 356 GLU B O 1
ATOM 6184 N N . LEU B 1 357 ? 9.719 2.867 5.324 1 98 357 LEU B N 1
ATOM 6185 C CA . LEU B 1 357 ? 9.062 4.094 4.883 1 98 357 LEU B CA 1
ATOM 6186 C C . LEU B 1 357 ? 7.902 3.777 3.945 1 98 357 LEU B C 1
ATOM 6188 O O . LEU B 1 357 ? 6.828 4.363 4.066 1 98 357 LEU B O 1
ATOM 6192 N N . MET B 1 358 ? 8.211 2.881 3.064 1 97.56 358 MET B N 1
ATOM 6193 C CA . MET B 1 358 ? 7.172 2.465 2.127 1 97.56 358 MET B CA 1
ATOM 6194 C C . MET B 1 358 ? 6.012 1.801 2.859 1 97.56 358 MET B C 1
ATOM 6196 O O . MET B 1 358 ? 4.855 1.953 2.465 1 97.56 358 MET B O 1
ATOM 6200 N N . ASP B 1 359 ? 6.25 1.154 3.918 1 96.06 359 ASP B N 1
ATOM 6201 C CA . ASP B 1 359 ? 5.207 0.561 4.75 1 96.06 359 ASP B CA 1
ATOM 6202 C C . ASP B 1 359 ? 4.309 1.636 5.352 1 96.06 359 ASP B C 1
ATOM 6204 O O . ASP B 1 359 ? 3.086 1.476 5.395 1 96.06 359 ASP B O 1
ATOM 6208 N N . LEU B 1 360 ? 4.922 2.619 5.785 1 97.19 360 LEU B N 1
ATOM 6209 C CA . LEU B 1 360 ? 4.16 3.727 6.355 1 97.19 360 LEU B CA 1
ATOM 6210 C C . LEU B 1 360 ? 3.266 4.367 5.301 1 97.19 360 LEU B C 1
ATOM 6212 O O . LEU B 1 360 ? 2.105 4.684 5.574 1 97.19 360 LEU B O 1
ATOM 6216 N N . MET B 1 361 ? 3.807 4.5 4.137 1 97.19 361 MET B N 1
ATOM 6217 C CA . MET B 1 361 ? 3.021 5.078 3.047 1 97.19 361 MET B CA 1
ATOM 6218 C C . MET B 1 361 ? 1.869 4.156 2.66 1 97.19 361 MET B C 1
ATOM 6220 O O . MET B 1 361 ? 0.769 4.625 2.363 1 97.19 361 MET B O 1
ATOM 6224 N N . ASN B 1 362 ? 2.152 2.936 2.68 1 94.5 362 ASN B N 1
ATOM 6225 C CA . ASN B 1 362 ? 1.105 1.968 2.371 1 94.5 362 ASN B CA 1
ATOM 6226 C C . ASN B 1 362 ? -0.003 1.988 3.42 1 94.5 362 ASN B C 1
ATOM 6228 O O . ASN B 1 362 ? -1.183 1.869 3.084 1 94.5 362 ASN B O 1
ATOM 6232 N N . MET B 1 363 ? 0.382 2.094 4.645 1 94.31 363 MET B N 1
ATOM 6233 C CA . MET B 1 363 ? -0.611 2.211 5.707 1 94.31 363 MET B CA 1
ATOM 6234 C C . MET B 1 363 ? -1.45 3.473 5.531 1 94.31 363 MET B C 1
ATOM 6236 O O . MET B 1 363 ? -2.66 3.455 5.762 1 94.31 363 MET B O 1
ATOM 6240 N N . THR B 1 364 ? -0.828 4.48 5.129 1 96.62 364 THR B N 1
ATOM 6241 C CA . THR B 1 364 ? -1.531 5.727 4.852 1 96.62 364 THR B CA 1
ATOM 6242 C C . THR B 1 364 ? -2.557 5.535 3.738 1 96.62 364 THR B C 1
ATOM 6244 O O . THR B 1 364 ? -3.693 5.996 3.848 1 96.62 364 THR B O 1
ATOM 6247 N N . GLU B 1 365 ? -2.1 4.863 2.781 1 93.44 365 GLU B N 1
ATOM 6248 C CA . GLU B 1 365 ? -2.994 4.594 1.66 1 93.44 365 GLU B CA 1
ATOM 6249 C C . GLU B 1 365 ? -4.234 3.83 2.113 1 93.44 365 GLU B C 1
ATOM 6251 O O . GLU B 1 365 ? -5.352 4.148 1.702 1 93.44 365 GLU B O 1
ATOM 6256 N N . LYS B 1 366 ? -4.07 2.92 2.914 1 89.81 366 LYS B N 1
ATOM 6257 C CA . LYS B 1 366 ? -5.191 2.137 3.428 1 89.81 366 LYS B CA 1
ATOM 6258 C C . LYS B 1 366 ? -6.141 3.008 4.242 1 89.81 366 LYS B C 1
ATOM 6260 O O . LYS B 1 366 ? -7.363 2.867 4.141 1 89.81 366 LYS B O 1
ATOM 6265 N N . LEU B 1 367 ? -5.582 3.838 4.984 1 92.19 367 LEU B N 1
ATOM 6266 C CA . LEU B 1 367 ? -6.395 4.723 5.812 1 92.19 367 LEU B CA 1
ATOM 6267 C C . LEU B 1 367 ? -7.16 5.723 4.953 1 92.19 367 LEU B C 1
ATOM 6269 O O . LEU B 1 367 ? -8.297 6.086 5.273 1 92.19 367 LEU B O 1
ATOM 6273 N N . VAL B 1 368 ? -6.543 6.152 3.908 1 91.62 368 VAL B N 1
ATOM 6274 C CA . VAL B 1 368 ? -7.207 7.066 2.984 1 91.62 368 VAL B CA 1
ATOM 6275 C C . VAL B 1 368 ? -8.375 6.355 2.305 1 91.62 368 VAL B C 1
ATOM 6277 O O . VAL B 1 368 ? -9.445 6.938 2.135 1 91.62 368 VAL B O 1
ATOM 6280 N N . MET B 1 369 ? -8.148 5.125 1.946 1 85.5 369 MET B N 1
ATOM 6281 C CA . MET B 1 369 ? -9.234 4.352 1.348 1 85.5 369 MET B CA 1
ATOM 6282 C C . MET B 1 369 ? -10.398 4.203 2.32 1 85.5 369 MET B C 1
ATOM 6284 O O . MET B 1 369 ? -11.562 4.324 1.925 1 85.5 369 MET B O 1
ATOM 6288 N N . GLN B 1 370 ? -10.117 3.994 3.52 1 84.19 370 GLN B N 1
ATOM 6289 C CA . GLN B 1 370 ? -11.148 3.908 4.547 1 84.19 370 GLN B CA 1
ATOM 6290 C C . GLN B 1 370 ? -11.852 5.246 4.727 1 84.19 370 GLN B C 1
ATOM 6292 O O . GLN B 1 370 ? -13.078 5.293 4.891 1 84.19 370 GLN B O 1
ATOM 6297 N N . ARG B 1 371 ? -11.094 6.234 4.773 1 87.12 371 ARG B N 1
ATOM 6298 C CA . ARG B 1 371 ? -11.664 7.574 4.883 1 87.12 371 ARG B CA 1
ATOM 6299 C C . ARG B 1 371 ? -12.617 7.859 3.727 1 87.12 371 ARG B C 1
ATOM 6301 O O . ARG B 1 371 ? -13.688 8.43 3.926 1 87.12 371 ARG B O 1
ATOM 6308 N N . ASN B 1 372 ? -12.188 7.535 2.588 1 82.69 372 ASN B N 1
ATOM 6309 C CA . ASN B 1 372 ? -13.031 7.742 1.413 1 82.69 372 ASN B CA 1
ATOM 6310 C C . ASN B 1 372 ? -14.344 6.977 1.522 1 82.69 372 ASN B C 1
ATOM 6312 O O . ASN B 1 372 ? -15.391 7.461 1.085 1 82.69 372 ASN B O 1
ATOM 6316 N N . GLU B 1 373 ? -14.266 5.836 2.086 1 77.25 373 GLU B N 1
ATOM 6317 C CA . GLU B 1 373 ? -15.484 5.074 2.35 1 77.25 373 GLU B CA 1
ATOM 6318 C C . GLU B 1 373 ? -16.391 5.812 3.332 1 77.25 373 GLU B C 1
ATOM 6320 O O . GLU B 1 373 ? -17.609 5.855 3.148 1 77.25 373 GLU B O 1
ATOM 6325 N N . HIS B 1 374 ? -15.812 6.387 4.301 1 80.44 374 HIS B N 1
ATOM 6326 C CA . HIS B 1 374 ? -16.578 7.141 5.289 1 80.44 374 HIS B CA 1
ATOM 6327 C C . HIS B 1 374 ? -17.219 8.375 4.664 1 80.44 374 HIS B C 1
ATOM 6329 O O . HIS B 1 374 ? -18.328 8.758 5.031 1 80.44 374 HIS B O 1
ATOM 6335 N N . ILE B 1 375 ? -16.438 8.977 3.852 1 80.5 375 ILE B N 1
ATOM 6336 C CA . ILE B 1 375 ? -16.969 10.148 3.152 1 80.5 375 ILE B CA 1
ATOM 6337 C C . ILE B 1 375 ? -18.188 9.75 2.326 1 80.5 375 ILE B C 1
ATOM 6339 O O . ILE B 1 375 ? -19.203 10.438 2.348 1 80.5 375 ILE B O 1
ATOM 6343 N N . LEU B 1 376 ? -18.078 8.68 1.689 1 74.69 376 LEU B N 1
ATOM 6344 C CA . LEU B 1 376 ? -19.188 8.188 0.878 1 74.69 376 LEU B CA 1
ATOM 6345 C C . LEU B 1 376 ? -20.391 7.84 1.751 1 74.69 376 LEU B C 1
ATOM 6347 O O . LEU B 1 376 ? -21.516 8.172 1.412 1 74.69 376 LEU B O 1
ATOM 6351 N N . LEU B 1 377 ? -20.156 7.266 2.906 1 74 377 LEU B N 1
ATOM 6352 C CA . LEU B 1 377 ? -21.219 6.914 3.838 1 74 377 LEU B CA 1
ATOM 6353 C C . LEU B 1 377 ? -21.906 8.172 4.383 1 74 377 LEU B C 1
ATOM 6355 O O . LEU B 1 377 ? -23.125 8.219 4.488 1 74 377 LEU B O 1
ATOM 6359 N N . ASN B 1 378 ? -21.141 9.086 4.656 1 79.25 378 ASN B N 1
ATOM 6360 C CA . ASN B 1 378 ? -21.688 10.344 5.164 1 79.25 378 ASN B CA 1
ATOM 6361 C C . ASN B 1 378 ? -22.516 11.062 4.105 1 79.25 378 ASN B C 1
ATOM 6363 O O . ASN B 1 378 ? -23.5 11.734 4.43 1 79.25 378 ASN B O 1
ATOM 6367 N N . LYS B 1 379 ? -22.109 10.977 2.881 1 73.56 379 LYS B N 1
ATOM 6368 C CA . LYS B 1 379 ? -22.875 11.578 1.79 1 73.56 379 LYS B CA 1
ATOM 6369 C C . LYS B 1 379 ? -24.234 10.922 1.644 1 73.56 379 LYS B C 1
ATOM 6371 O O . LYS B 1 379 ? -25.234 11.602 1.35 1 73.56 379 LYS B O 1
ATOM 6376 N N . ILE B 1 380 ? -24.188 9.734 1.979 1 66.56 380 ILE B N 1
ATOM 6377 C CA . ILE B 1 380 ? -25.422 8.961 1.796 1 66.56 380 ILE B CA 1
ATOM 6378 C C . ILE B 1 380 ? -26.312 9.117 3.021 1 66.56 380 ILE B C 1
ATOM 6380 O O . ILE B 1 380 ? -27.516 9.391 2.891 1 66.56 380 ILE B O 1
ATOM 6384 N N . PHE B 1 381 ? -25.781 9.016 4.215 1 73.12 381 PHE B N 1
ATOM 6385 C CA . PHE B 1 381 ? -26.578 8.898 5.43 1 73.12 381 PHE B CA 1
ATOM 6386 C C . PHE B 1 381 ? -26.609 10.219 6.184 1 73.12 381 PHE B C 1
ATOM 6388 O O . PHE B 1 381 ? -27.406 10.391 7.117 1 73.12 381 PHE B O 1
ATOM 6395 N N . LYS B 1 382 ? -25.797 11.062 5.781 1 78.44 382 LYS B N 1
ATOM 6396 C CA . LYS B 1 382 ? -25.766 12.406 6.348 1 78.44 382 LYS B CA 1
ATOM 6397 C C . LYS B 1 382 ? -25.609 12.359 7.867 1 78.44 382 LYS B C 1
ATOM 6399 O O . LYS B 1 382 ? -26.391 12.977 8.594 1 78.44 382 LYS B O 1
ATOM 6404 N N . TYR B 1 383 ? -24.641 11.617 8.266 1 80.19 383 TYR B N 1
ATOM 6405 C CA . TYR B 1 383 ? -24.344 11.531 9.688 1 80.19 383 TYR B CA 1
ATOM 6406 C C . TYR B 1 383 ? -23.969 12.898 10.25 1 80.19 383 TYR B C 1
ATOM 6408 O O . TYR B 1 383 ? -24.25 13.195 11.414 1 80.19 383 TYR B O 1
ATOM 6416 N N . PHE B 1 384 ? -23.359 13.641 9.383 1 83.5 384 PHE B N 1
ATOM 6417 C CA . PHE B 1 384 ? -22.953 14.992 9.758 1 83.5 384 PHE B CA 1
ATOM 6418 C C . PHE B 1 384 ? -23.703 16.031 8.93 1 83.5 384 PHE B C 1
ATOM 6420 O O . PHE B 1 384 ? -23.844 15.883 7.715 1 83.5 384 PHE B O 1
ATOM 6427 N N . LYS B 1 385 ? -24.125 17.016 9.648 1 80.62 385 LYS B N 1
ATOM 6428 C CA . LYS B 1 385 ? -24.875 18.094 9.008 1 80.62 385 LYS B CA 1
ATOM 6429 C C . LYS B 1 385 ? -23.938 19.062 8.281 1 80.62 385 LYS B C 1
ATOM 6431 O O . LYS B 1 385 ? -24.375 19.812 7.414 1 80.62 385 LYS B O 1
ATOM 6436 N N . LYS B 1 386 ? -22.75 19.016 8.703 1 76.94 386 LYS B N 1
ATOM 6437 C CA . LYS B 1 386 ? -21.734 19.875 8.109 1 76.94 386 LYS B CA 1
ATOM 6438 C C . LYS B 1 386 ? -20.672 19.047 7.375 1 76.94 386 LYS B C 1
ATOM 6440 O O . LYS B 1 386 ? -20.5 17.859 7.66 1 76.94 386 LYS B O 1
ATOM 6445 N N . ASP B 1 387 ? -20.047 19.672 6.363 1 75.81 387 ASP B N 1
ATOM 6446 C CA . ASP B 1 387 ? -19.031 18.984 5.578 1 75.81 387 ASP B CA 1
ATOM 6447 C C . ASP B 1 387 ? -17.719 18.891 6.348 1 75.81 387 ASP B C 1
ATOM 6449 O O . ASP B 1 387 ? -16.812 19.688 6.129 1 75.81 387 ASP B O 1
ATOM 6453 N N . VAL B 1 388 ? -17.656 17.844 7.086 1 77.94 388 VAL B N 1
ATOM 6454 C CA . VAL B 1 388 ? -16.484 17.672 7.93 1 77.94 388 VAL B CA 1
ATOM 6455 C C . VAL B 1 388 ? -15.375 16.984 7.141 1 77.94 388 VAL B C 1
ATOM 6457 O O . VAL B 1 388 ? -14.203 17.047 7.512 1 77.94 388 VAL B O 1
ATOM 6460 N N . PHE B 1 389 ? -15.734 16.359 6.012 1 70.94 389 PHE B N 1
ATOM 6461 C CA . PHE B 1 389 ? -14.773 15.594 5.227 1 70.94 389 PHE B CA 1
ATOM 6462 C C . PHE B 1 389 ? -14.289 16.406 4.027 1 70.94 389 PHE B C 1
ATOM 6464 O O . PHE B 1 389 ? -13.367 15.992 3.32 1 70.94 389 PHE B O 1
ATOM 6471 N N . PHE B 1 390 ? -14.789 17.5 3.807 1 68.81 390 PHE B N 1
ATOM 6472 C CA . PHE B 1 390 ? -14.492 18.359 2.658 1 68.81 390 PHE B CA 1
ATOM 6473 C C . PHE B 1 390 ? -14.898 17.672 1.359 1 68.81 390 PHE B C 1
ATOM 6475 O O . PHE B 1 390 ? -14.156 17.688 0.377 1 68.81 390 PHE B O 1
ATOM 6482 N N . HIS B 1 391 ? -15.914 16.938 1.445 1 63.09 391 HIS B N 1
ATOM 6483 C CA . HIS B 1 391 ? -16.391 16.203 0.28 1 63.09 391 HIS B CA 1
ATOM 6484 C C . HIS B 1 391 ? -16.656 17.141 -0.891 1 63.09 391 HIS B C 1
ATOM 6486 O O . HIS B 1 391 ? -16.391 16.797 -2.043 1 63.09 391 HIS B O 1
ATOM 6492 N N . GLY B 1 392 ? -17.172 18.203 -0.571 1 59.16 392 GLY B N 1
ATOM 6493 C CA . GLY B 1 392 ? -17.438 19.156 -1.63 1 59.16 392 GLY B CA 1
ATOM 6494 C C . GLY B 1 392 ? -16.172 19.688 -2.289 1 59.16 392 GLY B C 1
ATOM 6495 O O . GLY B 1 392 ? -16.172 19.984 -3.482 1 59.16 392 GLY B O 1
ATOM 6496 N N . LEU B 1 393 ? -15.203 19.719 -1.455 1 60.16 393 LEU B N 1
ATOM 6497 C CA . LEU B 1 393 ? -13.938 20.203 -1.975 1 60.16 393 LEU B CA 1
ATOM 6498 C C . LEU B 1 393 ? -13.211 19.125 -2.756 1 60.16 393 LEU B C 1
ATOM 6500 O O . LEU B 1 393 ? -12.516 19.406 -3.734 1 60.16 393 LEU B O 1
ATOM 6504 N N . PHE B 1 394 ? -13.438 18 -2.318 1 61.09 394 PHE B N 1
ATOM 6505 C CA . PHE B 1 394 ? -12.656 16.922 -2.914 1 61.09 394 PHE B CA 1
ATOM 6506 C C . PHE B 1 394 ? -13.555 15.977 -3.711 1 61.09 394 PHE B C 1
ATOM 6508 O O . PHE B 1 394 ? -13.078 15 -4.293 1 61.09 394 PHE B O 1
ATOM 6515 N N . ASP B 1 395 ? -14.688 16.453 -4.332 1 54.12 395 ASP B N 1
ATOM 6516 C CA . ASP B 1 395 ? -15.664 15.68 -5.094 1 54.12 395 ASP B CA 1
ATOM 6517 C C . ASP B 1 395 ? -15.125 14.297 -5.434 1 54.12 395 ASP B C 1
ATOM 6519 O O . ASP B 1 395 ? -14.188 14.164 -6.223 1 54.12 395 ASP B O 1
ATOM 6523 N N . ILE B 1 396 ? -15.125 13.484 -4.547 1 45.41 396 ILE B N 1
ATOM 6524 C CA . ILE B 1 396 ? -14.781 12.109 -4.887 1 45.41 396 ILE B CA 1
ATOM 6525 C C . ILE B 1 396 ? -15.727 11.594 -5.969 1 45.41 396 ILE B C 1
ATOM 6527 O O . ILE B 1 396 ? -16.938 11.547 -5.77 1 45.41 396 ILE B O 1
ATOM 6531 N N . ASP B 1 397 ? -15.453 11.844 -7.289 1 42.44 397 ASP B N 1
ATOM 6532 C CA . ASP B 1 397 ? -16.203 11.305 -8.422 1 42.44 397 ASP B CA 1
ATOM 6533 C C . ASP B 1 397 ? -16.203 9.773 -8.406 1 42.44 397 ASP B C 1
ATOM 6535 O O . ASP B 1 397 ? -15.211 9.148 -8.031 1 42.44 397 ASP B O 1
#

pLDDT: mean 71.7, std 28.8, range [18.66, 98.75]

Sequence (794 aa):
MDTILELFHVEHVLHFFDDKRVMCRSCRIKKCYSAGMKPEEVQVSRETPSKAQQSLSPNTNSPDDIITMSTNDAGITSQIHEISSTSLCSTSNAYQGNIYLRNSNSISPFIRSKLHQIIENCSVNYIFDETTLSPHYPTLVQMYMGYHRLLARRDQIFIRPFSNEGIRIYTLQDVFNVHKFANMNRLDLDGIAEMLEAFPGYKYLVIDEKVSLFKQFYSHFLILERIYESYRLLGTRIDDQKIVLVNGDVYEYQTMKVDIQEISDMSPEQVDAYIKPWFKIAPRKMLEPMKKLAPTETEMMFAFGYILWNIQENESKFCPETILFAKNMRSMLLDELSAYYKIELPTLNGVRRVGELMDLMNMTEKLVMQRNEHILLNKIFKYFKKDVFFHGLFDIDMDTILELFHVEHVLHFFDDKRVMCRSCRIKKCYSAGMKPEEVQVSRETPSKAQQSLSPNTNSPDDIITMSTNDAGITSQIHEISSTSLCSTSNAYQGNIYLRNSNSISPFIRSKLHQIIENCSVNYIFDETTLSPHYPTLVQMYMGYHRLLARRDQIFIRPFSNEGIRIYTLQDVFNVHKFANMNRLDLDGIAEMLEAFPGYKYLVIDEKVSLFKQFYSHFLILERIYESYRLLGTRIDDQKIVLVNGDVYEYQTMKVDIQEISDMSPEQVDAYIKPWFKIAPRKMLEPMKKLAPTETEMMFAFGYILWNIQENESKFCPETILFAKNMRSMLLDELSAYYKIELPTLNGVRRVGELMDLMNMTEKLVMQRNEHILLNKIFKYFKKDVFFHGLFDID

Radius of gyration: 29.85 Å; Cα contacts (8 Å, |Δi|>4): 842; chains: 2; bounding box: 87×80×100 Å

Secondary structure (DSSP, 8-state):
--GGGGGGG--------SS------GGGHHHHHHTT--GGGS-------------------------------------------SSS--------------------THHHHHHHHHHHH--------GGGS-SS-HHHHHHHHHHHHHHHHHHHHT--TT-SSSSPPPEEESEEEHHHHHHHHHHHHHHHHHHHHHSTTGGGS-HHHHHHHHHHHHHHHHHHHHHHHHHHHH-S-TT--EEE-TTSEEEETTTPEEE-TTT-SS-HHHHHHH---HHHHHHHHHHHHHHHH---HHHHHHHHHHHHT--GGGGGGS-HHHHHHHHHHHHHHHHHHHHHHHHH-TTS-HHHHHHHHHHHHHHHHHHHHHHHHHHHHHHHH---SS-SS-HHHH---/--TTSGGG---------SS------GGGHHHHHHTT--GGGS-------------------------------------------SSS----S---------------THHHHHHHHHHHH--------GGGS-SS-HHHHHHHHHHHHHHHHHHHHTPPTT-SSSSPPPEEESEEEHHHHHHHHHHHHHHHHHHHHHSTTGGGS-HHHHHHHHHHHHHHHHHHHHHHHHHHHH-S-TT--EEE-TTSEEEETTTPEEE-TTT-SS-HHHHHHH---HHHHHHHHHHHHHHHH---HHHHHHHHHHHHT--GGGGGGS-HHHHHHHHHHHHHHHHHHHHHHHHH-TTS-HHHHHHHHHHHHHHHHHHHHHHHHHHHHHHHH---SS-SS-HHHH---

Solvent-accessible surface area (backbone atoms only — not comparable to full-atom values): 46572 Å² total; per-residue (Å²): 134,69,74,79,61,60,79,75,58,77,71,77,72,74,79,72,79,83,79,86,70,59,61,73,47,34,54,21,20,52,49,26,40,76,42,66,59,60,46,88,74,56,70,79,82,64,83,73,78,78,76,80,78,77,73,80,74,79,80,72,84,74,84,82,80,80,77,73,80,78,76,82,78,76,78,81,74,74,80,68,79,72,71,83,70,76,80,56,60,67,67,78,77,80,74,77,71,74,72,76,70,69,90,79,73,78,89,55,94,57,37,56,53,41,51,51,46,49,51,68,64,47,74,66,72,74,51,75,53,68,85,75,37,44,90,66,33,36,67,42,44,39,30,45,53,19,52,50,49,34,53,54,48,39,16,64,72,33,49,46,95,82,49,83,77,65,43,55,58,76,42,84,46,58,68,46,42,50,65,58,50,33,51,52,54,59,68,44,47,57,43,53,48,45,24,44,42,37,29,87,70,49,65,77,47,54,68,71,43,44,50,54,42,47,53,64,28,47,59,45,46,56,54,50,46,36,48,48,49,21,32,71,74,69,44,58,60,73,85,61,61,56,42,40,48,87,56,20,44,26,31,42,57,87,71,47,41,71,43,48,73,91,34,26,93,57,53,63,70,61,44,51,72,74,42,76,56,59,78,57,48,46,54,73,67,42,38,54,61,46,29,72,64,55,72,52,70,59,57,48,31,42,51,52,51,47,53,49,44,58,46,77,90,52,46,88,70,45,56,71,67,56,52,51,47,26,55,50,48,47,51,47,46,34,50,23,50,41,43,43,30,59,71,77,38,62,86,52,61,50,40,38,51,47,52,54,49,50,48,52,52,51,52,36,51,54,49,43,54,51,48,51,37,42,48,33,17,34,69,35,57,48,61,45,79,50,77,63,74,40,48,58,56,45,59,80,124,135,68,74,79,60,60,80,72,57,77,70,76,70,75,78,71,79,82,82,84,72,57,60,76,44,35,60,20,26,56,50,27,39,76,45,64,60,58,42,87,72,54,68,77,82,67,82,73,78,77,75,79,76,78,76,76,78,77,85,76,82,88,84,72,83,73,76,80,76,81,72,80,75,75,77,80,74,74,78,68,79,75,70,84,74,76,83,61,67,69,69,78,77,79,74,75,71,74,73,79,67,71,89,81,74,80,89,56,92,56,37,55,54,43,51,50,47,50,52,66,66,46,75,63,73,74,52,75,56,68,86,73,36,46,91,66,32,35,68,42,44,40,32,44,54,18,50,51,50,33,53,52,48,40,18,63,72,32,48,47,94,83,46,82,77,65,42,54,58,74,42,84,46,57,69,46,43,51,65,59,50,35,53,53,54,59,64,44,48,55,42,52,48,43,25,43,41,36,29,88,69,49,65,78,48,55,68,70,45,43,50,53,42,46,54,65,27,46,59,44,46,55,54,49,47,35,47,47,50,22,32,71,75,70,43,59,61,75,84,62,59,56,43,41,47,87,58,20,46,25,30,41,54,89,72,48,40,70,42,47,71,91,32,26,94,56,54,63,71,61,44,52,73,73,41,76,57,58,80,56,49,47,53,75,67,43,38,55,60,45,31,72,63,55,71,52,71,60,56,49,32,42,50,52,52,47,53,49,43,58,46,77,90,53,47,88,72,44,55,70,66,55,51,52,46,26,54,49,50,46,52,47,47,32,51,22,50,41,43,44,29,60,70,78,38,62,88,54,62,50,39,39,51,48,52,53,48,50,48,53,51,50,52,36,49,54,48,41,54,51,47,52,34,43,47,33,23,35,70,36,56,46,61,44,79,48,78,64,77,41,49,57,55,45,59,80,125